Protein AF-A0A4S3JGA3-F1 (afdb_monomer)

Secondary structure (DSSP, 8-state):
---PPPPPPPPTTSTTTTTSEEEEETT---SS-SHHHHHHHHHHTSTTEEEEEEES-HHHHHHHHHHHHTTT-SSEEEEEE--TT-HHHHHHHHHHHHHHTS--SEEEE------TTSSSHHHHHHHHHIIIIIHHHHHHHHHHHHHHH---TT-EEEEE--GGG-HHHHH-TTSTTTT---HHHHHHHHHHHHHHHHHHHHHGGGT-EEEEEE--SB-STTSTT-SGGGTPBPHHHHHHHHHHHHTTTTGGGTTSEEETTGGG----------PPP----------------------------SEEEE--SHHHHHHHHHHTTSTT--EEEE-SS---TT-HHHHSGGGGGG-GGGEE--BPPP-GGGTT---B--EE-STTTHHHHS--EE----HHHHHHHHHHH--GGGSHHHHHHHHHHHEEE---SS--SS-----GGG--S-SEEEEE-SS--TTHHHHHHHHHHHHT--B--TTSS--SEEE--EE-B-TTT-PBP-HIIIIIHHHTT-TTEEEE-S-EEEEEEEETTEEEEEEEE-TTS-EEEEE-SEEEE-SHHHHHHHHHHHTTEE-HHHHHHTTPPPSEE-TTTT--BB--EEEEEEEEEPTTS--THHHHT-HHHHHHHHHHHHHHS-SGGGS-S---EEEEPPPHHHHHTTT--HHHHS-TT--SEEEEEESS-SS---TT--EEEEEEEESS-S--BEEE-SSS-TTSPPEEE--TT-SHHHHHHHHHHHHHHHHHHTSTTTTTTEEEEEETTTT--SHHHHHHHHHHTEEE-S--B-TT-BTTTB-TTSBBTT-BSEEE-SGGG-SS--SS-SHHHHHHHHHHHHHHHHHHHHHHT-

Foldseek 3Di:
DDDDDDDDDDDPPLVVCLQAAEEEQAPCLAQPADQSLLLVLVQLLDLRHEYADEDQDPVSQVSNQVSSVVVVGNHHYDYQHADLLDLVSLLVSLVVCCVRPVAHQEYELDFAALLPPDDDPVSSLVVRQSRQAVSLLSSCVSRVVRLLPDPDLQAEYEREAAPLLDPVLCPDPPRPCVPPPRCSNNVNRVNNLVSQLVCCVVCVVSSHFTAYEHLYLAQDPNDPCSDVVNVHDYSNLSCVVVVCSSVCVCSVQGSHYHYSPPVPDDDDDDDDDDDDDDDDDDDDDDDDDDDDDPDPDPPPVVDAAAEEEEAQALLQLLLQLLQLVPLNHFYEYEAQAEACPPPLCQWFQANLVVCQNQWDFDWAAQFVLLVGDIFTLIWGRYNHINLSRANFFDFFFAQVLQCVQCVLQVQPCSHSVNLLVLLQQAEAEDEQPLHEPDDFDDPRVSHHDHQQYKYADNYDWPVLVLLLVLLCVLVVFDGDGRSNRFHAHKGLTMGSADSQQLTGGGSCRRRVVSCPPSPSYHYAYSWAWQEFDDDQQETFWTWTQHPVRDIDIDGHQFYEYANAQALRLVRCLLHQHEQNVQSVVQVHHHRDHAPLQFWFKAFKKKFKWKFFWDPSTDAPCQQPVPPVSVVVQVVQSVVGNDHPRSHGFWRMKGFAADDPVLCVVLVHCQSVPPPHSFGQKMKIKGQYDPDDDDPPTRMIMIMMIGQFDPDAWGWADPHSGSPDGTHTDGCQCVDSSRVSSRLVRLVSNVVSCPDPSNVNTGDFTPPPGPVQDDSVSSSSSRSVRMHTSSQIAQSCERSRQAHSLQAGPPHHSYGYAFRPHSHGGRSDRRRSVRNSRSVSNSVSNCVVVVVVVD

Radius of gyration: 31.56 Å; Cα contacts (8 Å, |Δi|>4): 1904; chains: 1; bounding box: 88×87×96 Å

pLDDT: mean 89.13, std 17.18, range [24.33, 98.94]

Nearest PDB structures (foldseek):
  5zu2-assembly3_C  TM=9.181E-01  e=5.894E-46  Aspergillus oryzae RIB40
  5zu3-assembly2_B  TM=9.019E-01  e=1.068E-46  Aspergillus oryzae RIB40
  3q9t-assembly1_A  TM=9.085E-01  e=7.034E-45  Aspergillus oryzae RIB40
  8rpf-assembly1_A  TM=8.746E-01  e=6.372E-44  Sphingobacterium daejeonense
  8b7s-assembly1_A  TM=8.608E-01  e=5.016E-36  Novosphingobium sp. B 225

Mean predicted aligned error: 15.73 Å

Sequence (854 aa):
MCSAPVVCSLSASSMMVASRHLVLVTGAATATSGIGFELVAQLMAKASYHVLLGARSHEKGHAAVQALRSRGLPGSVEMLHIDVTDDSVIESAVRSVEQSFGYLDVLVNNAAVSAMTLPRLRDQMRDAFDTNATGPAVVTSVFAPLLQRSTAASRRIINITSGAGSIARRLDPSSPIYKVQQVQYRASKAALHMVTACQVAEYEPQGIKVFLYDPGFTQSNLGPHNTAANGARTAEDSVRPLMAVLEGERDHESGQILHNTELSNPRLPTGARTPKPTMFISSLLPGLLAVATIVSATPANNQRVHYVIIGAGPAGYVTAEKLTQNPRVMVTLLEAGPDGSTDPLITTPAKFFDTQEYMWPYNTQPEPNLGGLTPNLWQGRMLGGGSGVNGMLYCRGSASVFDEWAEISGNKGLAWRSLLEDFKKTAHYRSDPTDSDYAQVVDQQAFGDGPLEITRARKLVSFDEPFANALKNTLHLDEIDMISGTGIGVSLGLETIRASNRTRSYAVNAYGDRMAGRPNFRLIHDAWVQHIGFHRQTAQNVVYTNRRNQTLTIQADEVIVAAGAINSPQLLMLSGIGPKEKLAALKIPLVADIPEVGGNLYDHHYSVMQFQAAASVETAWQWSENATGAAIAQAQYTRHGGGPLGRNNGDVYGALRLPDAVFEAVNSSHYLQLPRDRPHVIYEYASTPFLPSSPNVSIMAAFVAVVQPEATGYVTLNTSDYRDAPLIRSNYYGSAGDKAAIQYGYKQLREIMHSDALSPFLGEELFPGKNVTLDLDIWAAIQQGAQSFHHALGTVALGTVLDRDWRVKGLKGIRVVGSAAMPRPPTCMTQAPSYAVAHRAALDIIRADSLAHR

InterPro domains:
  IPR000172 Glucose-methanol-choline oxidoreductase, N-terminal [PF00732] (376-604)
  IPR000172 Glucose-methanol-choline oxidoreductase, N-terminal [PS00623] (380-403)
  IPR000172 Glucose-methanol-choline oxidoreductase, N-terminal [PS00624] (564-578)
  IPR002347 Short-chain dehydrogenase/reductase SDR [PF00106] (23-223)
  IPR002347 Short-chain dehydrogenase/reductase SDR [PR00081] (25-42)
  IPR002347 Short-chain dehydrogenase/reductase SDR [PR00081] (102-113)
  IPR002347 Short-chain dehydrogenase/reductase SDR [PR00081] (149-165)
  IPR002347 Short-chain dehydrogenase/reductase SDR [PR00081] (185-204)
  IPR002347 Short-chain dehydrogenase/reductase SDR [PR00081] (206-223)
  IPR007867 Glucose-methanol-choline oxidoreductase, C-terminal [PF05199] (709-838)
  IPR012132 Glucose-methanol-choline oxidoreductase [PTHR11552] (241-849)
  IPR036188 FAD/NAD(P)-binding domain superfamily [G3DSA:3.50.50.60] (307-842)
  IPR036188 FAD/NAD(P)-binding domain superfamily [SSF51905] (299-848)
  IPR036291 NAD(P)-binding domain superfamily [SSF51735] (21-261)

Solvent-accessible surface area (backbone atoms only — not comparable to full-atom values): 44368 Å² total; per-residue (Å²): 136,90,82,84,85,84,83,83,78,84,63,79,72,66,75,74,51,83,83,40,51,38,33,39,35,31,53,24,33,44,57,84,55,23,55,41,33,44,43,52,50,61,46,20,62,36,60,54,28,35,34,36,38,17,11,70,46,66,69,42,18,52,47,19,46,50,52,52,58,74,67,70,46,65,19,43,74,46,70,35,64,33,35,63,78,37,70,69,42,40,52,50,36,45,52,51,40,45,74,74,67,54,40,30,32,30,44,33,40,47,39,68,51,50,34,79,87,50,93,45,71,67,56,15,32,46,55,7,27,37,37,38,23,52,12,50,50,53,56,47,64,67,42,40,65,29,37,69,59,35,87,58,90,63,25,31,41,38,38,59,50,45,71,68,23,35,66,67,49,56,72,32,82,86,35,96,60,41,82,68,88,49,67,30,34,23,52,14,28,33,46,29,52,52,48,48,54,51,48,28,73,63,35,40,86,73,64,30,43,29,38,38,37,19,46,61,67,38,27,32,91,61,47,96,69,32,31,61,91,70,70,21,40,52,30,63,75,37,33,55,71,52,51,41,49,68,71,49,80,42,60,90,50,50,71,37,82,45,61,66,70,68,92,72,71,91,86,83,86,90,84,79,92,81,81,86,89,77,90,86,88,86,90,84,89,86,90,82,92,79,90,78,86,82,66,88,71,74,81,72,71,88,64,79,31,44,34,36,31,38,21,34,15,40,21,25,34,42,27,50,45,58,54,42,70,43,78,86,36,24,37,39,39,29,17,57,19,50,84,50,85,85,36,63,46,43,35,30,36,50,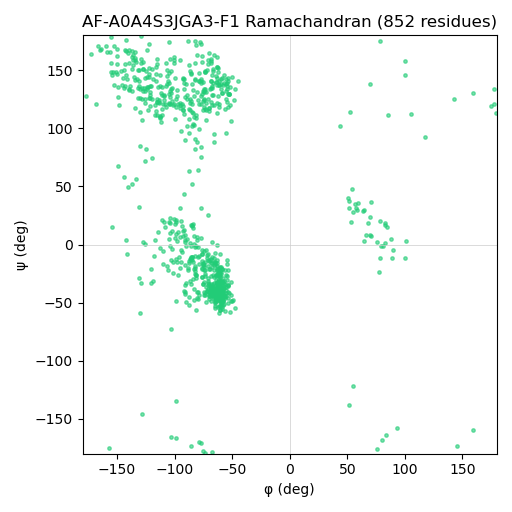34,30,88,71,35,66,91,39,37,41,87,41,50,34,48,68,31,74,72,36,79,49,44,50,47,55,52,50,41,41,31,25,60,7,13,49,57,41,47,48,78,43,67,52,33,49,12,24,34,69,51,28,38,48,43,10,62,61,21,66,27,68,65,42,18,36,82,51,32,49,55,29,41,13,58,41,26,19,76,43,80,45,85,65,76,51,97,70,88,76,70,72,66,68,83,53,40,40,85,15,58,31,40,31,16,64,66,65,65,80,58,83,56,44,65,42,50,51,50,38,47,28,68,77,67,72,38,56,81,39,44,37,62,75,34,44,26,61,22,30,30,74,46,31,28,26,30,30,54,88,56,20,30,52,36,30,30,45,79,33,34,44,65,77,44,61,86,43,92,31,56,43,82,42,58,29,25,39,68,48,31,49,42,64,60,77,54,30,39,41,32,41,33,27,33,38,82,83,75,44,83,46,76,47,64,26,62,25,37,37,39,18,45,34,28,69,49,36,31,48,40,37,37,63,37,12,36,16,37,54,70,64,32,54,77,54,70,40,68,82,59,43,77,38,66,60,44,9,30,54,24,41,57,36,39,29,31,52,35,33,25,32,37,24,95,85,47,86,32,49,46,52,47,74,77,30,71,68,42,27,53,50,31,50,53,36,24,75,73,70,18,34,59,70,39,31,33,58,57,58,49,40,41,37,24,36,68,71,66,62,67,60,26,59,77,58,73,31,61,66,77,75,64,51,59,88,56,51,28,45,34,38,37,38,47,29,28,41,73,91,61,95,70,70,88,94,60,46,32,34,22,38,35,37,26,38,35,62,64,78,42,55,16,31,43,45,73,69,63,75,51,71,86,56,70,57,44,30,42,60,43,64,57,61,32,64,42,38,39,44,50,47,56,52,43,48,56,51,50,51,54,48,64,69,28,80,72,34,50,86,48,43,58,56,54,69,33,80,28,87,83,56,74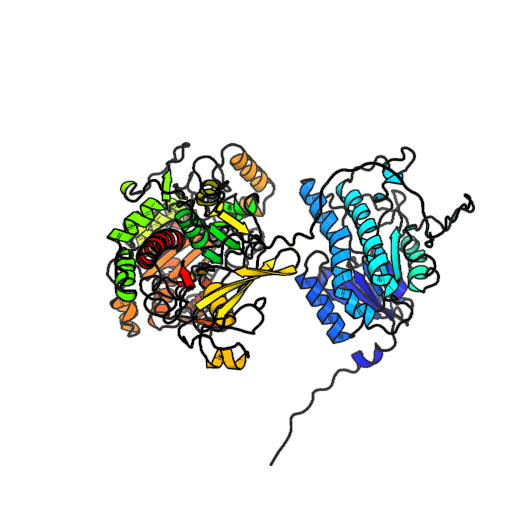,51,72,68,53,43,46,52,40,41,35,73,35,41,43,56,72,58,47,52,20,15,5,44,12,34,48,74,43,15,39,61,72,34,27,39,65,92,46,40,37,38,30,50,41,24,36,13,27,36,65,66,75,51,56,41,56,56,63,48,53,23,38,17,51,10,44,50,48,38,53,45,45,53,54,58,52,60,60,73,77,107

Organism: NCBI:txid1220188

Structure (mmCIF, N/CA/C/O backbone):
data_AF-A0A4S3JGA3-F1
#
_entry.id   AF-A0A4S3JGA3-F1
#
loop_
_atom_site.group_PDB
_atom_site.id
_atom_site.type_symbol
_atom_site.label_atom_id
_atom_site.label_alt_id
_atom_site.label_comp_id
_atom_site.label_asym_id
_atom_site.label_entity_id
_atom_site.label_seq_id
_atom_site.pdbx_PDB_ins_code
_atom_site.Cartn_x
_atom_site.Cartn_y
_atom_site.Cartn_z
_atom_site.occupancy
_atom_site.B_iso_or_equiv
_atom_site.auth_seq_id
_atom_site.auth_comp_id
_atom_site.auth_asym_id
_atom_site.auth_atom_id
_atom_site.pdbx_PDB_model_num
ATOM 1 N N . MET A 1 1 ? -4.998 -52.894 15.729 1.00 32.66 1 MET A N 1
ATOM 2 C CA . MET A 1 1 ? -3.821 -53.159 16.584 1.00 32.66 1 MET A CA 1
ATOM 3 C C . MET A 1 1 ? -2.814 -52.052 16.330 1.00 32.66 1 MET A C 1
ATOM 5 O O . MET A 1 1 ? -2.483 -51.808 15.180 1.00 32.66 1 MET A O 1
ATOM 9 N N . CYS A 1 2 ? -2.468 -51.316 17.386 1.00 27.77 2 CYS A N 1
ATOM 10 C CA . CYS A 1 2 ? -1.657 -50.099 17.371 1.00 27.77 2 CYS A CA 1
ATOM 11 C C . CYS A 1 2 ? -0.199 -50.343 16.966 1.00 27.77 2 CYS A C 1
ATOM 13 O O . CYS A 1 2 ? 0.382 -51.358 17.340 1.00 27.77 2 CYS A O 1
ATOM 15 N N . SER A 1 3 ? 0.430 -49.355 16.329 1.00 26.48 3 SER A N 1
ATOM 16 C CA . SER A 1 3 ? 1.883 -49.150 16.381 1.00 26.48 3 SER A CA 1
ATOM 17 C C . SER A 1 3 ? 2.172 -47.647 16.274 1.00 26.48 3 SER A C 1
ATOM 19 O O . SER A 1 3 ? 1.722 -46.992 15.339 1.00 26.48 3 SER A O 1
ATOM 21 N N . ALA A 1 4 ? 2.824 -47.111 17.308 1.00 27.50 4 ALA A N 1
ATOM 22 C CA . ALA A 1 4 ? 3.102 -45.696 17.564 1.00 27.50 4 ALA A CA 1
ATOM 23 C C . ALA A 1 4 ? 4.251 -45.129 16.695 1.00 27.50 4 ALA A C 1
ATOM 25 O O . ALA A 1 4 ? 5.055 -45.912 16.187 1.00 27.50 4 ALA A O 1
ATOM 26 N N . PRO A 1 5 ? 4.375 -43.791 16.550 1.00 35.59 5 PRO A N 1
ATOM 27 C CA . PRO A 1 5 ? 5.449 -43.171 15.783 1.00 35.59 5 PRO A CA 1
ATOM 28 C C . PRO A 1 5 ? 6.721 -42.962 16.619 1.00 35.59 5 PRO A C 1
ATOM 30 O O . PRO A 1 5 ? 6.682 -42.697 17.821 1.00 35.59 5 PRO A O 1
ATOM 33 N N . VAL A 1 6 ? 7.856 -43.077 15.932 1.00 29.61 6 VAL A N 1
ATOM 34 C CA . VAL A 1 6 ? 9.222 -42.896 16.430 1.00 29.61 6 VAL A CA 1
ATOM 35 C C . VAL A 1 6 ? 9.471 -41.426 16.782 1.00 29.61 6 VAL A C 1
ATOM 37 O O . VAL A 1 6 ? 9.352 -40.545 15.934 1.00 29.61 6 VAL A O 1
ATOM 40 N N . VAL A 1 7 ? 9.856 -41.175 18.034 1.00 30.16 7 VAL A N 1
ATOM 41 C CA . VAL A 1 7 ? 10.425 -39.900 18.490 1.00 30.16 7 VAL A CA 1
ATOM 42 C C . VAL A 1 7 ? 11.869 -39.828 17.992 1.00 30.16 7 VAL A C 1
ATOM 44 O O . VAL A 1 7 ? 12.700 -40.652 18.370 1.00 30.16 7 VAL A O 1
ATOM 47 N N . CYS A 1 8 ? 12.159 -38.862 17.121 1.00 28.33 8 CYS A N 1
ATOM 48 C CA . CYS A 1 8 ? 13.508 -38.601 16.630 1.00 28.33 8 CYS A CA 1
ATOM 49 C C . CYS A 1 8 ? 14.322 -37.864 17.709 1.00 28.33 8 CYS A C 1
ATOM 51 O O . CYS A 1 8 ? 13.868 -36.880 18.290 1.00 28.33 8 CYS A O 1
ATOM 53 N N . SER A 1 9 ? 15.510 -38.388 17.996 1.00 30.00 9 SER A N 1
ATOM 54 C CA . SER A 1 9 ? 16.444 -37.977 19.046 1.00 30.00 9 SER A CA 1
ATOM 55 C C . SER A 1 9 ? 17.089 -36.606 18.801 1.00 30.00 9 SER A C 1
ATOM 57 O O . SER A 1 9 ? 17.633 -36.364 17.724 1.00 30.00 9 SER A O 1
ATOM 59 N N . LEU A 1 10 ? 17.126 -35.759 19.836 1.00 30.92 10 LEU A N 1
ATOM 60 C CA . LEU A 1 10 ? 18.029 -34.605 19.939 1.00 30.92 10 LEU A CA 1
ATOM 61 C C . LEU A 1 10 ? 19.495 -35.081 19.927 1.00 30.92 10 LEU A C 1
ATOM 63 O O . LEU A 1 10 ? 19.833 -36.082 20.559 1.00 30.92 10 LEU A O 1
ATOM 67 N N . SER A 1 11 ? 20.362 -34.384 19.188 1.00 31.83 11 SER A N 1
ATOM 68 C CA . SER A 1 11 ? 21.767 -34.765 19.009 1.00 31.83 11 SER A CA 1
ATOM 69 C C . SER A 1 11 ? 22.613 -34.504 20.265 1.00 31.83 11 SER A C 1
ATOM 71 O O . SER A 1 11 ? 22.397 -33.548 21.010 1.00 31.83 11 SER A O 1
ATOM 73 N N . ALA A 1 12 ? 23.634 -35.340 20.474 1.00 31.73 12 ALA A N 1
ATOM 74 C CA . ALA A 1 12 ? 24.538 -35.316 21.628 1.00 31.73 12 ALA A CA 1
ATOM 75 C C . ALA A 1 12 ? 25.352 -34.011 21.808 1.00 31.73 12 ALA A C 1
ATOM 77 O O . ALA A 1 12 ? 25.996 -33.831 22.841 1.00 31.73 12 ALA A O 1
ATOM 78 N N . SER A 1 13 ? 25.323 -33.084 20.843 1.00 40.16 13 SER A N 1
ATOM 79 C CA . SER A 1 13 ? 25.988 -31.780 20.959 1.00 40.16 13 SER A CA 1
ATOM 80 C C . SER A 1 13 ? 25.274 -30.812 21.908 1.00 40.16 13 SER A C 1
ATOM 82 O O . SER A 1 13 ? 25.954 -29.988 22.515 1.00 40.16 13 SER A O 1
ATOM 84 N N . SER A 1 14 ? 23.950 -30.918 22.106 1.00 40.66 14 SER A N 1
ATOM 85 C CA . SER A 1 14 ? 23.231 -29.988 22.998 1.00 40.66 14 SER A CA 1
ATOM 86 C C . SER A 1 14 ? 23.454 -30.289 24.488 1.00 40.66 14 SER A C 1
ATOM 88 O O . SER A 1 14 ? 23.473 -29.375 25.309 1.00 40.66 14 SER A O 1
ATOM 90 N N . MET A 1 15 ? 23.728 -31.550 24.851 1.00 36.03 15 MET A N 1
ATOM 91 C CA . MET A 1 15 ? 23.945 -31.947 26.252 1.00 36.03 15 MET A CA 1
ATOM 92 C C . MET A 1 15 ? 25.307 -31.506 26.823 1.00 36.03 15 MET A C 1
ATOM 94 O O . MET A 1 15 ? 25.444 -31.433 28.041 1.00 36.03 15 MET A O 1
ATOM 98 N N . MET A 1 16 ? 26.307 -31.176 25.990 1.00 42.97 16 MET A N 1
ATOM 99 C CA . MET A 1 16 ? 27.628 -30.708 26.458 1.00 42.97 16 MET A CA 1
ATOM 100 C C . MET A 1 16 ? 27.710 -29.194 26.743 1.00 42.97 16 MET A C 1
ATOM 102 O O . MET A 1 16 ? 28.702 -28.747 27.320 1.00 42.97 16 MET A O 1
ATOM 106 N N . VAL A 1 17 ? 26.702 -28.396 26.359 1.00 51.03 17 VAL A N 1
ATOM 107 C CA . VAL A 1 17 ? 26.708 -26.928 26.550 1.00 51.03 17 VAL A CA 1
ATOM 108 C C . VAL A 1 17 ? 26.138 -26.503 27.912 1.00 51.03 17 VAL A C 1
ATOM 110 O O . VAL A 1 17 ? 26.509 -25.451 28.422 1.00 51.03 17 VAL A O 1
ATOM 113 N N . ALA A 1 18 ? 25.331 -27.351 28.558 1.00 48.34 18 ALA A N 1
ATOM 114 C CA . ALA A 1 18 ? 24.578 -27.034 29.780 1.00 48.34 18 ALA A CA 1
ATOM 115 C C . ALA A 1 18 ? 25.418 -26.695 31.040 1.00 48.34 18 ALA A C 1
ATOM 117 O O . ALA A 1 18 ? 24.849 -26.410 32.089 1.00 48.34 18 ALA A O 1
ATOM 118 N N . SER A 1 19 ? 26.754 -26.717 30.966 1.00 60.06 19 SER A N 1
ATOM 119 C CA . SER A 1 19 ? 27.661 -26.340 32.064 1.00 60.06 19 SER A CA 1
ATOM 120 C C . SER A 1 19 ? 28.549 -25.120 31.775 1.00 60.06 19 SER A C 1
ATOM 122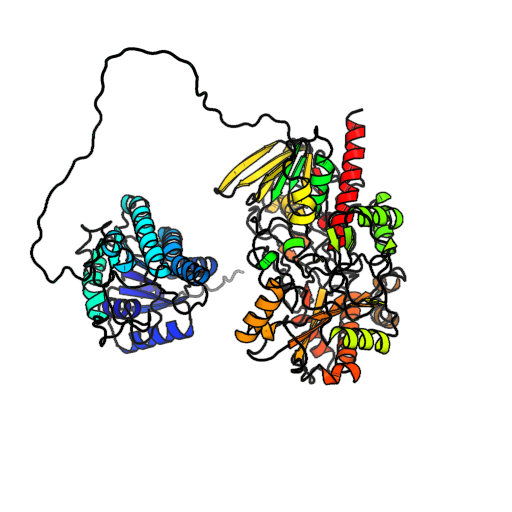 O O . SER A 1 19 ? 29.400 -24.789 32.603 1.00 60.06 19 SER A O 1
ATOM 124 N N . ARG A 1 20 ? 28.389 -24.450 30.623 1.00 80.81 20 ARG A N 1
ATOM 125 C CA . ARG A 1 20 ? 29.206 -23.288 30.227 1.00 80.81 20 ARG A CA 1
ATOM 126 C C . ARG A 1 20 ? 28.434 -21.971 30.371 1.00 80.81 20 ARG A C 1
ATOM 128 O O . ARG A 1 20 ? 27.230 -21.919 30.139 1.00 80.81 20 ARG A O 1
ATOM 135 N N . HIS A 1 21 ? 29.158 -20.905 30.705 1.00 90.62 21 HIS A N 1
ATOM 136 C CA . HIS A 1 21 ? 28.658 -19.536 30.720 1.00 90.62 21 HIS A CA 1
ATOM 137 C C . HIS A 1 21 ? 28.351 -19.064 29.298 1.00 90.62 21 HIS A C 1
ATOM 139 O O . HIS A 1 21 ? 29.251 -19.018 28.453 1.00 90.62 21 HIS A O 1
ATOM 145 N N . LEU A 1 22 ? 27.096 -18.704 29.046 1.00 95.69 22 LEU A N 1
ATOM 146 C CA . LEU A 1 22 ? 26.595 -18.301 27.740 1.00 95.69 22 LEU A CA 1
ATOM 147 C C . LEU A 1 22 ? 26.679 -16.783 27.558 1.00 95.69 22 LEU A C 1
ATOM 149 O O . LEU A 1 22 ? 25.996 -16.022 28.248 1.00 95.69 22 LEU A O 1
ATOM 153 N N . VAL A 1 23 ? 27.498 -16.344 26.605 1.00 97.00 23 VAL A N 1
ATOM 154 C CA . VAL A 1 23 ? 27.789 -14.924 26.362 1.00 97.00 23 VAL A CA 1
ATOM 155 C C . VAL A 1 23 ? 27.410 -14.543 24.939 1.00 97.00 23 VAL A C 1
ATOM 157 O O . VAL A 1 23 ? 27.916 -15.140 23.995 1.00 97.00 23 VAL A O 1
ATOM 160 N N . LEU A 1 24 ? 26.587 -13.511 24.765 1.00 97.69 24 LEU A N 1
ATOM 161 C CA . LEU A 1 24 ? 26.322 -12.897 23.464 1.00 97.69 24 LEU A CA 1
ATOM 162 C C . LEU A 1 24 ? 27.175 -11.638 23.301 1.00 97.69 24 LEU A C 1
ATOM 164 O O . LEU A 1 24 ? 27.090 -10.724 24.118 1.00 97.69 24 LEU A O 1
ATOM 168 N N . VAL A 1 25 ? 27.957 -11.568 22.221 1.00 97.38 25 VAL A N 1
ATOM 169 C CA . VAL A 1 25 ? 28.724 -10.374 21.837 1.00 97.38 25 VAL A CA 1
ATOM 170 C C . VAL A 1 25 ? 28.227 -9.860 20.489 1.00 97.38 25 VAL A C 1
ATOM 172 O O . VAL A 1 25 ? 28.449 -10.501 19.462 1.00 97.38 25 VAL A O 1
ATOM 175 N N . THR A 1 26 ? 27.571 -8.698 20.461 1.00 95.94 26 THR A N 1
ATOM 176 C CA . THR A 1 26 ? 27.086 -8.100 19.204 1.00 95.94 26 THR A CA 1
ATOM 177 C C . THR A 1 26 ? 28.208 -7.395 18.435 1.00 95.94 26 THR A C 1
ATOM 179 O O . THR A 1 26 ? 29.136 -6.834 19.016 1.00 95.94 26 THR A O 1
ATOM 182 N N . GLY A 1 27 ? 28.153 -7.400 17.100 1.00 85.31 27 GLY A N 1
ATOM 183 C CA . GLY A 1 27 ? 29.100 -6.653 16.264 1.00 85.31 27 GLY A CA 1
ATOM 184 C C . GLY A 1 27 ? 30.533 -7.205 16.252 1.00 85.31 27 GLY A C 1
ATOM 185 O O . GLY A 1 27 ? 31.485 -6.428 16.203 1.00 85.31 27 GLY A O 1
ATOM 186 N N . ALA A 1 28 ? 30.704 -8.529 16.293 1.00 76.69 28 ALA A N 1
ATOM 187 C CA . ALA A 1 28 ? 32.010 -9.204 16.356 1.00 76.69 28 ALA A CA 1
ATOM 188 C C . ALA A 1 28 ? 32.456 -9.840 15.013 1.00 76.69 28 ALA A C 1
ATOM 190 O O . ALA A 1 28 ? 33.274 -10.754 14.981 1.00 76.69 28 ALA A O 1
ATOM 191 N N . ALA A 1 29 ? 31.923 -9.353 13.886 1.00 64.81 29 ALA A N 1
ATOM 192 C CA . ALA A 1 29 ? 32.013 -9.996 12.566 1.00 64.81 29 ALA A CA 1
ATOM 193 C C . ALA A 1 29 ? 33.336 -9.792 11.793 1.00 64.81 29 ALA A C 1
ATOM 195 O O . ALA A 1 29 ? 33.421 -10.131 10.615 1.00 64.81 29 ALA A O 1
ATOM 196 N N . THR A 1 30 ? 34.361 -9.180 12.377 1.00 63.22 30 THR A N 1
ATOM 197 C CA . THR A 1 30 ? 35.634 -8.915 11.690 1.00 63.22 30 THR A CA 1
ATOM 198 C C . THR A 1 30 ? 36.604 -10.067 11.931 1.00 63.22 30 THR A C 1
ATOM 200 O O . THR A 1 30 ? 37.075 -10.246 13.043 1.00 63.22 30 THR A O 1
ATOM 203 N N . ALA A 1 31 ? 36.930 -10.841 10.890 1.00 55.28 31 ALA A N 1
ATOM 204 C CA . ALA A 1 31 ? 37.659 -12.111 11.020 1.00 55.28 31 ALA A CA 1
ATOM 205 C C . ALA A 1 31 ? 39.112 -12.018 11.542 1.00 55.28 31 ALA A C 1
ATOM 207 O O . ALA A 1 31 ? 39.739 -13.049 11.778 1.00 55.28 31 ALA A O 1
ATOM 208 N N . THR A 1 32 ? 39.672 -10.813 11.695 1.00 57.12 32 THR A N 1
ATOM 209 C CA . THR A 1 32 ? 41.094 -10.619 12.031 1.00 57.12 32 THR A CA 1
ATOM 210 C C . THR A 1 32 ? 41.394 -9.474 13.005 1.00 57.12 32 THR A C 1
ATOM 212 O O . THR A 1 32 ? 42.541 -9.348 13.430 1.00 57.12 32 THR A O 1
ATOM 215 N N . SER A 1 33 ? 40.428 -8.621 13.370 1.00 65.62 33 SER A N 1
ATOM 216 C CA . SER A 1 33 ? 40.697 -7.412 14.171 1.00 65.62 33 SER A CA 1
ATOM 217 C C . SER A 1 33 ? 39.456 -6.877 14.895 1.00 65.62 33 SER A C 1
ATOM 219 O O . SER A 1 33 ? 38.338 -7.244 14.553 1.00 65.62 33 SER A O 1
ATOM 221 N N . GLY A 1 34 ? 39.634 -5.981 15.874 1.00 81.31 34 GLY A N 1
ATOM 222 C CA . GLY A 1 34 ? 38.545 -5.277 16.568 1.00 81.31 34 GLY A CA 1
ATOM 223 C C . GLY A 1 34 ? 38.168 -5.853 17.939 1.00 81.31 34 GLY A C 1
ATOM 224 O O . GLY A 1 34 ? 38.435 -7.011 18.244 1.00 81.31 34 GLY A O 1
ATOM 225 N N . ILE A 1 35 ? 37.538 -5.014 18.768 1.00 85.81 35 ILE A N 1
ATOM 226 C CA . ILE A 1 35 ? 37.236 -5.301 20.184 1.00 85.81 35 ILE A CA 1
ATOM 227 C C . ILE A 1 35 ? 36.334 -6.527 20.330 1.00 85.81 35 ILE A C 1
ATOM 229 O O . ILE A 1 35 ? 36.632 -7.400 21.135 1.00 85.81 35 ILE A O 1
ATOM 233 N N . GLY A 1 36 ? 35.267 -6.618 19.530 1.00 90.25 36 GLY A N 1
ATOM 234 C CA . GLY A 1 36 ? 34.340 -7.750 19.580 1.00 90.25 36 GLY A CA 1
ATOM 235 C C . GLY A 1 36 ? 35.025 -9.084 19.283 1.00 90.25 36 GLY A C 1
ATOM 236 O O . GLY A 1 36 ? 34.889 -10.020 20.058 1.00 90.25 36 GLY A O 1
ATOM 237 N N . PHE A 1 37 ? 35.809 -9.163 18.204 1.00 91.31 37 PHE A N 1
ATOM 238 C CA . PHE A 1 37 ? 36.524 -10.388 17.831 1.00 91.31 37 PHE A CA 1
ATOM 239 C C . PHE A 1 37 ? 37.560 -10.805 18.887 1.00 91.31 37 PHE A C 1
ATOM 241 O O . PHE A 1 37 ? 37.631 -11.974 19.264 1.00 91.31 37 PHE A O 1
ATOM 248 N N . GLU A 1 38 ? 38.332 -9.844 19.399 1.00 93.06 38 GLU A N 1
ATOM 249 C CA . GLU A 1 38 ? 39.327 -10.096 20.443 1.00 93.06 38 GLU A CA 1
ATOM 250 C C . GLU A 1 38 ? 38.684 -10.517 21.770 1.00 93.06 38 GLU A C 1
ATOM 252 O O . GLU A 1 38 ? 39.164 -11.437 22.429 1.00 93.06 38 GLU A O 1
ATOM 257 N N . LEU A 1 39 ? 37.547 -9.920 22.132 1.00 94.19 39 LEU A N 1
ATOM 258 C CA . LEU A 1 39 ? 36.773 -10.334 23.297 1.00 94.19 39 LEU A CA 1
ATOM 259 C C . LEU A 1 39 ? 36.305 -11.785 23.181 1.00 94.19 39 LEU A C 1
ATOM 261 O O . LEU A 1 39 ? 36.451 -12.550 24.134 1.00 94.19 39 LEU A O 1
ATOM 265 N N . VAL A 1 40 ? 35.793 -12.190 22.014 1.00 95.31 40 VAL A N 1
ATOM 266 C CA . VAL A 1 40 ? 35.424 -13.593 21.791 1.00 95.31 40 VAL A CA 1
ATOM 267 C C . VAL A 1 40 ? 36.650 -14.503 21.919 1.00 95.31 40 VAL A C 1
ATOM 269 O O . VAL A 1 40 ? 36.553 -15.550 22.555 1.00 95.31 40 VAL A O 1
ATOM 272 N N . ALA A 1 41 ? 37.815 -14.107 21.396 1.00 93.81 41 ALA A N 1
ATOM 273 C CA . ALA A 1 41 ? 39.046 -14.886 21.540 1.00 93.81 41 ALA A CA 1
ATOM 274 C C . ALA A 1 41 ? 39.469 -15.067 23.012 1.00 93.81 41 ALA A C 1
ATOM 276 O O . ALA A 1 41 ? 39.779 -16.186 23.419 1.00 93.81 41 ALA A O 1
ATOM 277 N N . GLN A 1 42 ? 39.440 -14.007 23.827 1.00 94.19 42 GLN A N 1
ATOM 278 C CA . GLN A 1 42 ? 39.803 -14.089 25.249 1.00 94.19 42 GLN A CA 1
ATOM 279 C C . GLN A 1 42 ? 38.785 -14.890 26.073 1.00 94.19 42 GLN A C 1
ATOM 281 O O . GLN A 1 42 ? 39.181 -15.661 26.947 1.00 94.19 42 GLN A O 1
ATOM 286 N N . LEU A 1 43 ? 37.489 -14.792 25.757 1.00 94.38 43 LEU A N 1
ATOM 287 C CA . LEU A 1 43 ? 36.462 -15.650 26.356 1.00 94.38 43 LEU A CA 1
ATOM 288 C C . LEU A 1 43 ? 36.683 -17.120 25.983 1.00 94.38 43 LEU A C 1
ATOM 290 O O . LEU A 1 43 ? 36.665 -17.992 26.850 1.00 94.38 43 LEU A O 1
ATOM 294 N N . MET A 1 44 ? 36.973 -17.403 24.711 1.00 94.75 44 MET A N 1
ATOM 295 C CA . MET A 1 44 ? 37.271 -18.757 24.247 1.00 94.75 44 MET A CA 1
ATOM 296 C C . MET A 1 44 ? 38.564 -19.330 24.830 1.00 94.75 44 MET A C 1
ATOM 298 O O . MET A 1 44 ? 38.701 -20.548 24.888 1.00 94.75 44 MET A O 1
ATOM 302 N N . ALA A 1 45 ? 39.507 -18.509 25.298 1.00 93.94 45 ALA A N 1
ATOM 303 C CA . ALA A 1 45 ? 40.702 -19.000 25.985 1.00 93.94 45 ALA A CA 1
ATOM 304 C C . ALA A 1 45 ? 40.377 -19.745 27.296 1.00 93.94 45 ALA A C 1
ATOM 306 O O . ALA A 1 45 ? 41.229 -20.462 27.822 1.00 93.94 45 ALA A O 1
ATOM 307 N N . LYS A 1 46 ? 39.142 -19.632 27.808 1.00 91.44 46 LYS A N 1
ATOM 308 C CA . LYS A 1 46 ? 38.658 -20.360 28.984 1.00 91.44 46 LYS A CA 1
ATOM 309 C C . LYS A 1 46 ? 37.592 -21.385 28.583 1.00 91.44 46 LYS A C 1
ATOM 311 O O . LYS A 1 46 ? 36.606 -21.066 27.924 1.00 91.44 46 LYS A O 1
ATOM 316 N N . ALA A 1 47 ? 37.757 -22.629 29.039 1.00 90.25 47 ALA A N 1
ATOM 317 C CA . ALA A 1 47 ? 36.837 -23.734 28.734 1.00 90.25 47 ALA A CA 1
ATOM 318 C C . ALA A 1 47 ? 35.390 -23.485 29.206 1.00 90.25 47 ALA A C 1
ATOM 320 O O . ALA A 1 47 ? 34.448 -24.066 28.668 1.00 90.25 47 ALA A O 1
ATOM 321 N N . SER A 1 48 ? 35.226 -22.614 30.204 1.00 89.44 48 SER A N 1
ATOM 322 C CA . SER A 1 48 ? 33.960 -22.294 30.855 1.00 89.44 48 SER A CA 1
ATOM 323 C C . SER A 1 48 ? 33.001 -21.461 30.009 1.00 89.44 48 SER A C 1
ATOM 325 O O . SER A 1 48 ? 31.866 -21.308 30.436 1.00 89.44 48 SER A O 1
ATOM 327 N N . TYR A 1 49 ? 33.405 -20.922 28.852 1.00 93.81 49 TYR A N 1
ATOM 328 C CA . TYR A 1 49 ? 32.538 -20.073 28.028 1.00 93.81 49 TYR A CA 1
ATOM 329 C C . TYR A 1 49 ? 32.018 -20.770 26.762 1.00 93.81 49 TYR A C 1
ATOM 331 O O . TYR A 1 49 ? 32.737 -21.498 26.058 1.00 93.81 49 TYR A O 1
ATOM 339 N N . HIS A 1 50 ? 30.750 -20.494 26.463 1.00 95.94 50 HIS A N 1
ATOM 340 C CA . HIS A 1 50 ? 30.142 -20.649 25.147 1.00 95.94 50 HIS A CA 1
ATOM 341 C C . HIS A 1 50 ? 29.737 -19.261 24.646 1.00 95.94 50 HIS A C 1
ATOM 343 O O . HIS A 1 50 ? 29.006 -18.542 25.327 1.00 95.94 50 HIS A O 1
ATOM 349 N N . VAL A 1 51 ? 30.252 -18.858 23.487 1.00 97.19 51 VAL A N 1
ATOM 350 C CA . VAL A 1 51 ? 30.080 -17.498 22.973 1.00 97.19 51 VAL A CA 1
ATOM 351 C C . VAL A 1 51 ? 29.227 -17.502 21.712 1.00 97.19 51 VAL A C 1
ATOM 353 O O . VAL A 1 51 ? 29.561 -18.143 20.718 1.00 97.19 51 VAL A O 1
ATOM 356 N N . LEU A 1 52 ? 28.154 -16.723 21.737 1.00 97.62 52 LEU A N 1
ATOM 357 C CA . LEU A 1 52 ? 27.360 -16.375 20.572 1.00 97.62 52 LEU A CA 1
ATOM 358 C C . LEU A 1 52 ? 27.974 -15.125 19.936 1.00 97.62 52 LEU A C 1
ATOM 360 O O . LEU A 1 52 ? 27.913 -14.021 20.487 1.00 97.62 52 LEU A O 1
ATOM 364 N N . LEU A 1 53 ? 28.609 -15.306 18.781 1.00 97.06 53 LEU A N 1
ATOM 365 C CA . LEU A 1 53 ? 29.198 -14.231 17.993 1.00 97.06 53 LEU A CA 1
ATOM 366 C C . LEU A 1 53 ? 28.103 -13.596 17.132 1.00 97.06 53 LEU A C 1
ATOM 368 O O . LEU A 1 53 ? 27.699 -14.152 16.111 1.00 97.06 53 LEU A O 1
ATOM 372 N N . GLY A 1 54 ? 27.628 -12.425 17.553 1.00 96.00 54 GLY A N 1
ATOM 373 C CA . GLY A 1 54 ? 26.588 -11.669 16.868 1.00 96.00 54 GLY A CA 1
ATOM 374 C C . GLY A 1 54 ? 27.119 -10.928 15.641 1.00 96.00 54 GLY A C 1
ATOM 375 O O . GLY A 1 54 ? 28.008 -10.073 15.757 1.00 96.00 54 GLY A O 1
ATOM 376 N N . ALA A 1 55 ? 26.562 -11.218 14.465 1.00 92.75 55 ALA A N 1
ATOM 377 C CA . ALA A 1 55 ? 26.964 -10.596 13.206 1.00 92.75 55 ALA A CA 1
ATOM 378 C C . ALA A 1 55 ? 25.779 -10.352 12.259 1.00 92.75 55 ALA A C 1
ATOM 380 O O . ALA A 1 55 ? 24.978 -11.252 12.025 1.00 92.75 55 ALA A O 1
ATOM 381 N N . ARG A 1 56 ? 25.756 -9.164 11.635 1.00 90.75 56 ARG A N 1
ATOM 382 C CA . ARG A 1 56 ? 24.795 -8.790 10.579 1.00 90.75 56 ARG A CA 1
ATOM 383 C C . ARG A 1 56 ? 25.030 -9.525 9.257 1.00 90.75 56 ARG A C 1
ATOM 385 O O . ARG A 1 56 ? 24.105 -9.806 8.518 1.00 90.75 56 ARG A O 1
ATOM 392 N N . SER A 1 57 ? 26.286 -9.811 8.915 1.00 91.56 57 SER A N 1
ATOM 393 C CA . SER A 1 57 ? 26.633 -10.513 7.672 1.00 91.56 57 SER A CA 1
ATOM 394 C C . SER A 1 57 ? 26.923 -11.977 7.971 1.00 91.56 57 SER A C 1
ATOM 396 O O . SER A 1 57 ? 27.869 -12.268 8.706 1.00 91.56 57 SER A O 1
ATOM 398 N N . HIS A 1 58 ? 26.149 -12.883 7.364 1.00 88.12 58 HIS A N 1
ATOM 399 C CA . HIS A 1 58 ? 26.371 -14.329 7.446 1.00 88.12 58 HIS A CA 1
ATOM 400 C C . HIS A 1 58 ? 27.796 -14.714 7.048 1.00 88.12 58 HIS A C 1
ATOM 402 O O . HIS A 1 58 ? 28.481 -15.388 7.811 1.00 88.12 58 HIS A O 1
ATOM 408 N N . GLU A 1 59 ? 28.268 -14.239 5.899 1.00 90.06 59 GLU A N 1
ATOM 409 C CA . GLU A 1 59 ? 29.606 -14.538 5.383 1.00 90.06 59 GLU A CA 1
ATOM 410 C C . GLU A 1 59 ? 30.712 -14.102 6.357 1.00 90.06 59 GLU A C 1
ATOM 412 O O . GLU A 1 59 ? 31.535 -14.915 6.784 1.00 90.06 59 GLU A O 1
ATOM 417 N N . LYS A 1 60 ? 30.697 -12.829 6.777 1.00 87.81 60 LYS A N 1
ATOM 418 C CA . LYS A 1 60 ? 31.723 -12.276 7.674 1.00 87.81 60 LYS A CA 1
ATOM 419 C C . LYS A 1 60 ? 31.683 -12.923 9.061 1.00 87.81 60 LYS A C 1
ATOM 421 O O . LYS A 1 60 ? 32.733 -13.201 9.636 1.00 87.81 60 LYS A O 1
ATOM 426 N N . GLY A 1 61 ? 30.485 -13.199 9.580 1.00 91.25 61 GLY A N 1
ATOM 427 C CA . GLY A 1 61 ? 30.297 -13.886 10.856 1.00 91.25 61 GLY A CA 1
ATOM 428 C C . GLY A 1 61 ? 30.833 -15.320 10.837 1.00 91.25 61 GLY A C 1
ATOM 429 O O . GLY A 1 61 ? 31.593 -15.694 11.730 1.00 91.25 61 GLY A O 1
ATOM 430 N N . HIS A 1 62 ? 30.533 -16.100 9.793 1.00 91.31 62 HIS A N 1
ATOM 431 C CA . HIS A 1 62 ? 31.065 -17.460 9.645 1.00 91.31 62 HIS A CA 1
ATOM 432 C C . HIS A 1 62 ? 32.588 -17.461 9.487 1.00 91.31 62 HIS A C 1
ATOM 434 O O . HIS A 1 62 ? 33.258 -18.271 10.127 1.00 91.31 62 HIS A O 1
ATOM 440 N N . ALA A 1 63 ? 33.147 -16.530 8.707 1.00 90.56 63 ALA A N 1
ATOM 441 C CA . ALA A 1 63 ? 34.594 -16.382 8.568 1.00 90.56 63 ALA A CA 1
ATOM 442 C C . ALA A 1 63 ? 35.272 -16.062 9.915 1.00 90.56 63 ALA A C 1
ATOM 444 O O . ALA A 1 63 ? 36.297 -16.656 10.249 1.00 90.56 63 ALA A O 1
ATOM 445 N N . ALA A 1 64 ? 34.679 -15.179 10.728 1.00 91.31 64 ALA A N 1
ATOM 446 C CA . ALA A 1 64 ? 35.178 -14.871 12.067 1.00 91.31 64 ALA A CA 1
ATOM 447 C C . ALA A 1 64 ? 35.119 -16.086 13.008 1.00 91.31 64 ALA A C 1
ATOM 449 O O . ALA A 1 64 ? 36.102 -16.393 13.682 1.00 91.31 64 ALA A O 1
ATOM 450 N N . VAL A 1 65 ? 34.008 -16.829 13.008 1.00 93.94 65 VAL A N 1
ATOM 451 C CA . VAL A 1 65 ? 33.867 -18.075 13.780 1.00 93.94 65 VAL A CA 1
ATOM 452 C C . VAL A 1 65 ? 34.908 -19.114 13.359 1.00 93.94 65 VAL A C 1
ATOM 454 O O . VAL A 1 65 ? 35.521 -19.746 14.219 1.00 93.94 65 VAL A O 1
ATOM 457 N N . GLN A 1 66 ? 35.152 -19.280 12.058 1.00 92.94 66 GLN A N 1
ATOM 458 C CA . GLN A 1 66 ? 36.176 -20.196 11.549 1.00 92.94 66 GLN A CA 1
ATOM 459 C C . GLN A 1 66 ? 37.583 -19.783 11.995 1.00 92.94 66 GLN A C 1
ATOM 461 O O . GLN A 1 66 ? 38.323 -20.625 12.503 1.00 92.94 66 GLN A O 1
ATOM 466 N N . ALA A 1 67 ? 37.925 -18.496 11.885 1.00 92.44 67 ALA A N 1
ATOM 467 C CA . ALA A 1 67 ? 39.217 -17.961 12.315 1.00 92.44 67 ALA A CA 1
ATOM 468 C C . ALA A 1 67 ? 39.451 -18.095 13.832 1.00 92.44 67 ALA A C 1
ATOM 470 O O . ALA A 1 67 ? 40.583 -18.283 14.276 1.00 92.44 67 ALA A O 1
ATOM 471 N N . LEU A 1 68 ? 38.395 -18.013 14.647 1.00 93.00 68 LEU A N 1
ATOM 472 C CA . LEU A 1 68 ? 38.471 -18.249 16.092 1.00 93.00 68 LEU A CA 1
ATOM 473 C C . LEU A 1 68 ? 38.626 -19.737 16.417 1.00 93.00 68 LEU A C 1
ATOM 475 O O . LEU A 1 68 ? 39.468 -20.106 17.235 1.00 93.00 68 LEU A O 1
ATOM 479 N N . ARG A 1 69 ? 37.865 -20.610 15.746 1.00 93.38 69 ARG A N 1
ATOM 480 C CA . ARG A 1 69 ? 37.958 -22.069 15.922 1.00 93.38 69 ARG A CA 1
ATOM 481 C C . ARG A 1 69 ? 39.324 -22.615 15.508 1.00 93.38 69 ARG A C 1
ATOM 483 O O . ARG A 1 69 ? 39.845 -23.500 16.183 1.00 93.38 69 ARG A O 1
ATOM 490 N N . SER A 1 70 ? 39.948 -22.061 14.466 1.00 92.88 70 SER A N 1
ATOM 491 C CA . SER A 1 70 ? 41.283 -22.485 14.023 1.00 92.88 70 SER A CA 1
ATOM 492 C C . SER A 1 70 ? 42.392 -22.194 15.040 1.00 92.88 70 SER A C 1
ATOM 494 O O . SER A 1 70 ? 43.478 -22.752 14.918 1.00 92.88 70 SER A O 1
ATOM 496 N N . ARG A 1 71 ? 42.142 -21.351 16.054 1.00 92.69 71 ARG A N 1
ATOM 497 C CA . ARG A 1 71 ? 43.093 -21.084 17.149 1.00 92.69 71 ARG A CA 1
ATOM 498 C C . ARG A 1 71 ? 43.159 -22.211 18.187 1.00 92.69 71 ARG A C 1
ATOM 500 O O . ARG A 1 71 ? 44.017 -22.152 19.060 1.00 92.69 71 ARG A O 1
ATOM 507 N N . GLY A 1 72 ? 42.272 -23.211 18.124 1.00 90.56 72 GLY A N 1
ATOM 508 C CA . GLY A 1 72 ? 42.298 -24.366 19.034 1.00 90.56 72 GLY A CA 1
ATOM 509 C C . GLY A 1 72 ? 42.056 -24.012 20.506 1.00 90.56 72 GLY A C 1
ATOM 510 O O . GLY A 1 72 ? 42.585 -24.673 21.395 1.00 90.56 72 GLY A O 1
ATOM 511 N N . LEU A 1 73 ? 41.296 -22.944 20.767 1.00 93.62 73 LEU A N 1
ATOM 512 C CA . LEU A 1 73 ? 41.007 -22.463 22.118 1.00 93.62 73 LEU A CA 1
ATOM 513 C C . LEU A 1 73 ? 39.997 -23.390 22.838 1.00 93.62 73 LEU A C 1
ATOM 515 O O . LEU A 1 73 ? 39.137 -23.972 22.178 1.00 93.62 73 LEU A O 1
ATOM 519 N N . PRO A 1 74 ? 40.074 -23.539 24.175 1.00 90.88 74 PRO A N 1
ATOM 520 C CA . PRO A 1 74 ? 39.298 -24.540 24.927 1.00 90.88 74 PRO A CA 1
ATOM 521 C C . PRO A 1 74 ? 37.792 -24.227 25.080 1.00 90.88 74 PRO A C 1
ATOM 523 O O . PRO A 1 74 ? 36.979 -25.120 25.351 1.00 90.88 74 PRO A O 1
ATOM 526 N N . GLY A 1 75 ? 37.401 -22.961 24.950 1.00 93.12 75 GLY A N 1
ATOM 527 C CA . GLY A 1 75 ? 36.014 -22.506 24.906 1.00 93.12 75 GLY A CA 1
ATOM 528 C C . GLY A 1 75 ? 35.345 -22.812 23.564 1.00 93.12 75 GLY A C 1
ATOM 529 O O . GLY A 1 75 ? 35.925 -23.425 22.672 1.00 93.12 75 GLY A O 1
ATOM 530 N N . SER A 1 76 ? 34.091 -22.400 23.408 1.00 95.12 76 SER A N 1
ATOM 531 C CA . SER A 1 76 ? 33.325 -22.668 22.182 1.00 95.12 76 SER A CA 1
ATOM 532 C C . SER A 1 76 ? 32.640 -21.411 21.668 1.00 95.12 76 SER A C 1
ATOM 534 O O . SER A 1 76 ? 32.316 -20.520 22.447 1.00 95.12 76 SER A O 1
ATOM 536 N N . VAL A 1 77 ? 32.454 -21.342 20.352 1.00 96.31 77 VAL A N 1
ATOM 537 C CA . VAL A 1 77 ? 31.818 -20.210 19.675 1.00 96.31 77 VAL A CA 1
ATOM 538 C C . VAL A 1 77 ? 30.926 -20.699 18.544 1.00 96.31 77 VAL A C 1
ATOM 540 O O . VAL A 1 77 ? 31.294 -21.629 17.812 1.00 96.31 77 VAL A O 1
ATOM 543 N N . GLU A 1 78 ? 29.791 -20.041 18.368 1.00 95.69 78 GLU A N 1
ATOM 544 C CA . GLU A 1 78 ? 28.941 -20.152 17.186 1.00 95.69 78 GLU A CA 1
ATOM 545 C C . GLU A 1 78 ? 28.433 -18.783 16.736 1.00 95.69 78 GLU A C 1
ATOM 547 O O . GLU A 1 78 ? 28.502 -17.802 17.475 1.00 95.69 78 GLU A O 1
ATOM 552 N N . MET A 1 79 ? 27.984 -18.703 15.485 1.00 95.00 79 MET A N 1
ATOM 553 C CA . MET A 1 79 ? 27.451 -17.462 14.938 1.00 95.00 79 MET A CA 1
ATOM 554 C C . MET A 1 79 ? 25.977 -17.324 15.315 1.00 95.00 79 MET A C 1
ATOM 556 O O . MET A 1 79 ? 25.192 -18.232 15.059 1.00 95.00 79 MET A O 1
ATOM 560 N N . LEU A 1 80 ? 25.597 -16.143 15.800 1.00 96.94 80 LEU A N 1
ATOM 561 C CA . LEU A 1 80 ? 24.208 -15.702 15.870 1.00 96.94 80 LEU A CA 1
ATOM 562 C C . LEU A 1 80 ? 23.994 -14.602 14.826 1.00 96.94 80 LEU A C 1
ATOM 564 O O . LEU A 1 80 ? 24.670 -13.569 14.854 1.00 96.94 80 LEU A O 1
ATOM 568 N N . HIS A 1 81 ? 23.070 -14.817 13.890 1.00 96.50 81 HIS A N 1
ATOM 569 C CA . HIS A 1 81 ? 22.674 -13.754 12.972 1.00 96.50 81 HIS A CA 1
ATOM 570 C C . HIS A 1 81 ? 21.876 -12.704 13.747 1.00 96.50 81 HIS A C 1
ATOM 572 O O . HIS A 1 81 ? 20.813 -13.005 14.283 1.00 96.50 81 HIS A O 1
ATOM 578 N N . ILE A 1 82 ? 22.425 -11.494 13.844 1.00 95.31 82 ILE A N 1
ATOM 579 C CA . ILE A 1 82 ? 21.778 -10.369 14.514 1.00 95.31 82 ILE A CA 1
ATOM 580 C C . ILE A 1 82 ? 22.200 -9.059 13.852 1.00 95.31 82 ILE A C 1
ATOM 582 O O . ILE A 1 82 ? 23.396 -8.775 13.718 1.00 95.31 82 ILE A O 1
ATOM 586 N N . ASP A 1 83 ? 21.210 -8.258 13.468 1.00 95.31 83 ASP A N 1
ATOM 587 C CA . ASP A 1 83 ? 21.384 -6.861 13.098 1.00 95.31 83 ASP A CA 1
ATOM 588 C C . ASP A 1 83 ? 20.733 -5.989 14.170 1.00 95.31 83 ASP A C 1
ATOM 590 O O . ASP A 1 83 ? 19.533 -6.072 14.394 1.00 95.31 83 ASP A O 1
ATOM 594 N N . VAL A 1 84 ? 21.530 -5.177 14.867 1.00 95.69 84 VAL A N 1
ATOM 595 C CA . VAL A 1 84 ? 21.044 -4.380 16.007 1.00 95.69 84 VAL A CA 1
ATOM 596 C C . VAL A 1 84 ? 20.163 -3.202 15.581 1.00 95.69 84 VAL A C 1
ATOM 598 O O . VAL A 1 84 ? 19.654 -2.498 16.447 1.00 95.69 84 VAL A O 1
ATOM 601 N N . THR A 1 85 ? 20.011 -2.972 14.275 1.00 95.38 85 THR A N 1
ATOM 602 C CA . THR A 1 85 ? 19.137 -1.939 13.704 1.00 95.38 85 THR A CA 1
ATOM 603 C C . THR A 1 85 ? 17.850 -2.505 13.093 1.00 95.38 85 THR A C 1
ATOM 605 O O . THR A 1 85 ? 17.104 -1.745 12.486 1.00 95.38 85 THR A O 1
ATOM 608 N N . ASP A 1 86 ? 17.596 -3.814 13.212 1.00 95.25 86 ASP A N 1
ATOM 609 C CA . ASP A 1 86 ? 16.408 -4.480 12.662 1.00 95.25 86 ASP A CA 1
ATOM 610 C C . ASP A 1 86 ? 15.696 -5.305 13.745 1.00 95.25 86 ASP A C 1
ATOM 612 O O . ASP A 1 86 ? 16.158 -6.376 14.149 1.00 95.25 86 ASP A O 1
ATOM 616 N N . ASP A 1 87 ? 14.540 -4.815 14.195 1.00 94.75 87 ASP A N 1
ATOM 617 C CA . ASP A 1 87 ? 13.747 -5.432 15.264 1.00 94.75 87 ASP A CA 1
ATOM 618 C C . ASP A 1 87 ? 13.348 -6.882 14.943 1.00 94.75 87 ASP A C 1
ATOM 620 O O . ASP A 1 87 ? 13.384 -7.748 15.820 1.00 94.75 87 ASP A O 1
ATOM 624 N N . SER A 1 88 ? 13.036 -7.189 13.681 1.00 92.06 88 SER A N 1
ATOM 625 C CA . SER A 1 88 ? 12.619 -8.535 13.274 1.00 92.06 88 SER A CA 1
ATOM 626 C C . SER A 1 88 ? 13.769 -9.541 13.374 1.00 92.06 88 SER A C 1
ATOM 628 O O . SER A 1 88 ? 13.582 -10.685 13.813 1.00 92.06 88 SER A O 1
ATOM 630 N N . VAL A 1 89 ? 14.983 -9.101 13.028 1.00 95.38 89 VAL A N 1
ATOM 631 C CA . VAL A 1 89 ? 16.203 -9.904 13.126 1.00 95.38 89 VAL A CA 1
ATOM 632 C C . VAL A 1 89 ? 16.608 -10.074 14.590 1.00 95.38 89 VAL A C 1
ATOM 634 O O . VAL A 1 89 ? 16.980 -11.180 14.989 1.00 95.38 89 VAL A O 1
ATOM 637 N N . ILE A 1 90 ? 16.477 -9.030 15.414 1.00 97.31 90 ILE A N 1
ATOM 638 C CA . ILE A 1 90 ? 16.708 -9.096 16.863 1.00 97.31 90 ILE A CA 1
ATOM 639 C C . ILE A 1 90 ? 15.765 -10.115 17.516 1.00 97.31 90 ILE A C 1
ATOM 641 O O . ILE A 1 90 ? 16.219 -10.993 18.252 1.00 97.31 90 ILE A O 1
ATOM 645 N N . GLU A 1 91 ? 14.467 -10.060 17.219 1.00 94.62 91 GLU A N 1
ATOM 646 C CA . GLU A 1 91 ? 13.491 -11.019 17.741 1.00 94.62 91 GLU A CA 1
ATOM 647 C C . GLU A 1 91 ? 13.772 -12.451 17.273 1.00 94.62 91 GLU A C 1
ATOM 649 O O . GLU A 1 91 ? 13.648 -13.405 18.046 1.00 94.62 91 GLU A O 1
ATOM 654 N N . SER A 1 92 ? 14.173 -12.623 16.010 1.00 94.25 92 SER A N 1
ATOM 655 C CA . SER A 1 92 ? 14.572 -13.931 15.492 1.00 94.25 92 SER A CA 1
ATOM 656 C C . SER A 1 92 ? 15.798 -14.477 16.224 1.00 94.25 92 SER A C 1
ATOM 658 O O . SER A 1 92 ? 15.847 -15.670 16.532 1.00 94.25 92 SER A O 1
ATOM 660 N N . ALA A 1 93 ? 16.763 -13.615 16.547 1.00 96.88 93 ALA A N 1
ATOM 661 C CA . ALA A 1 93 ? 17.937 -13.980 17.326 1.00 96.88 93 ALA A CA 1
ATOM 662 C C . ALA A 1 93 ? 17.548 -14.418 18.749 1.00 96.88 93 ALA A C 1
ATOM 664 O O . ALA A 1 93 ? 18.005 -15.467 19.202 1.00 96.88 93 ALA A O 1
ATOM 665 N N . VAL A 1 94 ? 16.646 -13.691 19.424 1.00 96.94 94 VAL A N 1
ATOM 666 C CA . VAL A 1 94 ? 16.113 -14.078 20.746 1.00 96.94 94 VAL A CA 1
ATOM 667 C C . VAL A 1 94 ? 15.445 -15.448 20.688 1.00 96.94 94 VAL A C 1
ATOM 669 O O . VAL A 1 94 ? 15.779 -16.312 21.497 1.00 96.94 94 VAL A O 1
ATOM 672 N N . ARG A 1 95 ? 14.558 -15.685 19.709 1.00 96.44 95 ARG A N 1
ATOM 673 C CA . ARG A 1 95 ? 13.891 -16.988 19.528 1.00 96.44 95 ARG A CA 1
ATOM 674 C C . ARG A 1 95 ? 14.900 -18.113 19.313 1.00 96.44 95 ARG A C 1
ATOM 676 O O . ARG A 1 95 ? 14.757 -19.174 19.910 1.00 96.44 95 ARG A O 1
ATOM 683 N N . SER A 1 96 ? 15.939 -17.874 18.513 1.00 95.12 96 SER A N 1
ATOM 684 C CA . SER A 1 96 ? 17.002 -18.857 18.270 1.00 95.12 96 SER A CA 1
ATOM 685 C C . SER A 1 96 ? 17.757 -19.216 19.554 1.00 95.12 96 SER A C 1
ATOM 687 O O . SER A 1 96 ? 18.015 -20.394 19.806 1.00 95.12 96 SER A O 1
ATOM 689 N N . VAL A 1 97 ? 18.093 -18.222 20.383 1.00 96.69 97 VAL A N 1
ATOM 690 C CA . VAL A 1 97 ? 18.789 -18.436 21.664 1.00 96.69 97 VAL A CA 1
ATOM 691 C C . VAL A 1 97 ? 17.873 -19.104 22.687 1.00 96.69 97 VAL A C 1
ATOM 693 O O . VAL A 1 97 ? 18.291 -20.025 23.384 1.00 96.69 97 VAL A O 1
ATOM 696 N N . GLU A 1 98 ? 16.606 -18.706 22.751 1.00 95.12 98 GLU A N 1
ATOM 697 C CA . GLU A 1 98 ? 15.606 -19.333 23.613 1.00 95.12 98 GLU A CA 1
ATOM 698 C C . GLU A 1 98 ? 15.382 -20.806 23.261 1.00 95.12 98 GLU A C 1
ATOM 700 O O . GLU A 1 98 ? 15.366 -21.645 24.157 1.00 95.12 98 GLU A O 1
ATOM 705 N N . GLN A 1 99 ? 15.275 -21.138 21.976 1.00 93.44 99 GLN A N 1
ATOM 706 C CA . GLN A 1 99 ? 15.090 -22.517 21.521 1.00 93.44 99 GLN A CA 1
ATOM 707 C C . GLN A 1 99 ? 16.329 -23.385 21.752 1.00 93.44 99 GLN A C 1
ATOM 709 O O . GLN A 1 99 ? 16.197 -24.559 22.095 1.00 93.44 99 GLN A O 1
ATOM 714 N N . SER A 1 100 ? 17.523 -22.820 21.558 1.00 93.00 100 SER A N 1
ATOM 715 C CA . SER A 1 100 ? 18.775 -23.585 21.612 1.00 93.00 100 SER A CA 1
ATOM 716 C C . SER A 1 100 ? 19.332 -23.716 23.030 1.00 93.00 100 SER A C 1
ATOM 718 O O . SER A 1 100 ? 19.910 -24.748 23.368 1.00 93.00 100 SER A O 1
ATOM 720 N N . PHE A 1 101 ? 19.148 -22.688 23.865 1.00 94.31 101 PHE A N 1
ATOM 721 C CA . PHE A 1 101 ? 19.769 -22.592 25.190 1.00 94.31 101 PHE A CA 1
ATOM 722 C C . PHE A 1 101 ? 18.780 -22.288 26.317 1.00 94.31 101 PHE A C 1
ATOM 724 O O . PHE A 1 101 ? 18.981 -22.738 27.441 1.00 94.31 101 PHE A O 1
ATOM 731 N N . GLY A 1 102 ? 17.717 -21.524 26.051 1.00 93.12 102 GLY A N 1
ATOM 732 C CA . GLY A 1 102 ? 16.684 -21.175 27.039 1.00 93.12 102 GLY A CA 1
ATOM 733 C C . GLY A 1 102 ? 17.060 -20.063 28.031 1.00 93.12 102 GLY A C 1
ATOM 734 O O . GLY A 1 102 ? 16.178 -19.517 28.696 1.00 93.12 102 GLY A O 1
ATOM 735 N N . TYR A 1 103 ? 18.330 -19.665 28.102 1.00 95.19 103 TYR A N 1
ATOM 736 C CA . TYR A 1 103 ? 18.837 -18.582 28.954 1.00 95.19 103 TYR A CA 1
ATOM 737 C C . TYR A 1 103 ? 19.925 -17.772 28.234 1.00 95.19 103 TYR A C 1
ATOM 739 O O . TYR A 1 103 ? 20.313 -18.103 27.118 1.00 95.19 103 TYR A O 1
ATOM 747 N N . LEU A 1 104 ? 20.403 -16.701 28.870 1.00 96.31 104 LEU A N 1
ATOM 748 C CA . LEU A 1 104 ? 21.623 -15.970 28.514 1.00 96.31 104 LEU A CA 1
ATOM 749 C C . LEU A 1 104 ? 22.289 -15.507 29.815 1.00 96.31 104 LEU A C 1
ATOM 751 O O . LEU A 1 104 ? 21.589 -15.006 30.687 1.00 96.31 104 LEU A O 1
ATOM 755 N N . ASP A 1 105 ? 23.606 -15.651 29.981 1.00 96.31 105 ASP A N 1
ATOM 756 C CA . ASP A 1 105 ? 24.280 -15.161 31.197 1.00 96.31 105 ASP A CA 1
ATOM 757 C C . ASP A 1 105 ? 24.778 -13.729 31.024 1.00 96.31 105 ASP A C 1
ATOM 759 O O . ASP A 1 105 ? 24.683 -12.905 31.932 1.00 96.31 105 ASP A O 1
ATOM 763 N N . VAL A 1 106 ? 25.320 -13.419 29.848 1.00 97.00 106 VAL A N 1
ATOM 764 C CA . VAL A 1 106 ? 25.946 -12.126 29.589 1.00 97.00 106 VAL A CA 1
ATOM 765 C C . VAL A 1 106 ? 25.542 -11.592 28.226 1.00 97.00 106 VAL A C 1
ATOM 767 O O . VAL A 1 106 ? 25.675 -12.282 27.215 1.00 97.00 106 VAL A O 1
ATOM 770 N N . LEU A 1 107 ? 25.135 -10.325 28.197 1.00 98.00 107 LEU A N 1
ATOM 771 C CA . LEU A 1 107 ? 24.942 -9.557 26.973 1.00 98.00 107 LEU A CA 1
ATOM 772 C C . LEU A 1 107 ? 26.014 -8.469 26.863 1.00 98.00 107 LEU A C 1
ATOM 774 O O . LEU A 1 107 ? 26.095 -7.584 27.713 1.00 98.00 107 LEU A O 1
ATOM 778 N N . VAL A 1 108 ? 26.807 -8.502 25.794 1.00 97.88 108 VAL A N 1
ATOM 779 C CA . VAL A 1 108 ? 27.774 -7.454 25.450 1.00 97.88 108 VAL A CA 1
ATOM 780 C C . VAL A 1 108 ? 27.314 -6.731 24.185 1.00 97.88 108 VAL A C 1
ATOM 782 O O . VAL A 1 108 ? 27.451 -7.234 23.066 1.00 97.88 108 VAL A O 1
ATOM 785 N N . ASN A 1 109 ? 26.804 -5.514 24.364 1.00 97.62 109 ASN A N 1
ATOM 786 C CA . ASN A 1 109 ? 26.425 -4.606 23.289 1.00 97.62 109 ASN A CA 1
ATOM 787 C C . ASN A 1 109 ? 27.670 -3.891 22.744 1.00 97.62 109 ASN A C 1
ATOM 789 O O . ASN A 1 109 ? 28.050 -2.819 23.224 1.00 97.62 109 ASN A O 1
ATOM 793 N N . ASN A 1 110 ? 28.323 -4.507 21.756 1.00 94.75 110 ASN A N 1
ATOM 794 C CA . ASN A 1 110 ? 29.577 -4.030 21.165 1.00 94.75 110 ASN A CA 1
ATOM 795 C C . ASN A 1 110 ? 29.415 -3.432 19.752 1.00 94.75 110 ASN A C 1
ATOM 797 O O . ASN A 1 110 ? 30.287 -2.675 19.320 1.00 94.75 110 ASN A O 1
ATOM 801 N N . ALA A 1 111 ? 28.322 -3.720 19.036 1.00 88.75 111 ALA A N 1
ATOM 802 C CA . ALA A 1 111 ? 28.081 -3.150 17.709 1.00 88.75 111 ALA A CA 1
ATOM 803 C C . ALA A 1 111 ? 28.177 -1.610 17.722 1.00 88.75 111 ALA A C 1
ATOM 805 O O . ALA A 1 111 ? 27.593 -0.946 18.579 1.00 88.75 111 ALA A O 1
ATOM 806 N N . ALA A 1 112 ? 28.958 -1.046 16.793 1.00 89.44 112 ALA A N 1
ATOM 807 C CA . ALA A 1 112 ? 29.158 0.395 16.713 1.00 89.44 112 ALA A CA 1
ATOM 808 C C . ALA A 1 112 ? 29.561 0.879 15.312 1.00 89.44 112 ALA A C 1
ATOM 810 O O . ALA A 1 112 ? 30.294 0.195 14.595 1.00 89.44 112 ALA A O 1
ATOM 811 N N . VAL A 1 113 ? 29.155 2.105 14.972 1.00 89.50 113 VAL A N 1
ATOM 812 C CA . VAL A 1 113 ? 29.546 2.829 13.749 1.00 89.50 113 VAL A CA 1
ATOM 813 C C . VAL A 1 113 ? 29.907 4.281 14.062 1.00 89.50 113 VAL A C 1
ATOM 815 O O . VAL A 1 113 ? 29.291 4.920 14.914 1.00 89.50 113 VAL A O 1
ATOM 818 N N . SER A 1 114 ? 30.897 4.833 13.353 1.00 82.62 114 SER A N 1
ATOM 819 C CA . SER A 1 114 ? 31.190 6.279 13.362 1.00 82.62 114 SER A CA 1
ATOM 820 C C . SER A 1 114 ? 30.311 7.071 12.382 1.00 82.62 114 SER A C 1
ATOM 822 O O . SER A 1 114 ? 30.243 8.303 12.464 1.00 82.62 114 SER A O 1
ATOM 824 N N . ALA A 1 115 ? 29.659 6.356 11.455 1.00 81.88 115 ALA A N 1
ATOM 825 C CA . ALA A 1 115 ? 28.790 6.854 10.390 1.00 81.88 115 ALA A CA 1
ATOM 826 C C . ALA A 1 115 ? 29.419 7.943 9.495 1.00 81.88 115 ALA A C 1
ATOM 828 O O . ALA A 1 115 ? 28.715 8.677 8.814 1.00 81.88 115 ALA A O 1
ATOM 829 N N . MET A 1 116 ? 30.752 8.076 9.470 1.00 73.06 116 MET A N 1
ATOM 830 C CA . MET A 1 116 ? 31.441 9.158 8.744 1.00 73.06 116 MET A CA 1
ATOM 831 C C . MET A 1 116 ? 31.376 9.036 7.215 1.00 73.06 116 MET A C 1
ATOM 833 O O . MET A 1 116 ? 31.711 9.988 6.516 1.00 73.06 116 MET A O 1
ATOM 837 N N . THR A 1 117 ? 30.986 7.874 6.693 1.00 74.31 117 THR A N 1
ATOM 838 C CA . THR A 1 117 ? 30.937 7.580 5.255 1.00 74.31 117 THR A CA 1
ATOM 839 C C . THR A 1 117 ? 29.632 8.018 4.591 1.00 74.31 117 THR A C 1
ATOM 841 O O . THR A 1 117 ? 29.562 8.032 3.365 1.00 74.31 117 THR A O 1
ATOM 844 N N . LEU A 1 118 ? 28.603 8.383 5.367 1.00 78.69 118 LEU A N 1
ATOM 845 C CA . LEU A 1 118 ? 27.322 8.848 4.829 1.00 78.69 118 LEU A CA 1
ATOM 846 C C . LEU A 1 118 ? 27.394 10.342 4.456 1.00 78.69 118 LEU A C 1
ATOM 848 O O . LEU A 1 118 ? 28.001 11.125 5.187 1.00 78.69 118 LEU A O 1
ATOM 852 N N . PRO A 1 119 ? 26.771 10.782 3.348 1.00 73.56 119 PRO A N 1
ATOM 853 C CA . PRO A 1 119 ? 27.006 12.115 2.786 1.00 73.56 119 PRO A CA 1
ATOM 854 C C . PRO A 1 119 ? 26.312 13.252 3.549 1.00 73.56 119 PRO A C 1
ATOM 856 O O . PRO A 1 119 ? 26.790 14.386 3.535 1.00 73.56 119 PRO A O 1
ATOM 859 N N . ARG A 1 120 ? 25.179 12.984 4.214 1.00 88.06 120 ARG A N 1
ATOM 860 C CA . ARG A 1 120 ? 24.390 14.005 4.922 1.00 88.06 120 ARG A CA 1
ATOM 861 C C . ARG A 1 120 ? 24.475 13.802 6.424 1.00 88.06 120 ARG A C 1
ATOM 863 O O . ARG A 1 120 ? 24.236 12.702 6.908 1.00 88.06 120 ARG A O 1
ATOM 870 N N . LEU A 1 121 ? 24.674 14.887 7.173 1.00 88.19 121 LEU A N 1
ATOM 871 C CA . LEU A 1 121 ? 24.747 14.846 8.637 1.00 88.19 121 LEU A CA 1
ATOM 872 C C . LEU A 1 121 ? 23.530 14.163 9.287 1.00 88.19 121 LEU A C 1
ATOM 874 O O . LEU A 1 121 ? 23.688 13.459 10.275 1.00 88.19 121 LEU A O 1
ATOM 878 N N . ARG A 1 122 ? 22.323 14.333 8.730 1.00 92.50 122 ARG A N 1
ATOM 879 C CA . ARG A 1 122 ? 21.117 13.655 9.233 1.00 92.50 122 ARG A CA 1
ATOM 880 C C . ARG A 1 122 ? 21.239 12.133 9.157 1.00 92.50 122 ARG A C 1
ATOM 882 O O . ARG A 1 122 ? 20.894 11.470 10.126 1.00 92.50 122 ARG A O 1
ATOM 889 N N . ASP A 1 123 ? 21.736 11.608 8.043 1.00 90.56 123 ASP A N 1
ATOM 890 C CA . ASP A 1 123 ? 21.898 10.165 7.843 1.00 90.56 123 ASP A CA 1
ATOM 891 C C . ASP A 1 123 ? 23.020 9.640 8.738 1.00 90.56 123 ASP A C 1
ATO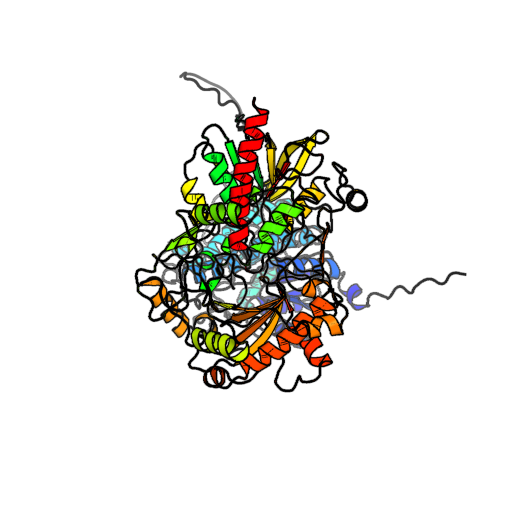M 893 O O . ASP A 1 123 ? 22.850 8.628 9.405 1.00 90.56 123 ASP A O 1
ATOM 897 N N . GLN A 1 124 ? 24.118 10.401 8.846 1.00 92.94 124 GLN A N 1
ATOM 898 C CA . GLN A 1 124 ? 25.196 10.115 9.792 1.00 92.94 124 GLN A CA 1
ATOM 899 C C . GLN A 1 124 ? 24.671 10.037 11.236 1.00 92.94 124 GLN A C 1
ATOM 901 O O . GLN A 1 124 ? 25.046 9.145 11.990 1.00 92.94 124 GLN A O 1
ATOM 906 N N . MET A 1 125 ? 23.807 10.979 11.639 1.00 95.81 125 MET A N 1
ATOM 907 C CA . MET A 1 125 ? 23.182 10.983 12.963 1.00 95.81 125 MET A CA 1
ATOM 908 C C . MET A 1 125 ? 22.217 9.816 13.142 1.00 95.81 125 MET A C 1
ATOM 910 O O . MET A 1 125 ? 22.275 9.184 14.187 1.00 95.81 125 MET A O 1
ATOM 914 N N . ARG A 1 126 ? 21.372 9.511 12.153 1.00 94.94 126 ARG A N 1
ATOM 915 C CA . ARG A 1 126 ? 20.430 8.386 12.214 1.00 94.94 126 ARG A CA 1
ATOM 916 C C . ARG A 1 126 ? 21.172 7.061 12.379 1.00 94.94 126 ARG A C 1
ATOM 918 O O . ARG A 1 126 ? 21.011 6.425 13.407 1.00 94.94 126 ARG A O 1
ATOM 925 N N . ASP A 1 127 ? 22.087 6.740 11.467 1.00 92.88 127 ASP A N 1
ATOM 926 C CA . ASP A 1 127 ? 22.878 5.500 11.496 1.00 92.88 127 ASP A CA 1
ATOM 927 C C . ASP A 1 127 ? 23.669 5.336 12.807 1.00 92.88 127 ASP A C 1
ATOM 929 O O . ASP A 1 127 ? 23.664 4.273 13.436 1.00 92.88 127 ASP A O 1
ATOM 933 N N . ALA A 1 128 ? 24.292 6.422 13.285 1.00 94.88 128 ALA A N 1
ATOM 934 C CA . ALA A 1 128 ? 25.013 6.404 14.552 1.00 94.88 128 ALA A CA 1
ATOM 935 C C . ALA A 1 128 ? 24.082 6.220 15.762 1.00 94.88 128 ALA A C 1
ATOM 937 O O . ALA A 1 128 ? 24.458 5.512 16.692 1.00 94.88 128 ALA A O 1
ATOM 938 N N . PHE A 1 129 ? 22.904 6.850 15.799 1.00 97.19 129 PHE A N 1
ATOM 939 C CA . PHE A 1 129 ? 21.945 6.666 16.896 1.00 97.19 129 PHE A CA 1
ATOM 940 C C . PHE A 1 129 ? 21.323 5.271 16.872 1.00 97.19 129 PHE A C 1
ATOM 942 O O . PHE A 1 129 ? 21.265 4.637 17.929 1.00 97.19 129 PHE A O 1
ATOM 949 N N . ASP A 1 130 ? 20.950 4.795 15.686 1.00 96.06 130 ASP A N 1
ATOM 950 C CA . ASP A 1 130 ? 20.312 3.499 15.487 1.00 96.06 130 ASP A CA 1
ATOM 951 C C . ASP A 1 130 ? 21.234 2.369 15.943 1.00 96.06 130 ASP A C 1
ATOM 953 O O . ASP A 1 130 ? 20.873 1.545 16.779 1.00 96.06 130 ASP A O 1
ATOM 957 N N . THR A 1 131 ? 22.494 2.397 15.508 1.00 95.44 131 THR A N 1
ATOM 958 C CA . THR A 1 131 ? 23.454 1.353 15.881 1.00 95.44 131 THR A CA 1
ATOM 959 C C . THR A 1 131 ? 24.023 1.532 17.292 1.00 95.44 131 THR A C 1
ATOM 961 O O . THR A 1 131 ? 24.186 0.551 18.014 1.00 95.44 131 THR A O 1
ATOM 964 N N . ASN A 1 132 ? 24.393 2.754 17.705 1.00 96.94 132 ASN A N 1
ATOM 965 C CA . ASN A 1 132 ? 25.172 2.944 18.938 1.00 96.94 132 ASN A CA 1
ATOM 966 C C . ASN A 1 132 ? 24.316 3.160 20.192 1.00 96.94 132 ASN A C 1
ATOM 968 O O . ASN A 1 132 ? 24.881 3.080 21.282 1.00 96.94 132 ASN A O 1
ATOM 972 N N . ALA A 1 133 ? 23.028 3.508 20.072 1.00 97.25 133 ALA A N 1
ATOM 973 C CA . ALA A 1 133 ? 22.191 3.892 21.212 1.00 97.25 133 ALA A CA 1
ATOM 974 C C . ALA A 1 133 ? 20.856 3.141 21.265 1.00 97.25 133 ALA A C 1
ATOM 976 O O . ALA A 1 133 ? 20.600 2.461 22.260 1.00 97.25 133 ALA A O 1
ATOM 977 N N . THR A 1 134 ? 20.014 3.244 20.232 1.00 97.38 134 THR A N 1
ATOM 978 C CA . THR A 1 134 ? 18.705 2.568 20.238 1.00 97.38 134 THR A CA 1
ATOM 979 C C . THR A 1 134 ? 18.869 1.060 20.082 1.00 97.38 134 THR A C 1
ATOM 981 O O . THR A 1 134 ? 18.251 0.331 20.850 1.00 97.38 134 THR A O 1
ATOM 984 N N . GLY A 1 135 ? 19.781 0.590 19.227 1.00 97.31 135 GLY A N 1
ATOM 985 C CA . GLY A 1 135 ? 20.109 -0.830 19.080 1.00 97.31 135 GLY A CA 1
ATOM 986 C C . GLY A 1 135 ? 20.446 -1.506 20.415 1.00 97.31 135 GLY A C 1
ATOM 987 O O . GLY A 1 135 ? 19.730 -2.417 20.819 1.00 97.31 135 GLY A O 1
ATOM 988 N N . PRO A 1 136 ? 21.451 -1.040 21.185 1.00 97.44 136 PRO A N 1
ATOM 989 C CA . PRO A 1 136 ? 21.727 -1.555 22.528 1.00 97.44 136 PRO A CA 1
ATOM 990 C C . PRO A 1 136 ? 20.545 -1.464 23.503 1.00 97.44 136 PRO A C 1
ATOM 992 O O . PRO A 1 136 ? 20.428 -2.304 24.392 1.00 97.44 136 PRO A O 1
ATOM 995 N N . ALA A 1 137 ? 19.669 -0.461 23.375 1.00 97.75 137 ALA A N 1
ATOM 996 C CA . ALA A 1 137 ? 18.475 -0.353 24.212 1.00 97.75 137 ALA A CA 1
ATOM 997 C C . ALA A 1 137 ? 17.461 -1.466 23.899 1.00 97.75 137 ALA A C 1
ATOM 999 O O . ALA A 1 137 ? 16.998 -2.138 24.821 1.00 97.75 137 ALA A O 1
ATOM 1000 N N . VAL A 1 138 ? 17.162 -1.675 22.613 1.00 97.94 138 VAL A N 1
ATOM 1001 C CA . VAL A 1 138 ? 16.206 -2.679 22.122 1.00 97.94 138 VAL A CA 1
ATOM 1002 C C . VAL A 1 138 ? 16.749 -4.093 22.311 1.00 97.94 138 VAL A C 1
ATOM 1004 O O . VAL A 1 138 ? 16.068 -4.942 22.874 1.00 97.94 138 VAL A O 1
ATOM 1007 N N . VAL A 1 139 ? 18.005 -4.347 21.932 1.00 98.19 139 VAL A N 1
ATOM 1008 C CA . VAL A 1 139 ? 18.656 -5.649 22.146 1.00 98.19 139 VAL A CA 1
ATOM 1009 C C . VAL A 1 139 ? 18.650 -6.010 23.631 1.00 98.19 139 VAL A C 1
ATOM 1011 O O . VAL A 1 139 ? 18.342 -7.144 23.983 1.00 98.19 139 VAL A O 1
ATOM 1014 N N . THR A 1 140 ? 18.925 -5.067 24.534 1.00 98.19 140 THR A N 1
ATOM 1015 C CA . THR A 1 140 ? 18.818 -5.356 25.969 1.00 98.19 140 THR A CA 1
ATOM 1016 C C . THR A 1 140 ? 17.383 -5.668 26.388 1.00 98.19 140 THR A C 1
ATOM 1018 O O . THR A 1 140 ? 17.185 -6.648 27.101 1.00 98.19 140 THR A O 1
ATOM 1021 N N . SER A 1 141 ? 16.382 -4.890 25.959 1.00 97.44 141 SER A N 1
ATOM 1022 C CA . SER A 1 141 ? 14.997 -5.091 26.410 1.00 97.44 141 SER A CA 1
ATOM 1023 C C . SER A 1 141 ? 14.421 -6.439 25.971 1.00 97.44 141 SER A C 1
ATOM 1025 O O . SER A 1 141 ? 13.738 -7.101 26.752 1.00 97.44 141 SER A O 1
ATOM 1027 N N . VAL A 1 142 ? 14.746 -6.894 24.760 1.00 97.00 142 VAL A N 1
ATOM 1028 C CA . VAL A 1 142 ? 14.251 -8.168 24.216 1.00 97.00 142 VAL A CA 1
ATOM 1029 C C . VAL A 1 142 ? 15.041 -9.389 24.702 1.00 97.00 142 VAL A C 1
ATOM 1031 O O . VAL A 1 142 ? 14.464 -10.466 24.832 1.00 97.00 142 VAL A O 1
ATOM 1034 N N . PHE A 1 143 ? 16.333 -9.247 25.028 1.00 97.81 143 PHE A N 1
ATOM 1035 C CA . PHE A 1 143 ? 17.132 -10.323 25.636 1.00 97.81 143 PHE A CA 1
ATOM 1036 C C . PHE A 1 143 ? 17.023 -10.365 27.170 1.00 97.81 143 PHE A C 1
ATOM 1038 O O . PHE A 1 143 ? 17.416 -11.362 27.780 1.00 97.81 143 PHE A O 1
ATOM 1045 N N . ALA A 1 144 ? 16.466 -9.337 27.819 1.00 96.50 144 ALA A N 1
ATOM 1046 C CA . ALA A 1 144 ? 16.299 -9.295 29.272 1.00 96.50 144 ALA A CA 1
ATOM 1047 C C . ALA A 1 144 ? 15.560 -10.517 29.858 1.00 96.50 144 ALA A C 1
ATOM 1049 O O . ALA A 1 144 ? 16.039 -11.044 30.865 1.00 96.50 144 ALA A O 1
ATOM 1050 N N . PRO A 1 145 ? 14.482 -11.056 29.248 1.00 96.50 145 PRO A N 1
ATOM 1051 C CA . PRO A 1 145 ? 13.847 -12.280 29.741 1.00 96.50 145 PRO A CA 1
ATOM 1052 C C . PRO A 1 145 ? 14.789 -13.495 29.761 1.00 96.50 145 PRO A C 1
ATOM 1054 O O . PRO A 1 145 ? 14.747 -14.294 30.694 1.00 96.50 145 PRO A O 1
ATOM 1057 N N . LEU A 1 146 ? 15.684 -13.628 28.773 1.00 96.44 146 LEU A N 1
ATOM 1058 C CA . LEU A 1 146 ? 16.701 -14.689 28.750 1.00 96.44 146 LEU A CA 1
ATOM 1059 C C . LEU A 1 146 ? 17.740 -14.504 29.863 1.00 96.44 146 LEU A C 1
ATOM 1061 O O . LEU A 1 146 ? 18.130 -15.487 30.494 1.00 96.44 146 LEU A O 1
ATOM 1065 N N . LEU A 1 147 ? 18.143 -13.256 30.131 1.00 95.88 147 LEU A N 1
ATOM 1066 C CA . LEU A 1 147 ? 19.036 -12.908 31.242 1.00 95.88 147 LEU A CA 1
ATOM 1067 C C . LEU A 1 147 ? 18.396 -13.230 32.598 1.00 95.88 147 LEU A C 1
ATOM 1069 O O . LEU A 1 147 ? 19.042 -13.823 33.456 1.00 95.88 147 LEU A O 1
ATOM 1073 N N . GLN A 1 148 ? 17.113 -12.916 32.786 1.00 93.25 148 GLN A N 1
ATOM 1074 C CA . GLN A 1 148 ? 16.365 -13.228 34.012 1.00 93.25 148 GLN A CA 1
ATOM 1075 C C . GLN A 1 148 ? 16.252 -14.737 34.275 1.00 93.25 148 GLN A C 1
ATOM 1077 O O . GLN A 1 148 ? 16.230 -15.155 35.432 1.00 93.25 148 GLN A O 1
ATOM 1082 N N . ARG A 1 149 ? 16.193 -15.559 33.218 1.00 93.56 149 ARG A N 1
ATOM 1083 C CA . ARG A 1 149 ? 16.143 -17.027 33.327 1.00 93.56 149 ARG A CA 1
ATOM 1084 C C . ARG A 1 149 ? 17.481 -17.666 33.698 1.00 93.56 149 ARG A C 1
ATOM 1086 O O . ARG A 1 149 ? 17.485 -18.813 34.141 1.00 93.56 149 ARG A O 1
ATOM 1093 N N . SER A 1 150 ? 18.600 -16.959 33.545 1.00 90.38 150 SER A N 1
ATOM 1094 C CA . SER A 1 150 ? 19.903 -17.481 33.953 1.00 90.38 150 SER A CA 1
ATOM 1095 C C . SER A 1 150 ? 19.958 -17.715 35.467 1.00 90.38 150 SER A C 1
ATOM 1097 O O . SER A 1 150 ? 19.538 -16.883 36.273 1.00 90.38 150 SER A O 1
ATOM 1099 N N . THR A 1 151 ? 20.531 -18.840 35.886 1.00 82.12 151 THR A N 1
ATOM 1100 C CA . THR A 1 151 ? 20.832 -19.121 37.299 1.00 82.12 151 THR A CA 1
ATOM 1101 C C . THR A 1 151 ? 22.224 -18.642 37.712 1.00 82.12 151 THR A C 1
ATOM 1103 O O . THR A 1 151 ? 22.599 -18.801 38.873 1.00 82.12 151 THR A O 1
ATOM 1106 N N . ALA A 1 152 ? 23.005 -18.068 36.793 1.00 79.00 152 ALA A N 1
ATOM 1107 C CA . ALA A 1 152 ? 24.349 -17.600 37.083 1.00 79.00 152 ALA A CA 1
ATOM 1108 C C . ALA A 1 152 ? 24.320 -16.388 38.025 1.00 79.00 152 ALA A C 1
ATOM 1110 O O . ALA A 1 152 ? 23.512 -15.472 37.883 1.00 79.00 152 ALA A O 1
ATOM 1111 N N . ALA A 1 153 ? 25.261 -16.344 38.969 1.00 72.25 153 ALA A N 1
ATOM 1112 C CA . ALA A 1 153 ? 25.494 -15.147 39.778 1.00 72.25 153 ALA A CA 1
ATOM 1113 C C . ALA A 1 153 ? 26.072 -13.982 38.944 1.00 72.25 153 ALA A C 1
ATOM 1115 O O . ALA A 1 153 ? 26.037 -12.836 39.376 1.00 72.25 153 ALA A O 1
ATOM 1116 N N . SER A 1 154 ? 26.582 -14.274 37.743 1.00 71.56 154 SER A N 1
ATOM 1117 C CA . SER A 1 154 ? 27.310 -13.362 36.861 1.00 71.56 154 SER A CA 1
ATOM 1118 C C . SER A 1 154 ? 26.448 -12.670 35.795 1.00 71.56 154 SER A C 1
ATOM 1120 O O . SER A 1 154 ? 27.008 -12.183 34.808 1.00 71.56 154 SER A O 1
ATOM 1122 N N . ARG A 1 155 ? 25.117 -12.605 35.976 1.00 93.19 155 ARG A N 1
ATOM 1123 C CA . ARG A 1 155 ? 24.201 -11.939 35.033 1.00 93.19 155 ARG A CA 1
ATOM 1124 C C . ARG A 1 155 ? 24.603 -10.492 34.813 1.00 93.19 155 ARG A C 1
ATOM 1126 O O . ARG A 1 155 ? 24.539 -9.685 35.747 1.00 93.19 155 ARG A O 1
ATOM 1133 N N . ARG A 1 156 ? 24.971 -10.145 33.581 1.00 95.25 156 ARG A N 1
ATOM 1134 C CA . ARG A 1 156 ? 25.398 -8.777 33.286 1.00 95.25 156 ARG A CA 1
ATOM 1135 C C . ARG A 1 156 ? 25.100 -8.311 31.867 1.00 95.25 156 ARG A C 1
ATOM 1137 O O . ARG A 1 156 ? 25.166 -9.081 30.911 1.00 95.25 156 ARG A O 1
ATOM 1144 N N . ILE A 1 157 ? 24.824 -7.017 31.758 1.00 97.62 157 ILE A N 1
ATOM 1145 C CA . ILE A 1 157 ? 24.715 -6.255 30.515 1.00 97.62 157 ILE A CA 1
ATOM 1146 C C . ILE A 1 157 ? 25.923 -5.324 30.451 1.00 97.62 157 ILE A C 1
ATOM 1148 O O . ILE A 1 157 ? 26.189 -4.574 31.390 1.00 97.62 157 ILE A O 1
ATOM 1152 N N . ILE A 1 158 ? 26.662 -5.359 29.349 1.00 97.19 158 ILE A N 1
ATOM 1153 C CA . ILE A 1 158 ? 27.825 -4.501 29.131 1.00 97.19 158 ILE A CA 1
ATOM 1154 C C . ILE A 1 158 ? 27.618 -3.714 27.842 1.00 97.19 158 ILE A C 1
ATOM 1156 O O . ILE A 1 158 ? 27.605 -4.285 26.754 1.00 97.19 158 ILE A O 1
ATOM 1160 N N . ASN A 1 159 ? 27.516 -2.393 27.957 1.00 97.62 159 ASN A N 1
ATOM 1161 C CA . ASN A 1 159 ? 27.447 -1.489 26.816 1.00 97.62 159 ASN A CA 1
ATOM 1162 C C . ASN A 1 159 ? 28.835 -0.921 26.509 1.00 97.62 159 ASN A C 1
ATOM 1164 O O . ASN A 1 159 ? 29.437 -0.244 27.348 1.00 97.62 159 ASN A O 1
ATOM 1168 N N . ILE A 1 160 ? 29.339 -1.157 25.295 1.00 94.88 160 ILE A N 1
ATOM 1169 C CA . ILE A 1 160 ? 30.625 -0.609 24.853 1.00 94.88 160 ILE A CA 1
ATOM 1170 C C . ILE A 1 160 ? 30.425 0.828 24.349 1.00 94.88 160 ILE A C 1
ATOM 1172 O O . ILE A 1 160 ? 29.839 1.084 23.290 1.00 94.88 160 ILE A O 1
ATOM 1176 N N . THR A 1 161 ? 30.934 1.796 25.110 1.00 93.25 161 THR A N 1
ATOM 1177 C CA . THR A 1 161 ? 30.880 3.225 24.784 1.00 93.25 161 THR A CA 1
ATOM 1178 C C . THR A 1 161 ? 32.217 3.756 24.254 1.00 93.25 161 THR A C 1
ATOM 1180 O O . THR A 1 161 ? 33.091 3.007 23.830 1.00 93.25 161 THR A O 1
ATOM 1183 N N . SER A 1 162 ? 32.361 5.079 24.215 1.00 89.50 162 SER A N 1
ATOM 1184 C CA . SER A 1 162 ? 33.604 5.782 23.952 1.00 89.50 162 SER A CA 1
ATOM 1185 C C . SER A 1 162 ? 33.693 7.027 24.822 1.00 89.50 162 SER A C 1
ATOM 1187 O O . SER A 1 162 ? 32.711 7.756 24.982 1.00 89.50 162 SER A O 1
ATOM 1189 N N . GLY A 1 163 ? 34.904 7.374 25.254 1.00 86.12 163 GLY A N 1
ATOM 1190 C CA . GLY A 1 163 ? 35.187 8.665 25.880 1.00 86.12 163 GLY A CA 1
ATOM 1191 C C . GLY A 1 163 ? 34.770 9.879 25.032 1.00 86.12 163 GLY A C 1
ATOM 1192 O O . GLY A 1 163 ? 34.617 10.976 25.568 1.00 86.12 163 GLY A O 1
ATOM 1193 N N . ALA A 1 164 ? 34.525 9.701 23.726 1.00 87.50 164 ALA A N 1
ATOM 1194 C CA . ALA A 1 164 ? 33.954 10.721 22.848 1.00 87.50 164 ALA A CA 1
ATOM 1195 C C . ALA A 1 164 ? 32.527 11.160 23.232 1.00 87.50 164 ALA A C 1
ATOM 1197 O O . ALA A 1 164 ? 32.172 12.309 22.953 1.00 87.50 164 ALA A O 1
ATOM 1198 N N . GLY A 1 165 ? 31.748 10.294 23.893 1.00 89.56 165 GLY A N 1
ATOM 1199 C CA . GLY A 1 165 ? 30.401 10.589 24.400 1.00 89.56 165 GLY A CA 1
ATOM 1200 C C . GLY A 1 165 ? 30.378 11.444 25.673 1.00 89.56 165 GLY A C 1
ATOM 1201 O O . GLY A 1 165 ? 29.320 11.898 26.098 1.00 89.56 165 GLY A O 1
ATOM 1202 N N . SER A 1 166 ? 31.533 11.709 26.295 1.00 89.75 166 SER A N 1
ATOM 1203 C CA . SER A 1 166 ? 31.600 12.531 27.505 1.00 89.75 166 SER A CA 1
ATOM 1204 C C . SER A 1 166 ? 31.389 14.018 27.199 1.00 89.75 166 SER A C 1
ATOM 1206 O O . SER A 1 166 ? 32.265 14.672 26.626 1.00 89.75 166 SER A O 1
ATOM 1208 N N . ILE A 1 167 ? 30.312 14.593 27.740 1.00 90.56 167 ILE A N 1
ATOM 1209 C CA . ILE A 1 167 ? 30.038 16.040 27.699 1.00 90.56 167 ILE A CA 1
ATOM 1210 C C . ILE A 1 167 ? 31.171 16.840 28.365 1.00 90.56 167 ILE A C 1
ATOM 1212 O O . ILE A 1 167 ? 31.649 17.810 27.783 1.00 90.56 167 ILE A O 1
ATOM 1216 N N . ALA A 1 168 ? 31.680 16.392 29.520 1.00 88.69 168 ALA A N 1
ATOM 1217 C CA . ALA A 1 168 ? 32.775 17.066 30.228 1.00 88.69 168 ALA A CA 1
ATOM 1218 C C . ALA A 1 168 ? 34.046 17.177 29.361 1.00 88.69 168 ALA A C 1
ATOM 1220 O O . ALA A 1 168 ? 34.502 18.275 29.057 1.00 88.69 168 ALA A O 1
ATOM 1221 N N . ARG A 1 169 ? 34.554 16.046 28.848 1.00 86.75 169 ARG A N 1
ATOM 1222 C CA . ARG A 1 169 ? 35.680 16.006 27.892 1.00 86.75 169 ARG A CA 1
ATOM 1223 C C . ARG A 1 169 ? 35.442 16.792 26.596 1.00 86.75 169 ARG A C 1
ATOM 1225 O O . ARG A 1 169 ? 36.404 17.235 25.980 1.00 86.75 169 ARG A O 1
ATOM 1232 N N . ARG A 1 170 ? 34.192 16.942 26.136 1.00 90.44 170 ARG A N 1
ATOM 1233 C CA . ARG A 1 170 ? 33.865 17.754 24.949 1.00 90.44 170 ARG A CA 1
ATOM 1234 C C . ARG A 1 170 ? 34.022 19.251 25.220 1.00 90.44 170 ARG A C 1
ATOM 1236 O O . ARG A 1 170 ? 34.397 19.977 24.301 1.00 90.44 170 ARG A O 1
ATOM 1243 N N . LEU A 1 171 ? 33.709 19.689 26.436 1.00 90.56 171 LEU A N 1
ATOM 1244 C CA . LEU A 1 171 ? 33.761 21.091 26.852 1.00 90.56 171 LEU A CA 1
ATOM 1245 C C . LEU A 1 171 ? 35.137 21.517 27.380 1.00 90.56 171 LEU A C 1
ATOM 1247 O O . LEU A 1 171 ? 35.400 22.711 27.433 1.00 90.56 171 LEU A O 1
ATOM 1251 N N . ASP A 1 172 ? 36.010 20.568 27.721 1.00 89.12 172 ASP A N 1
ATOM 1252 C CA . ASP A 1 172 ? 37.379 20.812 28.182 1.00 89.12 172 ASP A CA 1
ATOM 1253 C C . ASP A 1 172 ? 38.353 21.067 27.007 1.00 89.12 172 ASP A C 1
ATOM 1255 O O . ASP A 1 172 ? 38.661 20.130 26.257 1.00 89.12 172 ASP A O 1
ATOM 1259 N N . PRO A 1 173 ? 38.891 22.295 26.844 1.00 90.19 173 PRO A N 1
ATOM 1260 C CA . PRO A 1 173 ? 39.851 22.620 25.786 1.00 90.19 173 PRO A CA 1
ATOM 1261 C C . PRO A 1 173 ? 41.180 21.860 25.881 1.00 90.19 173 PRO A C 1
ATOM 1263 O O . PRO A 1 173 ? 41.890 21.767 24.879 1.00 90.19 173 PRO A O 1
ATOM 1266 N N . SER A 1 174 ? 41.523 21.318 27.055 1.00 88.25 174 SER A N 1
ATOM 1267 C CA . SER A 1 174 ? 42.729 20.508 27.266 1.00 88.25 174 SER A CA 1
ATOM 1268 C C . SER A 1 174 ? 42.553 19.044 26.846 1.00 88.25 174 SER A C 1
ATOM 1270 O O . SER A 1 174 ? 43.530 18.302 26.737 1.00 88.25 174 SER A O 1
ATOM 1272 N N . SER A 1 175 ? 41.320 18.617 26.550 1.00 83.19 175 SER A N 1
ATOM 1273 C CA . SER A 1 175 ? 41.047 17.241 26.154 1.00 83.19 175 SER A CA 1
ATOM 1274 C C . SER A 1 175 ? 41.669 16.915 24.788 1.00 83.19 175 SER A C 1
ATOM 1276 O O . SER A 1 175 ? 41.438 17.647 23.820 1.00 83.19 175 SER A O 1
ATOM 1278 N N . PRO A 1 176 ? 42.345 15.759 24.617 1.00 74.62 176 PRO A N 1
ATOM 1279 C CA . PRO A 1 176 ? 42.933 15.363 23.330 1.00 74.62 176 PRO A CA 1
ATOM 1280 C C . PRO A 1 176 ? 41.884 15.164 22.225 1.00 74.62 176 PRO A C 1
ATOM 1282 O O . PRO A 1 176 ? 42.200 15.162 21.040 1.00 74.62 176 PRO A O 1
ATOM 1285 N N . ILE A 1 177 ? 40.610 15.035 22.604 1.00 79.00 177 ILE A N 1
ATOM 1286 C CA . ILE A 1 177 ? 39.486 14.914 21.678 1.00 79.00 177 ILE A CA 1
ATOM 1287 C C . ILE A 1 177 ? 38.737 16.239 21.477 1.00 79.00 177 ILE A C 1
ATOM 1289 O O . ILE A 1 177 ? 37.727 16.242 20.783 1.00 79.00 177 ILE A O 1
ATOM 1293 N N . TYR A 1 178 ? 39.183 17.374 22.025 1.00 81.62 178 TYR A N 1
ATOM 1294 C CA . TYR A 1 178 ? 38.463 18.656 21.937 1.00 81.62 178 TYR A CA 1
ATOM 1295 C C . TYR A 1 178 ? 38.220 19.127 20.490 1.00 81.62 178 TYR A C 1
ATOM 1297 O O . TYR A 1 178 ? 37.176 19.700 20.183 1.00 81.62 178 TYR A O 1
ATOM 1305 N N . LYS A 1 179 ? 39.124 18.832 19.547 1.00 80.94 179 LYS A N 1
ATOM 1306 C CA . LYS A 1 179 ? 38.991 19.265 18.140 1.00 80.94 179 LYS A CA 1
ATOM 1307 C C . LYS A 1 179 ? 38.343 18.240 17.198 1.00 80.94 179 LYS A C 1
ATOM 1309 O O . LYS A 1 179 ? 38.086 18.573 16.047 1.00 80.94 179 LYS A O 1
ATOM 1314 N N . VAL A 1 180 ? 38.038 17.022 17.658 1.00 80.06 180 VAL A N 1
ATOM 1315 C CA . VAL A 1 180 ? 37.478 15.963 16.792 1.00 80.06 180 VAL A CA 1
ATOM 1316 C C . VAL A 1 180 ? 36.014 16.262 16.437 1.00 80.06 180 VAL A C 1
ATOM 1318 O O . VAL A 1 180 ? 35.151 16.248 17.325 1.00 80.06 180 VAL A O 1
ATOM 1321 N N . GLN A 1 181 ? 35.755 16.486 15.143 1.00 82.88 181 GLN A N 1
ATOM 1322 C CA . GLN A 1 181 ? 34.452 16.821 14.551 1.00 82.88 181 GLN A CA 1
ATOM 1323 C C . GLN A 1 181 ? 33.690 15.555 14.122 1.00 82.88 181 GLN A C 1
ATOM 1325 O O . GLN A 1 181 ? 33.846 15.075 13.006 1.00 82.88 181 GLN A O 1
ATOM 1330 N N . GLN A 1 182 ? 32.890 14.997 15.035 1.00 87.25 182 GLN A N 1
ATOM 1331 C CA . GLN A 1 182 ? 32.021 13.832 14.798 1.00 87.25 182 GLN A CA 1
ATOM 1332 C C . GLN A 1 182 ? 30.778 13.930 15.693 1.00 87.25 182 GLN A C 1
ATOM 1334 O O . GLN A 1 182 ? 30.640 13.202 16.679 1.00 87.25 182 GLN A O 1
ATOM 1339 N N . VAL A 1 183 ? 29.910 14.908 15.430 1.00 92.56 183 VAL A N 1
ATOM 1340 C CA . VAL A 1 183 ? 28.748 15.174 16.295 1.00 92.56 183 VAL A CA 1
ATOM 1341 C C . VAL A 1 183 ? 27.812 13.964 16.382 1.00 92.56 183 VAL A C 1
ATOM 1343 O O . VAL A 1 183 ? 27.352 13.647 17.473 1.00 92.56 183 VAL A O 1
ATOM 1346 N N . GLN A 1 184 ? 27.628 13.223 15.287 1.00 94.50 184 GLN A N 1
ATOM 1347 C CA . GLN A 1 184 ? 26.833 11.997 15.218 1.00 94.50 184 GLN A CA 1
ATOM 1348 C C . GLN A 1 184 ? 27.327 10.904 16.175 1.00 94.50 184 GLN A C 1
ATOM 1350 O O . GLN A 1 184 ? 26.551 10.338 16.946 1.00 94.50 184 GLN A O 1
ATOM 1355 N N . TYR A 1 185 ? 28.636 10.644 16.184 1.00 93.00 185 TYR A N 1
ATOM 1356 C CA . TYR A 1 185 ? 29.231 9.577 16.982 1.00 93.00 185 TYR A CA 1
ATOM 1357 C C . TYR A 1 185 ? 29.242 9.957 18.463 1.00 93.00 185 TYR A C 1
ATOM 1359 O O . TYR A 1 185 ? 28.893 9.165 19.333 1.00 93.00 185 TYR A O 1
ATOM 1367 N N . ARG A 1 186 ? 29.574 11.217 18.763 1.00 93.56 186 ARG A N 1
ATOM 1368 C CA . ARG A 1 186 ? 29.560 11.742 20.133 1.00 93.56 186 ARG A CA 1
ATOM 1369 C C . ARG A 1 186 ? 28.162 11.752 20.729 1.00 93.56 186 ARG A C 1
ATOM 1371 O O . ARG A 1 186 ? 27.993 11.306 21.856 1.00 93.56 186 ARG A O 1
ATOM 1378 N N . ALA A 1 187 ? 27.186 12.277 19.989 1.00 95.88 187 ALA A N 1
ATOM 1379 C CA . ALA A 1 187 ? 25.815 12.399 20.463 1.00 95.88 187 ALA A CA 1
ATOM 1380 C C . ALA A 1 187 ? 25.184 11.020 20.682 1.00 95.88 187 ALA A C 1
ATOM 1382 O O . ALA A 1 187 ? 24.568 10.806 21.719 1.00 95.88 187 ALA A O 1
ATOM 1383 N N . SER A 1 188 ? 25.415 10.067 19.775 1.00 97.19 188 SER A N 1
ATOM 1384 C CA . SER A 1 188 ? 24.926 8.696 19.951 1.00 97.19 188 SER A CA 1
ATOM 1385 C C . SER A 1 188 ? 25.599 7.973 21.125 1.00 97.19 188 SER A C 1
ATOM 1387 O O . SER A 1 188 ? 24.912 7.343 21.923 1.00 97.19 188 SER A O 1
ATOM 1389 N N . LYS A 1 189 ? 26.915 8.127 21.338 1.00 95.06 189 LYS A N 1
ATOM 1390 C CA . LYS A 1 189 ? 27.577 7.572 22.535 1.00 95.06 189 LYS A CA 1
ATOM 1391 C C . LYS A 1 189 ? 27.139 8.265 23.829 1.00 95.06 189 LYS A C 1
ATOM 1393 O O . LYS A 1 189 ? 26.956 7.589 24.832 1.00 95.06 189 LYS A O 1
ATOM 1398 N N . ALA A 1 190 ? 26.876 9.572 23.815 1.00 96.06 190 ALA A N 1
ATOM 1399 C CA . ALA A 1 190 ? 26.268 10.266 24.953 1.00 96.06 190 ALA A CA 1
ATOM 1400 C C . ALA A 1 190 ? 24.842 9.758 25.240 1.00 96.06 190 ALA A C 1
ATOM 1402 O O . ALA A 1 190 ? 24.477 9.572 26.399 1.00 96.06 190 ALA A O 1
ATOM 1403 N N . ALA A 1 191 ? 24.051 9.475 24.200 1.00 97.56 191 ALA A N 1
ATOM 1404 C CA . ALA A 1 191 ? 22.738 8.855 24.345 1.00 97.56 191 ALA A CA 1
ATOM 1405 C C . ALA A 1 191 ? 22.846 7.451 24.963 1.00 97.56 191 ALA A C 1
ATOM 1407 O O . ALA A 1 191 ? 22.104 7.148 25.894 1.00 97.56 191 ALA A O 1
ATOM 1408 N N . LEU A 1 192 ? 23.830 6.642 24.548 1.00 97.19 192 LEU A N 1
ATOM 1409 C CA . LEU A 1 192 ? 24.109 5.336 25.158 1.00 97.19 192 LEU A CA 1
ATOM 1410 C C . LEU A 1 192 ? 24.427 5.441 26.659 1.00 97.19 192 LEU A C 1
ATOM 1412 O O . LEU A 1 192 ? 24.073 4.542 27.420 1.00 97.19 192 LEU A O 1
ATOM 1416 N N . HIS A 1 193 ? 25.045 6.536 27.119 1.00 95.94 193 HIS A N 1
ATOM 1417 C CA . HIS A 1 193 ? 25.272 6.748 28.553 1.00 95.94 193 HIS A CA 1
ATOM 1418 C C . HIS A 1 193 ? 23.943 6.851 29.312 1.00 95.94 193 HIS A C 1
ATOM 1420 O O . HIS A 1 193 ? 23.778 6.209 30.347 1.00 95.94 193 HIS A O 1
ATOM 1426 N N . MET A 1 194 ? 22.984 7.617 28.779 1.00 96.88 194 MET A N 1
ATOM 1427 C CA . MET A 1 194 ? 21.657 7.749 29.385 1.00 96.88 194 MET A CA 1
ATOM 1428 C C . MET A 1 194 ? 20.862 6.444 29.290 1.00 96.88 194 MET A C 1
ATOM 1430 O O . MET A 1 194 ? 20.272 6.027 30.281 1.00 96.88 194 MET A O 1
ATOM 1434 N N . VAL A 1 195 ? 20.914 5.754 28.145 1.00 97.31 195 VAL A N 1
ATOM 1435 C CA . VAL A 1 195 ? 20.331 4.410 27.986 1.00 97.31 195 VAL A CA 1
ATOM 1436 C C . VAL A 1 195 ? 20.867 3.472 29.064 1.00 97.31 195 VAL A C 1
ATOM 1438 O O . VAL A 1 195 ? 20.092 2.793 29.728 1.00 97.31 195 VAL A O 1
ATOM 1441 N N . THR A 1 196 ? 22.179 3.477 29.298 1.00 96.94 196 THR A N 1
ATOM 1442 C CA . THR A 1 196 ? 22.795 2.616 30.313 1.00 96.94 196 THR A CA 1
ATOM 1443 C C . THR A 1 196 ? 22.343 2.989 31.722 1.00 96.94 196 THR A C 1
ATOM 1445 O O . THR A 1 196 ? 22.038 2.102 32.508 1.00 96.94 196 THR A O 1
ATOM 1448 N N . ALA A 1 197 ? 22.218 4.280 32.041 1.00 96.12 197 ALA A N 1
ATOM 1449 C CA . ALA A 1 197 ? 21.667 4.721 33.323 1.00 96.12 197 ALA A CA 1
ATOM 1450 C C . ALA A 1 197 ? 20.205 4.270 33.524 1.00 96.12 197 ALA A C 1
ATOM 1452 O O . ALA A 1 197 ? 19.840 3.848 34.622 1.00 96.12 197 ALA A O 1
ATOM 1453 N N . CYS A 1 198 ? 19.380 4.300 32.472 1.00 96.88 198 CYS A N 1
ATOM 1454 C CA . CYS A 1 198 ? 18.026 3.743 32.514 1.00 96.88 198 CYS A CA 1
ATOM 1455 C C . CYS A 1 198 ? 18.050 2.226 32.747 1.00 96.88 198 CYS A C 1
ATOM 1457 O O . CYS A 1 198 ? 17.328 1.734 33.609 1.00 96.88 198 CYS A O 1
ATOM 1459 N N . GLN A 1 199 ? 18.928 1.500 32.051 1.00 97.44 199 GLN A N 1
ATOM 1460 C CA . GLN A 1 199 ? 19.098 0.055 32.222 1.00 97.44 199 GLN A CA 1
ATOM 1461 C C . GLN A 1 199 ? 19.575 -0.308 33.637 1.00 97.44 199 GLN A C 1
ATOM 1463 O O . GLN A 1 199 ? 19.100 -1.282 34.206 1.00 97.44 199 GLN A O 1
ATOM 1468 N N . VAL A 1 200 ? 20.463 0.481 34.245 1.00 96.81 200 VAL A N 1
ATOM 1469 C CA . VAL A 1 200 ? 20.870 0.314 35.652 1.00 96.81 200 VAL A CA 1
ATOM 1470 C C . VAL A 1 200 ? 19.652 0.396 36.570 1.00 96.81 200 VAL A C 1
ATOM 1472 O O . VAL A 1 200 ? 19.416 -0.509 37.368 1.00 96.81 200 VAL A O 1
ATOM 1475 N N . ALA A 1 201 ? 18.847 1.454 36.427 1.00 95.81 201 ALA A N 1
ATOM 1476 C CA . ALA A 1 201 ? 17.652 1.652 37.245 1.00 95.81 201 ALA A CA 1
ATOM 1477 C C . ALA A 1 201 ? 16.613 0.532 37.062 1.00 95.81 201 ALA A C 1
ATOM 1479 O O . ALA A 1 201 ? 15.903 0.191 38.007 1.00 95.81 201 ALA A O 1
ATOM 1480 N N . GLU A 1 202 ? 16.530 -0.036 35.860 1.00 97.06 202 GLU A N 1
ATOM 1481 C CA . GLU A 1 202 ? 15.566 -1.074 35.506 1.00 97.06 202 GLU A CA 1
ATOM 1482 C C . GLU A 1 202 ? 16.010 -2.484 35.925 1.00 97.06 202 GLU A C 1
ATOM 1484 O O . GLU A 1 202 ? 15.229 -3.219 36.534 1.00 97.06 202 GLU A O 1
ATOM 1489 N N . TYR A 1 203 ? 17.253 -2.872 35.625 1.00 96.00 203 TYR A N 1
ATOM 1490 C CA . TYR A 1 203 ? 17.710 -4.265 35.694 1.00 96.00 203 TYR A CA 1
ATOM 1491 C C . TYR A 1 203 ? 18.533 -4.602 36.947 1.00 96.00 203 TYR A C 1
ATOM 1493 O O . TYR A 1 203 ? 18.511 -5.756 37.382 1.00 96.00 203 TYR A O 1
ATOM 1501 N N . GLU A 1 204 ? 19.193 -3.638 37.602 1.00 93.44 204 GLU A N 1
ATOM 1502 C CA . GLU A 1 204 ? 19.912 -3.930 38.855 1.00 93.44 204 GLU A CA 1
ATOM 1503 C C . GLU A 1 204 ? 19.006 -4.426 39.993 1.00 93.44 204 GLU A C 1
ATOM 1505 O O . GLU A 1 204 ? 19.408 -5.377 40.674 1.00 93.44 204 GLU A O 1
ATOM 1510 N N . PRO A 1 205 ? 17.782 -3.887 40.202 1.00 93.88 205 PRO A N 1
ATOM 1511 C CA . PRO A 1 205 ? 16.847 -4.434 41.190 1.00 93.88 205 PRO A CA 1
ATOM 1512 C C . PRO A 1 205 ? 16.475 -5.900 40.933 1.00 93.88 205 PRO A C 1
ATOM 1514 O O . PRO A 1 205 ? 16.049 -6.601 41.847 1.00 93.88 205 PRO A O 1
ATOM 1517 N N . GLN A 1 206 ? 16.655 -6.366 39.697 1.00 92.62 206 GLN A N 1
ATOM 1518 C CA . GLN A 1 206 ? 16.386 -7.734 39.256 1.00 92.62 206 GLN A CA 1
ATOM 1519 C C . GLN A 1 206 ? 17.624 -8.639 39.386 1.00 92.62 206 GLN A C 1
ATOM 1521 O O . GLN A 1 206 ? 17.595 -9.805 38.998 1.00 92.62 206 GLN A O 1
ATOM 1526 N N . GLY A 1 207 ? 18.727 -8.117 39.929 1.00 92.06 207 GLY A N 1
ATOM 1527 C CA . GLY A 1 207 ? 19.974 -8.852 40.111 1.00 92.06 207 GLY A CA 1
ATOM 1528 C C . GLY A 1 207 ? 20.814 -8.995 38.839 1.00 92.06 207 GLY A C 1
ATOM 1529 O O . GLY A 1 207 ? 21.657 -9.889 38.793 1.00 92.06 207 GLY A O 1
ATOM 1530 N N . ILE A 1 208 ? 20.598 -8.151 37.823 1.00 95.94 208 ILE A N 1
ATOM 1531 C CA . ILE A 1 208 ? 21.426 -8.084 36.608 1.00 95.94 208 ILE A CA 1
ATOM 1532 C C . ILE A 1 208 ? 22.325 -6.850 36.709 1.00 95.94 208 ILE A C 1
ATOM 1534 O O . ILE A 1 208 ? 21.840 -5.728 36.831 1.00 95.94 208 ILE A O 1
ATOM 1538 N N . LYS A 1 209 ? 23.644 -7.043 36.663 1.00 96.19 209 LYS A N 1
ATOM 1539 C CA . LYS A 1 209 ? 24.614 -5.940 36.723 1.00 96.19 209 LYS A CA 1
ATOM 1540 C C . LYS A 1 209 ? 24.722 -5.243 35.373 1.00 96.19 209 LYS A C 1
ATOM 1542 O O . LYS A 1 209 ? 24.720 -5.905 34.340 1.00 96.19 209 LYS A O 1
ATOM 1547 N N . VAL A 1 210 ? 24.831 -3.919 35.362 1.00 97.00 210 VAL A N 1
ATOM 1548 C CA . VAL A 1 210 ? 24.863 -3.138 34.119 1.00 97.00 210 VAL A CA 1
ATOM 1549 C C . VAL A 1 210 ? 26.102 -2.253 34.105 1.00 97.00 210 VAL A C 1
ATOM 1551 O O . VAL A 1 210 ? 26.330 -1.468 35.023 1.00 97.00 210 VAL A O 1
ATOM 1554 N N . PHE A 1 211 ? 26.905 -2.371 33.050 1.00 95.88 211 PHE A N 1
ATOM 1555 C CA . PHE A 1 211 ? 28.186 -1.684 32.922 1.00 95.88 211 PHE A CA 1
ATOM 1556 C C . PHE A 1 211 ? 28.252 -0.843 31.654 1.00 95.88 211 PHE A C 1
ATOM 1558 O O . PHE A 1 211 ? 27.787 -1.250 30.587 1.00 95.88 211 PHE A O 1
ATOM 1565 N N . LEU A 1 212 ? 28.915 0.306 31.766 1.00 94.31 212 LEU A N 1
ATOM 1566 C CA . LEU A 1 212 ? 29.278 1.151 30.639 1.00 94.31 212 LEU A CA 1
ATOM 1567 C C . LEU A 1 212 ? 30.799 1.155 30.487 1.00 94.31 212 LEU A C 1
ATOM 1569 O O . LEU A 1 212 ? 31.499 1.711 31.330 1.00 94.31 212 LEU A O 1
ATOM 1573 N N . TYR A 1 213 ? 31.318 0.543 29.426 1.00 94.31 213 TYR A N 1
ATOM 1574 C CA . TYR A 1 213 ? 32.758 0.335 29.257 1.00 94.31 213 TYR A CA 1
ATOM 1575 C C . TYR A 1 213 ? 33.323 1.145 28.086 1.00 94.31 213 TYR A C 1
ATOM 1577 O O . TYR A 1 213 ? 32.886 0.991 26.947 1.00 94.31 213 TYR A O 1
ATOM 1585 N N . ASP A 1 214 ? 34.310 2.000 28.352 1.00 92.00 214 ASP A N 1
ATOM 1586 C CA . ASP A 1 214 ? 35.086 2.740 27.354 1.00 92.00 214 ASP A CA 1
ATOM 1587 C C . ASP A 1 214 ? 36.440 2.038 27.107 1.00 92.00 214 ASP A C 1
ATOM 1589 O O . ASP A 1 214 ? 37.341 2.128 27.951 1.00 92.00 214 ASP A O 1
ATOM 1593 N N . PRO A 1 215 ? 36.630 1.386 25.944 1.00 88.44 215 PRO A N 1
ATOM 1594 C CA . PRO A 1 215 ? 37.838 0.623 25.612 1.00 88.44 215 PRO A CA 1
ATOM 1595 C C . PRO A 1 215 ? 39.071 1.507 25.361 1.00 88.44 215 PRO A C 1
ATOM 1597 O O . PRO A 1 215 ? 40.197 1.002 25.242 1.00 88.44 215 PRO A O 1
ATOM 1600 N N . GLY A 1 216 ? 38.882 2.829 25.298 1.00 85.69 216 GLY A N 1
ATOM 1601 C CA . GLY A 1 216 ? 39.903 3.790 24.909 1.00 85.69 216 GLY A CA 1
ATOM 1602 C C . GLY A 1 216 ? 40.076 3.884 23.391 1.00 85.69 216 GLY A C 1
ATOM 1603 O O . GLY A 1 216 ? 39.254 3.412 22.607 1.00 85.69 216 GLY A O 1
ATOM 1604 N N . PHE A 1 217 ? 41.144 4.557 22.957 1.00 84.94 217 PHE A N 1
ATOM 1605 C CA . PHE A 1 217 ? 41.452 4.682 21.534 1.00 84.94 217 PHE A CA 1
ATOM 1606 C C . PHE A 1 217 ? 42.113 3.395 21.027 1.00 84.94 217 PHE A C 1
ATOM 1608 O O . PHE A 1 217 ? 43.303 3.173 21.250 1.00 84.94 217 PHE A O 1
ATOM 1615 N N . THR A 1 218 ? 41.319 2.539 20.386 1.00 85.12 218 THR A N 1
ATOM 1616 C CA . THR A 1 218 ? 41.692 1.163 20.018 1.00 85.12 218 THR A CA 1
ATOM 1617 C C . THR A 1 218 ? 41.806 0.981 18.511 1.00 85.12 218 THR A C 1
ATOM 1619 O O . THR A 1 218 ? 41.035 1.570 17.744 1.00 85.12 218 THR A O 1
ATOM 1622 N N . GLN A 1 219 ? 42.738 0.128 18.087 1.00 84.25 219 GLN A N 1
ATOM 1623 C CA . GLN A 1 219 ? 42.852 -0.332 16.707 1.00 84.25 219 GLN A CA 1
ATOM 1624 C C . GLN A 1 219 ? 41.588 -1.091 16.294 1.00 84.25 219 GLN A C 1
ATOM 1626 O O . GLN A 1 219 ? 41.222 -2.098 16.901 1.00 84.25 219 GLN A O 1
ATOM 1631 N N . SER A 1 220 ? 40.881 -0.581 15.289 1.00 79.25 220 SER A N 1
ATOM 1632 C CA . SER A 1 220 ? 39.599 -1.139 14.855 1.00 79.25 220 SER A CA 1
ATOM 1633 C C . SER A 1 220 ? 39.196 -0.622 13.477 1.00 79.25 220 SER A C 1
ATOM 1635 O O . SER A 1 220 ? 39.721 0.378 12.995 1.00 79.25 220 SER A O 1
ATOM 1637 N N . ASN A 1 221 ? 38.188 -1.259 12.884 1.00 74.94 221 ASN A N 1
ATOM 1638 C CA . ASN A 1 221 ? 37.595 -0.830 11.615 1.00 74.94 221 ASN A CA 1
ATOM 1639 C C . ASN A 1 221 ? 36.520 0.263 11.792 1.00 74.94 221 ASN A C 1
ATOM 1641 O O . ASN A 1 221 ? 35.745 0.515 10.875 1.00 74.94 221 ASN A O 1
ATOM 1645 N N . LEU A 1 222 ? 36.441 0.898 12.970 1.00 76.06 222 LEU A N 1
ATOM 1646 C CA . LEU A 1 222 ? 35.425 1.911 13.279 1.00 76.06 222 LEU A CA 1
ATOM 1647 C C . LEU A 1 222 ? 35.616 3.210 12.471 1.00 76.06 222 LEU A C 1
ATOM 1649 O O . LEU A 1 222 ? 34.654 3.938 12.214 1.00 76.06 222 LEU A O 1
ATOM 1653 N N . GLY A 1 223 ? 36.852 3.507 12.066 1.00 72.62 223 GLY A N 1
ATOM 1654 C CA . GLY A 1 223 ? 37.196 4.651 11.230 1.00 72.62 223 GLY A CA 1
ATOM 1655 C C . GLY A 1 223 ? 38.667 4.625 10.797 1.00 72.62 223 GLY A C 1
ATOM 1656 O O . GLY A 1 223 ? 39.476 3.923 11.406 1.00 72.62 223 GLY A O 1
ATOM 1657 N N . PRO A 1 224 ? 39.053 5.417 9.780 1.00 71.94 224 PRO A N 1
ATOM 1658 C CA . PRO A 1 224 ? 40.397 5.376 9.188 1.00 71.94 224 PRO A CA 1
ATOM 1659 C C . PRO A 1 224 ? 41.512 5.809 10.154 1.00 71.94 224 PRO A C 1
ATOM 1661 O O . PRO A 1 224 ? 42.690 5.572 9.902 1.00 71.94 224 PRO A O 1
ATOM 1664 N N . HIS A 1 225 ? 41.160 6.445 11.275 1.00 77.06 225 HIS A N 1
ATOM 1665 C CA . HIS A 1 225 ? 42.123 6.930 12.259 1.00 77.06 225 HIS A CA 1
ATOM 1666 C C . HIS A 1 225 ? 42.499 5.889 13.320 1.00 77.06 225 HIS A C 1
ATOM 1668 O O . HIS A 1 225 ? 43.500 6.077 14.005 1.00 77.06 225 HIS A O 1
ATOM 1674 N N . ASN A 1 226 ? 41.754 4.793 13.450 1.00 79.62 226 ASN A N 1
ATOM 1675 C CA . ASN A 1 226 ? 41.935 3.779 14.489 1.00 79.62 226 ASN A CA 1
ATOM 1676 C C . ASN A 1 226 ? 43.085 2.807 14.160 1.00 79.62 226 ASN A C 1
ATOM 1678 O O . ASN A 1 226 ? 42.872 1.612 13.966 1.00 79.62 226 ASN A O 1
ATOM 1682 N N . THR A 1 227 ? 44.314 3.323 14.103 1.00 81.19 227 THR A N 1
ATOM 1683 C CA . THR A 1 227 ? 45.526 2.576 13.727 1.00 81.19 227 THR A CA 1
ATOM 1684 C C . THR A 1 227 ? 46.642 2.758 14.757 1.00 81.19 227 THR A C 1
ATOM 1686 O O . THR A 1 227 ? 46.687 3.771 15.461 1.00 81.19 227 THR A O 1
ATOM 1689 N N . ALA A 1 228 ? 47.579 1.804 14.822 1.00 82.81 228 ALA A N 1
ATOM 1690 C CA . ALA A 1 228 ? 48.756 1.894 15.692 1.00 82.81 228 ALA A CA 1
ATOM 1691 C C . ALA A 1 228 ? 49.561 3.184 15.446 1.00 82.81 228 ALA A C 1
ATOM 1693 O O . ALA A 1 228 ? 49.998 3.834 16.392 1.00 82.81 228 ALA A O 1
ATOM 1694 N N . ALA A 1 229 ? 49.684 3.589 14.176 1.00 81.00 229 ALA A N 1
ATOM 1695 C CA . ALA A 1 229 ? 50.401 4.794 13.760 1.00 81.00 229 ALA A CA 1
ATOM 1696 C C . ALA A 1 229 ? 49.812 6.084 14.357 1.00 81.00 229 ALA A C 1
ATOM 1698 O O . ALA A 1 229 ? 50.544 7.038 14.601 1.00 81.00 229 ALA A O 1
ATOM 1699 N N . ASN A 1 230 ? 48.509 6.098 14.651 1.00 79.81 230 ASN A N 1
ATOM 1700 C CA . ASN A 1 230 ? 47.834 7.235 15.278 1.00 79.81 230 ASN A CA 1
ATOM 1701 C C . ASN A 1 230 ? 47.774 7.126 16.813 1.00 79.81 230 ASN A C 1
ATOM 1703 O O . ASN A 1 230 ? 47.037 7.873 17.453 1.00 79.81 230 ASN A O 1
ATOM 1707 N N . GLY A 1 231 ? 48.520 6.193 17.416 1.00 80.62 231 GLY A N 1
ATOM 1708 C CA . GLY A 1 231 ? 48.553 5.979 18.864 1.00 80.62 231 GLY A CA 1
ATOM 1709 C C . GLY A 1 231 ? 47.413 5.110 19.400 1.00 80.62 231 GLY A C 1
ATOM 1710 O O . GLY A 1 231 ? 47.151 5.129 20.603 1.00 80.62 231 GLY A O 1
ATOM 1711 N N . ALA A 1 232 ? 46.715 4.361 18.537 1.00 83.31 232 ALA A N 1
ATOM 1712 C CA . ALA A 1 232 ? 45.673 3.444 18.981 1.00 83.31 232 ALA A CA 1
ATOM 1713 C C . ALA A 1 232 ? 46.274 2.178 19.618 1.00 83.31 232 ALA A C 1
ATOM 1715 O O . ALA A 1 232 ? 47.161 1.530 19.051 1.00 83.31 232 ALA A O 1
ATOM 1716 N N . ARG A 1 233 ? 45.754 1.802 20.788 1.00 85.94 233 ARG A N 1
ATOM 1717 C CA . ARG A 1 233 ? 46.147 0.592 21.525 1.00 85.94 233 ARG A CA 1
ATOM 1718 C C . ARG A 1 233 ? 45.713 -0.670 20.786 1.00 85.94 233 ARG A C 1
ATOM 1720 O O . ARG A 1 233 ? 44.791 -0.632 19.965 1.00 85.94 233 ARG A O 1
ATOM 1727 N N . THR A 1 234 ? 46.370 -1.785 21.088 1.00 87.50 234 THR A N 1
ATOM 1728 C CA . THR A 1 234 ? 45.962 -3.094 20.566 1.00 87.50 234 THR A CA 1
ATOM 1729 C C . THR A 1 234 ? 44.556 -3.445 21.064 1.00 87.50 234 THR A C 1
ATOM 1731 O O . THR A 1 234 ? 44.129 -2.985 22.126 1.00 87.50 234 THR A O 1
ATOM 1734 N N . ALA A 1 235 ? 43.814 -4.250 20.298 1.00 86.38 235 ALA A N 1
ATOM 1735 C CA . ALA A 1 235 ? 42.514 -4.744 20.752 1.00 86.38 235 ALA A CA 1
ATOM 1736 C C . ALA A 1 235 ? 42.653 -5.572 22.043 1.00 86.38 235 ALA A C 1
ATOM 1738 O O . ALA A 1 235 ? 41.805 -5.460 22.923 1.00 86.38 235 ALA A O 1
ATOM 1739 N N . GLU A 1 236 ? 43.753 -6.319 22.186 1.00 87.12 236 GLU A N 1
ATOM 1740 C CA . GLU A 1 236 ? 44.053 -7.136 23.366 1.00 87.12 236 GLU A CA 1
ATOM 1741 C C . GLU A 1 236 ? 44.144 -6.279 24.638 1.00 87.12 236 GLU A C 1
ATOM 1743 O O . GLU A 1 236 ? 43.446 -6.540 25.621 1.00 87.12 236 GLU A O 1
ATOM 1748 N N . ASP A 1 237 ? 44.926 -5.193 24.599 1.00 85.50 237 ASP A N 1
ATOM 1749 C CA . ASP A 1 237 ? 45.044 -4.243 25.713 1.00 85.50 237 ASP A CA 1
ATOM 1750 C C . ASP A 1 237 ? 43.723 -3.520 26.009 1.00 85.50 237 ASP A C 1
ATOM 1752 O O . ASP A 1 237 ? 43.496 -3.060 27.129 1.00 85.50 237 ASP A O 1
ATOM 1756 N N . SER A 1 238 ? 42.850 -3.394 25.009 1.00 86.06 238 SER A N 1
ATOM 1757 C CA . SER A 1 238 ? 41.523 -2.793 25.151 1.00 86.06 238 SER A CA 1
ATOM 1758 C C . SER A 1 238 ? 40.452 -3.717 25.702 1.00 86.06 238 SER A C 1
ATOM 1760 O O . SER A 1 238 ? 39.455 -3.223 26.217 1.00 86.06 238 SER A O 1
ATOM 1762 N N . VAL A 1 239 ? 40.650 -5.027 25.623 1.00 88.44 239 VAL A N 1
ATOM 1763 C CA . VAL A 1 239 ? 39.727 -6.035 26.155 1.00 88.44 239 VAL A CA 1
ATOM 1764 C C . VAL A 1 239 ? 40.167 -6.520 27.538 1.00 88.44 239 VAL A C 1
ATOM 1766 O O . VAL A 1 239 ? 39.323 -6.900 28.345 1.00 88.44 239 VAL A O 1
ATOM 1769 N N . ARG A 1 240 ? 41.461 -6.451 27.875 1.00 84.38 240 ARG A N 1
ATOM 1770 C CA . ARG A 1 240 ? 41.992 -7.013 29.128 1.00 84.38 240 ARG A CA 1
ATOM 1771 C C . ARG A 1 240 ? 41.214 -6.570 30.387 1.00 84.38 240 ARG A C 1
ATOM 1773 O O . ARG A 1 240 ? 40.809 -7.450 31.144 1.00 84.38 240 ARG A O 1
ATOM 1780 N N . PRO A 1 241 ? 40.899 -5.278 30.628 1.00 85.69 241 PRO A N 1
ATOM 1781 C CA . PRO A 1 241 ? 40.114 -4.902 31.815 1.00 85.69 241 PRO A CA 1
ATOM 1782 C C . PRO A 1 241 ? 38.621 -5.213 31.715 1.00 85.69 241 PRO A C 1
ATOM 1784 O O . PRO A 1 241 ? 37.934 -5.210 32.735 1.00 85.69 241 PRO A O 1
ATOM 1787 N N . LEU A 1 242 ? 38.110 -5.462 30.507 1.00 90.00 242 LEU A N 1
ATOM 1788 C CA . LEU A 1 242 ? 36.743 -5.925 30.295 1.00 90.00 242 LEU A CA 1
ATOM 1789 C C . LEU A 1 242 ? 36.578 -7.384 30.754 1.00 90.00 242 LEU A C 1
ATOM 1791 O O . LEU A 1 242 ? 35.526 -7.731 31.286 1.00 90.00 242 LEU A O 1
ATOM 1795 N N . MET A 1 243 ? 37.621 -8.215 30.660 1.00 90.94 243 MET A N 1
ATOM 1796 C CA . MET A 1 243 ? 37.596 -9.578 31.212 1.00 90.94 243 MET A CA 1
ATOM 1797 C C . MET A 1 243 ? 37.394 -9.590 32.734 1.00 90.94 243 MET A C 1
ATOM 1799 O O . MET A 1 243 ? 36.587 -10.371 33.229 1.00 90.94 243 MET A O 1
ATOM 1803 N N . ALA A 1 244 ? 38.010 -8.658 33.470 1.00 89.50 244 ALA A N 1
ATOM 1804 C CA . ALA A 1 244 ? 37.781 -8.502 34.912 1.00 89.50 244 ALA A CA 1
ATOM 1805 C C . ALA A 1 244 ? 36.323 -8.115 35.243 1.00 89.50 244 ALA A C 1
ATOM 1807 O O . ALA A 1 244 ? 35.771 -8.532 36.262 1.00 89.50 244 ALA A O 1
ATOM 1808 N N . VAL A 1 245 ? 35.663 -7.348 34.361 1.00 91.00 245 VAL A N 1
ATOM 1809 C CA . VAL A 1 245 ? 34.219 -7.078 34.474 1.00 91.00 245 VAL A CA 1
ATOM 1810 C C . VAL A 1 245 ? 33.425 -8.352 34.226 1.00 91.00 245 VAL A C 1
ATOM 1812 O O . VAL A 1 245 ? 32.491 -8.616 34.964 1.00 91.00 245 VAL A O 1
ATOM 1815 N N . LEU A 1 246 ? 33.771 -9.157 33.224 1.00 90.56 246 LEU A N 1
ATOM 1816 C CA . LEU A 1 246 ? 33.052 -10.397 32.900 1.00 90.56 246 LEU A CA 1
ATOM 1817 C C . LEU A 1 246 ? 33.170 -11.455 34.006 1.00 90.56 246 LEU A C 1
ATOM 1819 O O . LEU A 1 246 ? 32.211 -12.176 34.280 1.00 90.56 246 LEU A O 1
ATOM 1823 N N . GLU A 1 247 ? 34.309 -11.485 34.690 1.00 89.44 247 GLU A N 1
ATOM 1824 C CA . GLU A 1 247 ? 34.633 -12.441 35.756 1.00 89.44 247 GLU A CA 1
ATOM 1825 C C . GLU A 1 247 ? 34.129 -12.015 37.141 1.00 89.44 247 GLU A C 1
ATOM 1827 O O . GLU A 1 247 ? 34.263 -12.757 38.110 1.00 89.44 247 GLU A O 1
ATOM 1832 N N . GLY A 1 248 ? 33.489 -10.847 37.234 1.00 89.44 248 GLY A N 1
ATOM 1833 C CA . GLY A 1 248 ? 32.872 -10.350 38.463 1.00 89.44 248 GLY A CA 1
ATOM 1834 C C . GLY A 1 248 ? 33.828 -9.657 39.435 1.00 89.44 248 GLY A C 1
ATOM 1835 O O . GLY A 1 248 ? 33.393 -9.158 40.471 1.00 89.44 248 GLY A O 1
ATOM 1836 N N . GLU A 1 249 ? 35.112 -9.530 39.092 1.00 91.00 249 GLU A N 1
ATOM 1837 C CA . GLU A 1 249 ? 36.113 -8.830 39.914 1.00 91.00 249 GLU A CA 1
ATOM 1838 C C . GLU A 1 249 ? 35.760 -7.344 40.117 1.00 91.00 249 GLU A C 1
ATOM 1840 O O . GLU A 1 249 ? 36.139 -6.725 41.113 1.00 91.00 249 GLU A O 1
ATOM 1845 N N . ARG A 1 250 ? 34.978 -6.779 39.188 1.00 91.12 250 ARG A N 1
ATOM 1846 C CA . ARG A 1 250 ? 34.549 -5.371 39.171 1.00 91.12 250 ARG A CA 1
ATOM 1847 C C . ARG A 1 250 ? 33.054 -5.168 39.446 1.00 91.12 250 ARG A C 1
ATOM 1849 O O . ARG A 1 250 ? 32.509 -4.116 39.130 1.00 91.12 250 ARG A O 1
ATOM 1856 N N . ASP A 1 251 ? 32.369 -6.130 40.068 1.00 92.12 251 ASP A N 1
ATOM 1857 C CA . ASP A 1 251 ? 30.915 -6.041 40.321 1.00 92.12 251 ASP A CA 1
ATOM 1858 C C . ASP A 1 251 ? 30.501 -4.845 41.196 1.00 92.12 251 ASP A C 1
ATOM 1860 O O . ASP A 1 251 ? 29.379 -4.342 41.089 1.00 92.12 251 ASP A O 1
ATOM 1864 N N . HIS A 1 252 ? 31.415 -4.362 42.042 1.00 89.44 252 HIS A N 1
ATOM 1865 C CA . HIS A 1 252 ? 31.222 -3.169 42.868 1.00 89.44 252 HIS A CA 1
ATOM 1866 C C . HIS A 1 252 ? 31.166 -1.860 42.057 1.00 89.44 252 HIS A C 1
ATOM 1868 O O . HIS A 1 252 ? 30.766 -0.825 42.591 1.00 89.44 252 HIS A O 1
ATOM 1874 N N . GLU A 1 253 ? 31.537 -1.904 40.776 1.00 90.94 253 GLU A N 1
ATOM 1875 C CA . GLU A 1 253 ? 31.567 -0.765 39.854 1.00 90.94 253 GLU A CA 1
ATOM 1876 C C . GLU A 1 253 ? 30.387 -0.778 38.866 1.00 90.94 253 GLU A C 1
ATOM 1878 O O . GLU A 1 253 ? 30.350 0.012 37.922 1.00 90.94 253 GLU A O 1
ATOM 1883 N N . SER A 1 254 ? 29.399 -1.657 39.080 1.00 91.31 254 SER A N 1
ATOM 1884 C CA . SER A 1 254 ? 28.132 -1.643 38.337 1.00 91.31 254 SER A CA 1
ATOM 1885 C C . SER A 1 254 ? 27.467 -0.264 38.422 1.00 91.31 254 SER A C 1
ATOM 1887 O O . SER A 1 254 ? 27.519 0.409 39.455 1.00 91.31 254 SER A O 1
ATOM 1889 N N . GLY A 1 255 ? 26.904 0.184 37.301 1.00 85.00 255 GLY A N 1
ATOM 1890 C CA . GLY A 1 255 ? 26.330 1.518 37.142 1.00 85.00 255 GLY A CA 1
ATOM 1891 C C . GLY A 1 255 ? 27.336 2.662 36.978 1.00 85.00 255 GLY A C 1
ATOM 1892 O O . GLY A 1 255 ? 26.917 3.813 36.848 1.00 85.00 255 GLY A O 1
ATOM 1893 N N . GLN A 1 256 ? 28.645 2.383 36.947 1.00 85.81 256 GLN A N 1
ATOM 1894 C CA . GLN A 1 256 ? 29.690 3.385 36.707 1.00 85.81 256 GLN A CA 1
ATOM 1895 C C . GLN A 1 256 ? 30.207 3.352 35.260 1.00 85.81 256 GLN A C 1
ATOM 1897 O O . GLN A 1 256 ? 30.049 2.368 34.533 1.00 85.81 256 GLN A O 1
ATOM 1902 N N . ILE A 1 257 ? 30.848 4.451 34.843 1.00 82.81 257 ILE A N 1
ATOM 1903 C CA . ILE A 1 257 ? 31.582 4.517 33.573 1.00 82.81 257 ILE A CA 1
ATOM 1904 C C . ILE A 1 257 ? 32.991 3.978 33.809 1.00 82.81 257 ILE A C 1
ATOM 1906 O O . ILE A 1 257 ? 33.778 4.591 34.526 1.00 82.81 257 ILE A O 1
ATOM 1910 N N . LEU A 1 258 ? 33.316 2.848 33.190 1.00 86.94 258 LEU A N 1
ATOM 1911 C CA . LEU A 1 258 ? 34.618 2.206 33.316 1.00 86.94 258 LEU A CA 1
ATOM 1912 C C . LEU A 1 258 ? 35.512 2.629 32.154 1.00 86.94 258 LEU A C 1
ATOM 1914 O O . LEU A 1 258 ? 35.200 2.354 30.997 1.00 86.94 258 LEU A O 1
ATOM 1918 N N . HIS A 1 259 ? 36.646 3.256 32.451 1.00 79.31 259 HIS A N 1
ATOM 1919 C CA . HIS A 1 259 ? 37.629 3.629 31.437 1.00 79.31 259 HIS A CA 1
ATOM 1920 C C . HIS A 1 259 ? 38.815 2.664 31.433 1.00 79.31 259 HIS A C 1
ATOM 1922 O O . HIS A 1 259 ? 39.420 2.381 32.465 1.00 79.31 259 HIS A O 1
ATOM 1928 N N . ASN A 1 260 ? 39.230 2.229 30.244 1.00 68.81 260 ASN A N 1
ATOM 1929 C CA . ASN A 1 260 ? 40.433 1.413 30.051 1.00 68.81 260 ASN A CA 1
ATOM 1930 C C . ASN A 1 260 ? 41.768 2.157 30.351 1.00 68.81 260 ASN A C 1
ATOM 1932 O O . ASN A 1 260 ? 42.866 1.635 30.153 1.00 68.81 260 ASN A O 1
ATOM 1936 N N . THR A 1 261 ? 41.721 3.416 30.791 1.00 54.56 261 THR A N 1
ATOM 1937 C CA . THR A 1 261 ? 42.913 4.235 31.072 1.00 54.56 261 THR A CA 1
ATOM 1938 C C . THR A 1 261 ? 43.384 4.199 32.529 1.00 54.56 261 THR A C 1
ATOM 1940 O O . THR A 1 261 ? 44.448 4.742 32.808 1.00 54.56 261 THR A O 1
ATOM 1943 N N . GLU A 1 262 ? 42.658 3.565 33.454 1.00 46.44 262 GLU A N 1
ATOM 1944 C CA . GLU A 1 262 ? 42.925 3.707 34.900 1.00 46.44 262 GLU A CA 1
ATOM 1945 C C . GLU A 1 262 ? 43.903 2.694 35.520 1.00 46.44 262 GLU A C 1
ATOM 1947 O O . GLU A 1 262 ? 44.223 2.800 36.699 1.00 46.44 262 GLU A O 1
ATOM 1952 N N . LEU A 1 263 ? 44.494 1.778 34.746 1.00 39.53 263 LEU A N 1
ATOM 1953 C CA . LEU A 1 263 ? 45.567 0.907 35.261 1.00 39.53 263 LEU A CA 1
ATOM 1954 C C . LEU A 1 263 ? 46.955 1.576 35.296 1.00 39.53 263 LEU A C 1
ATOM 1956 O O . LEU A 1 263 ? 47.940 0.938 35.659 1.00 39.53 263 LEU A O 1
ATOM 1960 N N . SER A 1 264 ? 47.061 2.864 34.954 1.00 30.45 264 SER A N 1
ATOM 1961 C CA . SER A 1 264 ? 48.339 3.584 34.959 1.00 30.45 264 SER A CA 1
ATOM 1962 C C . SER A 1 264 ? 48.217 5.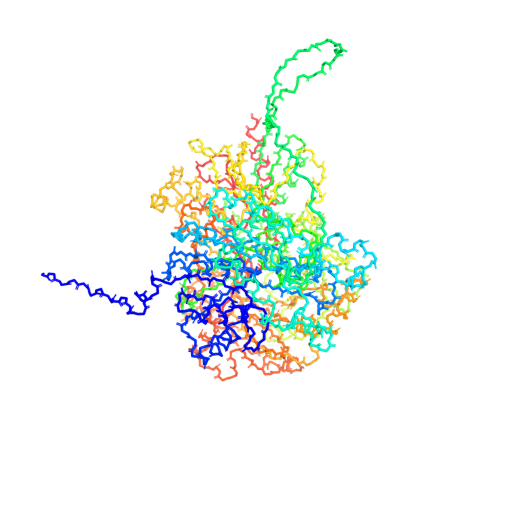049 35.400 1.00 30.45 264 SER A C 1
ATOM 1964 O O . SER A 1 264 ? 48.585 5.936 34.635 1.00 30.45 264 SER A O 1
ATOM 1966 N N . ASN A 1 265 ? 47.703 5.326 36.609 1.00 25.44 265 ASN A N 1
ATOM 1967 C CA . ASN A 1 265 ? 48.169 6.468 37.420 1.00 25.44 265 ASN A CA 1
ATOM 1968 C C . ASN A 1 265 ? 47.650 6.410 38.878 1.00 25.44 265 ASN A C 1
ATOM 1970 O O . ASN A 1 265 ? 46.436 6.450 39.080 1.00 25.44 265 ASN A O 1
ATOM 1974 N N . PRO A 1 266 ? 48.508 6.367 39.915 1.00 32.06 266 PRO A N 1
ATOM 1975 C CA . PRO A 1 266 ? 48.064 6.517 41.294 1.00 32.06 266 PRO A CA 1
ATOM 1976 C C . PRO A 1 266 ? 47.865 8.005 41.645 1.00 32.06 266 PRO A C 1
ATOM 1978 O O . PRO A 1 266 ? 48.782 8.806 41.498 1.00 32.06 266 PRO A O 1
ATOM 1981 N N . ARG A 1 267 ? 46.701 8.310 42.242 1.00 29.77 267 ARG A N 1
ATOM 1982 C CA . ARG A 1 267 ? 46.283 9.558 42.930 1.00 29.77 267 ARG A CA 1
ATOM 1983 C C . ARG A 1 267 ? 45.710 10.686 42.064 1.00 29.77 267 ARG A C 1
ATOM 1985 O O . ARG A 1 267 ? 46.456 11.429 41.447 1.00 29.77 267 ARG A O 1
ATOM 1992 N N . LEU A 1 268 ? 44.408 10.929 42.243 1.00 25.09 268 LEU A N 1
ATOM 1993 C CA . LEU A 1 268 ? 43.803 12.232 42.576 1.00 25.09 268 LEU A CA 1
ATOM 1994 C C . LEU A 1 268 ? 42.601 11.961 43.525 1.00 25.09 268 LEU A C 1
ATOM 1996 O O . LEU A 1 268 ? 42.075 10.850 43.514 1.00 25.09 268 LEU A O 1
ATOM 2000 N N . PRO A 1 269 ? 42.246 12.878 44.446 1.00 28.66 269 PRO A N 1
ATOM 2001 C CA . PRO A 1 269 ? 41.750 12.519 45.773 1.00 28.66 269 PRO A CA 1
ATOM 2002 C C . PRO A 1 269 ? 40.246 12.237 45.872 1.00 28.66 269 PRO A C 1
ATOM 2004 O O . PRO A 1 269 ? 39.410 12.869 45.236 1.00 28.66 269 PRO A O 1
ATOM 2007 N N . THR A 1 270 ? 39.940 11.323 46.790 1.00 38.09 270 THR A N 1
ATOM 2008 C CA . THR A 1 270 ? 38.628 10.999 47.352 1.00 38.09 270 THR A CA 1
ATOM 2009 C C . THR A 1 270 ? 37.958 12.186 48.054 1.00 38.09 270 THR A C 1
ATOM 2011 O O . THR A 1 270 ? 38.584 12.841 48.887 1.00 38.09 270 THR A O 1
ATOM 2014 N N . GLY A 1 271 ? 36.652 12.357 47.838 1.00 26.95 271 GLY A N 1
ATOM 2015 C CA . GLY A 1 271 ? 35.742 13.150 48.679 1.00 26.95 271 GLY A CA 1
ATOM 2016 C C . GLY A 1 271 ? 34.492 13.542 47.880 1.00 26.95 271 GLY A C 1
ATOM 2017 O O . GLY A 1 271 ? 34.622 14.009 46.763 1.00 26.95 271 GLY A O 1
ATOM 2018 N N . ALA A 1 272 ? 33.248 13.373 48.314 1.00 26.14 272 ALA A N 1
ATOM 2019 C CA . ALA A 1 272 ? 32.692 12.952 49.585 1.00 26.14 272 ALA A CA 1
ATOM 2020 C C . ALA A 1 272 ? 31.299 12.343 49.327 1.00 26.14 272 ALA A C 1
ATOM 2022 O O . ALA A 1 272 ? 30.563 12.788 48.447 1.00 26.14 272 ALA A O 1
ATOM 2023 N N . ARG A 1 273 ? 30.930 11.332 50.123 1.00 32.06 273 ARG A N 1
ATOM 2024 C CA . ARG A 1 273 ? 29.550 10.841 50.236 1.00 32.06 273 ARG A CA 1
ATOM 2025 C C . ARG A 1 273 ? 28.652 11.979 50.724 1.00 32.06 273 ARG A C 1
ATOM 2027 O O . ARG A 1 273 ? 28.974 12.604 51.730 1.00 32.06 273 ARG A O 1
ATOM 2034 N N . THR A 1 274 ? 27.496 12.171 50.096 1.00 26.64 274 THR A N 1
ATOM 2035 C CA . THR A 1 274 ? 26.357 12.855 50.728 1.00 26.64 274 THR A CA 1
ATOM 2036 C C . THR A 1 274 ? 25.184 11.873 50.859 1.00 26.64 274 THR A C 1
ATOM 2038 O O . THR A 1 274 ? 25.031 11.002 49.999 1.00 26.64 274 THR A O 1
ATOM 2041 N N . PRO A 1 275 ? 24.421 11.896 51.971 1.00 28.39 275 PRO A N 1
ATOM 2042 C CA . PRO A 1 275 ? 23.540 10.797 52.354 1.00 28.39 275 PRO A CA 1
ATOM 2043 C C . PRO A 1 275 ? 22.092 10.994 51.882 1.00 28.39 275 PRO A C 1
ATOM 2045 O O . PRO A 1 275 ? 21.634 12.108 51.640 1.00 28.39 275 PRO A O 1
ATOM 2048 N N . LYS A 1 276 ? 21.365 9.872 51.802 1.00 32.28 276 LYS A N 1
ATOM 2049 C CA . LYS A 1 276 ? 19.916 9.781 51.548 1.00 32.28 276 LYS A CA 1
ATOM 2050 C C . LYS A 1 276 ? 19.110 10.611 52.566 1.00 32.28 276 LYS A C 1
ATOM 2052 O O . LYS A 1 276 ? 19.443 10.545 53.750 1.00 32.28 276 LYS A O 1
ATOM 2057 N N . PRO A 1 277 ? 18.007 11.284 52.184 1.00 27.34 277 PRO A N 1
ATOM 2058 C CA . PRO A 1 277 ? 17.093 11.845 53.163 1.00 27.34 277 PRO A CA 1
ATOM 2059 C C . PRO A 1 277 ? 16.026 10.814 53.546 1.00 27.34 277 PRO A C 1
ATOM 2061 O O . PRO A 1 277 ? 15.340 10.245 52.695 1.00 27.34 277 PRO A O 1
ATOM 2064 N N . THR A 1 278 ? 15.879 10.614 54.853 1.00 27.50 278 THR A N 1
ATOM 2065 C CA . THR A 1 278 ? 14.713 9.975 55.469 1.00 27.50 278 THR A CA 1
ATOM 2066 C C . THR A 1 278 ? 13.873 11.064 56.132 1.00 27.50 278 THR A C 1
ATOM 2068 O O . THR A 1 278 ? 14.400 12.000 56.727 1.00 27.50 278 THR A O 1
ATOM 2071 N N . MET A 1 279 ? 12.567 10.915 55.965 1.00 30.34 279 MET A N 1
ATOM 2072 C CA . MET A 1 279 ? 11.432 11.716 56.431 1.00 30.34 279 MET A CA 1
ATOM 2073 C C . MET A 1 279 ? 11.503 12.162 57.909 1.00 30.34 279 MET A C 1
ATOM 2075 O O . MET A 1 279 ? 11.816 11.334 58.756 1.00 30.34 279 MET A O 1
ATOM 2079 N N . PHE A 1 280 ? 11.087 13.400 58.228 1.00 24.88 280 PHE A N 1
ATOM 2080 C CA . PHE A 1 280 ? 10.443 13.756 59.508 1.00 24.88 280 PHE A CA 1
ATOM 2081 C C . PHE A 1 280 ? 9.523 14.987 59.378 1.00 24.88 280 PHE A C 1
ATOM 2083 O O . PHE A 1 280 ? 9.727 15.865 58.544 1.00 24.88 280 PHE A O 1
ATOM 2090 N N . ILE A 1 281 ? 8.477 14.974 60.203 1.00 28.53 281 ILE A N 1
ATOM 2091 C CA . ILE A 1 281 ? 7.245 15.776 60.199 1.00 28.53 281 ILE A CA 1
ATOM 2092 C C . ILE A 1 281 ? 7.345 16.939 61.212 1.00 28.53 281 ILE A C 1
ATOM 2094 O O . ILE A 1 281 ? 7.851 16.732 62.310 1.00 28.53 281 ILE A O 1
ATOM 2098 N N . SER A 1 282 ? 6.778 18.113 60.884 1.00 24.33 282 SER A N 1
ATOM 2099 C CA . SER A 1 282 ? 5.840 18.919 61.716 1.00 24.33 282 SER A CA 1
ATOM 2100 C C . SER A 1 282 ? 5.995 20.458 61.634 1.00 24.33 282 SER A C 1
ATOM 2102 O O . SER A 1 282 ? 7.054 21.025 61.871 1.00 24.33 282 SER A O 1
ATOM 2104 N N . SER A 1 283 ? 4.850 21.083 61.307 1.00 26.23 283 SER A N 1
ATOM 2105 C CA . SER A 1 283 ? 4.230 22.316 61.844 1.00 26.23 283 SER A CA 1
ATOM 2106 C C . SER A 1 283 ? 4.997 23.652 61.953 1.00 26.23 283 SER A C 1
ATOM 2108 O O . SER A 1 283 ? 5.799 23.822 62.862 1.00 26.23 283 SER A O 1
ATOM 2110 N N . LEU A 1 284 ? 4.580 24.676 61.181 1.00 26.20 284 LEU A N 1
ATOM 2111 C CA . LEU A 1 284 ? 3.672 25.771 61.617 1.00 26.20 284 LEU A CA 1
ATOM 2112 C C . LEU A 1 284 ? 3.437 26.828 60.502 1.00 26.20 284 LEU A C 1
ATOM 2114 O O . LEU A 1 284 ? 4.360 27.265 59.826 1.00 26.20 284 LEU A O 1
ATOM 2118 N N . LEU A 1 285 ? 2.156 27.186 60.337 1.00 25.66 285 LEU A N 1
ATOM 2119 C CA . LEU A 1 285 ? 1.502 28.217 59.491 1.00 25.66 285 LEU A CA 1
ATOM 2120 C C . LEU A 1 285 ? 1.848 29.679 59.922 1.00 25.66 285 LEU A C 1
ATOM 2122 O O . LEU A 1 285 ? 2.510 29.795 60.952 1.00 25.66 285 LEU A O 1
ATOM 2126 N N . PRO A 1 286 ? 1.339 30.794 59.304 1.00 40.19 286 PRO A N 1
ATOM 2127 C CA . PRO A 1 286 ? 0.261 30.924 58.292 1.00 40.19 286 PRO A CA 1
ATOM 2128 C C . PRO A 1 286 ? 0.469 31.948 57.136 1.00 40.19 286 PRO A C 1
ATOM 2130 O O . PRO A 1 286 ? 1.234 32.899 57.235 1.00 40.19 286 PRO A O 1
ATOM 2133 N N . GLY A 1 287 ? -0.393 31.839 56.111 1.00 25.41 287 GLY A N 1
ATOM 2134 C CA . GLY A 1 287 ? -1.064 33.012 55.523 1.00 25.41 287 GLY A CA 1
ATOM 2135 C C . GLY A 1 287 ? -0.771 33.341 54.057 1.00 25.41 287 GLY A C 1
ATOM 2136 O O . GLY A 1 287 ? 0.107 34.143 53.786 1.00 25.41 287 GLY A O 1
ATOM 2137 N N . LEU A 1 288 ? -1.584 32.826 53.123 1.00 27.50 288 LEU A N 1
ATOM 2138 C CA . LEU A 1 288 ? -2.513 33.653 52.331 1.00 27.50 288 LEU A CA 1
ATOM 2139 C C . LEU A 1 288 ? -3.382 32.793 51.393 1.00 27.50 288 LEU A C 1
ATOM 2141 O O . LEU A 1 288 ? -2.902 31.962 50.628 1.00 27.50 288 LEU A O 1
ATOM 2145 N N . LEU A 1 289 ? -4.689 33.024 51.511 1.00 28.73 289 LEU A N 1
ATOM 2146 C CA . LEU A 1 289 ? -5.783 32.580 50.648 1.00 28.73 289 LEU A CA 1
ATOM 2147 C C . LEU A 1 289 ? -5.531 32.924 49.169 1.00 28.73 289 LEU A C 1
ATOM 2149 O O . LEU A 1 289 ? -5.267 34.084 48.873 1.00 28.73 289 LEU A O 1
ATOM 2153 N N . ALA A 1 290 ? -5.783 31.974 48.261 1.00 27.58 290 ALA A N 1
ATOM 2154 C CA . ALA A 1 290 ? -6.826 32.100 47.229 1.00 27.58 290 ALA A CA 1
ATOM 2155 C C . ALA A 1 290 ? -6.881 30.861 46.305 1.00 27.58 290 ALA A C 1
ATOM 2157 O O . ALA A 1 290 ? -5.974 30.605 45.526 1.00 27.58 290 ALA A O 1
ATOM 2158 N N . VAL A 1 291 ? -7.994 30.128 46.414 1.00 30.23 291 VAL A N 1
ATOM 2159 C CA . VAL A 1 291 ? -8.799 29.540 45.324 1.00 30.23 291 VAL A CA 1
ATOM 2160 C C . VAL A 1 291 ? -8.062 28.842 44.165 1.00 30.23 291 VAL A C 1
ATOM 2162 O O . VAL A 1 291 ? -7.671 29.479 43.196 1.00 30.23 291 VAL A O 1
ATOM 2165 N N . ALA A 1 292 ? -8.037 27.507 44.186 1.00 29.19 292 ALA A N 1
ATOM 2166 C CA . ALA A 1 292 ? -8.788 26.674 43.233 1.00 29.19 292 ALA A CA 1
ATOM 2167 C C . ALA A 1 292 ? -8.489 25.188 43.484 1.00 29.19 292 ALA A C 1
ATOM 2169 O O . ALA A 1 292 ? -7.356 24.721 43.414 1.00 29.19 292 ALA A O 1
ATOM 2170 N N . THR A 1 293 ? -9.547 24.443 43.767 1.00 27.44 293 THR A N 1
ATOM 2171 C CA . THR A 1 293 ? -9.621 22.986 43.743 1.00 27.44 293 THR A CA 1
ATOM 2172 C C . THR A 1 293 ? -9.098 22.434 42.414 1.00 27.44 293 THR A C 1
ATOM 2174 O O . THR A 1 293 ? -9.803 22.476 41.408 1.00 27.44 293 THR A O 1
ATOM 2177 N N . ILE A 1 294 ? -7.903 21.835 42.404 1.00 30.75 294 ILE A N 1
ATOM 2178 C CA . ILE A 1 294 ? -7.565 20.845 41.376 1.00 30.75 294 ILE A CA 1
ATOM 2179 C C . ILE A 1 294 ? -8.285 19.560 41.778 1.00 30.75 294 ILE A C 1
ATOM 2181 O O . ILE A 1 294 ? -7.759 18.685 42.462 1.00 30.75 294 ILE A O 1
ATOM 2185 N N . VAL A 1 295 ? -9.553 19.496 41.381 1.00 31.28 295 VAL A N 1
ATOM 2186 C CA . VAL A 1 295 ? -10.233 18.228 41.143 1.00 31.28 295 VAL A CA 1
ATOM 2187 C C . VAL A 1 295 ? -9.343 17.439 40.185 1.00 31.28 295 VAL A C 1
ATOM 2189 O O . VAL A 1 295 ? -8.917 17.968 39.158 1.00 31.28 295 VAL A O 1
ATOM 2192 N N . SER A 1 296 ? -9.052 16.184 40.529 1.00 32.78 296 SER A N 1
ATOM 2193 C CA . SER A 1 296 ? -8.548 15.202 39.571 1.00 32.78 296 SER A CA 1
ATOM 2194 C C . SER A 1 296 ? -9.534 15.119 38.411 1.00 32.78 296 SER A C 1
ATOM 2196 O O . SER A 1 296 ? -10.549 14.433 38.493 1.00 32.78 296 SER A O 1
ATOM 2198 N N . ALA A 1 297 ? -9.259 15.862 37.346 1.00 28.44 297 ALA A N 1
ATOM 2199 C CA . ALA A 1 297 ? -9.961 15.734 36.089 1.00 28.44 297 ALA A CA 1
ATOM 2200 C C . ALA A 1 297 ? -9.244 14.652 35.283 1.00 28.44 297 ALA A C 1
ATOM 2202 O O . ALA A 1 297 ? -8.268 14.903 34.579 1.00 28.44 297 ALA A O 1
ATOM 2203 N N . THR A 1 298 ? -9.758 13.429 35.362 1.00 34.69 298 THR A N 1
ATOM 2204 C CA . THR A 1 298 ? -9.867 12.621 34.151 1.00 34.69 298 THR A CA 1
ATOM 2205 C C . THR A 1 298 ? -10.510 13.507 33.079 1.00 34.69 298 THR A C 1
ATOM 2207 O O . THR A 1 298 ? -11.610 14.013 33.310 1.00 34.69 298 THR A O 1
ATOM 2210 N N . PRO A 1 299 ? -9.914 13.719 31.895 1.00 32.69 299 PRO A N 1
ATOM 2211 C CA . PRO A 1 299 ? -10.692 14.232 30.789 1.00 32.69 299 PRO A CA 1
ATOM 2212 C C . PRO A 1 299 ? -11.503 13.053 30.246 1.00 32.69 299 PRO A C 1
ATOM 2214 O O . PRO A 1 299 ? -11.210 12.500 29.191 1.00 32.69 299 PRO A O 1
ATOM 2217 N N . ALA A 1 300 ? -12.560 12.670 30.964 1.00 37.59 300 ALA A N 1
ATOM 2218 C CA . ALA A 1 300 ? -13.763 12.256 30.271 1.00 37.59 300 ALA A CA 1
ATOM 2219 C C . ALA A 1 300 ? -14.265 13.527 29.580 1.00 37.59 300 ALA A C 1
ATOM 2221 O O . ALA A 1 300 ? -14.980 14.331 30.176 1.00 37.59 300 ALA A O 1
ATOM 2222 N N . ASN A 1 301 ? -13.796 13.778 28.355 1.00 42.47 301 ASN A N 1
ATOM 2223 C CA . ASN A 1 301 ? -14.386 14.818 27.532 1.00 42.47 301 ASN A CA 1
ATOM 2224 C C . ASN A 1 301 ? -15.812 14.338 27.239 1.00 42.47 301 ASN A C 1
ATOM 2226 O O . ASN A 1 301 ? -16.020 13.509 26.359 1.00 42.47 301 ASN A O 1
ATOM 2230 N N . ASN A 1 302 ? -16.774 14.795 28.042 1.00 51.88 302 ASN A N 1
ATOM 2231 C CA . ASN A 1 302 ? -18.185 14.397 28.027 1.00 51.88 302 ASN A CA 1
ATOM 2232 C C . ASN A 1 302 ? -18.922 14.945 26.784 1.00 51.88 302 ASN A C 1
ATOM 2234 O O . ASN A 1 302 ? -20.123 15.206 26.802 1.00 51.88 302 ASN A O 1
ATOM 2238 N N . GLN A 1 303 ? -18.175 15.198 25.711 1.00 69.31 303 GLN A N 1
ATOM 2239 C CA . GLN A 1 303 ? -18.660 15.729 24.459 1.00 69.31 303 GLN A CA 1
ATOM 2240 C C . GLN A 1 303 ? -19.126 14.552 23.609 1.00 69.31 303 GLN A C 1
ATOM 2242 O O . GLN A 1 303 ? -18.335 13.688 23.234 1.00 69.31 303 GLN A O 1
ATOM 2247 N N . ARG A 1 304 ? -20.429 14.520 23.329 1.00 88.31 304 ARG A N 1
ATOM 2248 C CA . ARG A 1 304 ? -21.056 13.522 22.461 1.00 88.31 304 ARG A CA 1
ATOM 2249 C C . ARG A 1 304 ? -20.312 13.443 21.123 1.00 88.31 304 ARG A C 1
ATOM 2251 O O . ARG A 1 304 ? -20.235 14.436 20.398 1.00 88.31 304 ARG A O 1
ATOM 2258 N N . VAL A 1 305 ? -19.780 12.267 20.799 1.00 94.31 305 VAL A N 1
ATOM 2259 C CA . VAL A 1 305 ? -19.190 11.972 19.488 1.00 94.31 305 VAL A CA 1
ATOM 2260 C C . VAL A 1 305 ? -20.281 11.339 18.636 1.00 94.31 305 VAL A C 1
ATOM 2262 O O . VAL A 1 305 ? -20.845 10.318 19.015 1.00 94.31 305 VAL A O 1
ATOM 2265 N N . HIS A 1 306 ? -20.589 11.958 17.499 1.00 96.94 306 HIS A N 1
ATOM 2266 C CA . HIS A 1 306 ? -21.644 11.463 16.619 1.00 96.94 306 HIS A CA 1
ATOM 2267 C C . HIS A 1 306 ? -21.125 10.304 15.777 1.00 96.94 306 HIS A C 1
ATOM 2269 O O . HIS A 1 306 ? -21.739 9.244 15.741 1.00 96.94 306 HIS A O 1
ATOM 2275 N N . TYR A 1 307 ? -19.942 10.481 15.182 1.00 98.44 307 TYR A N 1
ATOM 2276 C CA . TYR A 1 307 ? -19.311 9.451 14.368 1.00 98.44 307 TYR A CA 1
ATOM 2277 C C . TYR A 1 307 ? -17.881 9.177 14.824 1.00 98.44 307 TYR A C 1
ATOM 2279 O O . TYR A 1 307 ? -17.074 10.101 14.980 1.00 98.44 307 TYR A O 1
ATOM 2287 N N . VAL A 1 308 ? -17.547 7.898 14.980 1.00 98.81 308 VAL A N 1
ATOM 2288 C CA . VAL A 1 308 ? -16.154 7.434 14.964 1.00 98.81 308 VAL A CA 1
ATOM 2289 C C . VAL A 1 308 ? -15.900 6.753 13.629 1.00 98.81 308 VAL A C 1
ATOM 2291 O O . VAL A 1 308 ? -16.582 5.792 13.285 1.00 98.81 308 VAL A O 1
ATOM 2294 N N . ILE A 1 309 ? -14.921 7.252 12.881 1.00 98.88 309 ILE A N 1
ATOM 2295 C CA . ILE A 1 309 ? -14.499 6.694 11.598 1.00 98.88 309 ILE A CA 1
ATOM 2296 C C . ILE A 1 309 ? -13.171 5.963 11.808 1.00 98.88 309 ILE A C 1
ATOM 2298 O O . ILE A 1 309 ? -12.246 6.523 12.397 1.00 98.88 309 ILE A O 1
ATOM 2302 N N . ILE A 1 310 ? -13.075 4.719 11.345 1.00 98.94 310 ILE A N 1
ATOM 2303 C CA . ILE A 1 310 ? -11.915 3.844 11.556 1.00 98.94 310 ILE A CA 1
ATOM 2304 C C . ILE A 1 310 ? -11.182 3.638 10.231 1.00 98.94 310 ILE A C 1
ATOM 2306 O O . ILE A 1 310 ? -11.701 2.967 9.344 1.00 98.94 310 ILE A O 1
ATOM 2310 N N . GLY A 1 311 ? -9.973 4.181 10.121 1.00 98.69 311 GLY A N 1
ATOM 2311 C CA . GLY A 1 311 ? -9.132 4.181 8.925 1.00 98.69 311 GLY A CA 1
ATOM 2312 C C . GLY A 1 311 ? -9.121 5.553 8.251 1.00 98.69 311 GLY A C 1
ATOM 2313 O O . GLY A 1 311 ? -10.119 5.979 7.671 1.00 98.69 311 GLY A O 1
ATOM 2314 N N . ALA A 1 312 ? -7.977 6.235 8.273 1.00 98.25 312 ALA A N 1
ATOM 2315 C CA . ALA A 1 312 ? -7.751 7.524 7.624 1.00 98.25 312 ALA A CA 1
ATOM 2316 C C . ALA A 1 312 ? -7.200 7.361 6.197 1.00 98.25 312 ALA A C 1
ATOM 2318 O O . ALA A 1 312 ? -6.292 8.073 5.778 1.00 98.25 312 ALA A O 1
ATOM 2319 N N . GLY A 1 313 ? -7.763 6.427 5.426 1.00 98.12 313 GLY A N 1
ATOM 2320 C CA . GLY A 1 313 ? -7.574 6.351 3.975 1.00 98.12 313 GLY A CA 1
ATOM 2321 C C . GLY A 1 313 ? -8.443 7.364 3.210 1.00 98.12 313 GLY A C 1
ATOM 2322 O O . GLY A 1 313 ? -9.108 8.199 3.832 1.00 98.12 313 GLY A O 1
ATOM 2323 N N . PRO A 1 314 ? -8.525 7.265 1.866 1.00 98.25 314 PRO A N 1
ATOM 2324 C CA . PRO A 1 314 ? -9.395 8.117 1.048 1.00 98.25 314 PRO A CA 1
ATOM 2325 C C . PRO A 1 314 ? -10.834 8.174 1.563 1.00 98.25 314 PRO A C 1
ATOM 2327 O O . PRO A 1 314 ? -11.382 9.254 1.771 1.00 98.25 314 PRO A O 1
ATOM 2330 N N . ALA A 1 315 ? -11.421 7.009 1.850 1.00 98.50 315 ALA A N 1
ATOM 2331 C CA . ALA A 1 315 ? -12.808 6.938 2.281 1.00 98.50 315 ALA A CA 1
ATOM 2332 C C . ALA A 1 315 ? -13.043 7.579 3.656 1.00 98.50 315 ALA A C 1
ATOM 2334 O O . ALA A 1 315 ? -14.041 8.278 3.844 1.00 98.50 315 ALA A O 1
ATOM 2335 N N . GLY A 1 316 ? -12.108 7.398 4.592 1.00 98.62 316 GLY A N 1
ATOM 2336 C CA . GLY A 1 316 ? -12.188 8.005 5.918 1.00 98.62 316 GLY A CA 1
ATOM 2337 C C . GLY A 1 316 ? -12.104 9.527 5.867 1.00 98.62 316 GLY A C 1
ATOM 2338 O O . GLY A 1 316 ? -12.950 10.206 6.446 1.00 98.62 316 GLY A O 1
ATOM 2339 N N . TYR A 1 317 ? -11.141 10.067 5.114 1.00 98.62 317 TYR A N 1
ATOM 2340 C CA . TYR A 1 317 ? -10.963 11.513 4.951 1.00 98.62 317 TYR A CA 1
ATOM 2341 C C . TYR A 1 317 ? -12.155 12.186 4.262 1.00 98.62 317 TYR A C 1
ATOM 2343 O O . TYR A 1 317 ? -12.641 13.200 4.759 1.00 98.62 317 TYR A O 1
ATOM 2351 N N . VAL A 1 318 ? -12.657 11.622 3.158 1.00 98.81 318 VAL A N 1
ATOM 2352 C CA . VAL A 1 318 ? -13.823 12.172 2.441 1.00 98.81 318 VAL A CA 1
ATOM 2353 C C . VAL A 1 318 ? -15.061 12.169 3.332 1.00 98.81 318 VAL A C 1
ATOM 2355 O O . VAL A 1 318 ? -15.763 13.176 3.431 1.00 98.81 318 VAL A O 1
ATOM 2358 N N . THR A 1 319 ? -15.315 11.049 4.014 1.00 98.69 319 THR A N 1
ATOM 2359 C CA . THR A 1 319 ? -16.484 10.910 4.891 1.00 98.69 319 THR A CA 1
ATOM 2360 C C . THR A 1 319 ? -16.400 11.883 6.067 1.00 98.69 319 THR A C 1
ATOM 2362 O O . THR A 1 319 ? -17.369 12.587 6.354 1.00 98.69 319 THR A O 1
ATOM 2365 N N . ALA A 1 320 ? -15.231 11.990 6.709 1.00 98.62 320 ALA A N 1
ATOM 2366 C CA . ALA A 1 320 ? -14.997 12.937 7.794 1.00 98.62 320 ALA A CA 1
ATOM 2367 C C . ALA A 1 320 ? -15.186 14.390 7.339 1.00 98.62 320 ALA A C 1
ATOM 2369 O O . ALA A 1 320 ? -15.872 15.161 8.017 1.00 98.62 320 ALA A O 1
ATOM 2370 N N . GLU A 1 321 ? -14.627 14.763 6.184 1.00 98.38 321 GLU A N 1
ATOM 2371 C CA . GLU A 1 321 ? -14.733 16.123 5.651 1.00 98.38 321 GLU A CA 1
ATOM 2372 C C . GLU A 1 321 ? -16.189 16.476 5.405 1.00 98.38 321 GLU A C 1
ATOM 2374 O O . GLU A 1 321 ? -16.637 17.536 5.843 1.00 98.38 321 GLU A O 1
ATOM 2379 N N . LYS A 1 322 ? -16.950 15.565 4.795 1.00 98.19 322 LYS A N 1
ATOM 2380 C CA . LYS A 1 322 ? -18.338 15.833 4.452 1.00 98.19 322 LYS A CA 1
ATOM 2381 C C . LYS A 1 322 ? -19.238 15.930 5.682 1.00 98.19 322 LYS A C 1
ATOM 2383 O O . LYS A 1 322 ? -20.037 16.861 5.773 1.00 98.19 322 LYS A O 1
ATOM 2388 N N . LEU A 1 323 ? -19.098 15.013 6.643 1.00 98.12 323 LEU A N 1
ATOM 2389 C CA . LEU A 1 323 ? -19.905 15.003 7.870 1.00 98.12 323 LEU A CA 1
ATOM 2390 C C . LEU A 1 323 ? -19.623 16.225 8.755 1.00 98.12 323 LEU A C 1
ATOM 2392 O O . LEU A 1 323 ? -20.549 16.819 9.308 1.00 98.12 323 LEU A O 1
ATOM 2396 N N . THR A 1 324 ? -18.361 16.651 8.846 1.00 97.81 324 THR A N 1
ATOM 2397 C CA . THR A 1 324 ? -17.961 17.793 9.687 1.00 97.81 324 THR A CA 1
ATOM 2398 C C . THR A 1 324 ? -18.309 19.159 9.091 1.00 97.81 324 THR A C 1
ATOM 2400 O O . THR A 1 324 ? -18.148 20.163 9.783 1.00 97.81 324 THR A O 1
ATOM 2403 N N . GLN A 1 325 ? -18.834 19.233 7.857 1.00 96.50 325 GLN A N 1
ATOM 2404 C CA . GLN A 1 325 ? -19.399 20.479 7.306 1.00 96.50 325 GLN A CA 1
ATOM 2405 C C . GLN A 1 325 ? -20.587 20.985 8.136 1.00 96.50 325 GLN A C 1
ATOM 2407 O O . GLN A 1 325 ? -20.840 22.188 8.181 1.00 96.50 325 GLN A O 1
ATOM 2412 N N . ASN A 1 326 ? -21.305 20.089 8.820 1.00 96.06 326 ASN A N 1
ATOM 2413 C CA . ASN A 1 326 ? -22.278 20.486 9.828 1.00 96.06 326 ASN A CA 1
ATOM 2414 C C . ASN A 1 326 ? -21.558 20.709 11.174 1.00 96.06 326 ASN A C 1
ATOM 2416 O O . ASN A 1 326 ? -21.118 19.733 11.784 1.00 96.06 326 ASN A O 1
ATOM 2420 N N . PRO A 1 327 ? -21.491 21.947 11.704 1.00 94.75 327 PRO A N 1
ATOM 2421 C CA . PRO A 1 327 ? -20.751 22.248 12.934 1.00 94.75 327 PRO A CA 1
ATOM 2422 C C . PRO A 1 327 ? -21.337 21.579 14.189 1.00 94.75 327 PRO A C 1
ATOM 2424 O O . PRO A 1 327 ? -20.695 21.573 15.237 1.00 94.75 327 PRO A O 1
ATOM 2427 N N . ARG A 1 328 ? -22.552 21.017 14.107 1.00 93.94 328 ARG A N 1
ATOM 2428 C CA . ARG A 1 328 ? -23.180 20.249 15.195 1.00 93.94 328 ARG A CA 1
ATOM 2429 C C . ARG A 1 328 ? -22.765 18.779 15.213 1.00 93.94 328 ARG A C 1
ATOM 2431 O O . ARG A 1 328 ? -23.030 18.102 16.199 1.00 93.94 328 ARG A O 1
ATOM 2438 N N . VAL A 1 329 ? -22.141 18.284 14.146 1.00 96.12 329 VAL A N 1
ATOM 2439 C CA . VAL A 1 329 ? -21.724 16.887 14.009 1.00 96.12 329 VAL A CA 1
ATOM 2440 C C . VAL A 1 329 ? -20.268 16.756 14.436 1.00 96.12 329 VAL A C 1
ATOM 2442 O O . VAL A 1 329 ? -19.381 17.341 13.824 1.00 96.12 329 VAL A O 1
ATOM 2445 N N . MET A 1 330 ? -20.039 15.975 15.489 1.00 97.38 330 MET A N 1
ATOM 2446 C CA . MET A 1 330 ? -18.721 15.692 16.062 1.00 97.38 330 MET A CA 1
ATOM 2447 C C . MET A 1 330 ? -18.168 14.392 15.487 1.00 97.38 330 MET A C 1
ATOM 2449 O O . MET A 1 330 ? -18.793 13.342 15.660 1.00 97.38 330 MET A O 1
ATOM 2453 N N . VAL A 1 331 ? -16.995 14.452 14.861 1.00 98.38 331 VAL A N 1
ATOM 2454 C CA . VAL A 1 331 ? -16.346 13.297 14.228 1.00 98.38 331 VAL A CA 1
ATOM 2455 C C . VAL A 1 331 ? -14.970 13.057 14.835 1.00 98.38 331 VAL A C 1
ATOM 2457 O O . VAL A 1 331 ? -14.155 13.974 14.927 1.00 98.38 331 VAL A O 1
ATOM 2460 N N . THR A 1 332 ? -14.689 11.810 15.216 1.00 98.56 332 THR A N 1
ATOM 2461 C CA . THR A 1 332 ? -13.321 11.344 15.483 1.00 98.56 332 THR A CA 1
ATOM 2462 C C . THR A 1 332 ? -12.881 10.378 14.386 1.00 98.56 332 THR A C 1
ATOM 2464 O O . THR A 1 332 ? -13.546 9.373 14.163 1.00 98.56 332 THR A O 1
ATOM 2467 N N . LEU A 1 333 ? -11.761 10.662 13.725 1.00 98.75 333 LEU A N 1
ATOM 2468 C CA . LEU A 1 333 ? -11.114 9.793 12.743 1.00 98.75 333 LEU A CA 1
ATOM 2469 C C . LEU A 1 333 ? -9.902 9.109 13.392 1.00 98.75 333 LEU A C 1
ATOM 2471 O O . LEU A 1 333 ? -9.031 9.793 13.930 1.00 98.75 333 LEU A O 1
ATOM 2475 N N . LEU A 1 334 ? -9.869 7.777 13.365 1.00 98.81 334 LEU A N 1
ATOM 2476 C CA . LEU A 1 334 ? -8.797 6.946 13.922 1.00 98.81 334 LEU A CA 1
ATOM 2477 C C . LEU A 1 334 ? -7.960 6.325 12.800 1.00 98.81 334 LEU A C 1
ATOM 2479 O O . LEU A 1 334 ? -8.525 5.802 11.844 1.00 98.81 334 LEU A O 1
ATOM 2483 N N . GLU A 1 335 ? -6.637 6.327 12.939 1.00 98.75 335 GLU A N 1
ATOM 2484 C CA . GLU A 1 335 ? -5.702 5.669 12.019 1.00 98.75 335 GLU A CA 1
ATOM 2485 C C . GLU A 1 335 ? -4.683 4.828 12.784 1.00 98.75 335 GLU A C 1
ATOM 2487 O O . GLU A 1 335 ? -4.110 5.288 13.770 1.00 98.75 335 GLU A O 1
ATOM 2492 N N . ALA A 1 336 ? -4.438 3.604 12.316 1.00 98.44 336 ALA A N 1
ATOM 2493 C CA . ALA A 1 336 ? -3.491 2.693 12.948 1.00 98.44 336 ALA A CA 1
ATOM 2494 C C . ALA A 1 336 ? -2.030 3.070 12.659 1.00 98.44 336 ALA A C 1
ATOM 2496 O O . ALA A 1 336 ? -1.164 2.837 13.502 1.00 98.44 336 ALA A O 1
ATOM 2497 N N . GLY A 1 337 ? -1.751 3.602 11.468 1.00 97.38 337 GLY A N 1
ATOM 2498 C CA . GLY A 1 337 ? -0.418 4.021 11.051 1.00 97.38 337 GLY A CA 1
ATOM 2499 C C . GLY A 1 337 ? 0.010 5.406 11.548 1.00 97.38 337 GLY A C 1
ATOM 2500 O O . GLY A 1 337 ? -0.803 6.151 12.108 1.00 97.38 337 GLY A O 1
ATOM 2501 N N . PRO A 1 338 ? 1.288 5.759 11.332 1.00 95.94 338 PRO A N 1
ATOM 2502 C CA . PRO A 1 338 ? 1.840 7.050 11.716 1.00 95.94 338 PRO A CA 1
ATOM 2503 C C . PRO A 1 338 ? 1.424 8.175 10.753 1.00 95.94 338 PRO A C 1
ATOM 2505 O O . PRO A 1 338 ? 0.847 7.956 9.681 1.00 95.94 338 PRO A O 1
ATOM 2508 N N . ASP A 1 339 ? 1.768 9.404 11.132 1.00 95.81 339 ASP A N 1
ATOM 2509 C CA . ASP A 1 339 ? 1.754 10.560 10.237 1.00 95.81 339 ASP A CA 1
ATOM 2510 C C . ASP A 1 339 ? 3.063 10.635 9.429 1.00 95.81 339 ASP A C 1
ATOM 2512 O O . ASP A 1 339 ? 4.103 11.042 9.947 1.00 95.81 339 ASP A O 1
ATOM 2516 N N . GLY A 1 340 ? 2.998 10.249 8.152 1.00 93.25 340 GLY A N 1
ATOM 2517 C CA . GLY A 1 340 ? 4.094 10.370 7.181 1.00 93.25 340 GLY A CA 1
ATOM 2518 C C . GLY A 1 340 ? 3.996 11.609 6.283 1.00 93.25 340 GLY A C 1
ATOM 2519 O O . GLY A 1 340 ? 4.705 11.707 5.285 1.00 93.25 340 GLY A O 1
ATOM 2520 N N . SER A 1 341 ? 3.103 12.561 6.575 1.00 93.00 341 SER A N 1
ATOM 2521 C CA . SER A 1 341 ? 2.719 13.622 5.628 1.00 93.00 341 SER A CA 1
ATOM 2522 C C . SER A 1 341 ? 3.830 14.609 5.258 1.00 93.00 341 SER A C 1
ATOM 2524 O O . SER A 1 341 ? 3.728 15.299 4.241 1.00 93.00 341 SER A O 1
ATOM 2526 N N . THR A 1 342 ? 4.897 14.659 6.057 1.00 92.50 342 THR A N 1
ATOM 2527 C CA . THR A 1 342 ? 6.086 15.494 5.823 1.00 92.50 342 THR A CA 1
ATOM 2528 C C . THR A 1 342 ? 7.290 14.704 5.309 1.00 92.50 342 THR A C 1
ATOM 2530 O O . THR A 1 342 ? 8.337 15.298 5.039 1.00 92.50 342 THR A O 1
ATOM 2533 N N . ASP A 1 343 ? 7.160 13.385 5.150 1.00 95.44 343 ASP A N 1
ATOM 2534 C CA . ASP A 1 343 ? 8.245 12.531 4.686 1.00 95.44 343 ASP A CA 1
ATOM 2535 C C . ASP A 1 343 ? 8.435 12.663 3.159 1.00 95.44 343 ASP A C 1
ATOM 2537 O O . ASP A 1 343 ? 7.478 12.510 2.385 1.00 95.44 343 ASP A O 1
ATOM 2541 N N . PRO A 1 344 ? 9.659 12.942 2.674 1.00 93.00 344 PRO A N 1
ATOM 2542 C CA . PRO A 1 344 ? 9.983 12.863 1.254 1.00 93.00 344 PRO A CA 1
ATOM 2543 C C . PRO A 1 344 ? 9.689 11.505 0.601 1.00 93.00 344 PRO A C 1
ATOM 2545 O O . PRO A 1 344 ? 9.446 11.490 -0.600 1.00 93.00 344 PRO A O 1
ATOM 2548 N N . LEU A 1 345 ? 9.692 10.389 1.338 1.00 92.69 345 LEU A N 1
ATOM 2549 C CA . LEU A 1 345 ? 9.305 9.071 0.807 1.00 92.69 345 LEU A CA 1
ATOM 2550 C C . LEU A 1 345 ? 7.844 9.048 0.334 1.00 92.69 345 LEU A C 1
ATOM 2552 O O . LEU A 1 345 ? 7.519 8.420 -0.667 1.00 92.69 345 LEU A O 1
ATOM 2556 N N . ILE A 1 346 ? 6.974 9.792 1.018 1.00 95.62 346 ILE A N 1
ATOM 2557 C CA . ILE A 1 346 ? 5.545 9.895 0.704 1.00 95.62 346 ILE A CA 1
ATOM 2558 C C . ILE A 1 346 ? 5.284 11.000 -0.317 1.00 95.62 346 ILE A C 1
ATOM 2560 O O . ILE A 1 346 ? 4.507 10.840 -1.261 1.00 95.62 346 ILE A O 1
ATOM 2564 N N . THR A 1 347 ? 5.905 12.160 -0.109 1.00 94.69 347 THR A N 1
ATOM 2565 C CA . THR A 1 347 ? 5.576 13.374 -0.865 1.00 94.69 347 THR A CA 1
ATOM 2566 C C . THR A 1 347 ? 6.236 13.440 -2.239 1.00 94.69 347 THR A C 1
ATOM 2568 O O . THR A 1 347 ? 5.673 14.093 -3.120 1.00 94.69 347 THR A O 1
ATOM 2571 N N . THR A 1 348 ? 7.384 12.783 -2.443 1.00 95.25 348 THR A N 1
ATOM 2572 C CA . THR A 1 348 ? 8.076 12.707 -3.739 1.00 95.25 348 THR A CA 1
ATOM 2573 C C . THR A 1 348 ? 7.548 11.523 -4.558 1.00 95.25 348 THR A C 1
ATOM 2575 O O . THR A 1 348 ? 7.761 10.383 -4.148 1.00 95.25 348 THR A O 1
ATOM 2578 N N . PRO A 1 349 ? 6.917 11.760 -5.724 1.00 94.75 349 PRO A N 1
ATOM 2579 C CA . PRO A 1 349 ? 6.287 10.720 -6.537 1.00 94.75 349 PRO A CA 1
ATOM 2580 C C . PRO A 1 349 ? 7.126 9.460 -6.785 1.00 94.75 349 PRO A C 1
ATOM 2582 O O . PRO A 1 349 ? 6.691 8.370 -6.424 1.00 94.75 349 PRO A O 1
ATOM 2585 N N . ALA A 1 350 ? 8.343 9.592 -7.317 1.00 92.38 350 ALA A N 1
ATOM 2586 C CA . ALA A 1 350 ? 9.146 8.435 -7.731 1.00 92.38 350 ALA A CA 1
ATOM 2587 C C . ALA A 1 350 ? 9.624 7.530 -6.579 1.00 92.38 350 ALA A C 1
ATOM 2589 O O . ALA A 1 350 ? 10.142 6.446 -6.822 1.00 92.38 350 ALA A O 1
ATOM 2590 N N . LYS A 1 351 ? 9.473 7.959 -5.318 1.00 90.81 351 LYS A N 1
ATOM 2591 C CA . LYS A 1 351 ? 9.940 7.215 -4.136 1.00 90.81 351 LYS A CA 1
ATOM 2592 C C . LYS A 1 351 ? 8.915 6.240 -3.567 1.00 90.81 351 LYS A C 1
ATOM 2594 O O . LYS A 1 351 ? 9.170 5.630 -2.535 1.00 90.81 351 LYS A O 1
ATOM 2599 N N . PHE A 1 352 ? 7.759 6.073 -4.209 1.00 89.94 352 PHE A N 1
ATOM 2600 C CA . PHE A 1 352 ? 6.697 5.222 -3.669 1.00 89.94 352 PHE A CA 1
ATOM 2601 C C . PHE A 1 352 ? 7.122 3.752 -3.478 1.00 89.94 352 PHE A C 1
ATOM 2603 O O . PHE A 1 352 ? 6.601 3.088 -2.584 1.00 89.94 352 PHE A O 1
ATOM 2610 N N . PHE A 1 353 ? 8.114 3.267 -4.237 1.00 86.19 353 PHE A N 1
ATOM 2611 C CA . PHE A 1 353 ? 8.712 1.938 -4.053 1.00 86.19 353 PHE A CA 1
ATOM 2612 C C . PHE A 1 353 ? 9.456 1.758 -2.728 1.00 86.19 353 PHE A C 1
ATOM 2614 O O . PHE A 1 353 ? 9.674 0.620 -2.338 1.00 86.19 353 PHE A O 1
ATOM 2621 N N . ASP A 1 354 ? 9.801 2.837 -2.025 1.00 88.00 354 ASP A N 1
ATOM 2622 C CA . ASP A 1 354 ? 10.574 2.820 -0.776 1.00 88.00 354 ASP A CA 1
ATOM 2623 C C . ASP A 1 354 ? 9.688 3.077 0.459 1.00 88.00 354 ASP A C 1
ATOM 2625 O O . ASP A 1 354 ? 10.159 3.511 1.509 1.00 88.00 354 ASP A O 1
ATOM 2629 N N . THR A 1 355 ? 8.370 2.878 0.338 1.00 91.69 355 THR A N 1
ATOM 2630 C CA . THR A 1 355 ? 7.391 3.230 1.385 1.00 91.69 355 THR A CA 1
ATOM 2631 C C . THR A 1 355 ? 6.963 2.048 2.260 1.00 91.69 355 THR A C 1
ATOM 2633 O O . THR A 1 355 ? 5.923 2.113 2.917 1.00 91.69 355 THR A O 1
ATOM 2636 N N . GLN A 1 356 ? 7.758 0.971 2.321 1.00 91.38 356 GLN A N 1
ATOM 2637 C CA . GLN A 1 356 ? 7.411 -0.266 3.042 1.00 91.38 356 GLN A CA 1
ATOM 2638 C C . GLN A 1 356 ? 7.114 -0.035 4.530 1.00 91.38 356 GLN A C 1
ATOM 2640 O O . GLN A 1 356 ? 6.235 -0.693 5.084 1.00 91.38 356 GLN A O 1
ATOM 2645 N N . GLU A 1 357 ? 7.792 0.921 5.177 1.00 91.19 357 GLU A N 1
ATOM 2646 C CA . GLU A 1 357 ? 7.555 1.261 6.591 1.00 91.19 357 GLU A CA 1
ATOM 2647 C C . GLU A 1 357 ? 6.140 1.812 6.854 1.00 91.19 357 GLU A C 1
ATOM 2649 O O . GLU A 1 357 ? 5.619 1.716 7.966 1.00 91.19 357 GLU A O 1
ATOM 2654 N N . TYR A 1 358 ? 5.489 2.339 5.813 1.00 96.25 358 TYR A N 1
ATOM 2655 C CA . TYR A 1 358 ? 4.131 2.879 5.835 1.00 96.25 358 TYR A CA 1
ATOM 2656 C C . TYR A 1 358 ? 3.099 1.880 5.301 1.00 96.25 358 TYR A C 1
ATOM 2658 O O . TYR A 1 358 ? 2.001 2.278 4.904 1.00 96.25 358 TYR A O 1
ATOM 2666 N N . MET A 1 359 ? 3.422 0.584 5.264 1.00 96.69 359 MET A N 1
ATOM 2667 C CA . MET A 1 359 ? 2.536 -0.466 4.768 1.00 96.69 359 MET A CA 1
ATOM 2668 C C . MET A 1 359 ? 2.259 -1.547 5.815 1.00 96.69 359 MET A C 1
ATOM 2670 O O . MET A 1 359 ? 3.068 -1.863 6.683 1.00 96.69 359 MET A O 1
ATOM 2674 N N . TRP A 1 360 ? 1.089 -2.163 5.699 1.00 97.12 360 TRP A N 1
ATOM 2675 C CA . TRP A 1 360 ? 0.823 -3.493 6.212 1.00 97.12 360 TRP A CA 1
ATOM 2676 C C . TRP A 1 360 ? 1.509 -4.517 5.299 1.00 97.12 360 TRP A C 1
ATOM 2678 O O . TRP A 1 360 ? 1.131 -4.602 4.127 1.00 97.12 360 TRP A O 1
ATOM 2688 N N . PRO A 1 361 ? 2.466 -5.319 5.794 1.00 95.69 361 PRO A N 1
ATOM 2689 C CA . PRO A 1 361 ? 3.242 -6.239 4.966 1.00 95.69 361 PRO A CA 1
ATOM 2690 C C . PRO A 1 361 ? 2.513 -7.580 4.763 1.00 95.69 361 PRO A C 1
ATOM 2692 O O . PRO A 1 361 ? 3.051 -8.649 5.049 1.00 95.69 361 PRO A O 1
ATOM 2695 N N . TYR A 1 362 ? 1.253 -7.545 4.322 1.00 97.06 362 TYR A N 1
ATOM 2696 C CA . TYR A 1 362 ? 0.463 -8.763 4.137 1.00 97.06 362 TYR A CA 1
ATOM 2697 C C . TYR A 1 362 ? 0.986 -9.639 2.999 1.00 97.06 362 TYR A C 1
ATOM 2699 O O . TYR A 1 362 ? 1.402 -9.142 1.953 1.00 97.06 362 TYR A O 1
ATOM 2707 N N . ASN A 1 363 ? 0.858 -10.951 3.188 1.00 95.69 363 ASN A N 1
ATOM 2708 C CA . ASN A 1 363 ? 1.045 -11.963 2.155 1.00 95.69 363 ASN A CA 1
ATOM 2709 C C . ASN A 1 363 ? -0.179 -12.875 2.124 1.00 95.69 363 ASN A C 1
ATOM 2711 O O . ASN A 1 363 ? -0.833 -13.089 3.152 1.00 95.69 363 ASN A O 1
ATOM 2715 N N . THR A 1 364 ? -0.482 -13.427 0.955 1.00 96.31 364 THR A N 1
ATOM 2716 C CA . THR A 1 364 ? -1.499 -14.472 0.853 1.00 96.31 364 THR A CA 1
ATOM 2717 C C . THR A 1 364 ? -1.012 -15.771 1.499 1.00 96.31 364 THR A C 1
ATOM 2719 O O . THR A 1 364 ? 0.174 -15.984 1.754 1.00 96.31 364 THR A O 1
ATOM 2722 N N . GLN A 1 365 ? -1.950 -16.675 1.753 1.00 96.56 365 GLN A N 1
ATOM 2723 C CA . GLN A 1 365 ? -1.655 -18.085 1.967 1.00 96.56 365 GLN A CA 1
ATOM 2724 C C . GLN A 1 365 ? -1.105 -18.707 0.670 1.00 96.56 365 GLN A C 1
ATOM 2726 O O . GLN A 1 365 ? -1.281 -18.120 -0.400 1.00 96.56 365 GLN A O 1
ATOM 2731 N N . PRO A 1 366 ? -0.450 -19.883 0.736 1.00 96.12 366 PRO A N 1
ATOM 2732 C CA . PRO A 1 366 ? 0.023 -20.578 -0.458 1.00 96.12 366 PRO A CA 1
ATOM 2733 C C . PRO A 1 366 ? -1.106 -20.782 -1.475 1.00 96.12 366 PRO A C 1
ATOM 2735 O O . PRO A 1 366 ? -2.102 -21.447 -1.179 1.00 96.12 366 PRO A O 1
ATOM 2738 N N . GLU A 1 367 ? -0.954 -20.205 -2.668 1.00 94.56 367 GLU A N 1
ATOM 2739 C CA . GLU A 1 367 ? -1.977 -20.219 -3.716 1.00 94.56 367 GLU A CA 1
ATOM 2740 C C . GLU A 1 367 ? -1.766 -21.418 -4.658 1.00 94.56 367 GLU A C 1
ATOM 2742 O O . GLU A 1 367 ? -0.764 -21.462 -5.383 1.00 94.56 367 GLU A O 1
ATOM 2747 N N . PRO A 1 368 ? -2.697 -22.392 -4.726 1.00 93.38 368 PRO A N 1
ATOM 2748 C CA . PRO A 1 368 ? -2.542 -23.560 -5.597 1.00 93.38 368 PRO A CA 1
ATOM 2749 C C . PRO A 1 368 ? -2.392 -23.189 -7.078 1.00 93.38 368 PRO A C 1
ATOM 2751 O O . PRO A 1 368 ? -1.574 -23.773 -7.789 1.00 93.38 368 PRO A O 1
ATOM 2754 N N . ASN A 1 369 ? -3.125 -22.167 -7.528 1.00 95.06 369 ASN A N 1
ATOM 2755 C CA . ASN A 1 369 ? -3.088 -21.698 -8.916 1.00 95.06 369 ASN A CA 1
ATOM 2756 C C . ASN A 1 369 ? -1.775 -20.989 -9.269 1.00 95.06 369 ASN A C 1
ATOM 2758 O O . ASN A 1 369 ? -1.472 -20.828 -10.448 1.00 95.06 369 ASN A O 1
ATOM 2762 N N . LEU A 1 370 ? -0.961 -20.631 -8.273 1.00 95.62 370 LEU A N 1
ATOM 2763 C CA . LEU A 1 370 ? 0.361 -20.024 -8.441 1.00 95.62 370 LEU A CA 1
ATOM 2764 C C . LEU A 1 370 ? 1.495 -20.985 -8.055 1.00 95.62 370 LEU A C 1
ATOM 2766 O O . LEU A 1 370 ? 2.597 -20.547 -7.750 1.00 95.62 370 LEU A O 1
ATOM 2770 N N . GLY A 1 371 ? 1.237 -22.297 -8.010 1.00 92.81 371 GLY A N 1
ATOM 2771 C CA . GLY A 1 371 ? 2.267 -23.283 -7.668 1.00 92.81 371 GLY A CA 1
ATOM 2772 C C . GLY A 1 371 ? 2.711 -23.229 -6.201 1.00 92.81 371 GLY A C 1
ATOM 2773 O O . GLY A 1 371 ? 3.818 -23.651 -5.883 1.00 92.81 371 GLY A O 1
ATOM 2774 N N . GLY A 1 372 ? 1.863 -22.709 -5.307 1.00 94.00 372 GLY A N 1
ATOM 2775 C CA . GLY A 1 372 ? 2.155 -22.563 -3.878 1.00 94.00 372 GLY A CA 1
ATOM 2776 C C . GLY A 1 372 ? 2.849 -21.253 -3.500 1.00 94.00 372 GLY A C 1
ATOM 2777 O O . GLY A 1 372 ? 3.193 -21.081 -2.331 1.00 94.00 372 GLY A O 1
ATOM 2778 N N . LEU A 1 373 ? 3.037 -20.328 -4.448 1.00 93.88 373 LEU A N 1
ATOM 2779 C CA . LEU A 1 373 ? 3.550 -18.989 -4.162 1.00 93.88 373 LEU A CA 1
ATOM 2780 C C . LEU A 1 373 ? 2.598 -18.203 -3.247 1.00 93.88 373 LEU A C 1
ATOM 2782 O O . LEU A 1 373 ? 1.385 -18.422 -3.232 1.00 93.88 373 LEU A O 1
ATOM 2786 N N . THR A 1 374 ? 3.180 -17.270 -2.497 1.00 94.44 374 THR A N 1
ATOM 2787 C CA . THR A 1 374 ? 2.494 -16.389 -1.543 1.00 94.44 374 THR A CA 1
ATOM 2788 C C . THR A 1 374 ? 2.699 -14.931 -1.964 1.00 94.44 374 THR A C 1
ATOM 2790 O O . THR A 1 374 ? 3.559 -14.253 -1.390 1.00 94.44 374 THR A O 1
ATOM 2793 N N . PRO A 1 375 ? 2.014 -14.444 -3.016 1.00 91.62 375 PRO A N 1
ATOM 2794 C CA . PRO A 1 375 ? 2.140 -13.056 -3.443 1.00 91.62 375 PRO A CA 1
ATOM 2795 C C . PRO A 1 375 ? 1.878 -12.089 -2.284 1.00 91.62 375 PRO A C 1
ATOM 2797 O O . PRO A 1 375 ? 1.022 -12.319 -1.420 1.00 91.62 375 PRO A O 1
ATOM 2800 N N . ASN A 1 376 ? 2.626 -10.989 -2.277 1.00 93.19 376 ASN A N 1
ATOM 2801 C CA . ASN A 1 376 ? 2.368 -9.918 -1.333 1.00 93.19 376 ASN A CA 1
ATOM 2802 C C . ASN A 1 376 ? 1.073 -9.175 -1.715 1.00 93.19 376 ASN A C 1
ATOM 2804 O O . ASN A 1 376 ? 0.679 -9.115 -2.881 1.00 93.19 376 ASN A O 1
ATOM 2808 N N . LEU A 1 377 ? 0.394 -8.642 -0.704 1.00 94.62 377 LEU A N 1
ATOM 2809 C CA . LEU A 1 377 ? -0.816 -7.831 -0.842 1.00 94.62 377 LEU A CA 1
ATOM 2810 C C . LEU A 1 377 ? -0.712 -6.637 0.106 1.00 94.62 377 LEU A C 1
ATOM 2812 O O . LEU A 1 377 ? -1.575 -6.402 0.952 1.00 94.62 377 LEU A O 1
ATOM 2816 N N . TRP A 1 378 ? 0.405 -5.915 0.017 1.00 95.00 378 TRP A N 1
ATOM 2817 C CA . TRP A 1 378 ? 0.689 -4.800 0.915 1.00 95.00 378 TRP A CA 1
ATOM 2818 C C . TRP A 1 378 ? -0.392 -3.722 0.827 1.00 95.00 378 TRP A C 1
ATOM 2820 O O . TRP A 1 378 ? -0.951 -3.482 -0.242 1.00 95.00 378 TRP A O 1
ATOM 2830 N N . GLN A 1 379 ? -0.725 -3.102 1.958 1.00 97.12 379 GLN A N 1
ATOM 2831 C CA . GLN A 1 379 ? -1.776 -2.081 2.060 1.00 97.12 379 GLN A CA 1
ATOM 2832 C C . GLN A 1 379 ? -1.254 -0.877 2.839 1.00 97.12 379 GLN A C 1
ATOM 2834 O O . GLN A 1 379 ? -0.551 -1.058 3.823 1.00 97.12 379 GLN A O 1
ATOM 2839 N N . GLY A 1 380 ? -1.620 0.350 2.465 1.00 97.50 380 GLY A N 1
ATOM 2840 C CA . GLY A 1 380 ? -1.164 1.541 3.194 1.00 97.50 380 GLY A CA 1
ATOM 2841 C C . GLY A 1 380 ? -1.579 1.534 4.674 1.00 97.50 380 GLY A C 1
ATOM 2842 O O . GLY A 1 380 ? -2.751 1.337 4.998 1.00 97.50 380 GLY A O 1
ATOM 2843 N N . ARG A 1 381 ? -0.611 1.784 5.557 1.00 97.81 381 ARG A N 1
ATOM 2844 C CA . ARG A 1 381 ? -0.711 1.910 7.016 1.00 97.81 381 ARG A CA 1
ATOM 2845 C C . ARG A 1 381 ? -0.115 3.255 7.437 1.00 97.81 381 ARG A C 1
ATOM 2847 O O . ARG A 1 381 ? 0.973 3.322 7.997 1.00 97.81 381 ARG A O 1
ATOM 2854 N N . MET A 1 382 ? -0.826 4.336 7.143 1.00 97.88 382 MET A N 1
ATOM 2855 C CA . MET A 1 382 ? -0.461 5.704 7.522 1.00 97.88 382 MET A CA 1
ATOM 2856 C C . MET A 1 382 ? -1.653 6.640 7.327 1.00 97.88 382 MET A C 1
ATOM 2858 O O . MET A 1 382 ? -2.638 6.271 6.678 1.00 97.88 382 MET A O 1
ATOM 2862 N N . LEU A 1 383 ? -1.545 7.886 7.797 1.00 98.19 383 LEU A N 1
ATOM 2863 C CA . LEU A 1 383 ? -2.471 8.938 7.372 1.00 98.19 383 LEU A CA 1
ATOM 2864 C C . LEU A 1 383 ? -2.500 9.044 5.840 1.00 98.19 383 LEU A C 1
ATOM 2866 O O . LEU A 1 383 ? -1.485 9.273 5.193 1.00 98.19 383 LEU A O 1
ATOM 2870 N N . GLY A 1 384 ? -3.679 8.890 5.248 1.00 97.44 384 GLY A N 1
ATOM 2871 C CA . GLY A 1 384 ? -3.890 8.847 3.802 1.00 97.44 384 GLY A CA 1
ATOM 2872 C C . GLY A 1 384 ? -4.042 7.436 3.230 1.00 97.44 384 GLY A C 1
ATOM 2873 O O . GLY A 1 384 ? -4.494 7.293 2.087 1.00 97.44 384 GLY A O 1
ATOM 2874 N N . GLY A 1 385 ? -3.741 6.396 4.017 1.00 97.75 385 GLY A N 1
ATOM 2875 C CA . GLY A 1 385 ? -3.869 4.987 3.643 1.00 97.75 385 GLY A CA 1
ATOM 2876 C C . GLY A 1 385 ? -3.190 4.674 2.309 1.00 97.75 385 GLY A C 1
ATOM 2877 O O . GLY A 1 385 ? -2.128 5.209 2.001 1.00 97.75 385 GLY A O 1
ATOM 2878 N N . GLY A 1 386 ? -3.839 3.858 1.472 1.00 97.19 386 GLY A N 1
ATOM 2879 C CA . GLY A 1 386 ? -3.310 3.483 0.154 1.00 97.19 386 GLY A CA 1
ATOM 2880 C C . GLY A 1 386 ? -2.954 4.667 -0.759 1.00 97.19 386 GLY A C 1
ATOM 2881 O O . GLY A 1 386 ? -1.995 4.580 -1.515 1.00 97.19 386 GLY A O 1
ATOM 2882 N N . SER A 1 387 ? -3.646 5.811 -0.653 1.00 97.88 387 SER A N 1
ATOM 2883 C CA . SER A 1 387 ? -3.323 6.984 -1.486 1.00 97.88 387 SER A CA 1
ATOM 2884 C C . SER A 1 387 ? -1.992 7.654 -1.129 1.00 97.88 387 SER A C 1
ATOM 2886 O O . SER A 1 387 ? -1.423 8.351 -1.965 1.00 97.88 387 SER A O 1
ATOM 2888 N N . GLY A 1 388 ? -1.487 7.435 0.090 1.00 96.81 388 GLY A N 1
ATOM 2889 C CA . GLY A 1 388 ? -0.177 7.925 0.525 1.00 96.81 388 GLY A CA 1
ATOM 2890 C C . GLY A 1 388 ? 0.998 7.126 -0.045 1.00 96.81 388 GLY A C 1
ATOM 2891 O O . GLY A 1 388 ? 2.098 7.655 -0.113 1.00 96.81 388 GLY A O 1
ATOM 2892 N N . VAL A 1 389 ? 0.766 5.889 -0.497 1.00 96.56 389 VAL A N 1
ATOM 2893 C CA . VAL A 1 389 ? 1.836 4.937 -0.860 1.00 96.56 389 VAL A CA 1
ATOM 2894 C C . VAL A 1 389 ? 1.717 4.360 -2.278 1.00 96.56 389 VAL A C 1
ATOM 2896 O O . VAL A 1 389 ? 2.532 3.544 -2.685 1.00 96.56 389 VAL A O 1
ATOM 2899 N N . ASN A 1 390 ? 0.702 4.749 -3.051 1.00 95.69 390 ASN A N 1
ATOM 2900 C CA . ASN A 1 390 ? 0.462 4.174 -4.379 1.00 95.69 390 ASN A CA 1
ATOM 2901 C C . ASN A 1 390 ? 1.318 4.789 -5.505 1.00 95.69 390 ASN A C 1
ATOM 2903 O O . ASN A 1 390 ? 1.987 5.809 -5.313 1.00 95.69 390 ASN A O 1
ATOM 2907 N N . GLY A 1 391 ? 1.192 4.217 -6.708 1.00 94.06 391 GLY A N 1
ATOM 2908 C CA . GLY A 1 391 ? 1.814 4.695 -7.951 1.00 94.06 391 GLY A CA 1
ATOM 2909 C C . GLY A 1 391 ? 1.150 5.914 -8.616 1.00 94.06 391 GLY A C 1
ATOM 2910 O O . GLY A 1 391 ? 1.576 6.315 -9.688 1.00 94.06 391 GLY A O 1
ATOM 2911 N N . MET A 1 392 ? 0.136 6.528 -7.993 1.00 96.44 392 MET A N 1
ATOM 2912 C CA . MET A 1 392 ? -0.503 7.801 -8.394 1.00 96.44 392 MET A CA 1
ATOM 2913 C C . MET A 1 392 ? -1.243 7.841 -9.741 1.00 96.44 392 MET A C 1
ATOM 2915 O O . MET A 1 392 ? -1.777 8.898 -10.073 1.00 96.44 392 MET A O 1
ATOM 2919 N N . LEU A 1 393 ? -1.345 6.741 -10.490 1.00 94.69 393 LEU A N 1
ATOM 2920 C CA . LEU A 1 393 ? -2.187 6.700 -11.689 1.00 94.69 393 LEU A CA 1
ATOM 2921 C C . LEU A 1 393 ? -3.668 6.917 -11.350 1.00 94.69 393 LEU A C 1
ATOM 2923 O O . LEU A 1 393 ? -4.196 6.410 -10.353 1.00 94.69 393 LEU A O 1
ATOM 2927 N N . TYR A 1 394 ? -4.343 7.686 -12.199 1.00 96.00 394 TYR A N 1
ATOM 2928 C CA . TYR A 1 394 ? -5.728 8.093 -12.038 1.00 96.00 394 TYR A CA 1
ATOM 2929 C C . TYR A 1 394 ? -6.549 7.791 -13.289 1.00 96.00 394 TYR A C 1
ATOM 2931 O O . TYR A 1 394 ? -6.270 8.265 -14.385 1.00 96.00 394 TYR A O 1
ATOM 2939 N N . CYS A 1 395 ? -7.628 7.050 -13.076 1.00 95.38 395 CYS A N 1
ATOM 2940 C CA . CYS A 1 395 ? -8.643 6.703 -14.060 1.00 95.38 395 CYS A CA 1
ATOM 2941 C C . CYS A 1 395 ? -9.920 6.289 -13.319 1.00 95.38 395 CYS A C 1
ATOM 2943 O O . CYS A 1 395 ? -9.921 6.139 -12.093 1.00 95.38 395 CYS A O 1
ATOM 2945 N N . ARG A 1 396 ? -11.024 6.112 -14.050 1.00 95.25 396 ARG A N 1
ATOM 2946 C CA . ARG A 1 396 ? -12.319 5.715 -13.469 1.00 95.25 396 ARG A CA 1
ATOM 2947 C C . ARG A 1 396 ? -12.835 4.400 -14.039 1.00 95.25 396 ARG A C 1
ATOM 2949 O O . ARG A 1 396 ? -13.427 3.623 -13.295 1.00 95.25 396 ARG A O 1
ATOM 2956 N N . GLY A 1 397 ? -12.554 4.129 -15.310 1.00 93.31 397 GLY A N 1
ATOM 2957 C CA . GLY A 1 397 ? -12.978 2.912 -15.992 1.00 93.31 397 GLY A CA 1
ATOM 2958 C C . GLY A 1 397 ? -14.406 2.989 -16.537 1.00 93.31 397 GLY A C 1
ATOM 2959 O O . GLY A 1 397 ? -14.982 4.067 -16.682 1.00 93.31 397 GLY A O 1
ATOM 2960 N N . SER A 1 398 ? -14.952 1.821 -16.862 1.00 96.81 398 SER A N 1
ATOM 2961 C CA . SER A 1 398 ? -16.164 1.652 -17.669 1.00 96.81 398 SER A CA 1
ATOM 2962 C C . SER A 1 398 ? -17.434 2.021 -16.906 1.00 96.81 398 SER A C 1
ATOM 2964 O O . SER A 1 398 ? -17.643 1.562 -15.779 1.00 96.81 398 SER A O 1
ATOM 2966 N N . ALA A 1 399 ? -18.317 2.792 -17.540 1.00 97.62 399 ALA A N 1
ATOM 2967 C CA . ALA A 1 399 ? -19.588 3.229 -16.966 1.00 97.62 399 ALA A CA 1
ATOM 2968 C C . ALA A 1 399 ? -20.454 2.051 -16.489 1.00 97.62 399 ALA A C 1
ATOM 2970 O O . ALA A 1 399 ? -21.010 2.095 -15.387 1.00 97.62 399 ALA A O 1
ATOM 2971 N N . SER A 1 400 ? -20.508 0.967 -17.270 1.00 97.88 400 SER A N 1
ATOM 2972 C CA . SER A 1 400 ? -21.370 -0.181 -16.978 1.00 97.88 400 SER A CA 1
ATOM 2973 C C . SER A 1 400 ? -21.040 -0.898 -15.667 1.00 97.88 400 SER A C 1
ATOM 2975 O O . SER A 1 400 ? -21.901 -1.595 -15.131 1.00 97.88 400 SER A O 1
ATOM 2977 N N . VAL A 1 401 ? -19.824 -0.759 -15.120 1.00 97.88 401 VAL A N 1
ATOM 2978 C CA . VAL A 1 401 ? -19.476 -1.320 -13.800 1.00 97.88 401 VAL A CA 1
ATOM 2979 C C . VAL A 1 401 ? -20.283 -0.649 -12.695 1.00 97.88 401 VAL A C 1
ATOM 2981 O O . VAL A 1 401 ? -20.798 -1.308 -11.796 1.00 97.88 401 VAL A O 1
ATOM 2984 N N . PHE A 1 402 ? -20.414 0.670 -12.769 1.00 98.31 402 PHE A N 1
ATOM 2985 C CA . PHE A 1 402 ? -21.087 1.464 -11.749 1.00 98.31 402 PHE A CA 1
ATOM 2986 C C . PHE A 1 402 ? -22.610 1.298 -11.822 1.00 98.31 402 PHE A C 1
ATOM 2988 O O . PHE A 1 402 ? -23.289 1.264 -10.794 1.00 98.31 402 PHE A O 1
ATOM 2995 N N . ASP A 1 403 ? -23.148 1.095 -13.025 1.00 98.50 403 ASP A N 1
ATOM 2996 C CA . ASP A 1 403 ? -24.550 0.706 -13.203 1.00 98.50 403 ASP A CA 1
ATOM 2997 C C . ASP A 1 403 ? -24.837 -0.673 -12.580 1.00 98.50 403 ASP A C 1
ATOM 2999 O O . ASP A 1 403 ? -25.825 -0.820 -11.857 1.00 98.50 403 ASP A O 1
ATOM 3003 N N . GLU A 1 404 ? -23.933 -1.647 -12.738 1.00 98.06 404 GLU A N 1
ATOM 3004 C CA . GLU A 1 404 ? -24.033 -2.944 -12.048 1.00 98.06 404 GLU A CA 1
ATOM 3005 C C . GLU A 1 404 ? -23.925 -2.788 -10.521 1.00 98.06 404 GLU A C 1
ATOM 3007 O O . GLU A 1 404 ? -24.666 -3.429 -9.777 1.00 98.06 404 GLU A O 1
ATOM 3012 N N . TRP A 1 405 ? -23.057 -1.905 -10.011 1.00 98.06 405 TRP A N 1
ATOM 3013 C CA . TRP A 1 405 ? -22.997 -1.632 -8.568 1.00 98.06 405 TRP A CA 1
ATOM 3014 C C . TRP A 1 405 ? -24.334 -1.123 -8.031 1.00 98.06 405 TRP A C 1
ATOM 3016 O O . TRP A 1 405 ? -24.749 -1.523 -6.939 1.00 98.06 405 TRP A O 1
ATOM 3026 N N . ALA A 1 406 ? -25.022 -0.257 -8.777 1.00 98.56 406 ALA A N 1
ATOM 3027 C CA . ALA A 1 406 ? -26.344 0.236 -8.406 1.00 98.56 406 ALA A CA 1
ATOM 3028 C C . ALA A 1 406 ? -27.404 -0.871 -8.412 1.00 98.56 406 ALA A C 1
ATOM 3030 O O . ALA A 1 406 ? -28.263 -0.890 -7.527 1.00 98.56 406 ALA A O 1
ATOM 3031 N N . GLU A 1 407 ? -27.331 -1.792 -9.373 1.00 98.25 407 GLU A N 1
ATOM 3032 C CA . GLU A 1 407 ? -28.211 -2.958 -9.457 1.00 98.25 407 GLU A CA 1
ATOM 3033 C C . GLU A 1 407 ? -28.005 -3.905 -8.268 1.00 98.25 407 GLU A C 1
ATOM 3035 O O . GLU A 1 407 ? -28.952 -4.155 -7.522 1.00 98.25 407 GLU A O 1
ATOM 3040 N N . ILE A 1 408 ? -26.766 -4.349 -8.025 1.00 97.75 408 ILE A N 1
ATOM 3041 C CA . ILE A 1 408 ? -26.426 -5.284 -6.937 1.00 97.75 408 ILE A CA 1
ATOM 3042 C C . ILE A 1 408 ? -26.802 -4.702 -5.569 1.00 97.75 408 ILE A C 1
ATOM 3044 O O . ILE A 1 408 ? -27.345 -5.393 -4.707 1.00 97.75 408 ILE A O 1
ATOM 3048 N N . SER A 1 409 ? -26.499 -3.421 -5.348 1.00 97.56 409 SER A N 1
ATOM 3049 C CA . SER A 1 409 ? -26.712 -2.772 -4.050 1.00 97.56 409 SER A CA 1
ATOM 3050 C C . SER A 1 409 ? -28.141 -2.273 -3.827 1.00 97.56 409 SER A C 1
ATOM 3052 O O . SER A 1 409 ? -28.524 -1.991 -2.689 1.00 97.56 409 SER A O 1
ATOM 3054 N N . GLY A 1 410 ? -28.914 -2.070 -4.897 1.00 97.44 410 GLY A N 1
ATOM 3055 C CA . GLY A 1 410 ? -30.153 -1.294 -4.867 1.00 97.44 410 GLY A CA 1
ATOM 3056 C C . GLY A 1 410 ? -29.953 0.206 -4.584 1.00 97.44 410 GLY A C 1
ATOM 3057 O O . GLY A 1 410 ? -30.939 0.925 -4.378 1.00 97.44 410 GLY A O 1
ATOM 3058 N N . ASN A 1 411 ? -28.710 0.704 -4.555 1.00 97.69 411 ASN A N 1
ATOM 3059 C CA . ASN A 1 411 ? -28.387 2.117 -4.373 1.00 97.69 411 ASN A CA 1
ATOM 3060 C C . ASN A 1 411 ? -28.212 2.801 -5.737 1.00 97.69 411 ASN A C 1
ATOM 3062 O O . ASN A 1 411 ? -27.138 2.802 -6.335 1.00 97.69 411 ASN A O 1
ATOM 3066 N N . LYS A 1 412 ? -29.276 3.466 -6.199 1.00 97.25 412 LYS A N 1
ATOM 3067 C CA . LYS A 1 412 ? -29.287 4.209 -7.473 1.00 97.25 412 LYS A CA 1
ATOM 3068 C C . LYS A 1 412 ? -28.237 5.323 -7.559 1.00 97.25 412 LYS A C 1
ATOM 3070 O O . LYS A 1 412 ? -27.908 5.745 -8.662 1.00 97.25 412 LYS A O 1
ATOM 3075 N N . GLY A 1 413 ? -27.727 5.809 -6.426 1.00 97.75 413 GLY A N 1
ATOM 3076 C CA . GLY A 1 413 ? -26.668 6.817 -6.387 1.00 97.75 413 GLY A CA 1
ATOM 3077 C C . GLY A 1 413 ? -25.318 6.309 -6.896 1.00 97.75 413 GLY A C 1
ATOM 3078 O O . GLY A 1 413 ? -24.466 7.131 -7.215 1.00 97.75 413 GLY A O 1
ATOM 3079 N N . LEU A 1 414 ? -25.137 4.987 -7.007 1.00 98.31 414 LEU A N 1
ATOM 3080 C CA . LEU A 1 414 ? -23.923 4.373 -7.545 1.00 98.31 414 LEU A CA 1
ATOM 3081 C C . LEU A 1 414 ? -23.917 4.235 -9.066 1.00 98.31 414 LEU A C 1
ATOM 3083 O O . LEU A 1 414 ? -22.853 3.990 -9.616 1.00 98.31 414 LEU A O 1
ATOM 3087 N N . ALA A 1 415 ? -25.053 4.428 -9.743 1.00 98.31 415 ALA A N 1
ATOM 3088 C CA . ALA A 1 415 ? -25.120 4.345 -11.200 1.00 98.31 415 ALA A CA 1
ATOM 3089 C C . ALA A 1 415 ? -24.229 5.422 -11.832 1.00 98.31 415 ALA A C 1
ATOM 3091 O O . ALA A 1 415 ? -24.118 6.526 -11.279 1.00 98.31 415 ALA A O 1
ATOM 3092 N N . TRP A 1 416 ? -23.646 5.146 -13.002 1.00 97.94 416 TRP A N 1
ATOM 3093 C CA . TRP A 1 416 ? -22.592 5.970 -13.609 1.00 97.94 416 TRP A CA 1
ATOM 3094 C C . TRP A 1 416 ? -22.950 7.454 -13.645 1.00 97.94 416 TRP A C 1
ATOM 3096 O O . TRP A 1 416 ? -22.183 8.301 -13.195 1.00 97.94 416 TRP A O 1
ATOM 3106 N N . ARG A 1 417 ? -24.163 7.779 -14.102 1.00 96.94 417 ARG A N 1
ATOM 3107 C CA . ARG A 1 417 ? -24.626 9.168 -14.211 1.00 96.94 417 ARG A CA 1
ATOM 3108 C C . ARG A 1 417 ? -24.597 9.918 -12.876 1.00 96.94 417 ARG A C 1
ATOM 3110 O O .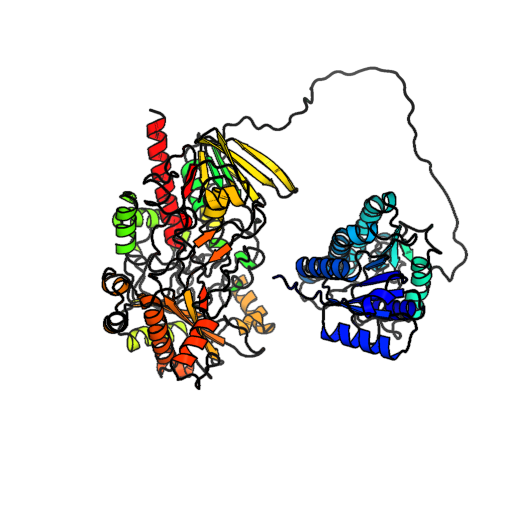 ARG A 1 417 ? -24.299 11.106 -12.860 1.00 96.94 417 ARG A O 1
ATOM 3117 N N . SER A 1 418 ? -24.967 9.263 -11.775 1.00 97.88 418 SER A N 1
ATOM 3118 C CA . SER A 1 418 ? -24.939 9.877 -10.440 1.00 97.88 418 SER A CA 1
ATOM 3119 C C . SER A 1 418 ? -23.535 9.889 -9.854 1.00 97.88 418 SER A C 1
ATOM 3121 O O . SER A 1 418 ? -23.127 10.903 -9.291 1.00 97.88 418 SER A O 1
ATOM 3123 N N . LEU A 1 419 ? -22.788 8.801 -10.030 1.00 97.94 419 LEU A N 1
ATOM 3124 C CA . LEU A 1 419 ? -21.448 8.671 -9.479 1.00 97.94 419 LEU A CA 1
ATOM 3125 C C . LEU A 1 419 ? -20.425 9.565 -10.198 1.00 97.94 419 LEU A C 1
ATOM 3127 O O . LEU A 1 419 ? -19.492 10.044 -9.563 1.00 97.94 419 LEU A O 1
ATOM 3131 N N . LEU A 1 420 ? -20.623 9.879 -11.483 1.00 98.06 420 LEU A N 1
ATOM 3132 C CA . LEU A 1 420 ? -19.834 10.876 -12.220 1.00 98.06 420 LEU A CA 1
ATOM 3133 C C . LEU A 1 420 ? -19.843 12.242 -11.524 1.00 98.06 420 LEU A C 1
ATOM 3135 O O . LEU A 1 420 ? -18.818 12.919 -11.471 1.00 98.06 420 LEU A O 1
ATOM 3139 N N . GLU A 1 421 ? -20.966 12.635 -10.926 1.00 98.12 421 GLU A N 1
ATOM 3140 C CA . GLU A 1 421 ? -21.035 13.880 -10.161 1.00 98.12 421 GLU A CA 1
ATOM 3141 C C . GLU A 1 421 ? -20.259 13.781 -8.838 1.00 98.12 421 GLU A C 1
ATOM 3143 O O . GLU A 1 421 ? -19.622 14.751 -8.427 1.00 98.12 421 GLU A O 1
ATOM 3148 N N . ASP A 1 422 ? -20.213 12.605 -8.203 1.00 98.56 422 ASP A N 1
ATOM 3149 C CA . ASP A 1 422 ? -19.352 12.366 -7.036 1.00 98.56 422 ASP A CA 1
ATOM 3150 C C . ASP A 1 422 ? -17.860 12.379 -7.415 1.00 98.56 422 ASP A C 1
ATOM 3152 O O . ASP A 1 422 ? -17.029 12.920 -6.680 1.00 98.56 422 ASP A O 1
ATOM 3156 N N . PHE A 1 423 ? -17.504 11.861 -8.593 1.00 98.38 423 PHE A N 1
ATOM 3157 C CA . PHE A 1 423 ? -16.152 11.972 -9.142 1.00 98.38 423 PHE A CA 1
ATOM 3158 C C . PHE A 1 423 ? -15.749 13.436 -9.373 1.00 98.38 423 PHE A C 1
ATOM 3160 O O . PHE A 1 423 ? -14.674 13.857 -8.944 1.00 98.38 423 PHE A O 1
ATOM 3167 N N . LYS A 1 424 ? -16.627 14.246 -9.977 1.00 98.38 424 LYS A N 1
ATOM 3168 C CA . LYS A 1 424 ? -16.404 15.693 -10.153 1.00 98.38 424 LYS A CA 1
ATOM 3169 C C . LYS A 1 424 ? -16.271 16.431 -8.821 1.00 98.38 424 LYS A C 1
ATOM 3171 O O . LYS A 1 424 ? -15.494 17.374 -8.711 1.00 98.38 424 LYS A O 1
ATOM 3176 N N . LYS A 1 425 ? -17.010 16.006 -7.791 1.00 98.25 425 LYS A N 1
ATOM 3177 C CA . LYS A 1 425 ? -16.948 16.614 -6.452 1.00 98.25 425 LYS A CA 1
ATOM 3178 C C . LYS A 1 425 ? -15.706 16.245 -5.658 1.00 98.25 425 LYS A C 1
ATOM 3180 O O . LYS A 1 425 ? -15.397 16.921 -4.679 1.00 98.25 425 LYS A O 1
ATOM 3185 N N . THR A 1 426 ? -14.987 15.207 -6.067 1.00 98.25 426 THR A N 1
ATOM 3186 C CA . THR A 1 426 ? -13.819 14.713 -5.335 1.00 98.25 426 THR A CA 1
ATOM 3187 C C . THR A 1 426 ? -12.494 15.061 -5.996 1.00 98.25 426 THR A C 1
ATOM 3189 O O . THR A 1 426 ? -11.495 15.137 -5.281 1.00 98.25 426 THR A O 1
ATOM 3192 N N . ALA A 1 427 ? -12.480 15.352 -7.301 1.00 98.00 427 ALA A N 1
ATOM 3193 C CA . ALA A 1 427 ? -11.272 15.698 -8.043 1.00 98.00 427 ALA A CA 1
ATOM 3194 C C . ALA A 1 427 ? -11.451 16.878 -9.017 1.00 98.00 427 ALA A C 1
ATOM 3196 O O . ALA A 1 427 ? -12.524 17.070 -9.595 1.00 98.00 427 ALA A O 1
ATOM 3197 N N . HIS A 1 428 ? -10.362 17.611 -9.248 1.00 98.00 428 HIS A N 1
ATOM 3198 C CA . HIS A 1 428 ? -10.238 18.629 -10.290 1.00 98.00 428 HIS A CA 1
ATOM 3199 C C . HIS A 1 428 ? -9.001 18.369 -11.153 1.00 98.00 428 HIS A C 1
ATOM 3201 O O . HIS A 1 428 ? -8.000 17.832 -10.676 1.00 98.00 428 HIS A O 1
ATOM 3207 N N . TYR A 1 429 ? -9.064 18.782 -12.417 1.00 96.62 429 TYR A N 1
ATOM 3208 C CA . TYR A 1 429 ? -7.906 18.783 -13.305 1.00 96.62 429 TYR A CA 1
ATOM 3209 C C . TYR A 1 429 ? -7.198 20.129 -13.249 1.00 96.62 429 TYR A C 1
ATOM 3211 O O . TYR A 1 429 ? -7.837 21.185 -13.250 1.00 96.62 429 TYR A O 1
ATOM 3219 N N . ARG A 1 430 ? -5.869 20.092 -13.235 1.00 93.88 430 ARG A N 1
ATOM 3220 C CA . ARG A 1 430 ? -5.032 21.280 -13.310 1.00 93.88 430 ARG A CA 1
ATOM 3221 C C . ARG A 1 430 ? -3.968 21.095 -14.378 1.00 93.88 430 ARG A C 1
ATOM 3223 O O . ARG A 1 430 ? -3.176 20.162 -14.328 1.00 93.88 430 ARG A O 1
ATOM 3230 N N . SER A 1 431 ? -3.899 22.032 -15.314 1.00 87.25 431 SER A N 1
ATOM 3231 C CA . SER A 1 431 ? -2.774 22.081 -16.244 1.00 87.25 431 SER A CA 1
ATOM 3232 C C . SER A 1 431 ? -1.493 22.458 -15.500 1.00 87.25 431 SER A C 1
ATOM 3234 O O . SER A 1 431 ? -1.483 23.388 -14.686 1.00 87.25 431 SER A O 1
ATOM 3236 N N . ASP A 1 432 ? -0.410 21.740 -15.786 1.00 79.38 432 ASP A N 1
ATOM 3237 C CA . ASP A 1 432 ? 0.917 22.096 -15.291 1.00 79.38 432 ASP A CA 1
ATOM 3238 C C . ASP A 1 432 ? 1.370 23.426 -15.932 1.00 79.38 432 ASP A C 1
ATOM 3240 O O . ASP A 1 432 ? 1.279 23.564 -17.154 1.00 79.38 432 ASP A O 1
ATOM 3244 N N . PRO A 1 433 ? 1.810 24.430 -15.144 1.00 69.12 433 PRO A N 1
ATOM 3245 C CA . PRO A 1 433 ? 2.245 25.723 -15.673 1.00 69.12 433 PRO A CA 1
ATOM 3246 C C . PRO A 1 433 ? 3.531 25.648 -16.505 1.00 69.12 433 PRO A C 1
ATOM 3248 O O . PRO A 1 433 ? 3.811 26.578 -17.261 1.00 69.12 433 PRO A O 1
ATOM 3251 N N . THR A 1 434 ? 4.329 24.585 -16.367 1.00 71.00 434 THR A N 1
ATOM 3252 C CA . THR A 1 434 ? 5.386 24.283 -17.333 1.00 71.00 434 THR A CA 1
ATOM 3253 C C . THR A 1 434 ? 4.769 23.398 -18.403 1.00 71.00 434 THR A C 1
ATOM 3255 O O . THR A 1 434 ? 4.514 22.223 -18.145 1.00 71.00 434 THR A O 1
ATOM 3258 N N . ASP A 1 435 ? 4.451 23.996 -19.550 1.00 60.31 435 ASP A N 1
ATOM 3259 C CA . ASP A 1 435 ? 3.774 23.307 -20.649 1.00 60.31 435 ASP A CA 1
ATOM 3260 C C . ASP A 1 435 ? 4.544 22.039 -21.045 1.00 60.31 435 ASP A C 1
ATOM 3262 O O . ASP A 1 435 ? 5.778 22.055 -21.099 1.00 60.31 435 ASP A O 1
ATOM 3266 N N . SER A 1 436 ? 3.825 20.937 -21.263 1.00 72.81 436 SER A N 1
ATOM 3267 C CA . SER A 1 436 ? 4.445 19.687 -21.693 1.00 72.81 436 SER A CA 1
ATOM 3268 C C . SER A 1 436 ? 4.562 19.662 -23.214 1.00 72.81 436 SER A C 1
ATOM 3270 O O . SER A 1 436 ? 3.742 20.236 -23.926 1.00 72.81 436 SER A O 1
ATOM 3272 N N . ASP A 1 437 ? 5.592 18.994 -23.721 1.00 81.25 437 ASP A N 1
ATOM 3273 C CA . ASP A 1 437 ? 5.961 18.937 -25.138 1.00 81.25 437 ASP A CA 1
ATOM 3274 C C . ASP A 1 437 ? 5.222 17.846 -25.933 1.00 81.25 437 ASP A C 1
ATOM 3276 O O . ASP A 1 437 ? 5.627 17.513 -27.044 1.00 81.25 437 ASP A O 1
ATOM 3280 N N . TYR A 1 438 ? 4.118 17.323 -25.391 1.00 88.00 438 TYR A N 1
ATOM 3281 C CA . TYR A 1 438 ? 3.339 16.233 -25.978 1.00 88.00 438 TYR A CA 1
ATOM 3282 C C . TYR A 1 438 ? 1.829 16.499 -25.912 1.00 88.00 438 TYR A C 1
ATOM 3284 O O . TYR A 1 438 ? 1.330 17.239 -25.053 1.00 88.00 438 TYR A O 1
ATOM 3292 N N . ALA A 1 439 ? 1.098 15.874 -26.835 1.00 87.31 439 ALA A N 1
ATOM 3293 C CA . ALA A 1 439 ? -0.358 15.883 -26.861 1.00 87.31 439 ALA A CA 1
ATOM 3294 C C . ALA A 1 439 ? -0.912 14.666 -26.111 1.00 87.31 439 ALA A C 1
ATOM 3296 O O . ALA A 1 439 ? -0.357 13.577 -26.194 1.00 87.31 439 ALA A O 1
ATOM 3297 N N . GLN A 1 440 ? -2.022 14.863 -25.404 1.00 89.94 440 GLN A N 1
ATOM 3298 C CA . GLN A 1 440 ? -2.749 13.804 -24.713 1.00 89.94 440 GLN A CA 1
ATOM 3299 C C . GLN A 1 440 ? -4.242 14.109 -24.770 1.00 89.94 440 GLN A C 1
ATOM 3301 O O . GLN A 1 440 ? -4.656 15.254 -24.549 1.00 89.94 440 GLN A O 1
ATOM 3306 N N . VAL A 1 441 ? -5.053 13.088 -25.031 1.00 89.81 441 VAL A N 1
ATOM 3307 C CA . VAL A 1 441 ? -6.512 13.192 -24.917 1.00 89.81 441 VAL A CA 1
ATOM 3308 C C . VAL A 1 441 ? -6.910 13.308 -23.441 1.00 89.81 441 VAL A C 1
ATOM 3310 O O . VAL A 1 441 ? -6.674 12.392 -22.659 1.00 89.81 441 VAL A O 1
ATOM 3313 N N . VAL A 1 442 ? -7.527 14.436 -23.065 1.00 91.38 442 VAL A N 1
ATOM 3314 C CA . VAL A 1 442 ? -8.080 14.664 -21.718 1.00 91.38 442 VAL A CA 1
ATOM 3315 C C . VAL A 1 442 ? -9.476 15.278 -21.815 1.00 91.38 442 VAL A C 1
ATOM 3317 O O . VAL A 1 442 ? -9.637 16.409 -22.286 1.00 91.38 442 VAL A O 1
ATOM 3320 N N . ASP A 1 443 ? -10.492 14.573 -21.323 1.00 92.88 443 ASP A N 1
ATOM 3321 C CA . ASP A 1 443 ? -11.863 15.070 -21.217 1.00 92.88 443 ASP A CA 1
ATOM 3322 C C . ASP A 1 443 ? -12.034 15.928 -19.957 1.00 92.88 443 ASP A C 1
ATOM 3324 O O . ASP A 1 443 ? -12.537 15.508 -18.912 1.00 92.88 443 ASP A O 1
ATOM 3328 N N . GLN A 1 444 ? -11.640 17.196 -20.058 1.00 92.38 444 GLN A N 1
ATOM 3329 C CA . GLN A 1 444 ? -11.725 18.127 -18.932 1.00 92.38 444 GLN A CA 1
ATOM 3330 C C . GLN A 1 444 ? -13.160 18.345 -18.414 1.00 92.38 444 GLN A C 1
ATOM 3332 O O . GLN A 1 444 ? -13.331 18.746 -17.261 1.00 92.38 444 GLN A O 1
ATOM 3337 N N . GLN A 1 445 ? -14.200 18.054 -19.208 1.00 93.56 445 GLN A N 1
ATOM 3338 C CA . GLN A 1 445 ? -15.600 18.193 -18.777 1.00 93.56 445 GLN A CA 1
ATOM 3339 C C . GLN A 1 445 ? -16.004 17.125 -17.752 1.00 93.56 445 GLN A C 1
ATOM 3341 O O . GLN A 1 445 ? -16.986 17.289 -17.018 1.00 93.56 445 GLN A O 1
ATOM 3346 N N . ALA A 1 446 ? -15.239 16.036 -17.668 1.00 94.00 446 ALA A N 1
ATOM 3347 C CA . ALA A 1 446 ? -15.426 14.984 -16.684 1.00 94.00 446 ALA A CA 1
ATOM 3348 C C . ALA A 1 446 ? -14.846 15.341 -15.299 1.00 94.00 446 ALA A C 1
ATOM 3350 O O . ALA A 1 446 ? -15.001 14.553 -14.360 1.00 94.00 446 ALA A O 1
ATOM 3351 N N . PHE A 1 447 ? -14.213 16.506 -15.130 1.00 97.06 447 PHE A N 1
ATOM 3352 C CA . PHE A 1 447 ? -13.726 17.013 -13.843 1.00 97.06 447 PHE A CA 1
ATOM 3353 C C . PHE A 1 447 ? -14.619 18.116 -13.264 1.00 97.06 447 PHE A C 1
ATOM 3355 O O . PHE A 1 447 ? -15.415 18.738 -13.964 1.00 97.06 447 PHE A O 1
ATOM 3362 N N . GLY A 1 448 ? -14.505 18.327 -11.951 1.00 97.00 448 GLY A N 1
ATOM 3363 C CA . GLY A 1 448 ? -15.191 19.403 -11.242 1.00 97.00 448 GLY A CA 1
ATOM 3364 C C . GLY A 1 448 ? -14.228 20.224 -10.394 1.00 97.00 448 GLY A C 1
ATOM 3365 O O . GLY A 1 448 ? -13.077 20.432 -10.763 1.00 97.00 448 GLY A O 1
ATOM 3366 N N . ASP A 1 449 ? -14.721 20.695 -9.252 1.00 95.88 449 ASP A N 1
ATOM 3367 C CA . ASP A 1 449 ? -14.024 21.562 -8.298 1.00 95.88 449 ASP A CA 1
ATOM 3368 C C . ASP A 1 449 ? -13.540 20.811 -7.043 1.00 95.88 449 ASP A C 1
ATOM 3370 O O . ASP A 1 449 ? -13.292 21.412 -5.992 1.00 95.88 449 ASP A O 1
ATOM 3374 N N . GLY A 1 450 ? -13.457 19.480 -7.126 1.00 97.12 450 GLY A N 1
ATOM 3375 C CA . GLY A 1 450 ? -13.129 18.629 -5.991 1.00 97.12 450 GLY A CA 1
ATOM 3376 C C . GLY A 1 450 ? -11.686 18.781 -5.486 1.00 97.12 450 GLY A C 1
ATOM 3377 O O . GLY A 1 450 ? -10.821 19.254 -6.215 1.00 97.12 450 GLY A O 1
ATOM 3378 N N . PRO A 1 451 ? -11.379 18.382 -4.238 1.00 97.31 451 PRO A N 1
ATOM 3379 C CA . PRO A 1 451 ? -10.103 18.728 -3.605 1.00 97.31 451 PRO A CA 1
ATOM 3380 C C . PRO A 1 451 ? -8.865 17.986 -4.123 1.00 97.31 451 PRO A C 1
ATOM 3382 O O . PRO A 1 451 ? -7.755 18.492 -3.976 1.00 97.31 451 PRO A O 1
ATOM 3385 N N . LEU A 1 452 ? -9.031 16.784 -4.678 1.00 98.38 452 LEU A N 1
ATOM 3386 C CA . LEU A 1 452 ? -7.921 15.994 -5.209 1.00 98.38 452 LEU A CA 1
ATOM 3387 C C . LEU A 1 452 ? -7.451 16.601 -6.538 1.00 98.38 452 LEU A C 1
ATOM 3389 O O . LEU A 1 452 ? -8.256 16.768 -7.452 1.00 98.38 452 LEU A O 1
ATOM 3393 N N . GLU A 1 453 ? -6.168 16.940 -6.641 1.00 98.12 453 GLU A N 1
ATOM 3394 C CA . GLU A 1 453 ? -5.590 17.563 -7.838 1.00 98.12 453 GLU A CA 1
ATOM 3395 C C . GLU A 1 453 ? -5.064 16.478 -8.780 1.00 98.12 453 GLU A C 1
ATOM 3397 O O . GLU A 1 453 ? -4.276 15.620 -8.372 1.00 98.12 453 GLU A O 1
ATOM 3402 N N . ILE A 1 454 ? -5.512 16.533 -10.032 1.00 97.25 454 ILE A N 1
ATOM 3403 C CA . ILE A 1 454 ? -5.134 15.622 -11.110 1.00 97.25 454 ILE A CA 1
ATOM 3404 C C . ILE A 1 454 ? -4.377 16.414 -12.170 1.00 97.25 454 ILE A C 1
ATOM 3406 O O . ILE A 1 454 ? -4.800 17.508 -12.553 1.00 97.25 454 ILE A O 1
ATOM 3410 N N . THR A 1 455 ? -3.274 15.862 -12.657 1.00 94.75 455 THR A N 1
ATOM 3411 C CA . THR A 1 455 ? -2.463 16.460 -13.719 1.00 94.75 455 THR A CA 1
ATOM 3412 C C . THR A 1 455 ? -2.094 15.410 -14.758 1.00 94.75 455 THR A C 1
ATOM 3414 O O . THR A 1 455 ? -2.253 14.213 -14.535 1.00 94.75 455 THR A O 1
ATOM 3417 N N . ARG A 1 456 ? -1.614 15.865 -15.913 1.00 92.50 456 ARG A N 1
ATOM 3418 C CA . ARG A 1 456 ? -0.832 15.024 -16.823 1.00 92.50 456 ARG A CA 1
ATOM 3419 C C . ARG A 1 456 ? 0.622 14.929 -16.347 1.00 92.50 456 ARG A C 1
ATOM 3421 O O . ARG A 1 456 ? 1.086 15.800 -15.593 1.00 92.50 456 ARG A O 1
ATOM 3428 N N . ALA A 1 457 ? 1.361 13.946 -16.858 1.00 89.81 457 ALA A N 1
ATOM 3429 C CA . ALA A 1 457 ? 2.804 13.886 -16.667 1.00 89.81 457 ALA A CA 1
ATOM 3430 C C . ALA A 1 457 ? 3.451 15.196 -17.135 1.00 89.81 457 ALA A C 1
ATOM 3432 O O . ALA A 1 457 ? 3.147 15.718 -18.210 1.00 89.81 457 ALA A O 1
ATOM 3433 N N . ARG A 1 458 ? 4.361 15.768 -16.341 1.00 88.44 458 ARG A N 1
ATOM 3434 C CA . ARG A 1 458 ? 5.053 17.001 -16.761 1.00 88.44 458 ARG A CA 1
ATOM 3435 C C . ARG A 1 458 ? 5.879 16.773 -18.027 1.00 88.44 458 ARG A C 1
ATOM 3437 O O . ARG A 1 458 ? 5.985 17.661 -18.867 1.00 88.44 458 ARG A O 1
ATOM 3444 N N . LYS A 1 459 ? 6.488 15.595 -18.124 1.00 87.44 459 LYS A N 1
ATOM 3445 C CA . LYS A 1 459 ? 7.288 15.156 -19.258 1.00 87.44 459 LYS A CA 1
ATOM 3446 C C . LYS A 1 459 ? 7.250 13.635 -19.334 1.00 87.44 459 LYS A C 1
ATOM 3448 O O . LYS A 1 459 ? 7.413 12.982 -18.302 1.00 87.44 459 LYS A O 1
ATOM 3453 N N . LEU A 1 460 ? 7.096 13.117 -20.544 1.00 88.81 460 LEU A N 1
ATOM 3454 C CA . LEU A 1 460 ? 7.161 11.689 -20.827 1.00 88.81 460 LEU A CA 1
ATOM 3455 C C . LEU A 1 460 ? 8.608 11.169 -20.769 1.00 88.81 460 LEU A C 1
ATOM 3457 O O . LEU A 1 460 ? 9.562 11.892 -21.089 1.00 88.81 460 LEU A O 1
ATOM 3461 N N . VAL A 1 461 ? 8.796 9.906 -20.378 1.00 88.31 461 VAL A N 1
ATOM 3462 C CA . VAL A 1 461 ? 10.018 9.178 -20.748 1.00 88.31 461 VAL A CA 1
ATOM 3463 C C . VAL A 1 461 ? 10.023 8.916 -22.244 1.00 88.31 461 VAL A C 1
ATOM 3465 O O . VAL A 1 461 ? 8.987 8.770 -22.883 1.00 88.31 461 VAL A O 1
ATOM 3468 N N . SER A 1 462 ? 11.227 8.722 -22.779 1.00 90.38 462 SER A N 1
ATOM 3469 C CA . SER A 1 462 ? 11.442 8.274 -24.155 1.00 90.38 462 SER A CA 1
ATOM 3470 C C . SER A 1 462 ? 10.723 6.968 -24.523 1.00 90.38 462 SER A C 1
ATOM 3472 O O . SER A 1 462 ? 10.642 6.673 -25.707 1.00 90.38 462 SER A O 1
ATOM 3474 N N . PHE A 1 463 ? 10.207 6.203 -23.552 1.00 93.88 463 PHE A N 1
ATOM 3475 C CA . PHE A 1 463 ? 9.494 4.943 -23.774 1.00 93.88 463 PHE A CA 1
ATOM 3476 C C . PHE A 1 463 ? 7.960 5.076 -23.841 1.00 93.88 463 PHE A C 1
ATOM 3478 O O . PHE A 1 463 ? 7.321 4.204 -24.423 1.00 93.88 463 PHE A O 1
ATOM 3485 N N . ASP A 1 464 ? 7.368 6.157 -23.315 1.00 94.31 464 ASP A N 1
ATOM 3486 C CA . ASP A 1 464 ? 5.904 6.307 -23.214 1.00 94.31 464 ASP A CA 1
ATOM 3487 C C . ASP A 1 464 ? 5.219 6.298 -24.587 1.00 94.31 464 ASP A C 1
ATOM 3489 O O . ASP A 1 464 ? 4.386 5.437 -24.869 1.00 94.31 464 ASP A O 1
ATOM 3493 N N . GLU A 1 465 ? 5.580 7.236 -25.471 1.00 94.31 465 GLU A N 1
ATOM 3494 C CA . GLU A 1 465 ? 4.968 7.328 -26.803 1.00 94.31 465 GLU A CA 1
ATOM 3495 C C . GLU A 1 465 ? 5.237 6.086 -27.666 1.00 94.31 465 GLU A C 1
ATOM 3497 O O . GLU A 1 465 ? 4.287 5.596 -28.286 1.00 94.31 465 GLU A O 1
ATOM 3502 N N . PRO A 1 466 ? 6.465 5.521 -27.724 1.00 95.50 466 PRO A N 1
ATOM 3503 C CA . PRO A 1 466 ? 6.700 4.263 -28.427 1.00 95.50 466 PRO A CA 1
ATOM 3504 C C . PRO A 1 466 ? 5.824 3.119 -27.918 1.00 95.50 466 PRO A C 1
ATOM 3506 O O . PRO A 1 466 ? 5.236 2.412 -28.735 1.00 95.50 466 PRO A O 1
ATOM 3509 N N . PHE A 1 467 ? 5.685 2.955 -26.598 1.00 97.12 467 PHE A N 1
ATOM 3510 C CA . PHE A 1 467 ? 4.851 1.903 -26.017 1.00 97.12 467 PHE A CA 1
ATOM 3511 C C . PHE A 1 467 ? 3.366 2.126 -26.310 1.00 97.12 467 PHE A C 1
ATOM 3513 O O . PHE A 1 467 ? 2.687 1.209 -26.775 1.00 97.12 467 PHE A O 1
ATOM 3520 N N . ALA A 1 468 ? 2.871 3.357 -26.160 1.00 96.56 468 ALA A N 1
ATOM 3521 C CA . ALA A 1 468 ? 1.503 3.714 -26.527 1.00 96.56 468 ALA A CA 1
ATOM 3522 C C . ALA A 1 468 ? 1.224 3.440 -28.014 1.00 96.56 468 ALA A C 1
ATOM 3524 O O . ALA A 1 468 ? 0.189 2.880 -28.368 1.00 96.56 468 ALA A O 1
ATOM 3525 N N . ASN A 1 469 ? 2.155 3.791 -28.902 1.00 95.81 469 ASN A N 1
ATOM 3526 C CA . ASN A 1 469 ? 2.027 3.534 -30.335 1.00 95.81 469 ASN A CA 1
ATOM 3527 C C . ASN A 1 469 ? 2.096 2.036 -30.661 1.00 95.81 469 ASN A C 1
ATOM 3529 O O . ASN A 1 469 ? 1.329 1.572 -31.504 1.00 95.81 469 ASN A O 1
ATOM 3533 N N . ALA A 1 470 ? 2.952 1.267 -29.982 1.00 97.19 470 ALA A N 1
ATOM 3534 C CA . ALA A 1 470 ? 3.014 -0.184 -30.133 1.00 97.19 470 ALA A CA 1
ATOM 3535 C C . ALA A 1 470 ? 1.687 -0.845 -29.729 1.00 97.19 470 ALA A C 1
ATOM 3537 O O . ALA A 1 470 ? 1.184 -1.691 -30.471 1.00 97.19 470 ALA A O 1
ATOM 3538 N N . LEU A 1 471 ? 1.071 -0.403 -28.626 1.00 97.38 471 LEU A N 1
ATOM 3539 C CA . LEU A 1 471 ? -0.262 -0.845 -28.213 1.00 97.38 471 LEU A CA 1
ATOM 3540 C C . LEU A 1 471 ? -1.325 -0.490 -29.259 1.00 97.38 471 LEU A C 1
ATOM 3542 O O . LEU A 1 471 ? -2.034 -1.380 -29.724 1.00 97.38 471 LEU A O 1
ATOM 3546 N N . LYS A 1 472 ? -1.410 0.780 -29.681 1.00 96.12 472 LYS A N 1
ATOM 3547 C CA . LYS A 1 472 ? -2.395 1.239 -30.681 1.00 96.12 472 LYS A CA 1
ATOM 3548 C C . LYS A 1 472 ? -2.296 0.451 -31.987 1.00 96.12 472 LYS A C 1
ATOM 3550 O O . LYS A 1 472 ? -3.308 -0.011 -32.506 1.00 96.12 472 LYS A O 1
ATOM 3555 N N . ASN A 1 473 ? -1.080 0.250 -32.492 1.00 94.69 473 ASN A N 1
ATOM 3556 C CA . ASN A 1 473 ? -0.853 -0.401 -33.781 1.00 94.69 473 ASN A CA 1
ATOM 3557 C C . ASN A 1 473 ? -1.069 -1.917 -33.726 1.00 94.69 473 ASN A C 1
ATOM 3559 O O . ASN A 1 473 ? -1.697 -2.466 -34.627 1.00 94.69 473 ASN A O 1
ATOM 3563 N N . THR A 1 474 ? -0.566 -2.584 -32.683 1.00 94.25 474 THR A N 1
ATOM 3564 C CA . THR A 1 474 ? -0.645 -4.052 -32.555 1.00 94.25 474 THR A CA 1
ATOM 3565 C C . THR A 1 474 ? -2.048 -4.508 -32.169 1.00 94.25 474 THR A C 1
ATOM 3567 O O . THR A 1 474 ? -2.498 -5.565 -32.600 1.00 94.25 474 THR A O 1
ATOM 3570 N N . LEU A 1 475 ? -2.751 -3.710 -31.360 1.00 94.69 475 LEU A N 1
ATOM 3571 C CA . LEU A 1 475 ? -4.071 -4.054 -30.826 1.00 94.69 475 LEU A CA 1
ATOM 3572 C C . LEU A 1 475 ? -5.225 -3.356 -31.553 1.00 94.69 475 LEU A C 1
ATOM 3574 O O . LEU A 1 475 ? -6.380 -3.621 -31.232 1.00 94.69 475 LEU A O 1
ATOM 3578 N N . HIS A 1 476 ? -4.925 -2.479 -32.517 1.00 94.69 476 HIS A N 1
ATOM 3579 C CA . HIS A 1 476 ? -5.904 -1.664 -33.246 1.00 94.69 476 HIS A CA 1
ATOM 3580 C C . HIS A 1 476 ? -6.812 -0.852 -32.309 1.00 94.69 476 HIS A C 1
ATOM 3582 O O . HIS A 1 476 ? -8.035 -0.853 -32.442 1.00 94.69 476 HIS A O 1
ATOM 3588 N N . LEU A 1 477 ? -6.191 -0.185 -31.335 1.00 95.19 477 LEU A N 1
ATOM 3589 C CA . LEU A 1 477 ? -6.867 0.619 -30.320 1.00 95.19 477 LEU A CA 1
ATOM 3590 C C . LEU A 1 477 ? -6.679 2.113 -30.584 1.00 95.19 477 LEU A C 1
ATOM 3592 O O . LEU A 1 477 ? -5.598 2.547 -30.982 1.00 95.19 477 LEU A O 1
ATOM 3596 N N . ASP A 1 478 ? -7.711 2.895 -30.277 1.00 94.31 478 ASP A N 1
ATOM 3597 C CA . ASP A 1 478 ? -7.639 4.354 -30.264 1.00 94.31 478 ASP A CA 1
ATOM 3598 C C . ASP A 1 478 ? -7.054 4.875 -28.941 1.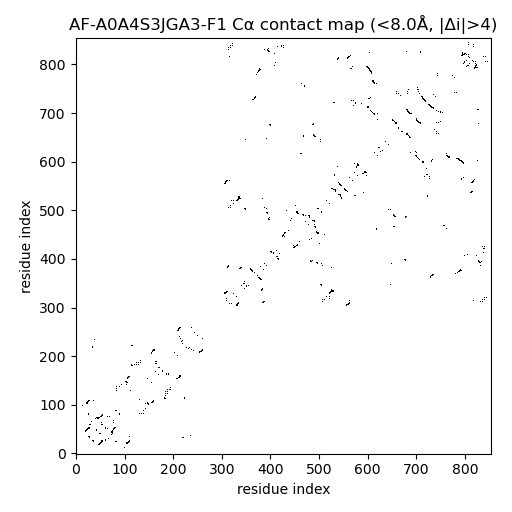00 94.31 478 ASP A C 1
ATOM 3600 O O . ASP A 1 478 ? -7.126 4.218 -27.895 1.00 94.31 478 ASP A O 1
ATOM 3604 N N . GLU A 1 479 ? -6.492 6.085 -28.980 1.00 94.88 479 GLU A N 1
ATOM 3605 C CA . GLU A 1 479 ? -6.165 6.826 -27.760 1.00 94.88 479 GLU A CA 1
ATOM 3606 C C . GLU A 1 479 ? -7.444 7.389 -27.129 1.00 94.88 479 GLU A C 1
ATOM 3608 O O . GLU A 1 479 ? -8.262 8.012 -27.810 1.00 94.88 479 GLU A O 1
ATOM 3613 N N . ILE A 1 480 ? -7.613 7.181 -25.824 1.00 93.81 480 ILE A N 1
ATOM 3614 C CA . ILE A 1 480 ? -8.796 7.584 -25.066 1.00 93.81 480 ILE A CA 1
ATOM 3615 C C . ILE A 1 480 ? -8.425 8.200 -23.715 1.00 93.81 480 ILE A C 1
ATOM 3617 O O . ILE A 1 480 ? -7.326 8.015 -23.187 1.00 93.81 480 ILE A O 1
ATOM 3621 N N . ASP A 1 481 ? -9.414 8.847 -23.102 1.00 89.94 481 ASP A N 1
ATOM 3622 C CA . ASP A 1 481 ? -9.388 9.196 -21.686 1.00 89.94 481 ASP A CA 1
ATOM 3623 C C . ASP A 1 481 ? -10.316 8.264 -20.882 1.00 89.94 481 ASP A C 1
ATOM 3625 O O . ASP A 1 481 ? -11.526 8.198 -21.119 1.00 89.94 481 ASP A O 1
ATOM 3629 N N . MET A 1 482 ? -9.754 7.545 -19.906 1.00 93.31 482 MET A N 1
ATOM 3630 C CA . MET A 1 482 ? -10.474 6.572 -19.071 1.00 93.31 482 MET A CA 1
ATOM 3631 C C . MET A 1 482 ? -11.194 7.198 -17.858 1.00 93.31 482 MET A C 1
ATOM 3633 O O . MET A 1 482 ? -11.579 6.489 -16.918 1.00 93.31 482 MET A O 1
ATOM 3637 N N . ILE A 1 483 ? -11.390 8.523 -17.831 1.00 94.50 483 ILE A N 1
ATOM 3638 C CA . ILE A 1 483 ? -12.164 9.217 -16.781 1.00 94.50 483 ILE A CA 1
ATOM 3639 C C . ILE A 1 483 ? -13.639 9.461 -17.135 1.00 94.50 483 ILE A C 1
ATOM 3641 O O . ILE A 1 483 ? -14.420 9.835 -16.256 1.00 94.50 483 ILE A O 1
ATOM 3645 N N . SER A 1 484 ? -14.032 9.324 -18.401 1.00 91.06 484 SER A N 1
ATOM 3646 C CA . SER A 1 484 ? -15.367 9.713 -18.887 1.00 91.06 484 SER A CA 1
ATOM 3647 C C . SER A 1 484 ? -16.342 8.537 -19.013 1.00 91.06 484 SER A C 1
ATOM 3649 O O . SER A 1 484 ? -17.462 8.709 -19.493 1.00 91.06 484 SER A O 1
ATOM 3651 N N . GLY A 1 485 ? -15.959 7.359 -18.509 1.00 92.88 485 GLY A N 1
ATOM 3652 C CA . GLY A 1 485 ? -16.781 6.144 -18.532 1.00 92.88 485 GLY A CA 1
ATOM 3653 C C . GLY A 1 485 ? -16.395 5.162 -19.638 1.00 92.88 485 GLY A C 1
ATOM 3654 O O . GLY A 1 485 ? -17.051 4.133 -19.786 1.00 92.88 485 GLY A O 1
ATOM 3655 N N . THR A 1 486 ? -15.341 5.463 -20.400 1.00 90.06 486 THR A N 1
ATOM 3656 C CA . THR A 1 486 ? -14.757 4.573 -21.413 1.00 90.06 486 THR A CA 1
ATOM 3657 C C . THR A 1 486 ? -13.670 3.703 -20.781 1.00 90.06 486 THR A C 1
ATOM 3659 O O . THR A 1 486 ? -12.876 4.196 -19.981 1.00 90.06 486 THR A O 1
ATOM 3662 N N . GLY A 1 487 ? -13.619 2.414 -21.132 1.00 88.56 487 GLY A N 1
ATOM 3663 C CA . GLY A 1 487 ? -12.661 1.458 -20.560 1.00 88.56 487 GLY A CA 1
ATOM 3664 C C . GLY A 1 487 ? -11.822 0.660 -21.558 1.00 88.56 487 GLY A C 1
ATOM 3665 O O . GLY A 1 487 ? -11.051 -0.184 -21.120 1.00 88.56 487 GLY A O 1
ATOM 3666 N N . ILE A 1 488 ? -11.957 0.886 -22.870 1.00 95.50 488 ILE A N 1
ATOM 3667 C CA . ILE A 1 488 ? -11.215 0.157 -23.914 1.00 95.50 488 ILE A CA 1
ATOM 3668 C C . ILE A 1 488 ? -10.490 1.159 -24.807 1.00 95.50 488 ILE A C 1
ATOM 3670 O O . ILE A 1 488 ? -11.133 2.009 -25.418 1.00 95.50 488 ILE A O 1
ATOM 3674 N N . GLY A 1 489 ? -9.169 1.037 -24.885 1.00 96.31 489 GLY A N 1
ATOM 3675 C CA . GLY A 1 489 ? -8.289 1.933 -25.629 1.00 96.31 489 GLY A CA 1
ATOM 3676 C C . GLY A 1 489 ? -6.942 2.116 -24.930 1.00 96.31 489 GLY A C 1
ATOM 3677 O O . GLY A 1 489 ? -6.648 1.443 -23.939 1.00 96.31 489 GLY A O 1
ATOM 3678 N N . VAL A 1 490 ? -6.122 3.026 -25.451 1.00 96.88 490 VAL A N 1
ATOM 3679 C CA . VAL A 1 490 ? -4.800 3.374 -24.905 1.00 96.88 490 VAL A CA 1
ATOM 3680 C C . VAL A 1 490 ? -4.858 4.745 -24.238 1.00 96.88 490 VAL A C 1
ATOM 3682 O O . VAL A 1 490 ? -5.462 5.664 -24.779 1.00 96.88 490 VAL A O 1
ATOM 3685 N N . SER A 1 491 ? -4.222 4.905 -23.080 1.00 93.94 491 SER A N 1
ATOM 3686 C CA . SER A 1 491 ? -4.122 6.186 -22.379 1.00 93.94 491 SER A CA 1
ATOM 3687 C C . SER A 1 491 ? -2.680 6.479 -21.977 1.00 93.94 491 SER A C 1
ATOM 3689 O O . SER A 1 491 ? -1.975 5.579 -21.528 1.00 93.94 491 SER A O 1
ATOM 3691 N N . LEU A 1 492 ? -2.270 7.746 -22.100 1.00 92.56 492 LEU A N 1
ATOM 3692 C CA . LEU A 1 492 ? -0.996 8.270 -21.579 1.00 92.56 492 LEU A CA 1
ATOM 3693 C C . LEU A 1 492 ? -1.068 8.672 -20.092 1.00 92.56 492 LEU A C 1
ATOM 3695 O O . LEU A 1 492 ? -0.233 9.444 -19.638 1.00 92.56 492 LEU A O 1
ATOM 3699 N N . GLY A 1 493 ? -2.086 8.193 -19.366 1.00 91.19 493 GLY A N 1
ATOM 3700 C CA . GLY A 1 493 ? -2.185 8.288 -17.911 1.00 91.19 493 GLY A CA 1
ATOM 3701 C C . GLY A 1 493 ? -2.417 9.694 -17.361 1.00 91.19 493 GLY A C 1
ATOM 3702 O O . GLY A 1 493 ? -1.838 10.690 -17.785 1.00 91.19 493 GLY A O 1
ATOM 3703 N N . LEU A 1 494 ? -3.290 9.795 -16.365 1.00 94.75 494 LEU A N 1
ATOM 3704 C CA . LEU A 1 494 ? -3.358 10.976 -15.511 1.00 94.75 494 LEU A CA 1
ATOM 3705 C C . LEU A 1 494 ? -2.778 10.626 -14.149 1.00 94.75 494 LEU A C 1
ATOM 3707 O O . LEU A 1 494 ? -2.883 9.490 -13.689 1.00 94.75 494 LEU A O 1
ATOM 3711 N N . GLU A 1 495 ? -2.202 11.615 -13.484 1.00 95.12 495 GLU A N 1
ATOM 3712 C CA . GLU A 1 495 ? -1.481 11.445 -12.234 1.00 95.12 495 GLU A CA 1
ATOM 3713 C C . GLU A 1 495 ? -2.139 12.252 -11.117 1.00 95.12 495 GLU A C 1
ATOM 3715 O O . GLU A 1 495 ? -2.538 13.408 -11.288 1.00 95.12 495 GLU A O 1
ATOM 3720 N N . THR A 1 496 ? -2.163 11.697 -9.910 1.00 97.31 496 THR A N 1
ATOM 3721 C CA . THR A 1 496 ? -2.488 12.458 -8.699 1.00 97.31 496 THR A CA 1
ATOM 3722 C C . THR A 1 496 ? -1.228 13.093 -8.136 1.00 97.31 496 THR A C 1
ATOM 3724 O O . THR A 1 496 ? -0.769 12.775 -7.037 1.00 97.31 496 THR A O 1
ATOM 3727 N N . ILE A 1 497 ? -0.644 13.987 -8.930 1.00 96.25 497 ILE A N 1
ATOM 3728 C CA . ILE A 1 497 ? 0.565 14.758 -8.639 1.00 96.25 497 ILE A CA 1
ATOM 3729 C C . ILE A 1 497 ? 0.235 16.232 -8.845 1.00 96.25 497 ILE A C 1
ATOM 3731 O O . ILE A 1 497 ? -0.397 16.599 -9.830 1.00 96.25 497 ILE A O 1
ATOM 3735 N N . ARG A 1 498 ? 0.648 17.094 -7.914 1.00 94.81 498 ARG A N 1
ATOM 3736 C CA . ARG A 1 498 ? 0.309 18.518 -7.952 1.00 94.81 498 ARG A CA 1
ATOM 3737 C C . ARG A 1 498 ? 1.108 19.266 -9.016 1.00 94.81 498 ARG A C 1
ATOM 3739 O O . ARG A 1 498 ? 2.335 19.215 -9.018 1.00 94.81 498 ARG A O 1
ATOM 3746 N N . ALA A 1 499 ? 0.447 20.070 -9.836 1.00 92.88 499 ALA A N 1
ATOM 3747 C CA . ALA A 1 499 ? 1.065 20.875 -10.892 1.00 92.88 499 ALA A CA 1
ATOM 3748 C C . ALA A 1 499 ? 2.022 21.940 -10.331 1.00 92.88 499 ALA A C 1
ATOM 3750 O O . ALA A 1 499 ? 3.006 22.305 -10.969 1.00 92.88 499 ALA A O 1
ATOM 3751 N N . SER A 1 500 ? 1.756 22.445 -9.123 1.00 90.31 500 SER A N 1
ATOM 3752 C CA . SER A 1 500 ? 2.529 23.547 -8.535 1.00 90.31 500 SER A CA 1
ATOM 3753 C C . SER A 1 500 ? 3.946 23.158 -8.107 1.00 90.31 500 SER A C 1
ATOM 3755 O O . SER A 1 500 ? 4.868 23.958 -8.247 1.00 90.31 500 SER A O 1
ATOM 3757 N N . ASN A 1 501 ? 4.125 21.957 -7.558 1.00 90.88 501 ASN A N 1
ATOM 3758 C CA . ASN A 1 501 ? 5.387 21.536 -6.944 1.00 90.88 501 ASN A CA 1
ATOM 3759 C C . ASN A 1 501 ? 5.740 20.064 -7.190 1.00 90.88 501 ASN A C 1
ATOM 3761 O O . ASN A 1 501 ? 6.720 19.584 -6.626 1.00 90.88 501 ASN A O 1
ATOM 3765 N N . ARG A 1 502 ? 4.935 19.354 -7.989 1.00 93.94 502 ARG A N 1
ATOM 3766 C CA . ARG A 1 502 ? 5.107 17.941 -8.347 1.00 93.94 502 ARG A CA 1
ATOM 3767 C C . ARG A 1 502 ? 5.213 16.997 -7.153 1.00 93.94 502 ARG A C 1
ATOM 3769 O O . ARG A 1 502 ? 5.799 15.929 -7.253 1.00 93.94 502 ARG A O 1
ATOM 3776 N N . THR A 1 503 ? 4.604 17.369 -6.030 1.00 95.31 503 THR A N 1
ATOM 3777 C CA . THR A 1 503 ? 4.394 16.445 -4.910 1.00 95.31 503 THR A CA 1
ATOM 3778 C C . THR A 1 503 ? 3.088 15.683 -5.089 1.00 95.31 503 THR A C 1
ATOM 3780 O O . THR A 1 503 ? 2.144 16.190 -5.701 1.00 95.31 503 THR A O 1
ATOM 3783 N N . ARG A 1 504 ? 2.999 14.497 -4.493 1.00 97.00 504 ARG A N 1
ATOM 3784 C CA . ARG A 1 504 ? 1.780 13.679 -4.443 1.00 97.00 504 ARG A CA 1
ATOM 3785 C C . ARG A 1 504 ? 0.539 14.491 -4.028 1.00 97.00 504 ARG A C 1
ATOM 3787 O O . ARG A 1 504 ? 0.572 15.225 -3.037 1.00 97.00 504 ARG A O 1
ATOM 3794 N N . SER A 1 505 ? -0.571 14.316 -4.740 1.00 97.75 505 SER A N 1
ATOM 3795 C CA . SER A 1 505 ? -1.922 14.719 -4.326 1.00 97.75 505 SER A CA 1
ATOM 3796 C C . SER A 1 505 ? -2.656 13.500 -3.766 1.00 97.75 505 SER A C 1
ATOM 3798 O O . SER A 1 505 ? -2.821 12.498 -4.454 1.00 97.75 505 SER A O 1
ATOM 3800 N N . TYR A 1 506 ? -3.045 13.544 -2.493 1.00 98.06 506 TYR A N 1
ATOM 3801 C CA . TYR A 1 506 ? -3.616 12.394 -1.786 1.00 98.06 506 TYR A CA 1
ATOM 3802 C C . TYR A 1 506 ? -4.493 12.843 -0.613 1.00 98.06 506 TYR A C 1
ATOM 3804 O O . TYR A 1 506 ? -4.632 14.035 -0.347 1.00 98.06 506 TYR A O 1
ATOM 3812 N N . ALA A 1 507 ? -5.105 11.898 0.105 1.00 97.94 507 ALA A N 1
ATOM 3813 C CA . ALA A 1 507 ? -6.207 12.203 1.017 1.00 97.94 507 ALA A CA 1
ATOM 3814 C C . ALA A 1 507 ? -5.850 13.238 2.101 1.00 97.94 507 ALA A C 1
ATOM 3816 O O . ALA A 1 507 ? -6.673 14.102 2.409 1.00 97.94 507 ALA A O 1
ATOM 3817 N N . VAL A 1 508 ? -4.619 13.205 2.630 1.00 97.62 508 VAL A N 1
ATOM 3818 C CA . VAL A 1 508 ? -4.178 14.128 3.690 1.00 97.62 508 VAL A CA 1
ATOM 3819 C C . VAL A 1 508 ? -4.139 15.570 3.193 1.00 97.62 508 VAL A C 1
ATOM 3821 O O . VAL A 1 508 ? -4.767 16.428 3.802 1.00 97.62 508 VAL A O 1
ATOM 3824 N N . ASN A 1 509 ? -3.458 15.852 2.080 1.00 96.25 509 ASN A N 1
ATOM 3825 C CA . ASN A 1 509 ? -3.337 17.228 1.585 1.00 96.25 509 ASN A CA 1
ATOM 3826 C C . ASN A 1 509 ? -4.555 17.700 0.772 1.00 96.25 509 ASN A C 1
ATOM 3828 O O . ASN A 1 509 ? -4.765 18.899 0.630 1.00 96.25 509 ASN A O 1
ATOM 3832 N N . ALA A 1 510 ? -5.391 16.783 0.281 1.00 96.81 510 ALA A N 1
ATOM 3833 C CA . ALA A 1 510 ? -6.639 17.130 -0.391 1.00 96.81 510 ALA A CA 1
ATOM 3834 C C . ALA A 1 510 ? -7.773 17.442 0.608 1.00 96.81 510 ALA A C 1
ATOM 3836 O O . ALA A 1 510 ? -8.533 18.391 0.412 1.00 96.81 510 ALA A O 1
ATOM 3837 N N . TYR A 1 511 ? -7.900 16.675 1.696 1.00 98.00 511 TYR A N 1
ATOM 3838 C CA . TYR A 1 511 ? -9.040 16.776 2.623 1.00 98.00 511 TYR A CA 1
ATOM 3839 C C . TYR A 1 511 ? -8.649 17.169 4.048 1.00 98.00 511 TYR A C 1
ATOM 3841 O O . TYR A 1 511 ? -9.434 17.842 4.718 1.00 98.00 511 TYR A O 1
ATOM 3849 N N . GLY A 1 512 ? -7.460 16.788 4.520 1.00 94.81 512 GLY A N 1
ATOM 3850 C CA . GLY A 1 512 ? -6.975 17.127 5.861 1.00 94.81 512 GLY A CA 1
ATOM 3851 C C . GLY A 1 512 ? -6.923 18.636 6.091 1.00 94.81 512 GLY A C 1
ATOM 3852 O O . GLY A 1 512 ? -7.518 19.119 7.053 1.00 94.81 512 GLY A O 1
ATOM 3853 N N . ASP A 1 513 ? -6.346 19.389 5.153 1.00 90.81 513 ASP A N 1
ATOM 3854 C CA . ASP A 1 513 ? -6.260 20.856 5.228 1.00 90.81 513 ASP A CA 1
ATOM 3855 C C . ASP A 1 513 ? -7.642 21.532 5.276 1.00 90.81 513 ASP A C 1
ATOM 3857 O O . ASP A 1 513 ? -7.825 22.553 5.933 1.00 90.81 513 ASP A O 1
ATOM 3861 N N . ARG A 1 514 ? -8.662 20.936 4.643 1.00 95.12 514 ARG A N 1
ATOM 3862 C CA . ARG A 1 514 ? -10.044 21.462 4.640 1.00 95.12 514 ARG A CA 1
ATOM 3863 C C . ARG A 1 514 ? -10.766 21.253 5.968 1.00 95.12 514 ARG A C 1
ATOM 3865 O O . ARG A 1 514 ? -11.767 21.925 6.240 1.00 95.12 514 ARG A O 1
ATOM 3872 N N . MET A 1 515 ? -10.303 20.291 6.758 1.00 95.94 515 MET A N 1
ATOM 3873 C CA . MET A 1 515 ? -10.795 20.008 8.104 1.00 95.94 515 MET A CA 1
ATOM 3874 C C . MET A 1 515 ? -9.915 20.619 9.194 1.00 95.94 515 MET A C 1
ATOM 3876 O O . MET A 1 515 ? -10.341 20.670 10.350 1.00 95.94 515 MET A O 1
ATOM 3880 N N . ALA A 1 516 ? -8.717 21.094 8.845 1.00 90.56 516 ALA A N 1
ATOM 3881 C CA . ALA A 1 516 ? -7.796 21.713 9.781 1.00 90.56 516 ALA A CA 1
ATOM 3882 C C . ALA A 1 516 ? -8.480 22.883 10.507 1.00 90.56 516 ALA A C 1
ATOM 3884 O O . ALA A 1 516 ? -9.051 23.783 9.894 1.00 90.56 516 ALA A O 1
ATOM 3885 N N . GLY A 1 517 ? -8.466 22.841 11.840 1.00 91.12 517 GLY A N 1
ATOM 3886 C CA . GLY A 1 517 ? -9.073 23.871 12.686 1.00 91.12 517 GLY A CA 1
ATOM 3887 C C . GLY A 1 517 ? -10.588 23.764 12.896 1.00 91.12 517 GLY A C 1
ATOM 3888 O O . GLY A 1 517 ? -11.133 24.568 13.653 1.00 91.12 517 GLY A O 1
ATOM 3889 N N . ARG A 1 518 ? -11.289 22.784 12.303 1.00 96.56 518 ARG A N 1
ATOM 3890 C CA . ARG A 1 518 ? -12.709 22.544 12.618 1.00 96.56 518 ARG A CA 1
ATOM 3891 C C . ARG A 1 518 ? -12.844 22.081 14.081 1.00 96.56 518 ARG A C 1
ATOM 3893 O O . ARG A 1 518 ? -12.310 21.027 14.421 1.00 96.56 518 ARG A O 1
ATOM 3900 N N . PRO A 1 519 ? -13.586 22.794 14.954 1.00 95.56 519 PRO A N 1
ATOM 3901 C CA . PRO A 1 519 ? -13.703 22.434 16.375 1.00 95.56 519 PRO A CA 1
ATOM 3902 C C . PRO A 1 519 ? -14.494 21.136 16.608 1.00 95.56 519 PRO A C 1
ATOM 3904 O O . PRO A 1 519 ? -14.496 20.593 17.710 1.00 95.56 519 PRO A O 1
ATOM 3907 N N . ASN A 1 520 ? -15.187 20.652 15.578 1.00 96.44 520 ASN A N 1
ATOM 3908 C CA . ASN A 1 520 ? -15.997 19.441 15.573 1.00 96.44 520 ASN A CA 1
ATOM 3909 C C . ASN A 1 520 ? -15.309 18.238 14.896 1.00 96.44 520 ASN A C 1
ATOM 3911 O O . ASN A 1 520 ? -15.963 17.227 14.632 1.00 96.44 520 ASN A O 1
ATOM 3915 N N . PHE A 1 521 ? -14.007 18.333 14.612 1.00 97.94 521 PHE A N 1
ATOM 3916 C CA . PHE A 1 521 ? -13.208 17.257 14.035 1.00 97.94 521 PHE A CA 1
ATOM 3917 C C . PHE A 1 521 ? -12.011 16.921 14.926 1.00 97.94 521 PHE A C 1
ATOM 3919 O O . PHE A 1 521 ? -11.295 17.806 15.391 1.00 97.94 521 PHE A O 1
ATOM 3926 N N . ARG A 1 522 ? -11.762 15.626 15.125 1.00 97.44 522 ARG A N 1
ATOM 3927 C CA . ARG A 1 522 ? -10.576 15.120 15.819 1.00 97.44 522 ARG A CA 1
ATOM 3928 C C . ARG A 1 522 ? -9.933 13.997 15.016 1.00 97.44 522 ARG A C 1
ATOM 3930 O O . ARG A 1 522 ? -10.589 13.003 14.731 1.00 97.44 522 ARG A O 1
ATOM 3937 N N . LEU A 1 523 ? -8.644 14.127 14.725 1.00 97.69 523 LEU A N 1
ATOM 3938 C CA . LEU A 1 523 ? -7.822 13.077 14.125 1.00 97.69 523 LEU A CA 1
ATOM 3939 C C . LEU A 1 523 ? -6.915 12.460 15.194 1.00 97.69 523 LEU A C 1
ATOM 3941 O O . LEU A 1 523 ? -6.265 13.192 15.940 1.00 97.69 523 LEU A O 1
ATOM 3945 N N . ILE A 1 524 ? -6.871 11.131 15.273 1.00 97.94 524 ILE A N 1
ATOM 3946 C CA . ILE A 1 524 ? -5.962 10.385 16.150 1.00 97.94 524 ILE A CA 1
ATOM 3947 C C . ILE A 1 524 ? -5.267 9.313 15.305 1.00 97.94 524 ILE A C 1
ATOM 3949 O O . ILE A 1 524 ? -5.923 8.397 14.819 1.00 97.94 524 ILE A O 1
ATOM 3953 N N . HIS A 1 525 ? -3.953 9.431 15.135 1.00 97.44 525 HIS A N 1
ATOM 3954 C CA . HIS A 1 525 ? -3.110 8.430 14.472 1.00 97.44 525 HIS A CA 1
ATOM 3955 C C . HIS A 1 525 ? -2.289 7.645 15.503 1.00 97.44 525 HIS A C 1
ATOM 3957 O O . HIS A 1 525 ? -2.348 7.954 16.699 1.00 97.44 525 HIS A O 1
ATOM 3963 N N . ASP A 1 526 ? -1.556 6.617 15.056 1.00 97.50 526 ASP A N 1
ATOM 3964 C CA . ASP A 1 526 ? -0.968 5.603 15.944 1.00 97.50 526 ASP A CA 1
ATOM 3965 C C . ASP A 1 526 ? -2.031 5.033 16.915 1.00 97.50 526 ASP A C 1
ATOM 3967 O O . ASP A 1 526 ? -1.810 4.881 18.121 1.00 97.50 526 ASP A O 1
ATOM 3971 N N . ALA A 1 527 ? -3.237 4.812 16.388 1.00 97.94 527 ALA A N 1
ATOM 3972 C CA . ALA A 1 527 ? -4.449 4.432 17.098 1.00 97.94 527 ALA A CA 1
ATOM 3973 C C . ALA A 1 527 ? -5.022 3.145 16.492 1.00 97.94 527 ALA A C 1
ATOM 3975 O O . ALA A 1 527 ? -5.929 3.164 15.658 1.00 97.94 527 ALA A O 1
ATOM 3976 N N . TRP A 1 528 ? -4.480 2.003 16.911 1.00 98.25 528 TRP A N 1
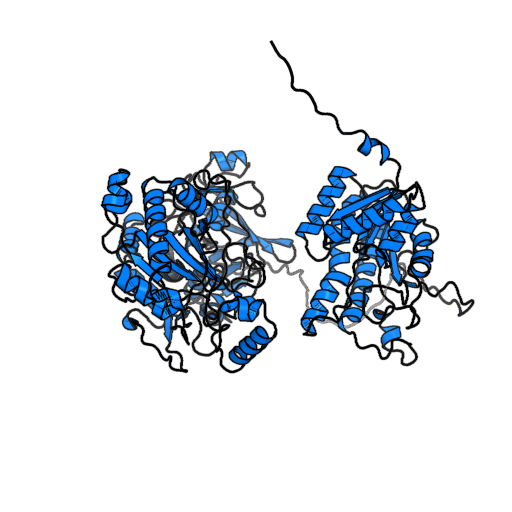ATOM 3977 C CA . TRP A 1 528 ? -4.872 0.703 16.376 1.00 98.25 528 TRP A CA 1
ATOM 3978 C C . TRP A 1 528 ? -6.150 0.213 17.053 1.00 98.25 528 TRP A C 1
ATOM 3980 O O . TRP A 1 528 ? -6.153 -0.144 18.232 1.00 98.25 528 TRP A O 1
ATOM 3990 N N . VAL A 1 529 ? -7.255 0.216 16.309 1.00 98.81 529 VAL A N 1
ATOM 3991 C CA . VAL A 1 529 ? -8.538 -0.304 16.794 1.00 98.81 529 VAL A CA 1
ATOM 3992 C C . VAL A 1 529 ? -8.463 -1.816 16.990 1.00 98.81 529 VAL A C 1
ATOM 3994 O O . VAL A 1 529 ? -8.077 -2.542 16.080 1.00 98.81 529 VAL A O 1
ATOM 3997 N N . GLN A 1 530 ? -8.872 -2.273 18.172 1.00 98.44 530 GLN A N 1
ATOM 3998 C CA . GLN A 1 530 ? -8.909 -3.686 18.541 1.00 98.44 530 GLN A CA 1
ATOM 3999 C C . GLN A 1 530 ? -10.235 -4.330 18.126 1.00 98.44 530 GLN A C 1
ATOM 4001 O O . GLN A 1 530 ? -10.253 -5.371 17.479 1.00 98.44 530 GLN A O 1
ATOM 4006 N N . HIS A 1 531 ? -11.350 -3.709 18.524 1.00 98.56 531 HIS A N 1
ATOM 4007 C CA . HIS A 1 531 ? -12.709 -4.160 18.231 1.00 98.56 531 HIS A CA 1
ATOM 4008 C C . HIS A 1 531 ? -13.729 -3.034 18.473 1.00 98.56 531 HIS A C 1
ATOM 4010 O O . HIS A 1 531 ? -13.428 -1.993 19.071 1.00 98.56 531 HIS A O 1
ATOM 4016 N N . ILE A 1 532 ? -14.956 -3.262 18.011 1.00 98.88 532 ILE A N 1
ATOM 4017 C CA . ILE A 1 532 ? -16.131 -2.417 18.222 1.00 98.88 532 ILE A CA 1
ATOM 4018 C C . ILE A 1 532 ? -17.004 -3.074 19.295 1.00 98.88 532 ILE A C 1
ATOM 4020 O O . ILE A 1 532 ? -17.310 -4.263 19.219 1.00 98.88 532 ILE A O 1
ATOM 4024 N N . GLY A 1 533 ? -17.406 -2.303 20.304 1.00 98.19 533 GLY A N 1
ATOM 4025 C CA . GLY A 1 533 ? -18.277 -2.768 21.378 1.00 98.19 533 GLY A CA 1
ATOM 4026 C C . GLY A 1 533 ? -19.756 -2.679 21.005 1.00 98.19 533 GLY A C 1
ATOM 4027 O O . GLY A 1 533 ? -20.212 -1.674 20.451 1.00 98.19 533 GLY A O 1
ATOM 4028 N N . PHE A 1 534 ? -20.515 -3.714 21.372 1.00 98.31 534 PHE A N 1
ATOM 4029 C CA . PHE A 1 534 ? -21.944 -3.835 21.087 1.00 98.31 534 PHE A CA 1
ATOM 4030 C C . PHE A 1 534 ? -22.781 -3.990 22.353 1.00 98.31 534 PHE A C 1
ATOM 4032 O O . PHE A 1 534 ? -22.421 -4.706 23.287 1.00 98.31 534 PHE A O 1
ATOM 4039 N N . HIS A 1 535 ? -23.970 -3.391 22.328 1.00 95.44 535 HIS A N 1
ATOM 4040 C CA . HIS A 1 535 ? -25.073 -3.781 23.194 1.00 95.44 535 HIS A CA 1
ATOM 4041 C C . HIS A 1 535 ? -26.177 -4.379 22.331 1.00 95.44 535 HIS A C 1
ATOM 4043 O O . HIS A 1 535 ? -26.842 -3.673 21.566 1.00 95.44 535 HIS A O 1
ATOM 4049 N N . ARG A 1 536 ? -26.377 -5.696 22.454 1.00 92.50 536 ARG A N 1
ATOM 4050 C CA . ARG A 1 536 ? -27.216 -6.469 21.525 1.00 92.50 536 ARG A CA 1
ATOM 4051 C C . ARG A 1 536 ? -26.724 -6.244 20.085 1.00 92.50 536 ARG A C 1
ATOM 4053 O O . ARG A 1 536 ? -25.562 -6.494 19.809 1.00 92.50 536 ARG A O 1
ATOM 4060 N N . GLN A 1 537 ? -27.580 -5.750 19.194 1.00 96.25 537 GLN A N 1
ATOM 4061 C CA . GLN A 1 537 ? -27.273 -5.508 17.779 1.00 96.25 537 GLN A CA 1
ATOM 4062 C C . GLN A 1 537 ? -26.951 -4.035 17.465 1.00 96.25 537 GLN A C 1
ATOM 4064 O O . GLN A 1 537 ? -27.018 -3.621 16.310 1.00 96.25 537 GLN A O 1
ATOM 4069 N N . THR A 1 538 ? -26.621 -3.228 18.477 1.00 98.25 538 THR A N 1
ATOM 4070 C CA . THR A 1 538 ? -26.268 -1.813 18.300 1.00 98.25 538 THR A CA 1
ATOM 4071 C C . THR A 1 538 ? -24.817 -1.580 18.706 1.00 98.25 538 THR A C 1
ATOM 4073 O O . THR A 1 538 ? -24.455 -1.859 19.853 1.00 98.25 538 THR A O 1
ATOM 4076 N N . ALA A 1 539 ? -23.998 -1.063 17.787 1.00 98.31 539 ALA A N 1
ATOM 4077 C CA . ALA A 1 539 ? -22.642 -0.614 18.094 1.00 98.31 539 ALA A CA 1
ATOM 4078 C C . ALA A 1 539 ? -22.693 0.633 18.988 1.00 98.31 539 ALA A C 1
ATOM 4080 O O . ALA A 1 539 ? -23.559 1.487 18.809 1.00 98.31 539 ALA A O 1
ATOM 4081 N N . GLN A 1 540 ? -21.795 0.725 19.969 1.00 96.12 540 GLN A N 1
ATOM 4082 C CA . GLN A 1 540 ? -21.811 1.809 20.965 1.00 96.12 540 GLN A CA 1
ATOM 4083 C C . GLN A 1 540 ? -20.462 2.490 21.153 1.00 96.12 540 GLN A C 1
ATOM 4085 O O . GLN A 1 540 ? -20.394 3.652 21.550 1.00 96.12 540 GLN A O 1
ATOM 4090 N N . ASN A 1 541 ? -19.373 1.758 20.934 1.00 97.38 541 ASN A N 1
ATOM 4091 C CA . ASN A 1 541 ? -18.041 2.278 21.183 1.00 97.38 541 ASN A CA 1
ATOM 4092 C C . ASN A 1 541 ? -16.972 1.568 20.364 1.00 97.38 541 ASN A C 1
ATOM 4094 O O . ASN A 1 541 ? -17.191 0.499 19.800 1.00 97.38 541 ASN A O 1
ATOM 4098 N N . VAL A 1 542 ? -15.801 2.191 20.331 1.00 98.62 542 VAL A N 1
ATOM 4099 C CA . VAL A 1 542 ? -14.595 1.675 19.691 1.00 98.62 542 VAL A CA 1
ATOM 4100 C C . VAL A 1 542 ? -13.494 1.579 20.737 1.00 98.62 542 VAL A C 1
ATOM 4102 O O . VAL A 1 542 ? -13.231 2.557 21.444 1.00 98.62 542 VAL A O 1
ATOM 4105 N N . VAL A 1 543 ? -12.855 0.413 20.828 1.00 98.69 543 VAL A N 1
ATOM 4106 C CA . VAL A 1 543 ? -11.714 0.154 21.715 1.00 98.69 543 VAL A CA 1
ATOM 4107 C C . VAL A 1 543 ? -10.439 0.136 20.880 1.00 98.69 543 VAL A C 1
ATOM 4109 O O . VAL A 1 543 ? -10.358 -0.588 19.890 1.00 98.69 543 VAL A O 1
ATOM 4112 N N . TYR A 1 544 ? -9.439 0.932 21.256 1.00 98.62 544 TYR A N 1
ATOM 4113 C CA . TYR A 1 544 ? -8.197 1.070 20.493 1.00 98.62 544 TYR A CA 1
ATOM 4114 C C . TYR A 1 544 ? -6.969 1.218 21.393 1.00 98.62 544 TYR A C 1
ATOM 4116 O O . TYR A 1 544 ? -7.066 1.684 22.529 1.00 98.62 544 TYR A O 1
ATOM 4124 N N . THR A 1 545 ? -5.806 0.851 20.864 1.00 98.00 545 THR A N 1
ATOM 4125 C CA . THR A 1 545 ? -4.497 1.060 21.492 1.00 98.00 545 THR A CA 1
ATOM 4126 C C . THR A 1 545 ? -3.847 2.308 20.910 1.00 98.00 545 THR A C 1
ATOM 4128 O O . THR A 1 545 ? -3.742 2.432 19.692 1.00 98.00 545 THR A O 1
ATOM 4131 N N . ASN A 1 546 ? -3.408 3.240 21.757 1.00 94.88 546 ASN A N 1
ATOM 4132 C CA . ASN A 1 546 ? -2.698 4.445 21.316 1.00 94.88 546 ASN A CA 1
ATOM 4133 C C . ASN A 1 546 ? -1.171 4.232 21.209 1.00 94.88 546 ASN A C 1
ATOM 4135 O O . ASN A 1 546 ? -0.632 3.229 21.674 1.00 94.88 546 ASN A O 1
ATOM 4139 N N . ARG A 1 547 ? -0.449 5.248 20.719 1.00 90.50 547 ARG A N 1
ATOM 4140 C CA . ARG A 1 547 ? 1.027 5.276 20.638 1.00 90.50 547 ARG A CA 1
ATOM 4141 C C . ARG A 1 547 ? 1.769 5.005 21.955 1.00 90.50 547 ARG A C 1
ATOM 4143 O O . ARG A 1 547 ? 2.940 4.649 21.940 1.00 90.50 547 ARG A O 1
ATOM 4150 N N . ARG A 1 548 ? 1.118 5.208 23.105 1.00 90.44 548 ARG A N 1
ATOM 4151 C CA . ARG A 1 548 ? 1.676 4.940 24.444 1.00 90.44 548 ARG A CA 1
ATOM 4152 C C . ARG A 1 548 ? 1.348 3.528 24.940 1.00 90.44 548 ARG A C 1
ATOM 4154 O O . ARG A 1 548 ? 1.515 3.254 26.124 1.00 90.44 548 ARG A O 1
ATOM 4161 N N . ASN A 1 549 ? 0.853 2.663 24.054 1.00 90.19 549 ASN A N 1
ATOM 4162 C CA . ASN A 1 549 ? 0.403 1.307 24.346 1.00 90.19 549 ASN A CA 1
ATOM 4163 C C . ASN A 1 549 ? -0.730 1.244 25.392 1.00 90.19 549 ASN A C 1
ATOM 4165 O O . ASN A 1 549 ? -0.847 0.290 26.158 1.00 90.19 549 ASN A O 1
ATOM 4169 N N . GLN A 1 550 ? -1.563 2.288 25.455 1.00 95.25 550 GLN A N 1
ATOM 4170 C CA . GLN A 1 550 ? -2.712 2.356 26.358 1.00 95.25 550 GLN A CA 1
ATOM 4171 C C . GLN A 1 550 ? -3.982 1.968 25.607 1.00 95.25 550 GLN A C 1
ATOM 4173 O O . GLN A 1 550 ? -4.243 2.496 24.525 1.00 95.25 550 GLN A O 1
ATOM 4178 N N . THR A 1 551 ? -4.793 1.097 26.212 1.00 97.75 551 THR A N 1
ATOM 4179 C CA . THR A 1 551 ? -6.135 0.779 25.710 1.00 97.75 551 THR A CA 1
ATOM 4180 C C . THR A 1 551 ? -7.111 1.876 26.128 1.00 97.75 551 THR A C 1
ATOM 4182 O O . THR A 1 551 ? -7.238 2.189 27.312 1.00 97.75 551 THR A O 1
ATOM 4185 N N . LEU A 1 552 ? -7.789 2.467 25.150 1.00 97.62 552 LEU A N 1
ATOM 4186 C CA . LEU A 1 552 ? -8.747 3.555 25.310 1.00 97.62 552 LEU A CA 1
ATOM 4187 C C . LEU A 1 552 ? -10.071 3.194 24.631 1.00 97.62 552 LEU A C 1
ATOM 4189 O O . LEU A 1 552 ? -10.115 2.381 23.708 1.00 97.62 552 LEU A O 1
ATOM 4193 N N . THR A 1 553 ? -11.156 3.833 25.068 1.00 98.00 553 THR A N 1
ATOM 4194 C CA . THR A 1 553 ? -12.505 3.601 24.538 1.00 98.00 553 THR A CA 1
ATOM 4195 C C . THR A 1 553 ? -13.169 4.924 24.179 1.00 98.00 553 THR A C 1
ATOM 4197 O O . THR A 1 553 ? -13.147 5.866 24.972 1.00 98.00 553 THR A O 1
ATOM 4200 N N . ILE A 1 554 ? -13.788 4.994 22.999 1.00 97.44 554 ILE A N 1
ATOM 4201 C CA . ILE A 1 554 ? -14.570 6.151 22.538 1.00 97.44 554 ILE A CA 1
ATOM 4202 C C . ILE A 1 554 ? -16.015 5.707 22.342 1.00 97.44 554 ILE A C 1
ATOM 4204 O O . ILE A 1 554 ? -16.269 4.813 21.541 1.00 97.44 554 ILE A O 1
ATOM 4208 N N . GLN A 1 555 ? -16.950 6.331 23.060 1.00 97.19 555 GLN A N 1
ATOM 4209 C CA . GLN A 1 555 ? -18.388 6.161 22.822 1.00 97.19 555 GLN A CA 1
ATOM 4210 C C . GLN A 1 555 ? -18.804 6.966 21.587 1.00 97.19 555 GLN A C 1
ATOM 4212 O O . GLN A 1 555 ? -18.322 8.088 21.417 1.00 97.19 555 GLN A O 1
ATOM 4217 N N . ALA A 1 556 ? -19.689 6.420 20.753 1.00 94.62 556 ALA A N 1
ATOM 4218 C CA . ALA A 1 556 ? -20.186 7.081 19.548 1.00 94.62 556 ALA A CA 1
ATOM 4219 C C . ALA A 1 556 ? -21.647 6.711 19.263 1.00 94.62 556 ALA A C 1
ATOM 4221 O O . ALA A 1 556 ? -22.062 5.594 19.568 1.00 94.62 556 ALA A O 1
ATOM 4222 N N . ASP A 1 557 ? -22.410 7.624 18.654 1.00 95.44 557 ASP A N 1
ATOM 4223 C CA . ASP A 1 557 ? -23.760 7.294 18.172 1.00 95.44 557 ASP A CA 1
ATOM 4224 C C . ASP A 1 557 ? -23.709 6.296 16.999 1.00 95.44 557 ASP A C 1
ATOM 4226 O O . ASP A 1 557 ? -24.552 5.404 16.898 1.00 95.44 557 ASP A O 1
ATOM 4230 N N . GLU A 1 558 ? -22.714 6.436 16.117 1.00 97.62 558 GLU A N 1
ATOM 4231 C CA . GLU A 1 558 ? -22.483 5.544 14.982 1.00 97.62 558 GLU A CA 1
ATOM 4232 C C . GLU A 1 558 ? -20.978 5.351 14.699 1.00 97.62 558 GLU A C 1
ATOM 4234 O O . GLU A 1 558 ? -20.158 6.265 14.830 1.00 97.62 558 GLU A O 1
ATOM 4239 N N . VAL A 1 559 ? -20.602 4.134 14.306 1.00 98.81 559 VAL A N 1
ATOM 4240 C CA . VAL A 1 559 ? -19.244 3.740 13.918 1.00 98.81 559 VAL A CA 1
ATOM 4241 C C . VAL A 1 559 ? -19.195 3.489 12.413 1.00 98.81 559 VAL A C 1
ATOM 4243 O O . VAL A 1 559 ? -19.990 2.727 11.869 1.00 98.81 559 VAL A O 1
ATOM 4246 N N . ILE A 1 560 ? -18.236 4.103 11.726 1.00 98.94 560 ILE A N 1
ATOM 4247 C CA . ILE A 1 560 ? -18.026 3.940 10.286 1.00 98.94 560 ILE A CA 1
ATOM 4248 C C . ILE A 1 560 ? -16.660 3.287 10.067 1.00 98.94 560 ILE A C 1
ATOM 4250 O O . ILE A 1 560 ? -15.620 3.876 10.356 1.00 98.94 560 ILE A O 1
ATOM 4254 N N . VAL A 1 561 ? -16.644 2.069 9.536 1.00 98.94 561 VAL A N 1
ATOM 4255 C CA . VAL A 1 561 ? -15.410 1.356 9.192 1.00 98.94 561 VAL A CA 1
ATOM 4256 C C . VAL A 1 561 ? -14.976 1.747 7.779 1.00 98.94 561 VAL A C 1
ATOM 4258 O O . VAL A 1 561 ? -15.717 1.564 6.818 1.00 98.94 561 VAL A O 1
ATOM 4261 N N . ALA A 1 562 ? -13.764 2.275 7.656 1.00 98.81 562 ALA A N 1
ATOM 4262 C CA . ALA A 1 562 ? -13.120 2.696 6.413 1.00 98.81 562 ALA A CA 1
ATOM 4263 C C . ALA A 1 562 ? -11.692 2.118 6.304 1.00 98.81 562 ALA A C 1
ATOM 4265 O O . ALA A 1 562 ? -10.794 2.735 5.729 1.00 98.81 562 ALA A O 1
ATOM 4266 N N . ALA A 1 563 ? -11.473 0.924 6.864 1.00 98.50 563 ALA A N 1
ATOM 4267 C CA . ALA A 1 563 ? -10.152 0.319 7.046 1.00 98.50 563 ALA A CA 1
ATOM 4268 C C . ALA A 1 563 ? -9.614 -0.411 5.792 1.00 98.50 563 ALA A C 1
ATOM 4270 O O . ALA A 1 563 ? -8.586 -1.078 5.848 1.00 98.50 563 ALA A O 1
ATOM 4271 N N . GLY A 1 564 ? -10.297 -0.303 4.648 1.00 98.12 564 GLY A N 1
ATOM 4272 C CA . GLY A 1 564 ? -9.929 -1.004 3.412 1.00 98.12 564 GLY A CA 1
ATOM 4273 C C . GLY A 1 564 ? -10.342 -2.479 3.406 1.00 98.12 564 GLY A C 1
ATOM 4274 O O . GLY A 1 564 ? -10.884 -2.996 4.385 1.00 98.12 564 GLY A O 1
ATOM 4275 N N . ALA A 1 565 ? -10.126 -3.160 2.282 1.00 98.19 565 ALA A N 1
ATOM 4276 C CA . ALA A 1 565 ? -10.684 -4.491 2.031 1.00 98.19 565 ALA A CA 1
ATOM 4277 C C . ALA A 1 565 ? -10.088 -5.616 2.887 1.00 98.19 565 ALA A C 1
ATOM 4279 O O . ALA A 1 565 ? -10.738 -6.636 3.080 1.00 98.19 565 ALA A O 1
ATOM 4280 N N . ILE A 1 566 ? -8.889 -5.446 3.440 1.00 98.62 566 ILE A N 1
ATOM 4281 C CA . ILE A 1 566 ? -8.281 -6.474 4.296 1.00 98.62 566 ILE A CA 1
ATOM 4282 C C . ILE A 1 566 ? -8.661 -6.258 5.764 1.00 98.62 566 ILE A C 1
ATOM 4284 O O . ILE A 1 566 ? -9.173 -7.165 6.417 1.00 98.62 566 ILE A O 1
ATOM 4288 N N . ASN A 1 567 ? -8.504 -5.033 6.271 1.00 98.69 567 ASN A N 1
ATOM 4289 C CA . ASN A 1 567 ? -8.711 -4.755 7.694 1.00 98.69 567 ASN A CA 1
ATOM 4290 C C . ASN A 1 567 ? -10.181 -4.572 8.089 1.00 98.69 567 ASN A C 1
ATOM 4292 O O . ASN A 1 567 ? -10.531 -4.830 9.238 1.00 98.69 567 ASN A O 1
ATOM 4296 N N . SER A 1 568 ? -11.066 -4.157 7.173 1.00 98.88 568 SER A N 1
ATOM 4297 C CA . SER A 1 568 ? -12.498 -4.020 7.491 1.00 98.88 568 SER A CA 1
ATOM 4298 C C . SER A 1 568 ? -13.151 -5.351 7.890 1.00 98.88 568 SER A C 1
ATOM 4300 O O . SER A 1 568 ? -13.729 -5.401 8.976 1.00 98.88 568 SER A O 1
ATOM 4302 N N . PRO A 1 569 ? -13.059 -6.445 7.100 1.00 98.88 569 PRO A N 1
ATOM 4303 C CA . PRO A 1 569 ? -13.637 -7.726 7.506 1.00 98.88 569 PRO A CA 1
ATOM 4304 C C . PRO A 1 569 ? -12.942 -8.304 8.746 1.00 98.88 569 PRO A C 1
ATOM 4306 O O . PRO A 1 569 ? -13.622 -8.862 9.604 1.00 98.88 569 PRO A O 1
ATOM 4309 N N . GLN A 1 570 ? -11.621 -8.124 8.894 1.00 98.81 570 GLN A N 1
ATOM 4310 C CA . GLN A 1 570 ? -10.896 -8.525 10.105 1.00 98.81 570 GLN A CA 1
ATOM 4311 C C . GLN A 1 570 ? -11.479 -7.848 11.350 1.00 98.81 570 GLN A C 1
ATOM 4313 O O . GLN A 1 570 ? -11.827 -8.531 12.313 1.00 98.81 570 GLN A O 1
ATOM 4318 N N . LEU A 1 571 ? -11.639 -6.523 11.319 1.00 98.88 571 LEU A N 1
ATOM 4319 C CA . LEU A 1 571 ? -12.201 -5.764 12.431 1.00 98.88 571 LEU A CA 1
ATOM 4320 C C . LEU A 1 571 ? -13.645 -6.177 12.741 1.00 98.88 571 LEU A C 1
ATOM 4322 O O . LEU A 1 571 ? -13.999 -6.309 13.913 1.00 98.88 571 LEU A O 1
ATOM 4326 N N . LEU A 1 572 ? -14.477 -6.401 11.719 1.00 98.94 572 LEU A N 1
ATOM 4327 C CA . LEU A 1 572 ? -15.845 -6.888 11.917 1.00 98.94 572 LEU A CA 1
ATOM 4328 C C . LEU A 1 572 ? -15.852 -8.252 12.619 1.00 98.94 572 LEU A C 1
ATOM 4330 O O . LEU A 1 572 ? -16.544 -8.404 13.626 1.00 98.94 572 LEU A O 1
ATOM 4334 N N . MET A 1 573 ? -15.024 -9.201 12.169 1.00 98.88 573 MET A N 1
ATOM 4335 C CA . MET A 1 573 ? -14.923 -10.522 12.794 1.00 98.88 573 MET A CA 1
ATOM 4336 C C . MET A 1 573 ? -14.408 -10.440 14.236 1.00 98.88 573 MET A C 1
ATOM 4338 O O . MET A 1 573 ? -14.999 -11.055 15.118 1.00 98.88 573 MET A O 1
ATOM 4342 N N . LEU A 1 574 ? -13.375 -9.634 14.515 1.00 98.88 574 LEU A N 1
ATOM 4343 C CA . LEU A 1 574 ? -12.884 -9.386 15.884 1.00 98.88 574 LEU A CA 1
ATOM 4344 C C . LEU A 1 574 ? -13.948 -8.744 16.787 1.00 98.88 574 LEU A C 1
ATOM 4346 O O . LEU A 1 574 ? -13.911 -8.906 18.004 1.00 98.88 574 LEU A O 1
ATOM 4350 N N . SER A 1 575 ? -14.920 -8.054 16.189 1.00 98.88 575 SER A N 1
ATOM 4351 C CA . SER A 1 575 ? -16.066 -7.447 16.874 1.00 98.88 575 SER A CA 1
ATOM 4352 C C . SER A 1 575 ? -17.284 -8.379 16.969 1.00 98.88 575 SER A C 1
ATOM 4354 O O . SER A 1 575 ? -18.361 -7.938 17.365 1.00 98.88 575 SER A O 1
ATOM 4356 N N . GLY A 1 576 ? -17.144 -9.656 16.594 1.00 98.62 576 GLY A N 1
ATOM 4357 C CA . GLY A 1 576 ? -18.215 -10.652 16.671 1.00 98.62 576 GLY A CA 1
ATOM 4358 C C . GLY A 1 576 ? -19.172 -10.678 15.475 1.00 98.62 576 GLY A C 1
ATOM 4359 O O . GLY A 1 576 ? -20.253 -11.260 15.583 1.00 98.62 576 GLY A O 1
ATOM 4360 N N . ILE A 1 577 ? -18.816 -10.053 14.350 1.00 98.88 577 ILE A N 1
ATOM 4361 C CA . ILE A 1 577 ? -19.633 -9.990 13.129 1.00 98.88 577 ILE A CA 1
ATOM 4362 C C . ILE A 1 577 ? -18.937 -10.779 12.020 1.00 98.88 577 ILE A C 1
ATOM 4364 O O . ILE A 1 577 ? -17.919 -10.342 11.486 1.00 98.88 577 ILE A O 1
ATOM 4368 N N . GLY A 1 578 ? -19.480 -11.935 11.652 1.00 98.62 578 GLY A N 1
ATOM 4369 C CA . GLY A 1 578 ? -18.894 -12.776 10.609 1.00 98.62 578 GLY A CA 1
ATOM 4370 C C . GLY A 1 578 ? -19.346 -14.234 10.685 1.00 98.62 578 GLY A C 1
ATOM 4371 O O . GLY A 1 578 ? -20.365 -14.508 11.321 1.00 98.62 578 GLY A O 1
ATOM 4372 N N . PRO A 1 579 ? -18.599 -15.175 10.078 1.00 98.62 579 PRO A N 1
ATOM 4373 C CA . PRO A 1 579 ? -18.959 -16.591 10.077 1.00 98.62 579 PRO A CA 1
ATOM 4374 C C . PRO A 1 579 ? -18.964 -17.177 11.496 1.00 98.62 579 PRO A C 1
ATOM 4376 O O . PRO A 1 579 ? -17.910 -17.316 12.127 1.00 98.62 579 PRO A O 1
ATOM 4379 N N . LYS A 1 580 ? -20.140 -17.566 12.002 1.00 98.69 580 LYS A N 1
ATOM 4380 C CA . LYS A 1 580 ? -20.326 -18.037 13.386 1.00 98.69 580 LYS A CA 1
ATOM 4381 C C . LYS A 1 580 ? -19.362 -19.141 13.814 1.00 98.69 580 LYS A C 1
ATOM 4383 O O . LYS A 1 580 ? -18.833 -19.088 14.922 1.00 98.69 580 LYS A O 1
ATOM 4388 N N . GLU A 1 581 ? -19.126 -20.131 12.958 1.00 98.44 581 GLU A N 1
ATOM 4389 C CA . GLU A 1 581 ? -18.237 -21.259 13.267 1.00 98.44 581 GLU A CA 1
ATOM 4390 C C . GLU A 1 581 ? -16.791 -20.800 13.485 1.00 98.44 581 GLU A C 1
ATOM 4392 O O . GLU A 1 581 ? -16.134 -21.221 14.440 1.00 98.44 581 GLU A O 1
ATOM 4397 N N . LYS A 1 582 ? -16.315 -19.868 12.650 1.00 98.38 582 LYS A N 1
ATOM 4398 C CA . LYS A 1 582 ? -14.969 -19.304 12.760 1.00 98.38 582 LYS A CA 1
ATOM 4399 C C . LYS A 1 582 ? -14.805 -18.483 14.037 1.00 98.38 582 LYS A C 1
ATOM 4401 O O . LYS A 1 582 ? -13.795 -18.623 14.727 1.00 98.38 582 LYS A O 1
ATOM 4406 N N . LEU A 1 583 ? -15.801 -17.660 14.367 1.00 98.75 583 LEU A N 1
ATOM 4407 C CA . LEU A 1 583 ? -15.804 -16.852 15.590 1.00 98.75 583 LEU A CA 1
ATOM 4408 C C . LEU A 1 583 ? -15.825 -17.732 16.845 1.00 98.75 583 LEU A C 1
ATOM 4410 O O . LEU A 1 583 ? -15.040 -17.511 17.768 1.00 98.75 583 LEU A O 1
ATOM 4414 N N . ALA A 1 584 ? -16.652 -18.783 16.851 1.00 98.56 584 ALA A N 1
ATOM 4415 C CA . ALA A 1 584 ? -16.722 -19.745 17.947 1.00 98.56 584 ALA A CA 1
ATOM 4416 C C . ALA A 1 584 ? -15.389 -20.481 18.163 1.00 98.56 584 ALA A C 1
ATOM 4418 O O . ALA A 1 584 ? -14.945 -20.612 19.305 1.00 98.56 584 ALA A O 1
ATOM 4419 N N . ALA A 1 585 ? -14.716 -20.900 17.084 1.00 98.50 585 ALA A N 1
ATOM 4420 C CA . ALA A 1 585 ? -13.408 -21.557 17.153 1.00 98.50 585 ALA A CA 1
ATOM 4421 C C . ALA A 1 585 ? -12.325 -20.673 17.802 1.00 98.50 585 ALA A C 1
ATOM 4423 O O . ALA A 1 585 ? -11.438 -21.181 18.486 1.00 98.50 585 ALA A O 1
ATOM 4424 N N . LEU A 1 586 ? -12.426 -19.351 17.633 1.00 98.56 586 LEU A N 1
ATOM 4425 C CA . LEU A 1 586 ? -11.521 -18.359 18.220 1.00 98.56 586 LEU A CA 1
ATOM 4426 C C . LEU A 1 586 ? -12.036 -17.762 19.539 1.00 98.56 586 LEU A C 1
ATOM 4428 O O . LEU A 1 586 ? -11.415 -16.852 20.080 1.00 98.56 586 LEU A O 1
ATOM 4432 N N . LYS A 1 587 ? -13.148 -18.282 20.079 1.00 98.44 587 LYS A N 1
ATOM 4433 C CA . LYS A 1 587 ? -13.792 -17.814 21.321 1.00 98.44 587 LYS A CA 1
ATOM 4434 C C . LYS A 1 587 ? -14.186 -16.332 21.286 1.00 98.44 587 LYS A C 1
ATOM 4436 O O . LYS A 1 587 ? -14.216 -15.673 22.325 1.00 98.44 587 LYS A O 1
ATOM 4441 N N . ILE A 1 588 ? -14.521 -15.818 20.107 1.00 98.56 588 ILE A N 1
ATOM 4442 C CA . ILE A 1 588 ? -15.037 -14.460 19.931 1.00 98.56 588 ILE A CA 1
ATOM 4443 C C . ILE A 1 588 ? -16.560 -14.499 20.133 1.00 98.56 588 ILE A C 1
ATOM 4445 O O . ILE A 1 588 ? -17.237 -15.287 19.464 1.00 98.56 588 ILE A O 1
ATOM 4449 N N . PRO A 1 589 ? -17.129 -13.687 21.044 1.00 97.81 589 PRO A N 1
ATOM 4450 C CA . PRO A 1 589 ? -18.573 -13.627 21.239 1.00 97.81 589 PRO A CA 1
ATOM 4451 C C . PRO A 1 589 ? -19.302 -13.220 19.956 1.00 97.81 589 PRO A C 1
ATOM 4453 O O . PRO A 1 589 ? -18.959 -12.223 19.326 1.00 97.81 589 PRO A O 1
ATOM 4456 N N . LEU A 1 590 ? -20.332 -13.980 19.585 1.00 98.44 590 LEU A N 1
ATOM 4457 C CA . LEU A 1 590 ? -21.132 -13.698 18.396 1.00 98.44 590 LEU A CA 1
ATOM 4458 C C . LEU A 1 590 ? -22.067 -12.504 18.636 1.00 98.44 590 LEU A C 1
ATOM 4460 O O . LEU A 1 590 ? -22.898 -12.535 19.544 1.00 98.44 590 LEU A O 1
ATOM 4464 N N . VAL A 1 591 ? -21.977 -11.501 17.767 1.00 98.56 591 VAL A N 1
ATOM 4465 C CA . VAL A 1 591 ? -22.924 -10.382 17.649 1.00 98.56 591 VAL A CA 1
ATOM 4466 C C . VAL A 1 591 ? -23.903 -10.642 16.504 1.00 98.56 591 VAL A C 1
ATOM 4468 O O . VAL A 1 591 ? -25.116 -10.533 16.692 1.00 98.56 591 VAL A O 1
ATOM 4471 N N . ALA A 1 592 ? -23.390 -11.021 15.330 1.00 98.50 592 ALA A N 1
ATOM 4472 C CA . ALA A 1 592 ? -24.196 -11.396 14.173 1.00 98.50 592 ALA A CA 1
ATOM 4473 C C . ALA A 1 592 ? -23.477 -12.434 13.306 1.00 98.50 592 ALA A C 1
ATOM 4475 O O . ALA A 1 592 ? -22.288 -12.301 13.018 1.00 98.50 592 ALA A O 1
ATOM 4476 N N . ASP A 1 593 ? -24.229 -13.449 12.882 1.00 98.56 593 ASP A N 1
ATOM 4477 C CA . ASP A 1 593 ? -23.770 -14.454 11.926 1.00 98.56 593 ASP A CA 1
ATOM 4478 C C . ASP A 1 593 ? -23.987 -13.923 10.509 1.00 98.56 593 ASP A C 1
ATOM 4480 O O . ASP A 1 593 ? -25.119 -13.863 10.029 1.00 98.56 593 ASP A O 1
ATOM 4484 N N . ILE A 1 594 ? -22.905 -13.456 9.891 1.00 98.50 594 ILE A N 1
ATOM 4485 C CA . ILE A 1 594 ? -22.891 -12.950 8.515 1.00 98.50 594 ILE A CA 1
ATOM 4486 C C . ILE A 1 594 ? -21.730 -13.653 7.802 1.00 98.50 594 ILE A C 1
ATOM 4488 O O . ILE A 1 594 ? -20.609 -13.132 7.803 1.00 98.50 594 ILE A O 1
ATOM 4492 N N . PRO A 1 595 ? -21.946 -14.868 7.268 1.00 98.38 595 PRO A N 1
ATOM 4493 C CA . PRO A 1 595 ? -20.874 -15.693 6.715 1.00 98.38 595 PRO A CA 1
ATOM 4494 C C . PRO A 1 595 ? -20.175 -15.059 5.505 1.00 98.38 595 PRO A C 1
ATOM 4496 O O . PRO A 1 595 ? -19.051 -15.433 5.185 1.00 98.38 595 PRO A O 1
ATOM 4499 N N . GLU A 1 596 ? -20.801 -14.080 4.854 1.00 98.62 596 GLU A N 1
ATOM 4500 C CA . GLU A 1 596 ? -20.243 -13.360 3.712 1.00 98.62 596 GLU A CA 1
ATOM 4501 C C . GLU A 1 596 ? -19.170 -12.329 4.103 1.00 98.62 596 GLU A C 1
ATOM 4503 O O . GLU A 1 596 ? -18.436 -11.863 3.230 1.00 98.62 596 GLU A O 1
ATOM 4508 N N . VAL A 1 597 ? -19.033 -11.968 5.389 1.00 98.88 597 VAL A N 1
ATOM 4509 C CA . VAL A 1 597 ? -17.957 -11.071 5.850 1.00 98.88 597 VAL A CA 1
ATOM 4510 C C . VAL A 1 597 ? -16.600 -11.707 5.562 1.00 98.88 597 VAL A C 1
ATOM 4512 O O . VAL A 1 597 ? -16.275 -12.775 6.078 1.00 98.88 597 VAL A O 1
ATOM 4515 N N . GLY A 1 598 ? -15.787 -11.008 4.772 1.00 98.62 598 GLY A N 1
ATOM 4516 C CA . GLY A 1 598 ? -14.469 -11.468 4.353 1.00 98.62 598 GLY A CA 1
ATOM 4517 C C . GLY A 1 598 ? -14.471 -12.296 3.069 1.00 98.62 598 GLY A C 1
ATOM 4518 O O . GLY A 1 598 ? -13.398 -12.498 2.515 1.00 98.62 598 GLY A O 1
ATOM 4519 N N . GLY A 1 599 ? -15.621 -12.739 2.552 1.00 98.19 599 GLY A N 1
ATOM 4520 C CA . GLY A 1 599 ? -15.708 -13.375 1.229 1.00 98.19 599 GLY A CA 1
ATOM 4521 C C . GLY A 1 599 ? -15.566 -12.365 0.085 1.00 98.19 599 GLY A C 1
ATOM 4522 O O . GLY A 1 599 ? -15.435 -11.176 0.333 1.00 98.19 599 GLY A O 1
ATOM 4523 N N . ASN A 1 600 ? -15.632 -12.811 -1.174 1.00 96.69 600 ASN A N 1
ATOM 4524 C CA . ASN A 1 600 ? -15.691 -11.919 -2.346 1.00 96.69 600 ASN A CA 1
ATOM 4525 C C . ASN A 1 600 ? -14.507 -10.926 -2.443 1.00 96.69 600 ASN A C 1
ATOM 4527 O O . ASN A 1 600 ? -14.677 -9.782 -2.866 1.00 96.69 600 ASN A O 1
ATOM 4531 N N . LEU A 1 601 ? -13.304 -11.352 -2.030 1.00 98.50 601 LEU A N 1
ATOM 4532 C CA . LEU A 1 601 ? -12.089 -10.558 -2.222 1.00 98.50 601 LEU A CA 1
ATOM 4533 C C . LEU A 1 601 ? -11.741 -10.542 -3.713 1.00 98.50 601 LEU A C 1
ATOM 4535 O O . LEU A 1 601 ? -11.430 -11.589 -4.284 1.00 98.50 601 LEU A O 1
ATOM 4539 N N . TYR A 1 602 ? -11.757 -9.357 -4.313 1.00 97.88 602 TYR A N 1
ATOM 4540 C CA . TYR A 1 602 ? -11.217 -9.109 -5.648 1.00 97.88 602 TYR A CA 1
ATOM 4541 C C . TYR A 1 602 ? -9.926 -8.310 -5.568 1.00 97.88 602 TYR A C 1
ATOM 4543 O O . TYR A 1 602 ? -9.726 -7.534 -4.632 1.00 97.88 602 TYR A O 1
ATOM 4551 N N . ASP A 1 603 ? -9.110 -8.453 -6.605 1.00 97.50 603 ASP A N 1
ATOM 4552 C CA . ASP A 1 603 ? -7.955 -7.615 -6.886 1.00 97.50 603 ASP A CA 1
ATOM 4553 C C . ASP A 1 603 ? -7.640 -7.654 -8.391 1.00 97.50 603 ASP A C 1
ATOM 4555 O O . ASP A 1 603 ? -7.985 -8.622 -9.081 1.00 97.50 603 ASP A O 1
ATOM 4559 N N . HIS A 1 604 ? -6.962 -6.627 -8.900 1.00 96.81 604 HIS A N 1
ATOM 4560 C CA . HIS A 1 604 ? -6.304 -6.725 -10.200 1.00 96.81 604 HIS A CA 1
ATOM 4561 C C . HIS A 1 604 ? -4.955 -7.392 -9.995 1.00 96.81 604 HIS A C 1
ATOM 4563 O O . HIS A 1 604 ? -4.158 -6.979 -9.156 1.00 96.81 604 HIS A O 1
ATOM 4569 N N . HIS A 1 605 ? -4.697 -8.429 -10.772 1.00 95.00 605 HIS A N 1
ATOM 4570 C CA . HIS A 1 605 ? -3.490 -9.224 -10.640 1.00 95.00 605 HIS A CA 1
ATOM 4571 C C . HIS A 1 605 ? -2.858 -9.386 -12.012 1.00 95.00 605 HIS A C 1
ATOM 4573 O O . HIS A 1 605 ? -3.556 -9.590 -13.009 1.00 95.00 605 HIS A O 1
ATOM 4579 N N . TYR A 1 606 ? -1.540 -9.226 -12.050 1.00 96.69 606 TYR A N 1
ATOM 4580 C CA . TYR A 1 606 ? -0.760 -9.226 -13.276 1.00 96.69 606 TYR A CA 1
ATOM 4581 C C . TYR A 1 606 ? 0.343 -10.250 -13.251 1.00 96.69 606 TYR A C 1
ATOM 4583 O O . TYR A 1 606 ? 0.686 -10.786 -12.200 1.00 96.69 606 TYR A O 1
ATOM 4591 N N . SER A 1 607 ? 0.919 -10.485 -14.424 1.00 97.69 607 SER A N 1
ATOM 4592 C CA . SER A 1 607 ? 2.204 -11.149 -14.547 1.00 97.69 607 SER A CA 1
ATOM 4593 C C . SER A 1 607 ? 3.186 -10.312 -15.356 1.00 97.69 607 SER A C 1
ATOM 4595 O O . SER A 1 607 ? 2.792 -9.619 -16.298 1.00 97.69 607 SER A O 1
ATOM 4597 N N . VAL A 1 608 ? 4.457 -10.358 -14.955 1.00 96.94 608 VAL A N 1
ATOM 4598 C CA . VAL A 1 608 ? 5.512 -9.475 -15.462 1.00 96.94 608 VAL A CA 1
ATOM 4599 C C . VAL A 1 608 ? 6.399 -10.131 -16.515 1.00 96.94 608 VAL A C 1
ATOM 4601 O O . VAL A 1 608 ? 6.609 -11.345 -16.537 1.00 96.94 608 VAL A O 1
ATOM 4604 N N . MET A 1 609 ? 7.010 -9.276 -17.323 1.00 97.25 609 MET A N 1
ATOM 4605 C CA . MET A 1 609 ? 8.225 -9.521 -18.088 1.00 97.25 609 MET A CA 1
ATOM 4606 C C . MET A 1 609 ? 9.251 -8.450 -17.735 1.00 97.25 609 MET A C 1
ATOM 4608 O O . MET A 1 609 ? 8.886 -7.315 -17.423 1.00 97.25 609 MET A O 1
ATOM 4612 N N . GLN A 1 610 ? 10.533 -8.795 -17.801 1.00 96.38 610 GLN A N 1
ATOM 4613 C CA . GLN A 1 610 ? 11.623 -7.841 -17.620 1.00 96.38 610 GLN A CA 1
ATOM 4614 C C . GLN A 1 610 ? 12.541 -7.860 -18.829 1.00 96.38 610 GLN A C 1
ATOM 4616 O O . GLN A 1 610 ? 12.973 -8.918 -19.283 1.00 96.38 610 GLN A O 1
ATOM 4621 N N . PHE A 1 611 ? 12.882 -6.669 -19.295 1.00 96.00 611 PHE A N 1
ATOM 4622 C CA . PHE A 1 611 ? 13.810 -6.432 -20.384 1.00 96.00 611 PHE A CA 1
ATOM 4623 C C . PHE A 1 611 ? 14.935 -5.539 -19.882 1.00 96.00 611 PHE A C 1
ATOM 4625 O O . PHE A 1 611 ? 14.726 -4.646 -19.055 1.00 96.00 611 PHE A O 1
ATOM 4632 N N . GLN A 1 612 ? 16.134 -5.745 -20.410 1.00 95.38 612 GLN A N 1
ATOM 4633 C CA . GLN A 1 612 ? 17.183 -4.750 -20.288 1.00 95.38 612 GLN A CA 1
ATOM 4634 C C . GLN A 1 612 ? 16.729 -3.476 -21.008 1.00 95.38 612 GLN A C 1
ATOM 4636 O O . GLN A 1 612 ? 16.342 -3.520 -22.172 1.00 95.38 612 GLN A O 1
ATOM 4641 N N . ALA A 1 613 ? 16.781 -2.334 -20.333 1.00 95.19 613 ALA A N 1
ATOM 4642 C CA . ALA A 1 613 ? 16.518 -1.046 -20.955 1.00 95.19 613 ALA A CA 1
ATOM 4643 C C . ALA A 1 613 ? 17.751 -0.578 -21.746 1.00 95.19 613 ALA A C 1
ATOM 4645 O O . ALA A 1 613 ? 18.893 -0.738 -21.298 1.00 95.19 613 ALA A O 1
ATOM 4646 N N . ALA A 1 614 ? 17.533 0.028 -22.914 1.00 93.69 614 ALA A N 1
ATOM 4647 C CA . ALA A 1 614 ? 18.594 0.699 -23.655 1.00 93.69 614 ALA A CA 1
ATOM 4648 C C . ALA A 1 614 ? 19.148 1.890 -22.854 1.00 93.69 614 ALA A C 1
ATOM 4650 O O . ALA A 1 614 ? 18.437 2.526 -22.078 1.00 93.69 614 ALA A O 1
ATOM 4651 N N . ALA A 1 615 ? 20.411 2.256 -23.088 1.00 88.94 615 ALA A N 1
ATOM 4652 C CA . ALA A 1 615 ? 21.061 3.366 -22.378 1.00 88.94 615 ALA A CA 1
ATOM 4653 C C . ALA A 1 615 ? 20.369 4.735 -22.581 1.00 88.94 615 ALA A C 1
ATOM 4655 O O . ALA A 1 615 ? 20.590 5.659 -21.801 1.00 88.94 615 ALA A O 1
ATOM 4656 N N . SER A 1 616 ? 19.547 4.868 -23.627 1.00 86.81 616 SER A N 1
ATOM 4657 C CA . SER A 1 616 ? 18.727 6.046 -23.939 1.00 86.81 616 SER A CA 1
ATOM 4658 C C . SER A 1 616 ? 17.443 6.155 -23.104 1.00 86.81 616 SER A C 1
ATOM 4660 O O . SER A 1 616 ? 16.764 7.184 -23.164 1.00 86.81 616 SER A O 1
ATOM 4662 N N . VAL A 1 617 ? 17.084 5.114 -22.351 1.00 90.00 617 VAL A N 1
ATOM 4663 C CA . VAL A 1 617 ? 15.867 5.058 -21.539 1.00 90.00 617 VAL A CA 1
ATOM 4664 C C . VAL A 1 617 ? 16.215 5.351 -20.083 1.00 90.00 617 VAL A C 1
ATOM 4666 O O . VAL A 1 617 ? 17.015 4.653 -19.459 1.00 90.00 617 VAL A O 1
ATOM 4669 N N . GLU A 1 618 ? 15.605 6.399 -19.530 1.00 89.00 618 GLU A N 1
ATOM 4670 C CA . GLU A 1 618 ? 15.723 6.711 -18.106 1.00 89.00 618 GLU A CA 1
ATOM 4671 C C . GLU A 1 618 ? 14.866 5.735 -17.288 1.00 89.00 618 GLU A C 1
ATOM 4673 O O . GLU A 1 618 ? 13.660 5.628 -17.502 1.00 89.00 618 GLU A O 1
ATOM 4678 N N . THR A 1 619 ? 15.493 5.041 -16.338 1.00 91.69 619 THR A N 1
ATOM 4679 C CA . THR A 1 619 ? 14.846 4.116 -15.396 1.00 91.69 619 THR A CA 1
ATOM 4680 C C . THR A 1 619 ? 15.117 4.541 -13.953 1.00 91.69 619 THR A C 1
ATOM 4682 O O . THR A 1 619 ? 15.916 5.447 -13.697 1.00 91.69 619 THR A O 1
ATOM 4685 N N . ALA A 1 620 ? 14.473 3.883 -12.987 1.00 89.88 620 ALA A N 1
ATOM 4686 C CA . ALA A 1 620 ? 14.745 4.085 -11.565 1.00 89.88 620 ALA A CA 1
ATOM 4687 C C . ALA A 1 620 ? 16.238 3.914 -11.233 1.00 89.88 620 ALA A C 1
ATOM 4689 O O . ALA A 1 620 ? 16.799 4.684 -10.453 1.00 89.88 620 ALA A O 1
ATOM 4690 N N . TRP A 1 621 ? 16.904 2.986 -11.929 1.00 90.44 621 TRP A N 1
ATOM 4691 C CA . TRP A 1 621 ? 18.311 2.646 -11.730 1.00 90.44 621 TRP A CA 1
ATOM 4692 C C . TRP A 1 621 ? 19.248 3.865 -11.773 1.00 90.44 621 TRP A C 1
ATOM 4694 O O . TRP A 1 621 ? 20.146 3.991 -10.941 1.00 90.44 621 TRP A O 1
ATOM 4704 N N . GLN A 1 622 ? 19.034 4.803 -12.705 1.00 89.00 622 GLN A N 1
ATOM 4705 C CA . GLN A 1 622 ? 19.903 5.971 -12.889 1.00 89.00 622 GLN A CA 1
ATOM 4706 C C . GLN A 1 622 ? 19.929 6.904 -11.674 1.00 89.00 622 GLN A C 1
ATOM 4708 O O . GLN A 1 622 ? 20.904 7.633 -11.503 1.00 89.00 622 GLN A O 1
ATOM 4713 N N . TRP A 1 623 ? 18.891 6.917 -10.841 1.00 88.44 623 TRP A N 1
ATOM 4714 C CA . TRP A 1 623 ? 18.825 7.785 -9.664 1.00 88.44 623 TRP A CA 1
ATOM 4715 C C . TRP A 1 623 ? 18.734 7.019 -8.340 1.00 88.44 623 TRP A C 1
ATOM 4717 O O . TRP A 1 623 ? 18.918 7.646 -7.297 1.00 88.44 623 TRP A O 1
ATOM 4727 N N . SER A 1 624 ? 18.522 5.700 -8.362 1.00 86.94 624 SER A N 1
ATOM 4728 C CA . SER A 1 624 ? 18.609 4.839 -7.176 1.00 86.94 624 SER A CA 1
ATOM 4729 C C . SER A 1 624 ? 20.015 4.259 -6.970 1.00 86.94 624 SER A C 1
ATOM 4731 O O . SER A 1 624 ? 20.533 4.309 -5.859 1.00 86.94 624 SER A O 1
ATOM 4733 N N . GLU A 1 625 ? 20.680 3.796 -8.035 1.00 87.12 625 GLU A N 1
ATOM 4734 C CA . GLU A 1 625 ? 21.970 3.082 -7.954 1.00 87.12 625 GLU A CA 1
ATOM 4735 C C . GLU A 1 625 ? 23.184 3.947 -8.337 1.00 87.12 625 GLU A C 1
ATOM 4737 O O . GLU A 1 625 ? 24.334 3.580 -8.089 1.00 87.12 625 GLU A O 1
ATOM 4742 N N . ASN A 1 626 ? 22.964 5.119 -8.940 1.00 88.12 626 ASN A N 1
ATOM 4743 C CA . ASN A 1 626 ? 24.030 6.024 -9.372 1.00 88.12 626 ASN A CA 1
ATOM 4744 C C . ASN A 1 626 ? 23.980 7.350 -8.600 1.00 88.12 626 ASN A C 1
ATOM 4746 O O . ASN A 1 626 ? 23.103 8.185 -8.811 1.00 88.12 626 ASN A O 1
ATOM 4750 N N . ALA A 1 627 ? 24.982 7.585 -7.746 1.00 90.75 627 ALA A N 1
ATOM 4751 C CA . ALA A 1 627 ? 25.054 8.767 -6.884 1.00 90.75 627 ALA A CA 1
ATOM 4752 C C . ALA A 1 627 ? 25.069 10.105 -7.649 1.00 90.75 627 ALA A C 1
ATOM 4754 O O . ALA A 1 627 ? 24.491 11.092 -7.187 1.00 90.75 627 ALA A O 1
ATOM 4755 N N . THR A 1 628 ? 25.707 10.163 -8.823 1.00 92.69 628 THR A N 1
ATOM 4756 C CA . THR A 1 628 ? 25.704 11.372 -9.660 1.00 92.69 628 THR A CA 1
ATOM 4757 C C . THR A 1 628 ? 24.324 11.606 -10.263 1.00 92.69 628 THR A C 1
ATOM 4759 O O . THR A 1 628 ? 23.824 12.731 -10.213 1.00 92.69 628 THR A O 1
ATOM 4762 N N . GLY A 1 629 ? 23.684 10.554 -10.781 1.00 91.62 629 GLY A N 1
ATOM 4763 C CA . GLY A 1 629 ? 22.319 10.636 -11.301 1.00 91.62 629 GLY A CA 1
ATOM 4764 C C . GLY A 1 629 ? 21.310 11.020 -10.215 1.00 91.62 629 GLY A C 1
ATOM 4765 O O . GLY A 1 629 ? 20.501 11.921 -10.429 1.00 91.62 629 GLY A O 1
ATOM 4766 N N . ALA A 1 630 ? 21.448 10.468 -9.007 1.00 92.00 630 ALA A N 1
ATOM 4767 C CA . ALA A 1 630 ? 20.655 10.837 -7.835 1.00 92.00 630 ALA A CA 1
ATOM 4768 C C . ALA A 1 630 ? 20.788 12.330 -7.487 1.00 92.00 630 ALA A C 1
ATOM 4770 O O . ALA A 1 630 ? 19.791 13.013 -7.241 1.00 92.00 630 ALA A O 1
ATOM 4771 N N . ALA A 1 631 ? 22.012 12.871 -7.506 1.00 94.44 631 ALA A N 1
ATOM 4772 C CA . ALA A 1 631 ? 22.255 14.289 -7.245 1.00 94.44 631 ALA A CA 1
ATOM 4773 C C . ALA A 1 631 ? 21.635 15.198 -8.323 1.00 94.44 631 ALA A C 1
ATOM 4775 O O . ALA A 1 631 ? 21.057 16.235 -7.989 1.00 94.44 631 ALA A O 1
ATOM 4776 N N . ILE A 1 632 ? 21.714 14.806 -9.600 1.00 93.69 632 ILE A N 1
ATOM 4777 C CA . ILE A 1 632 ? 21.094 15.532 -10.722 1.00 93.69 632 ILE A CA 1
ATOM 4778 C C . ILE A 1 632 ? 19.568 15.519 -10.590 1.00 93.69 632 ILE A C 1
ATOM 4780 O O . ILE A 1 632 ? 18.945 16.583 -10.626 1.00 93.69 632 ILE A O 1
ATOM 4784 N N . ALA A 1 633 ? 18.980 14.342 -10.379 1.00 93.56 633 ALA A N 1
ATOM 4785 C CA . ALA A 1 633 ? 17.545 14.155 -10.197 1.00 93.56 633 ALA A CA 1
ATOM 4786 C C . ALA A 1 633 ? 17.014 14.991 -9.021 1.00 93.56 633 ALA A C 1
ATOM 4788 O O . ALA A 1 633 ? 16.031 15.723 -9.153 1.00 93.56 633 ALA A O 1
ATOM 4789 N N . GLN A 1 634 ? 17.721 14.973 -7.887 1.00 94.75 634 GLN A N 1
ATOM 4790 C CA . GLN A 1 634 ? 17.372 15.780 -6.721 1.00 94.75 634 GLN A CA 1
ATOM 4791 C C . GLN A 1 634 ? 17.478 17.284 -7.002 1.00 94.75 634 GLN A C 1
ATOM 4793 O O . GLN A 1 634 ? 16.616 18.046 -6.565 1.00 94.75 634 GLN A O 1
ATOM 4798 N N . ALA A 1 635 ? 18.505 17.735 -7.727 1.00 94.19 635 ALA A N 1
ATOM 4799 C CA . ALA A 1 635 ? 18.670 19.145 -8.075 1.00 94.19 635 ALA A CA 1
ATOM 4800 C C . ALA A 1 635 ? 17.577 19.648 -9.037 1.00 94.19 635 ALA A C 1
ATOM 4802 O O . ALA A 1 635 ? 17.093 20.773 -8.874 1.00 94.19 635 ALA A O 1
ATOM 4803 N N . GLN A 1 636 ? 17.166 18.828 -10.010 1.00 92.12 636 GLN A N 1
ATOM 4804 C CA . GLN A 1 636 ? 16.047 19.126 -10.913 1.00 92.12 636 GLN A CA 1
ATOM 4805 C C . GLN A 1 636 ? 14.732 19.258 -10.134 1.00 92.12 636 GLN A C 1
ATOM 4807 O O . GLN A 1 636 ? 14.039 20.273 -10.263 1.00 92.12 636 GLN A O 1
ATOM 4812 N N . TYR A 1 637 ? 14.452 18.298 -9.250 1.00 93.38 637 TYR A N 1
ATOM 4813 C CA . TYR A 1 637 ? 13.239 18.292 -8.437 1.00 93.38 637 TYR A CA 1
ATOM 4814 C C . TYR A 1 637 ? 13.183 19.474 -7.465 1.00 93.38 637 TYR A C 1
ATOM 4816 O O . TYR A 1 637 ? 12.184 20.185 -7.412 1.00 93.38 637 TYR A O 1
ATOM 4824 N N . THR A 1 638 ? 14.274 19.781 -6.757 1.00 91.62 638 THR A N 1
ATOM 4825 C CA . THR A 1 638 ? 14.312 20.918 -5.820 1.00 91.62 638 THR A CA 1
ATOM 4826 C C . THR A 1 638 ? 14.111 22.268 -6.518 1.00 91.62 638 THR A C 1
ATOM 4828 O O . THR A 1 638 ? 13.537 23.180 -5.929 1.00 91.62 638 THR A O 1
ATOM 4831 N N . ARG A 1 639 ? 14.580 22.430 -7.764 1.00 87.06 639 ARG A N 1
ATOM 4832 C CA . ARG A 1 639 ? 14.499 23.716 -8.477 1.00 87.06 639 ARG A CA 1
ATOM 4833 C C . ARG A 1 639 ? 13.084 24.039 -8.963 1.00 87.06 639 ARG A C 1
ATOM 4835 O O . ARG A 1 639 ? 12.701 25.202 -8.933 1.00 87.06 639 ARG A O 1
ATOM 4842 N N . HIS A 1 640 ? 12.355 23.053 -9.482 1.00 79.94 640 HIS A N 1
ATOM 4843 C CA . HIS A 1 640 ? 11.069 23.294 -10.154 1.00 79.94 640 HIS A CA 1
ATOM 4844 C C . HIS A 1 640 ? 10.109 22.091 -10.129 1.00 79.94 640 HIS A C 1
ATOM 4846 O O . HIS A 1 640 ? 9.163 22.059 -10.913 1.00 79.94 640 HIS A O 1
ATOM 4852 N N . GLY A 1 641 ? 10.348 21.089 -9.278 1.00 85.94 641 GLY A N 1
ATOM 4853 C CA . GLY A 1 641 ? 9.583 19.837 -9.240 1.00 85.94 641 GLY A CA 1
ATOM 4854 C C . GLY A 1 641 ? 9.833 18.911 -10.437 1.00 85.94 641 GLY A C 1
ATOM 4855 O O . GLY A 1 641 ? 9.122 17.931 -10.597 1.00 85.94 641 GLY A O 1
ATOM 4856 N N . GLY A 1 642 ? 10.804 19.219 -11.305 1.00 84.25 642 GLY A N 1
ATOM 4857 C CA . GLY A 1 642 ? 11.065 18.459 -12.531 1.00 84.25 642 GLY A CA 1
ATOM 4858 C C . GLY A 1 642 ? 11.987 17.252 -12.343 1.00 84.25 642 GLY A C 1
ATOM 4859 O O . GLY A 1 642 ? 12.396 16.919 -11.231 1.00 84.25 642 GLY A O 1
ATOM 4860 N N . GLY A 1 643 ? 12.354 16.629 -13.464 1.00 89.81 643 GLY A N 1
ATOM 4861 C CA . GLY A 1 643 ? 13.206 15.438 -13.481 1.00 89.81 643 GLY A CA 1
ATOM 4862 C C . GLY A 1 643 ? 12.471 14.155 -13.071 1.00 89.81 643 GLY A C 1
ATOM 4863 O O . GLY A 1 643 ? 11.261 14.185 -12.827 1.00 89.81 643 GLY A O 1
ATOM 4864 N N . PRO A 1 644 ? 13.190 13.023 -12.968 1.00 91.00 644 PRO A N 1
ATOM 4865 C CA . PRO A 1 644 ? 12.585 11.718 -12.711 1.00 91.00 644 PRO A CA 1
ATOM 4866 C C . PRO A 1 644 ? 11.847 11.617 -11.375 1.00 91.00 644 PRO A C 1
ATOM 4868 O O . PRO A 1 644 ? 10.943 10.806 -11.260 1.00 91.00 644 PRO A O 1
ATOM 4871 N N . LEU A 1 645 ? 12.177 12.451 -10.381 1.00 93.44 645 LEU A N 1
ATOM 4872 C CA . LEU A 1 645 ? 11.550 12.381 -9.056 1.00 93.44 645 LEU A CA 1
ATOM 4873 C C . LEU A 1 645 ? 10.127 12.960 -8.999 1.00 93.44 645 LEU A C 1
ATOM 4875 O O . LEU A 1 645 ? 9.386 12.637 -8.072 1.00 93.44 645 LEU A O 1
ATOM 4879 N N . GLY A 1 646 ? 9.754 13.830 -9.944 1.00 92.69 646 GLY A N 1
ATOM 4880 C CA . GLY A 1 646 ? 8.473 14.554 -9.954 1.00 92.69 646 GLY A CA 1
ATOM 4881 C C . GLY A 1 646 ? 7.349 13.887 -10.747 1.00 92.69 646 GLY A C 1
ATOM 4882 O O . GLY A 1 646 ? 6.370 14.551 -11.101 1.00 92.69 646 GLY A O 1
ATOM 4883 N N . ARG A 1 647 ? 7.508 12.608 -11.067 1.00 88.50 647 ARG A N 1
ATOM 4884 C CA . ARG A 1 647 ? 6.590 11.781 -11.856 1.00 88.50 647 ARG A CA 1
ATOM 4885 C C . ARG A 1 647 ? 6.555 10.366 -11.288 1.00 88.50 647 ARG A C 1
ATOM 4887 O O . ARG A 1 647 ? 7.394 10.032 -10.445 1.00 88.50 647 ARG A O 1
ATOM 4894 N N . ASN A 1 648 ? 5.586 9.564 -11.706 1.00 88.00 648 ASN A N 1
ATOM 4895 C CA . ASN A 1 648 ? 5.613 8.134 -11.415 1.00 88.00 648 ASN A CA 1
ATOM 4896 C C . ASN A 1 648 ? 6.603 7.398 -12.352 1.00 88.00 648 ASN A C 1
ATOM 4898 O O . ASN A 1 648 ? 7.411 8.016 -13.049 1.00 88.00 648 ASN A O 1
ATOM 4902 N N . ASN A 1 649 ? 6.591 6.065 -12.319 1.00 86.44 649 ASN A N 1
ATOM 4903 C CA . ASN A 1 649 ? 7.536 5.229 -13.058 1.00 86.44 649 ASN A CA 1
ATOM 4904 C C . ASN A 1 649 ? 6.919 4.498 -14.258 1.00 86.44 649 ASN A C 1
ATOM 4906 O O . ASN A 1 649 ? 7.572 3.595 -14.777 1.00 86.44 649 ASN A O 1
ATOM 4910 N N . GLY A 1 650 ? 5.731 4.890 -14.714 1.00 86.56 650 GLY A N 1
ATOM 4911 C CA . GLY A 1 650 ? 5.056 4.337 -15.885 1.00 86.56 650 GLY A CA 1
ATOM 4912 C C . GLY A 1 650 ? 3.662 4.942 -16.028 1.00 86.56 650 GLY A C 1
ATOM 4913 O O . GLY A 1 650 ? 2.835 4.783 -15.134 1.00 86.56 650 GLY A O 1
ATOM 4914 N N . ASP A 1 651 ? 3.419 5.629 -17.145 1.00 86.75 651 ASP A N 1
ATOM 4915 C CA . ASP A 1 651 ? 2.210 6.437 -17.356 1.00 86.75 651 ASP A CA 1
ATOM 4916 C C . ASP A 1 651 ? 1.274 5.882 -18.436 1.00 86.75 651 ASP A C 1
ATOM 4918 O O . ASP A 1 651 ? 0.194 6.418 -18.660 1.00 86.75 651 ASP A O 1
ATOM 4922 N N . VAL A 1 652 ? 1.644 4.790 -19.108 1.00 94.50 652 VAL A N 1
ATOM 4923 C CA . VAL A 1 652 ? 0.885 4.283 -20.258 1.00 94.50 652 VAL A CA 1
ATOM 4924 C C . VAL A 1 652 ? 0.199 2.970 -19.936 1.00 94.50 652 VAL A C 1
ATOM 4926 O O . VAL A 1 652 ? 0.850 2.002 -19.542 1.00 94.50 652 VAL A O 1
ATOM 4929 N N . TYR A 1 653 ? -1.103 2.919 -20.212 1.00 92.88 653 TYR A N 1
ATOM 4930 C CA . TYR A 1 653 ? -1.884 1.692 -20.152 1.00 92.88 653 TYR A CA 1
ATOM 4931 C C . TYR A 1 653 ? -2.791 1.503 -21.367 1.00 92.88 653 TYR A C 1
ATOM 4933 O O . TYR A 1 653 ? -3.401 2.446 -21.873 1.00 92.88 653 TYR A O 1
ATOM 4941 N N . GLY A 1 654 ? -2.898 0.255 -21.824 1.00 95.88 654 GLY A N 1
ATOM 4942 C CA . GLY A 1 654 ? -3.791 -0.168 -22.902 1.00 95.88 654 GLY A CA 1
ATOM 4943 C C . GLY A 1 654 ? -4.751 -1.245 -22.425 1.00 95.88 654 GLY A C 1
ATOM 4944 O O . GLY A 1 654 ? -4.315 -2.321 -22.029 1.00 95.88 654 GLY A O 1
ATOM 4945 N N . ALA A 1 655 ? -6.052 -0.981 -22.479 1.00 97.06 655 ALA A N 1
ATOM 4946 C CA . ALA A 1 655 ? -7.081 -1.918 -22.044 1.00 97.06 655 ALA A CA 1
ATOM 4947 C C . ALA A 1 655 ? -7.905 -2.417 -23.233 1.00 97.06 655 ALA A C 1
ATOM 4949 O O . ALA A 1 655 ? -8.302 -1.631 -24.096 1.00 97.06 655 ALA A O 1
ATOM 4950 N N . LEU A 1 656 ? -8.190 -3.720 -23.275 1.00 96.88 656 LEU A N 1
ATOM 4951 C CA . LEU A 1 656 ? -8.976 -4.321 -24.354 1.00 96.88 656 LEU A CA 1
ATOM 4952 C C . LEU A 1 656 ? -9.778 -5.545 -23.924 1.00 96.88 656 LEU A C 1
ATOM 4954 O O . LEU A 1 656 ? -9.565 -6.144 -22.866 1.00 96.88 656 LEU A O 1
ATOM 4958 N N . ARG A 1 657 ? -10.675 -5.953 -24.821 1.00 97.56 657 ARG A N 1
ATOM 4959 C CA . ARG A 1 657 ? -11.309 -7.269 -24.804 1.00 97.56 657 ARG A CA 1
ATOM 4960 C C . ARG A 1 657 ? -10.502 -8.246 -25.649 1.00 97.56 657 ARG A C 1
ATOM 4962 O O . ARG A 1 657 ? -10.122 -7.938 -26.773 1.00 97.56 657 ARG A O 1
ATOM 4969 N N . LEU A 1 658 ? -10.272 -9.429 -25.095 1.00 97.69 658 LEU A N 1
ATOM 4970 C CA . LEU A 1 658 ? -9.679 -10.549 -25.824 1.00 97.69 658 LEU A CA 1
ATOM 4971 C C . LEU A 1 658 ? -10.716 -11.200 -26.757 1.00 97.69 658 LEU A C 1
ATOM 4973 O O . LEU A 1 658 ? -11.911 -11.079 -26.475 1.00 97.69 658 LEU A O 1
ATOM 4977 N N . PRO A 1 659 ? -10.295 -11.907 -27.825 1.00 97.56 659 PRO A N 1
ATOM 4978 C CA . PRO A 1 659 ? -11.219 -12.613 -28.711 1.00 97.56 659 PRO A CA 1
ATOM 4979 C C . PRO A 1 659 ? -12.090 -13.628 -27.961 1.00 97.56 659 PRO A C 1
ATOM 4981 O O . PRO A 1 659 ? -11.580 -14.387 -27.138 1.00 97.56 659 PRO A O 1
ATOM 4984 N N . ASP A 1 660 ? -13.380 -13.704 -28.298 1.00 98.12 660 ASP A N 1
ATOM 4985 C CA . ASP A 1 660 ? -14.338 -14.617 -27.650 1.00 98.12 660 ASP A CA 1
ATOM 4986 C C . ASP A 1 660 ? -13.889 -16.090 -27.715 1.00 98.12 660 ASP A C 1
ATOM 4988 O O . ASP A 1 660 ? -14.034 -16.830 -26.739 1.00 98.12 660 ASP A O 1
ATOM 4992 N N . ALA A 1 661 ? -13.221 -16.482 -28.807 1.00 98.25 661 ALA A N 1
ATOM 4993 C CA . ALA A 1 661 ? -12.656 -17.819 -29.002 1.00 98.25 661 ALA A CA 1
ATOM 4994 C C . ALA A 1 661 ? -11.700 -18.266 -27.873 1.00 98.25 661 ALA A C 1
ATOM 4996 O O . ALA A 1 661 ? -11.576 -19.463 -27.615 1.00 98.25 661 ALA A O 1
ATOM 4997 N N . VAL A 1 662 ? -11.047 -17.326 -27.171 1.00 98.00 662 VAL A N 1
ATOM 4998 C CA . VAL A 1 662 ? -10.198 -17.617 -25.998 1.00 98.00 662 VAL A CA 1
ATOM 4999 C C . VAL A 1 662 ? -11.020 -18.253 -24.875 1.00 98.00 662 VAL A C 1
ATOM 5001 O O . VAL A 1 662 ? -10.562 -19.191 -24.224 1.00 98.00 662 VAL A O 1
ATOM 5004 N N . PHE A 1 663 ? -12.241 -17.765 -24.660 1.00 98.38 663 PHE A N 1
ATOM 5005 C CA . PHE A 1 663 ? -13.120 -18.198 -23.574 1.00 98.38 663 PHE A CA 1
ATOM 5006 C C . PHE A 1 663 ? -14.017 -19.365 -23.983 1.00 98.38 663 PHE A C 1
ATOM 5008 O O . PHE A 1 663 ? -14.270 -20.254 -23.168 1.00 98.38 663 PHE A O 1
ATOM 5015 N N . GLU A 1 664 ? -14.433 -19.417 -25.251 1.00 98.00 664 GLU A N 1
ATOM 5016 C CA . GLU A 1 664 ? -15.141 -20.566 -25.827 1.00 98.00 664 GLU A CA 1
ATOM 5017 C C . GLU A 1 664 ? -14.297 -21.844 -25.731 1.00 98.00 664 GLU A C 1
ATOM 5019 O O . GLU A 1 664 ? -14.807 -22.889 -25.332 1.00 98.00 664 GLU A O 1
ATOM 5024 N N . ALA A 1 665 ? -12.987 -21.751 -25.990 1.00 97.25 665 ALA A N 1
ATOM 5025 C CA . ALA A 1 665 ? -12.062 -22.885 -25.908 1.00 97.25 665 ALA A CA 1
ATOM 5026 C C . ALA A 1 665 ? -11.980 -23.525 -24.509 1.00 97.25 665 ALA A C 1
ATOM 5028 O O . ALA A 1 665 ? -11.603 -24.690 -24.383 1.00 97.25 665 ALA A O 1
ATOM 5029 N N . VAL A 1 666 ? -12.338 -22.780 -23.459 1.00 97.38 666 VAL A N 1
ATOM 5030 C CA . VAL A 1 666 ? -12.334 -23.247 -22.063 1.00 97.38 666 VAL A CA 1
ATOM 5031 C C . VAL A 1 666 ? -13.733 -23.305 -21.447 1.00 97.38 666 VAL A C 1
ATOM 5033 O O . VAL A 1 666 ? -13.858 -23.508 -20.241 1.00 97.38 666 VAL A O 1
ATOM 5036 N N . ASN A 1 667 ? -14.787 -23.148 -22.257 1.00 96.06 667 ASN A N 1
ATOM 5037 C CA . ASN A 1 667 ? -16.186 -23.102 -21.820 1.00 96.06 667 ASN A CA 1
ATOM 5038 C C . ASN A 1 667 ? -16.447 -22.090 -20.679 1.00 96.06 667 ASN A C 1
ATOM 5040 O O . ASN A 1 667 ? -17.243 -22.365 -19.780 1.00 96.06 667 ASN A O 1
ATOM 5044 N N . SER A 1 668 ? -15.782 -20.927 -20.689 1.00 93.94 668 SER A N 1
ATOM 5045 C CA . SER A 1 668 ? -16.018 -19.861 -19.701 1.00 93.94 668 SER A CA 1
ATOM 5046 C C . SER A 1 668 ? -17.052 -18.864 -20.224 1.00 93.94 668 SER A C 1
ATOM 5048 O O . SER A 1 668 ? -16.844 -18.211 -21.244 1.00 93.94 668 SER A O 1
ATOM 5050 N N . SER A 1 669 ? -18.172 -18.720 -19.512 1.00 95.44 669 SER A N 1
ATOM 5051 C CA . SER A 1 669 ? -19.239 -17.782 -19.880 1.00 95.44 669 SER A CA 1
ATOM 5052 C C . SER A 1 669 ? -19.059 -16.379 -19.302 1.00 95.44 669 SER A C 1
ATOM 5054 O O . SER A 1 669 ? -19.655 -15.443 -19.826 1.00 95.44 669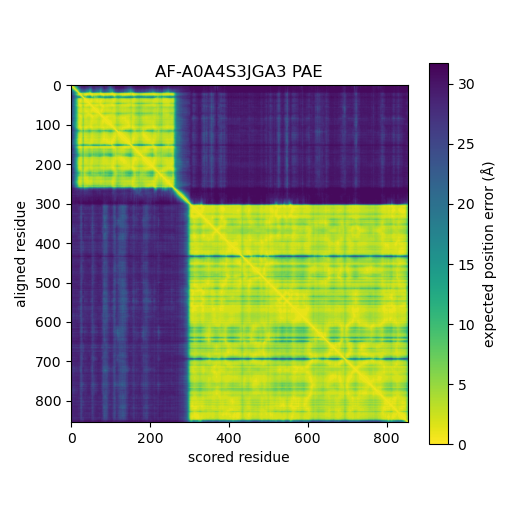 SER A O 1
ATOM 5056 N N . HIS A 1 670 ? -18.262 -16.216 -18.239 1.00 96.69 670 HIS A N 1
ATOM 5057 C CA . HIS A 1 670 ? -18.107 -14.943 -17.522 1.00 96.69 670 HIS A CA 1
ATOM 5058 C C . HIS A 1 670 ? -17.661 -13.808 -18.452 1.00 96.69 670 HIS A C 1
ATOM 5060 O O . HIS A 1 670 ? -18.379 -12.826 -18.619 1.00 96.69 670 HIS A O 1
ATOM 5066 N N . TYR A 1 671 ? -16.528 -13.977 -19.137 1.00 96.69 671 TYR A N 1
ATOM 5067 C CA . TYR A 1 671 ? -15.959 -12.954 -20.023 1.00 96.69 671 TYR A CA 1
ATOM 5068 C C . TYR A 1 671 ? -16.813 -12.670 -21.269 1.00 96.69 671 TYR A C 1
ATOM 5070 O O . TYR A 1 671 ? -16.912 -11.524 -21.717 1.00 96.69 671 TYR A O 1
ATOM 5078 N N . LEU A 1 672 ? -17.488 -13.698 -21.792 1.00 96.88 672 LEU A N 1
ATOM 5079 C CA . LEU A 1 672 ? -18.410 -13.578 -22.927 1.00 96.88 672 LEU A CA 1
ATOM 5080 C C . LEU A 1 672 ? -19.649 -12.736 -22.582 1.00 96.88 672 LEU A C 1
ATOM 5082 O O . LEU A 1 672 ? -20.242 -12.113 -23.459 1.00 96.88 672 LEU A O 1
ATOM 5086 N N . GLN A 1 673 ? -20.041 -12.714 -21.306 1.00 96.56 673 GLN A N 1
ATOM 5087 C CA . GLN A 1 673 ? -21.226 -12.005 -20.820 1.00 96.56 673 GLN A CA 1
ATOM 5088 C C . GLN A 1 673 ? -20.923 -10.612 -20.262 1.00 96.56 673 GLN A C 1
ATOM 5090 O O . GLN A 1 673 ? -21.857 -9.843 -20.024 1.00 96.56 673 GLN A O 1
ATOM 5095 N N . LEU A 1 674 ? -19.647 -10.260 -20.064 1.00 96.44 674 LEU A N 1
ATOM 5096 C CA . LEU A 1 674 ? -19.275 -8.915 -19.631 1.00 96.44 674 LEU A CA 1
ATOM 5097 C C . LEU A 1 674 ? -19.801 -7.867 -20.631 1.00 96.44 674 LEU A C 1
ATOM 5099 O O . LEU A 1 674 ? -19.653 -8.057 -21.843 1.00 96.44 674 LEU A O 1
ATOM 5103 N N . PRO A 1 675 ? -20.358 -6.735 -20.154 1.00 96.69 675 PRO A N 1
ATOM 5104 C CA . PRO A 1 675 ? -20.746 -5.627 -21.018 1.00 96.69 675 PRO A CA 1
ATOM 5105 C C . PRO A 1 675 ? -19.623 -5.200 -21.973 1.00 96.69 675 PRO A C 1
ATOM 5107 O O . PRO A 1 675 ? -18.441 -5.225 -21.625 1.00 96.69 675 PRO A O 1
ATOM 5110 N N . ARG A 1 676 ? -20.002 -4.800 -23.193 1.00 95.31 676 ARG A N 1
ATOM 5111 C CA . ARG A 1 676 ? -19.060 -4.552 -24.301 1.00 95.31 676 ARG A CA 1
ATOM 5112 C C . ARG A 1 676 ? -18.036 -3.449 -24.036 1.00 95.31 676 ARG A C 1
ATOM 5114 O O . ARG A 1 676 ? -16.994 -3.457 -24.677 1.00 95.31 676 ARG A O 1
ATOM 5121 N N . ASP A 1 677 ? -18.331 -2.511 -23.142 1.00 95.56 677 ASP A N 1
ATOM 5122 C CA . ASP A 1 677 ? -17.424 -1.426 -22.759 1.00 95.56 677 ASP A CA 1
ATOM 5123 C C . ASP A 1 677 ? -16.346 -1.867 -21.759 1.00 95.56 677 ASP A C 1
ATOM 5125 O O . ASP A 1 677 ? -15.396 -1.119 -21.539 1.00 95.56 677 ASP A O 1
ATOM 5129 N N . ARG A 1 678 ? -16.459 -3.071 -21.175 1.00 96.44 678 ARG A N 1
ATOM 5130 C CA . ARG A 1 678 ? -15.515 -3.567 -20.171 1.00 96.44 678 ARG A CA 1
ATOM 5131 C C . ARG A 1 678 ? -14.342 -4.313 -20.807 1.00 96.44 678 ARG A C 1
ATOM 5133 O O . ARG A 1 678 ? -14.577 -5.298 -21.519 1.00 96.44 678 ARG A O 1
ATOM 5140 N N . PRO A 1 679 ? -13.093 -3.915 -20.511 1.00 97.19 679 PRO A N 1
ATOM 5141 C CA . PRO A 1 679 ? -11.910 -4.677 -20.884 1.00 97.19 679 PRO A CA 1
ATOM 5142 C C . PRO A 1 679 ? -11.787 -5.963 -20.057 1.00 97.19 679 PRO A C 1
ATOM 5144 O O . PRO A 1 679 ? -12.278 -6.059 -18.931 1.00 97.19 679 PRO A O 1
ATOM 5147 N N . HIS A 1 680 ? -11.093 -6.949 -20.621 1.00 97.75 680 HIS A N 1
ATOM 5148 C CA . HIS A 1 680 ? -10.706 -8.181 -19.928 1.00 97.75 680 HIS A CA 1
ATOM 5149 C C . HIS A 1 680 ? -9.324 -8.039 -19.294 1.00 97.75 680 HIS A C 1
ATOM 5151 O O . HIS A 1 680 ? -9.109 -8.495 -18.168 1.00 97.75 680 HIS A O 1
ATOM 5157 N N . VAL A 1 681 ? -8.408 -7.384 -20.015 1.00 98.00 681 VAL A N 1
ATOM 5158 C CA . VAL A 1 681 ? -7.026 -7.179 -19.585 1.00 98.00 681 VAL A CA 1
ATOM 5159 C C . VAL A 1 681 ? -6.565 -5.740 -19.792 1.00 98.00 681 VAL A C 1
ATOM 5161 O O . VAL A 1 681 ? -7.109 -5.024 -20.638 1.00 98.00 681 VAL A O 1
ATOM 5164 N N . ILE A 1 682 ? -5.551 -5.345 -19.023 1.00 97.50 682 ILE A N 1
ATOM 5165 C CA . ILE A 1 682 ? -4.811 -4.088 -19.177 1.00 97.50 682 ILE A CA 1
ATOM 5166 C C . ILE A 1 682 ? -3.317 -4.386 -19.327 1.00 97.50 682 ILE A C 1
ATOM 5168 O O . ILE A 1 682 ? -2.784 -5.234 -18.611 1.00 97.50 682 ILE A O 1
ATOM 5172 N N . TYR A 1 683 ? -2.664 -3.718 -20.273 1.00 97.88 683 TYR A N 1
ATOM 5173 C CA . TYR A 1 683 ? -1.222 -3.748 -20.501 1.00 97.88 683 TYR A CA 1
ATOM 5174 C C . TYR A 1 683 ? -0.595 -2.480 -19.967 1.00 97.88 683 TYR A C 1
ATOM 5176 O O . TYR A 1 683 ? -1.068 -1.393 -20.285 1.00 97.88 683 TYR A O 1
ATOM 5184 N N . GLU A 1 684 ? 0.495 -2.625 -19.233 1.00 96.75 684 GLU A N 1
ATOM 5185 C CA . GLU A 1 684 ? 1.226 -1.530 -18.613 1.00 96.75 684 GLU A CA 1
ATOM 5186 C C . GLU A 1 684 ? 2.726 -1.804 -18.647 1.00 96.75 684 GLU A C 1
ATOM 5188 O O . GLU A 1 684 ? 3.186 -2.919 -18.923 1.00 96.75 684 GLU A O 1
ATOM 5193 N N . TYR A 1 685 ? 3.495 -0.766 -18.347 1.00 95.81 685 TYR A N 1
ATOM 5194 C CA . TYR A 1 685 ? 4.930 -0.871 -18.188 1.00 95.81 685 TYR A CA 1
ATOM 5195 C C . TYR A 1 685 ? 5.397 -0.094 -16.953 1.00 95.81 685 TYR A C 1
ATOM 5197 O O . TYR A 1 685 ? 4.722 0.817 -16.477 1.00 95.81 685 TYR A O 1
ATOM 5205 N N . ALA A 1 686 ? 6.570 -0.451 -16.436 1.00 94.12 686 ALA A N 1
ATOM 5206 C CA . ALA A 1 686 ? 7.257 0.308 -15.407 1.00 94.12 686 ALA A CA 1
ATOM 5207 C C . ALA A 1 686 ? 8.765 0.386 -15.674 1.00 94.12 686 ALA A C 1
ATOM 5209 O O . ALA A 1 686 ? 9.441 -0.602 -15.956 1.00 94.12 686 ALA A O 1
ATOM 5210 N N . SER A 1 687 ? 9.322 1.576 -15.489 1.00 92.62 687 SER A N 1
ATOM 5211 C CA . SER A 1 687 ? 10.750 1.901 -15.574 1.00 92.62 687 SER A CA 1
ATOM 5212 C C . SER A 1 687 ? 11.550 1.449 -14.337 1.00 92.62 687 SER A C 1
ATOM 5214 O O . SER A 1 687 ? 12.506 2.104 -13.922 1.00 92.62 687 SER A O 1
ATOM 5216 N N . THR A 1 688 ? 11.137 0.353 -13.700 1.00 90.50 688 THR A N 1
ATOM 5217 C CA . THR A 1 688 ? 11.700 -0.187 -12.455 1.00 90.50 688 THR A CA 1
ATOM 5218 C C . THR A 1 688 ? 11.518 -1.712 -12.403 1.00 90.50 688 THR A C 1
ATOM 5220 O O . THR A 1 688 ? 10.554 -2.230 -12.976 1.00 90.50 688 THR A O 1
ATOM 5223 N N . PRO A 1 689 ? 12.423 -2.476 -11.766 1.00 90.50 689 PRO A N 1
ATOM 5224 C CA . PRO A 1 689 ? 12.269 -3.922 -11.669 1.00 90.50 689 PRO A CA 1
ATOM 5225 C C . PRO A 1 689 ? 11.192 -4.333 -10.651 1.00 90.50 689 PRO A C 1
ATOM 5227 O O . PRO A 1 689 ? 11.189 -3.872 -9.515 1.00 90.50 689 PRO A O 1
ATOM 5230 N N . PHE A 1 690 ? 10.317 -5.270 -11.036 1.00 88.31 690 PHE A N 1
ATOM 5231 C CA . PHE A 1 690 ? 9.353 -5.922 -10.130 1.00 88.31 690 PHE A CA 1
ATOM 5232 C C . PHE A 1 690 ? 9.806 -7.294 -9.609 1.00 88.31 690 PHE A C 1
ATOM 5234 O O . PHE A 1 690 ? 9.253 -7.808 -8.640 1.00 88.31 690 PHE A O 1
ATOM 5241 N N . LEU A 1 691 ? 10.821 -7.894 -10.230 1.00 88.50 691 LEU A N 1
ATOM 5242 C CA . LEU A 1 691 ? 11.481 -9.115 -9.771 1.00 88.50 691 LEU A CA 1
ATOM 5243 C C . LEU A 1 691 ? 12.939 -8.819 -9.406 1.00 88.50 691 LEU A C 1
ATOM 5245 O O . LEU A 1 691 ? 13.510 -7.872 -9.959 1.00 88.50 691 LEU A O 1
ATOM 5249 N N . PRO A 1 692 ? 13.555 -9.628 -8.519 1.00 80.19 692 PRO A N 1
ATOM 5250 C CA . PRO A 1 692 ? 14.972 -9.512 -8.205 1.00 80.19 692 PRO A CA 1
ATOM 5251 C C . PRO A 1 692 ? 15.825 -9.540 -9.472 1.00 80.19 692 PRO A C 1
ATOM 5253 O O . PRO A 1 692 ? 15.691 -10.440 -10.300 1.00 80.19 692 PRO A O 1
ATOM 5256 N N . SER A 1 693 ? 16.722 -8.570 -9.600 1.00 72.00 693 SER A N 1
ATOM 5257 C CA . SER A 1 693 ? 17.547 -8.392 -10.788 1.00 72.00 693 SER A CA 1
ATOM 5258 C C . SER A 1 693 ? 19.026 -8.252 -10.460 1.00 72.00 693 SER A C 1
ATOM 5260 O O . SER A 1 693 ? 19.406 -7.906 -9.340 1.00 72.00 693 SER A O 1
ATOM 5262 N N . SER A 1 694 ? 19.880 -8.497 -11.456 1.00 67.69 694 SER A N 1
ATOM 5263 C CA . SER A 1 694 ? 21.319 -8.296 -11.314 1.00 67.69 694 SER A CA 1
ATOM 5264 C C . SER A 1 694 ? 21.649 -6.830 -11.005 1.00 67.69 694 SER A C 1
ATOM 5266 O O . SER A 1 694 ? 21.096 -5.931 -11.646 1.00 67.69 694 SER A O 1
ATOM 5268 N N . PRO A 1 695 ? 22.583 -6.567 -10.072 1.00 62.34 695 PRO A N 1
ATOM 5269 C CA . PRO A 1 695 ? 23.100 -5.221 -9.887 1.00 62.34 695 PRO A CA 1
ATOM 5270 C C . PRO A 1 695 ? 23.777 -4.767 -11.189 1.00 62.34 695 PRO A C 1
ATOM 5272 O O . PRO A 1 695 ? 24.473 -5.553 -11.834 1.00 62.34 695 PRO A O 1
ATOM 5275 N N . ASN A 1 696 ? 23.598 -3.493 -11.549 1.00 78.50 696 ASN A N 1
ATOM 5276 C CA . ASN A 1 696 ? 24.168 -2.821 -12.735 1.00 78.50 696 ASN A CA 1
ATOM 5277 C C . ASN A 1 696 ? 23.438 -2.992 -14.078 1.00 78.50 696 ASN A C 1
ATOM 5279 O O . ASN A 1 696 ? 24.032 -2.718 -15.121 1.00 78.50 696 ASN A O 1
ATOM 5283 N N . VAL A 1 697 ? 22.167 -3.394 -14.082 1.00 84.38 697 VAL A N 1
ATOM 5284 C CA . VAL A 1 697 ? 21.350 -3.417 -15.306 1.00 84.38 697 VAL A CA 1
ATOM 5285 C C . VAL A 1 697 ? 20.145 -2.495 -15.132 1.00 84.38 697 VAL A C 1
ATOM 5287 O O . VAL A 1 697 ? 19.386 -2.638 -14.177 1.00 84.38 697 VAL A O 1
ATOM 5290 N N . SER A 1 698 ? 19.960 -1.546 -16.055 1.00 91.75 698 SER A N 1
ATOM 5291 C CA . SER A 1 698 ? 18.715 -0.775 -16.152 1.00 91.75 698 SER A CA 1
ATOM 5292 C C . SER A 1 698 ? 17.615 -1.669 -16.708 1.00 91.75 698 SER A C 1
ATOM 5294 O O . SER A 1 698 ? 17.827 -2.349 -17.712 1.00 91.75 698 SER A O 1
ATOM 5296 N N . ILE A 1 699 ? 16.451 -1.675 -16.062 1.00 93.38 699 ILE A N 1
ATOM 5297 C CA . ILE A 1 699 ? 15.363 -2.601 -16.382 1.00 93.38 699 ILE A CA 1
ATOM 5298 C C . ILE A 1 699 ? 14.110 -1.839 -16.766 1.00 93.38 699 ILE A C 1
ATOM 5300 O O . ILE A 1 699 ? 13.720 -0.880 -16.100 1.00 93.38 699 ILE A O 1
ATOM 5304 N N . MET A 1 700 ? 13.479 -2.331 -17.826 1.00 94.69 700 MET A N 1
ATOM 5305 C CA . MET A 1 700 ? 12.109 -2.020 -18.184 1.00 94.69 700 MET A CA 1
ATOM 5306 C C . MET A 1 700 ? 11.247 -3.244 -17.886 1.00 94.69 700 MET A C 1
ATOM 5308 O O . MET A 1 700 ? 11.471 -4.320 -18.446 1.00 94.69 700 MET A O 1
ATOM 5312 N N . ALA A 1 701 ? 10.282 -3.098 -16.985 1.00 95.69 701 ALA A N 1
ATOM 5313 C CA . ALA A 1 701 ? 9.265 -4.105 -16.743 1.00 95.69 701 ALA A CA 1
ATOM 5314 C C . ALA A 1 701 ? 8.036 -3.802 -17.603 1.00 95.69 701 ALA A C 1
ATOM 5316 O O . ALA A 1 701 ? 7.657 -2.646 -17.769 1.00 95.69 701 ALA A O 1
ATOM 5317 N N . ALA A 1 702 ? 7.394 -4.839 -18.119 1.00 97.06 702 ALA A N 1
ATOM 5318 C CA . ALA A 1 702 ? 6.064 -4.731 -18.701 1.00 97.06 702 ALA A CA 1
ATOM 5319 C C . ALA A 1 702 ? 5.177 -5.825 -18.132 1.00 97.06 702 ALA A C 1
ATOM 5321 O O . ALA A 1 702 ? 5.665 -6.886 -17.739 1.00 97.06 702 ALA A O 1
ATOM 5322 N N . PHE A 1 703 ? 3.883 -5.564 -18.035 1.00 97.62 703 PHE A N 1
ATOM 5323 C CA . PHE A 1 703 ? 2.963 -6.480 -17.387 1.00 97.62 703 PHE A CA 1
ATOM 5324 C C . PHE A 1 703 ? 1.564 -6.396 -17.976 1.00 97.62 703 PHE A C 1
ATOM 5326 O O . PHE A 1 703 ? 1.156 -5.402 -18.575 1.00 97.62 703 PHE A O 1
ATOM 5333 N N . VAL A 1 704 ? 0.839 -7.496 -17.813 1.00 98.31 704 VAL A N 1
ATOM 5334 C CA . VAL A 1 704 ? -0.556 -7.630 -18.218 1.00 98.31 704 VAL A CA 1
ATOM 5335 C C . VAL A 1 704 ? -1.371 -8.089 -17.027 1.00 98.31 704 VAL A C 1
ATOM 5337 O O . VAL A 1 704 ? -0.977 -9.037 -16.346 1.00 98.31 704 VAL A O 1
ATOM 5340 N N . ALA A 1 705 ? -2.496 -7.427 -16.779 1.00 97.44 705 ALA A N 1
ATOM 5341 C CA . ALA A 1 705 ? -3.394 -7.733 -15.674 1.00 97.44 705 ALA A CA 1
ATOM 5342 C C . ALA A 1 705 ? -4.755 -8.205 -16.146 1.00 97.44 705 ALA A C 1
ATOM 5344 O O . ALA A 1 705 ? -5.285 -7.680 -17.120 1.00 97.44 705 ALA A O 1
ATOM 5345 N N . VAL A 1 706 ? -5.366 -9.104 -15.379 1.00 97.75 706 VAL A N 1
ATOM 5346 C CA . VAL A 1 706 ? -6.800 -9.391 -15.473 1.00 97.75 706 VAL A CA 1
ATOM 5347 C C . VAL A 1 706 ? -7.559 -8.373 -14.616 1.00 97.75 706 VAL A C 1
ATOM 5349 O O . VAL A 1 706 ? -7.330 -8.283 -13.408 1.00 97.75 706 VAL A O 1
ATOM 5352 N N . VAL A 1 707 ? -8.464 -7.605 -15.236 1.00 96.12 707 VAL A N 1
ATOM 5353 C CA . VAL A 1 707 ? -9.167 -6.469 -14.588 1.00 96.12 707 VAL A CA 1
ATOM 5354 C C . VAL A 1 707 ? -10.657 -6.709 -14.325 1.00 96.12 707 VAL A C 1
ATOM 5356 O O . VAL A 1 707 ? -11.329 -5.893 -13.698 1.00 96.12 707 VAL A O 1
ATOM 5359 N N . GLN A 1 708 ? -11.201 -7.834 -14.788 1.00 95.81 708 GLN A N 1
ATOM 5360 C CA . GLN A 1 708 ? -12.563 -8.286 -14.475 1.00 95.81 708 GLN A CA 1
ATOM 5361 C C . GLN A 1 708 ? -12.558 -9.776 -14.087 1.00 95.81 708 GLN A C 1
ATOM 5363 O O . GLN A 1 708 ? -13.238 -10.571 -14.739 1.00 95.81 708 GLN A O 1
ATOM 5368 N N . PRO A 1 709 ? -11.772 -10.177 -13.067 1.00 96.19 709 PRO A N 1
ATOM 5369 C CA . PRO A 1 709 ? -11.629 -11.583 -12.698 1.00 96.19 709 PRO A CA 1
ATOM 5370 C C . PRO A 1 709 ? -12.961 -12.229 -12.302 1.00 96.19 709 PRO A C 1
ATOM 5372 O O . PRO A 1 709 ? -13.809 -11.606 -11.657 1.00 96.19 709 PRO A O 1
ATOM 5375 N N . GLU A 1 710 ? -13.128 -13.490 -12.689 1.00 95.81 710 GLU A N 1
ATOM 5376 C CA . GLU A 1 710 ? -14.265 -14.335 -12.325 1.00 95.81 710 GLU A CA 1
ATOM 5377 C C . GLU A 1 710 ? -14.084 -14.919 -10.921 1.00 95.81 710 GLU A C 1
ATOM 5379 O O . GLU A 1 710 ? -15.009 -14.911 -10.103 1.00 95.81 710 GLU A O 1
ATOM 5384 N N . ALA A 1 711 ? -12.885 -15.434 -10.634 1.00 94.75 711 ALA A N 1
ATOM 5385 C CA . ALA A 1 711 ? -12.573 -16.057 -9.362 1.00 94.75 711 ALA A CA 1
ATOM 5386 C C . ALA A 1 711 ? -12.389 -15.016 -8.251 1.00 94.75 711 ALA A C 1
ATOM 5388 O O . ALA A 1 711 ? -11.759 -13.975 -8.430 1.00 94.75 711 ALA A O 1
ATOM 5389 N N . THR A 1 712 ? -12.915 -15.340 -7.069 1.00 96.44 712 THR A N 1
ATOM 5390 C CA . THR A 1 712 ? -12.774 -14.520 -5.861 1.00 96.44 712 THR A CA 1
ATOM 5391 C C . THR A 1 712 ? -11.989 -15.239 -4.781 1.00 96.44 712 THR A C 1
ATOM 5393 O O . THR A 1 712 ? -11.977 -16.473 -4.694 1.00 96.44 712 THR A O 1
ATOM 5396 N N . GLY A 1 713 ? -11.342 -14.437 -3.945 1.00 97.81 713 GLY A N 1
ATOM 5397 C CA . GLY A 1 713 ? -10.672 -14.854 -2.729 1.00 97.81 713 GLY A CA 1
ATOM 5398 C C . GLY A 1 713 ? -11.503 -14.615 -1.465 1.00 97.81 713 GLY A C 1
ATOM 5399 O O . GLY A 1 713 ? -12.694 -14.288 -1.511 1.00 97.81 713 GLY A O 1
ATOM 5400 N N . TYR A 1 714 ? -10.840 -14.721 -0.315 1.00 98.56 714 TYR A N 1
ATOM 5401 C CA . TYR A 1 714 ? -11.396 -14.357 0.985 1.00 98.56 714 TYR A CA 1
ATOM 5402 C C . TYR A 1 714 ? -10.326 -13.873 1.977 1.00 98.56 714 TYR A C 1
ATOM 5404 O O . TYR A 1 714 ? -9.134 -14.156 1.848 1.00 98.56 714 TYR A O 1
ATOM 5412 N N . VAL A 1 715 ? -10.789 -13.197 3.026 1.00 98.81 715 VAL A N 1
ATOM 5413 C CA . VAL A 1 715 ? -10.042 -12.789 4.217 1.00 98.81 715 VAL A CA 1
ATOM 5414 C C . VAL A 1 715 ? -10.733 -13.387 5.440 1.00 98.81 715 VAL A C 1
ATOM 5416 O O . VAL A 1 715 ? -11.925 -13.179 5.648 1.00 98.81 715 VAL A O 1
ATOM 5419 N N . THR A 1 716 ? -10.003 -14.121 6.278 1.00 98.69 716 THR A N 1
ATOM 5420 C CA . THR A 1 716 ? -10.531 -14.666 7.538 1.00 98.69 716 THR A CA 1
ATOM 5421 C C . THR A 1 716 ? -9.539 -14.482 8.684 1.00 98.69 716 THR A C 1
ATOM 5423 O O . THR A 1 716 ? -8.358 -14.228 8.465 1.00 98.69 716 THR A O 1
ATOM 5426 N N . LEU A 1 717 ? -9.997 -14.599 9.929 1.00 98.62 717 LEU A N 1
ATOM 5427 C CA . LEU A 1 717 ? -9.116 -14.473 11.088 1.00 98.62 717 LEU A CA 1
ATOM 5428 C C . LEU A 1 717 ? -8.102 -15.619 11.161 1.00 98.62 717 LEU A C 1
ATOM 5430 O O . LEU A 1 717 ? -8.451 -16.784 10.963 1.00 98.62 717 LEU A O 1
ATOM 5434 N N . ASN A 1 718 ? -6.859 -15.305 11.517 1.00 97.31 718 ASN A N 1
ATOM 5435 C CA . ASN A 1 718 ? -5.918 -16.322 11.978 1.00 97.31 718 ASN A CA 1
ATOM 5436 C C . ASN A 1 718 ? -6.172 -16.626 13.462 1.00 97.31 718 ASN A C 1
ATOM 5438 O O . ASN A 1 718 ? -6.506 -17.752 13.828 1.00 97.31 718 ASN A O 1
ATOM 5442 N N . THR A 1 719 ? -6.118 -15.581 14.290 1.00 98.31 719 THR A N 1
ATOM 5443 C CA . THR A 1 719 ? -6.303 -15.634 15.743 1.00 98.31 719 THR A CA 1
ATOM 5444 C C . THR A 1 719 ? -7.334 -14.590 16.195 1.00 98.31 719 THR A C 1
ATOM 5446 O O . THR A 1 719 ? -7.902 -13.860 15.379 1.00 98.31 719 THR A O 1
ATOM 5449 N N . SER A 1 720 ? -7.605 -14.531 17.501 1.00 97.75 720 SER A N 1
ATOM 5450 C CA . SER A 1 720 ? -8.408 -13.471 18.123 1.00 97.75 720 SER A CA 1
ATOM 5451 C C . SER A 1 720 ? -7.589 -12.231 18.512 1.00 97.75 720 SER A C 1
ATOM 5453 O O . SER A 1 720 ? -8.138 -11.319 19.127 1.00 97.75 720 SER A O 1
ATOM 5455 N N . ASP A 1 721 ? -6.283 -12.207 18.238 1.00 97.88 721 ASP A N 1
ATOM 5456 C CA . ASP A 1 721 ? -5.432 -11.051 18.511 1.00 97.88 721 ASP A CA 1
ATOM 5457 C C . ASP A 1 721 ? -5.503 -10.076 17.334 1.00 97.88 721 ASP A C 1
ATOM 5459 O O . ASP A 1 721 ? -5.218 -10.429 16.192 1.00 97.88 721 ASP A O 1
ATOM 5463 N N . TYR A 1 722 ? -5.874 -8.827 17.611 1.00 96.69 722 TYR A N 1
ATOM 5464 C CA . TYR A 1 722 ? -5.992 -7.783 16.593 1.00 96.69 722 TYR A CA 1
ATOM 5465 C C . TYR A 1 722 ? -4.654 -7.423 15.928 1.00 96.69 722 TYR A C 1
ATOM 5467 O O . TYR A 1 722 ? -4.652 -6.772 14.883 1.00 96.69 722 TYR A O 1
ATOM 5475 N N . ARG A 1 723 ? -3.529 -7.817 16.540 1.00 95.19 723 ARG A N 1
ATOM 5476 C CA . ARG A 1 723 ? -2.171 -7.582 16.034 1.00 95.19 723 ARG A CA 1
ATOM 5477 C C . ARG A 1 723 ? -1.743 -8.611 14.997 1.00 95.19 723 ARG A C 1
ATOM 5479 O O . ARG A 1 723 ? -0.855 -8.322 14.197 1.00 95.19 723 ARG A O 1
ATOM 5486 N N . ASP A 1 724 ? -2.363 -9.787 15.008 1.00 96.81 724 ASP A N 1
ATOM 5487 C CA . ASP A 1 724 ? -2.027 -10.850 14.075 1.00 96.81 724 ASP A CA 1
ATOM 5488 C C . ASP A 1 724 ? -2.625 -10.551 12.698 1.00 96.81 724 ASP A C 1
ATOM 5490 O O . ASP A 1 724 ? -3.768 -10.104 12.563 1.00 96.81 724 ASP A O 1
ATOM 5494 N N . ALA A 1 725 ? -1.850 -10.816 11.647 1.00 96.69 725 ALA A N 1
ATOM 5495 C CA . ALA A 1 725 ? -2.339 -10.683 10.282 1.00 96.69 725 ALA A CA 1
ATOM 5496 C C . ALA A 1 725 ? -3.497 -11.670 10.013 1.00 96.69 725 ALA A C 1
ATOM 5498 O O . ALA A 1 725 ? -3.466 -12.812 10.494 1.00 96.69 725 ALA A O 1
ATOM 5499 N N . PRO A 1 726 ? -4.513 -11.273 9.226 1.00 98.12 726 PRO A N 1
ATOM 5500 C CA . PRO A 1 726 ? -5.556 -12.193 8.810 1.00 98.12 726 PRO A CA 1
ATOM 5501 C C . PRO A 1 726 ? -5.003 -13.208 7.799 1.00 98.12 726 PRO A C 1
ATOM 5503 O O . PRO A 1 726 ? -4.001 -12.974 7.123 1.00 98.12 726 PRO A O 1
ATOM 5506 N N . LEU A 1 727 ? -5.689 -14.339 7.663 1.00 98.44 727 LEU A N 1
ATOM 5507 C CA . LEU A 1 727 ? -5.440 -15.289 6.586 1.00 98.44 727 LEU A CA 1
ATOM 5508 C C . LEU A 1 727 ? -6.105 -14.761 5.314 1.00 98.44 727 LEU A C 1
ATOM 5510 O O . LEU A 1 727 ? -7.322 -14.565 5.285 1.00 98.44 727 LEU A O 1
ATOM 5514 N N . ILE A 1 728 ? -5.310 -14.556 4.270 1.00 98.62 728 ILE A N 1
ATOM 5515 C CA . ILE A 1 728 ? -5.764 -14.027 2.982 1.00 98.62 728 ILE A CA 1
ATOM 5516 C C . ILE A 1 728 ? -5.574 -15.110 1.930 1.00 98.62 728 ILE A C 1
ATOM 5518 O O . ILE A 1 728 ? -4.463 -15.597 1.751 1.00 98.62 728 ILE A O 1
ATOM 5522 N N . ARG A 1 729 ? -6.632 -15.468 1.211 1.00 97.75 729 ARG A N 1
ATOM 5523 C CA . ARG A 1 729 ? -6.529 -16.226 -0.037 1.00 97.75 729 ARG A CA 1
ATOM 5524 C C . ARG A 1 729 ? -7.003 -15.317 -1.156 1.00 97.75 729 ARG A C 1
ATOM 5526 O O . ARG A 1 729 ? -8.143 -14.872 -1.105 1.00 97.75 729 ARG A O 1
ATOM 5533 N N . SER A 1 730 ? -6.169 -15.050 -2.147 1.00 95.94 730 SER A N 1
ATOM 5534 C CA . SER A 1 730 ? -6.518 -14.194 -3.277 1.00 95.94 730 SER A CA 1
ATOM 5535 C C . SER A 1 730 ? -7.213 -14.947 -4.409 1.00 95.94 730 SER A C 1
ATOM 5537 O O . SER A 1 730 ? -8.085 -14.380 -5.058 1.00 95.94 730 SER A O 1
ATOM 5539 N N . ASN A 1 731 ? -6.881 -16.230 -4.604 1.00 96.00 731 ASN A N 1
ATOM 5540 C CA . ASN A 1 731 ? -7.424 -17.077 -5.668 1.00 96.00 731 ASN A CA 1
ATOM 5541 C C . ASN A 1 731 ? -7.155 -16.545 -7.095 1.00 96.00 731 ASN A C 1
ATOM 5543 O O . ASN A 1 731 ? -7.990 -16.693 -7.990 1.00 96.00 731 ASN A O 1
ATOM 5547 N N . TYR A 1 732 ? -5.984 -15.936 -7.312 1.00 96.81 732 TYR A N 1
ATOM 5548 C CA . TYR A 1 732 ? -5.557 -15.450 -8.631 1.00 96.81 732 TYR A CA 1
ATOM 5549 C C . TYR A 1 732 ? -5.579 -16.554 -9.689 1.00 96.81 732 TYR A C 1
ATOM 5551 O O . TYR A 1 732 ? -5.180 -17.691 -9.425 1.00 96.81 732 TYR A O 1
ATOM 5559 N N . TYR A 1 733 ? -6.058 -16.200 -10.885 1.00 96.38 733 TYR A N 1
ATOM 5560 C CA . TYR A 1 733 ? -6.263 -17.112 -12.016 1.00 96.38 733 TYR A CA 1
ATOM 5561 C C . TYR A 1 733 ? -7.078 -18.370 -11.665 1.00 96.38 733 TYR A C 1
ATOM 5563 O O . TYR A 1 733 ? -6.831 -19.451 -12.202 1.00 96.38 733 TYR A O 1
ATOM 5571 N N . GLY A 1 734 ? -8.014 -18.251 -10.716 1.00 95.50 734 GLY A N 1
ATOM 5572 C CA . GLY A 1 734 ? -8.724 -19.394 -10.145 1.00 95.50 734 GLY A CA 1
ATOM 5573 C C . GLY A 1 734 ? -9.801 -20.008 -11.031 1.00 95.50 734 GLY A C 1
ATOM 5574 O O . GLY A 1 734 ? -10.193 -21.149 -10.784 1.00 95.50 734 GLY A O 1
ATOM 5575 N N . SER A 1 735 ? -10.266 -19.297 -12.061 1.00 97.31 735 SER A N 1
ATOM 5576 C CA . SER A 1 735 ? -11.178 -19.845 -13.065 1.00 97.31 735 SER A CA 1
ATOM 5577 C C . SER A 1 735 ? -10.440 -20.221 -14.351 1.00 97.31 735 SER A C 1
ATOM 5579 O O . SER A 1 735 ? -9.361 -19.707 -14.660 1.00 97.31 735 SER A O 1
ATOM 5581 N N . ALA A 1 736 ? -11.044 -21.111 -15.142 1.00 97.62 736 ALA A N 1
ATOM 5582 C CA . ALA A 1 736 ? -10.519 -21.443 -16.464 1.00 97.62 736 ALA A CA 1
ATOM 5583 C C . ALA A 1 736 ? -10.486 -20.213 -17.392 1.00 97.62 736 ALA A C 1
ATOM 5585 O O . ALA A 1 736 ? -9.555 -20.073 -18.183 1.00 97.62 736 ALA A O 1
ATOM 5586 N N . GLY A 1 737 ? -11.459 -19.304 -17.253 1.00 98.19 737 GLY A N 1
ATOM 5587 C CA . GLY A 1 737 ? -11.501 -18.037 -17.981 1.00 98.19 737 GLY A CA 1
ATOM 5588 C C . GLY A 1 737 ? -10.377 -17.089 -17.570 1.00 98.19 737 GLY A C 1
ATOM 5589 O O . GLY A 1 737 ? -9.691 -16.560 -18.439 1.00 98.19 737 GLY A O 1
ATOM 5590 N N . ASP A 1 738 ? -10.132 -16.925 -16.266 1.00 98.12 738 ASP A N 1
ATOM 5591 C CA . ASP A 1 738 ? -9.060 -16.058 -15.755 1.00 98.12 738 ASP A CA 1
ATOM 5592 C C . ASP A 1 738 ? -7.685 -16.553 -16.216 1.00 98.12 738 ASP A C 1
ATOM 5594 O O . ASP A 1 738 ? -6.848 -15.772 -16.674 1.00 98.12 738 ASP A O 1
ATOM 5598 N N . LYS A 1 739 ? -7.469 -17.872 -16.149 1.00 97.81 739 LYS A N 1
ATOM 5599 C CA . LYS A 1 739 ? -6.250 -18.514 -16.643 1.00 97.81 739 LYS A CA 1
ATOM 5600 C C . LYS A 1 739 ? -6.071 -18.319 -18.152 1.00 97.81 739 LYS A C 1
ATOM 5602 O O . LYS A 1 739 ? -4.976 -17.974 -18.593 1.00 97.81 739 LYS A O 1
ATOM 5607 N N . ALA A 1 740 ? -7.128 -18.510 -18.942 1.00 98.12 740 ALA A N 1
ATOM 5608 C CA . ALA A 1 740 ? -7.076 -18.295 -20.386 1.00 98.12 740 ALA A CA 1
ATOM 5609 C C . ALA A 1 740 ? -6.782 -16.824 -20.732 1.00 98.12 740 ALA A C 1
ATOM 5611 O O . ALA A 1 740 ? -5.943 -16.555 -21.596 1.00 98.12 740 ALA A O 1
ATOM 5612 N N . ALA A 1 741 ? -7.403 -15.881 -20.014 1.00 98.44 741 ALA A N 1
ATOM 5613 C CA . ALA A 1 741 ? -7.191 -14.450 -20.199 1.00 98.44 741 ALA A CA 1
ATOM 5614 C C . ALA A 1 741 ? -5.731 -14.055 -19.963 1.00 98.44 741 ALA A C 1
ATOM 5616 O O . ALA A 1 741 ? -5.120 -13.432 -20.834 1.00 98.44 741 ALA A O 1
ATOM 5617 N N . ILE A 1 742 ? -5.147 -14.449 -18.823 1.00 98.44 742 ILE A N 1
ATOM 5618 C CA . ILE A 1 742 ? -3.757 -14.089 -18.527 1.00 98.44 742 ILE A CA 1
ATOM 5619 C C . ILE A 1 742 ? -2.778 -14.767 -19.485 1.00 98.44 742 ILE A C 1
ATOM 5621 O O . ILE A 1 742 ? -1.833 -14.125 -19.924 1.00 98.44 742 ILE A O 1
ATOM 5625 N N . GLN A 1 743 ? -2.994 -16.032 -19.864 1.00 98.19 743 GLN A N 1
ATOM 5626 C CA . GLN A 1 743 ? -2.083 -16.729 -20.776 1.00 98.19 743 GLN A CA 1
ATOM 5627 C C . GLN A 1 743 ? -2.080 -16.101 -22.171 1.00 98.19 743 GLN A C 1
ATOM 5629 O O . GLN A 1 743 ? -1.012 -15.923 -22.759 1.00 98.19 743 GLN A O 1
ATOM 5634 N N . TYR A 1 744 ? -3.257 -15.747 -22.691 1.00 98.38 744 TYR A N 1
ATOM 5635 C CA . TYR A 1 744 ? -3.366 -15.050 -23.969 1.00 98.38 744 TYR A CA 1
ATOM 5636 C C . TYR A 1 744 ? -2.736 -13.657 -23.883 1.00 98.38 744 TYR A C 1
ATOM 5638 O O . TYR A 1 744 ? -1.893 -13.308 -24.709 1.00 98.38 744 TYR A O 1
ATOM 5646 N N . GLY A 1 745 ? -3.095 -12.893 -22.847 1.00 98.19 745 GLY A N 1
ATOM 5647 C CA . GLY A 1 745 ? -2.564 -11.554 -22.626 1.00 98.19 745 GLY A CA 1
ATOM 5648 C C . GLY A 1 745 ? -1.044 -11.550 -22.483 1.00 98.19 745 GLY A C 1
ATOM 5649 O O . GLY A 1 745 ? -0.369 -10.711 -23.063 1.00 98.19 745 GLY A O 1
ATOM 5650 N N . TYR A 1 746 ? -0.472 -12.531 -21.785 1.00 98.56 746 TYR A N 1
ATOM 5651 C CA . TYR A 1 746 ? 0.974 -12.642 -21.608 1.00 98.56 746 TYR A CA 1
ATOM 5652 C C . TYR A 1 746 ? 1.689 -12.877 -22.938 1.00 98.56 746 TYR A C 1
ATOM 5654 O O . TYR A 1 746 ? 2.668 -12.209 -23.241 1.00 98.56 746 TYR A O 1
ATOM 5662 N N . LYS A 1 747 ? 1.181 -13.775 -23.788 1.00 98.00 747 LYS A N 1
ATOM 5663 C CA . LYS A 1 747 ? 1.761 -13.997 -25.122 1.00 98.00 747 LYS A CA 1
ATOM 5664 C C . LYS A 1 747 ? 1.683 -12.734 -25.986 1.00 98.00 747 LYS A C 1
ATOM 5666 O O . LYS A 1 747 ? 2.686 -12.346 -26.576 1.00 98.00 747 LYS A O 1
ATOM 5671 N N . GLN A 1 748 ? 0.538 -12.054 -25.974 1.00 97.81 748 GLN A N 1
ATOM 5672 C CA . GLN A 1 748 ? 0.344 -10.799 -26.699 1.00 97.81 748 GLN A CA 1
ATOM 5673 C C . GLN A 1 748 ? 1.252 -9.673 -26.173 1.00 97.81 748 GLN A C 1
ATOM 5675 O O . GLN A 1 748 ? 1.823 -8.928 -26.964 1.00 97.81 748 GLN A O 1
ATOM 5680 N N . LEU A 1 749 ? 1.461 -9.575 -24.855 1.00 98.12 749 LEU A N 1
ATOM 5681 C CA . LEU A 1 749 ? 2.412 -8.629 -24.271 1.00 98.12 749 LEU A CA 1
ATOM 5682 C C . LEU A 1 749 ? 3.831 -8.878 -24.792 1.00 98.12 749 LEU A C 1
ATOM 5684 O O . LEU A 1 749 ? 4.524 -7.928 -25.149 1.00 98.12 749 LEU A O 1
ATOM 5688 N N . ARG A 1 750 ? 4.261 -10.144 -24.873 1.00 97.50 750 ARG A N 1
ATOM 5689 C CA . ARG A 1 750 ? 5.579 -10.482 -25.423 1.00 97.50 750 ARG A CA 1
ATOM 5690 C C . ARG A 1 750 ? 5.699 -10.027 -26.877 1.00 97.50 750 ARG A C 1
ATOM 5692 O O . ARG A 1 750 ? 6.716 -9.447 -27.236 1.00 97.50 750 ARG A O 1
ATOM 5699 N N . GLU A 1 751 ? 4.672 -10.252 -27.696 1.00 96.62 751 GLU A N 1
ATOM 5700 C CA . GLU A 1 751 ? 4.638 -9.787 -29.092 1.00 96.62 751 GLU A CA 1
ATOM 5701 C C . GLU A 1 751 ? 4.771 -8.261 -29.191 1.00 96.62 751 GLU A C 1
ATOM 5703 O O . GLU A 1 751 ? 5.578 -7.768 -29.978 1.00 96.62 751 GLU A O 1
ATOM 5708 N N . ILE A 1 752 ? 4.051 -7.511 -28.348 1.00 97.62 752 ILE A N 1
ATOM 5709 C CA . ILE A 1 752 ? 4.148 -6.044 -28.282 1.00 97.62 752 ILE A CA 1
ATOM 5710 C C . ILE A 1 752 ? 5.576 -5.617 -27.927 1.00 97.62 752 ILE A C 1
ATOM 5712 O O . ILE A 1 752 ? 6.154 -4.774 -28.616 1.00 97.62 752 ILE A O 1
ATOM 5716 N N . MET A 1 753 ? 6.160 -6.213 -26.883 1.00 97.56 753 MET A N 1
ATOM 5717 C CA . MET A 1 753 ? 7.494 -5.864 -26.380 1.00 97.56 753 MET A CA 1
ATOM 5718 C C . MET A 1 753 ? 8.623 -6.200 -27.365 1.00 97.56 753 MET A C 1
ATOM 5720 O O . MET A 1 753 ? 9.645 -5.521 -27.363 1.00 97.56 753 MET A O 1
ATOM 5724 N N . HIS A 1 754 ? 8.434 -7.187 -28.244 1.00 96.25 754 HIS A N 1
ATOM 5725 C CA . HIS A 1 754 ? 9.380 -7.530 -29.318 1.00 96.25 754 HIS A CA 1
ATOM 5726 C C . HIS A 1 754 ? 9.087 -6.830 -30.655 1.00 96.25 754 HIS A C 1
ATOM 5728 O O . HIS A 1 754 ? 9.728 -7.138 -31.659 1.00 96.25 754 HIS A O 1
ATOM 5734 N N . SER A 1 755 ? 8.138 -5.891 -30.700 1.00 96.12 755 SER A N 1
ATOM 5735 C CA . SER A 1 755 ? 7.832 -5.148 -31.926 1.00 96.12 755 SER A CA 1
ATOM 5736 C C . SER A 1 755 ? 8.987 -4.239 -32.370 1.00 96.12 755 SER A C 1
ATOM 5738 O O . SER A 1 755 ? 9.731 -3.686 -31.553 1.00 96.12 755 SER A O 1
ATOM 5740 N N . ASP A 1 756 ? 9.088 -4.002 -33.683 1.00 94.44 756 ASP A N 1
ATOM 5741 C CA . ASP A 1 756 ? 10.102 -3.114 -34.273 1.00 94.44 756 ASP A CA 1
ATOM 5742 C C . ASP A 1 756 ? 10.100 -1.716 -33.634 1.00 94.44 756 ASP A C 1
ATOM 5744 O O . ASP A 1 756 ? 11.160 -1.120 -33.441 1.00 94.44 756 ASP A O 1
ATOM 5748 N N . ALA A 1 757 ? 8.918 -1.222 -33.248 1.00 93.38 757 ALA A N 1
ATOM 5749 C CA . ALA A 1 757 ? 8.733 0.071 -32.595 1.00 93.38 757 ALA A CA 1
ATOM 5750 C C . ALA A 1 757 ? 9.452 0.187 -31.238 1.00 93.38 757 ALA A C 1
ATOM 5752 O O . ALA A 1 757 ? 9.861 1.288 -30.863 1.00 93.38 757 ALA A O 1
ATOM 5753 N N . LEU A 1 758 ? 9.620 -0.923 -30.510 1.00 96.88 758 LEU A N 1
ATOM 5754 C CA . LEU A 1 758 ? 10.240 -0.943 -29.180 1.00 96.88 758 LEU A CA 1
ATOM 5755 C C . LEU A 1 758 ? 11.694 -1.423 -29.190 1.00 96.88 758 LEU A C 1
ATOM 5757 O O . LEU A 1 758 ? 12.430 -1.141 -28.242 1.00 96.88 758 LEU A O 1
ATOM 5761 N N . SER A 1 759 ? 12.142 -2.051 -30.281 1.00 94.81 759 SER A N 1
ATOM 5762 C CA . SER A 1 759 ? 13.525 -2.517 -30.458 1.00 94.81 759 SER A CA 1
ATOM 5763 C C . SER A 1 759 ? 14.630 -1.472 -30.186 1.00 94.81 759 SER A C 1
ATOM 5765 O O . SER A 1 759 ? 15.675 -1.866 -29.670 1.00 94.81 759 SER A O 1
ATOM 5767 N N . PRO A 1 760 ? 14.458 -0.148 -30.422 1.00 96.38 760 PRO A N 1
ATOM 5768 C CA . PRO A 1 760 ? 15.493 0.835 -30.078 1.00 96.38 760 PRO A CA 1
ATOM 5769 C C . PRO A 1 760 ? 15.619 1.114 -28.572 1.00 96.38 760 PRO A C 1
ATOM 5771 O O . PRO A 1 760 ? 16.591 1.737 -28.139 1.00 96.38 760 PRO A O 1
ATOM 5774 N N . PHE A 1 761 ? 14.626 0.706 -27.781 1.00 96.31 761 PHE A N 1
ATOM 5775 C CA . PHE A 1 761 ? 14.500 1.028 -26.358 1.00 96.31 761 PHE A CA 1
ATOM 5776 C C . PHE A 1 761 ? 14.730 -0.182 -25.448 1.00 96.31 761 PHE A C 1
ATOM 5778 O O . PHE A 1 761 ? 14.984 -0.009 -24.254 1.00 96.31 761 PHE A O 1
ATOM 5785 N N . LEU A 1 762 ? 14.662 -1.391 -26.004 1.00 96.25 762 LEU A N 1
ATOM 5786 C CA . LEU A 1 762 ? 14.752 -2.653 -25.280 1.00 96.25 762 LEU A CA 1
ATOM 5787 C C . LEU A 1 762 ? 15.933 -3.486 -25.788 1.00 96.25 762 LEU A C 1
ATOM 5789 O O . LEU A 1 762 ? 16.183 -3.588 -26.985 1.00 96.25 762 LEU A O 1
ATOM 5793 N N . GLY A 1 763 ? 16.669 -4.068 -24.847 1.00 93.62 763 GLY A N 1
ATOM 5794 C CA . GLY A 1 763 ? 17.735 -5.034 -25.077 1.00 93.62 763 GLY A CA 1
ATOM 5795 C C . GLY A 1 763 ? 17.248 -6.468 -24.867 1.00 93.62 763 GLY A C 1
ATOM 5796 O O . GLY A 1 763 ? 16.188 -6.862 -25.343 1.00 93.62 763 GLY A O 1
ATOM 5797 N N . GLU A 1 764 ? 18.041 -7.268 -24.155 1.00 93.25 764 GLU A N 1
ATOM 5798 C CA . GLU A 1 764 ? 17.710 -8.666 -23.872 1.00 93.25 764 GLU A CA 1
ATOM 5799 C C . GLU A 1 764 ? 16.445 -8.811 -23.008 1.00 93.25 764 GLU A C 1
ATOM 5801 O O . GLU A 1 764 ? 16.247 -8.078 -22.038 1.00 93.25 764 GLU A O 1
ATOM 5806 N N . GLU A 1 765 ? 15.612 -9.804 -23.332 1.00 95.94 765 GLU A N 1
ATOM 5807 C CA . GLU A 1 765 ? 14.540 -10.273 -22.453 1.00 95.94 765 GLU A CA 1
ATOM 5808 C C . GLU A 1 765 ? 15.146 -11.066 -21.283 1.00 95.94 765 GLU A C 1
ATOM 5810 O O . GLU A 1 765 ? 15.608 -12.195 -21.460 1.00 95.94 765 GLU A O 1
ATOM 5815 N N . LEU A 1 766 ? 15.137 -10.467 -20.092 1.00 95.19 766 LEU A N 1
ATOM 5816 C CA . LEU A 1 766 ? 15.720 -11.013 -18.863 1.00 95.19 766 LEU A CA 1
ATOM 5817 C C . LEU A 1 766 ? 14.772 -11.987 -18.160 1.00 95.19 766 LEU A C 1
ATOM 5819 O O . LEU A 1 766 ? 15.209 -13.001 -17.620 1.00 95.19 766 LEU A O 1
ATOM 5823 N N . PHE A 1 767 ? 13.473 -11.683 -18.169 1.00 96.31 767 PHE A N 1
ATOM 5824 C CA . PHE A 1 767 ? 12.436 -12.554 -17.632 1.00 96.31 767 PHE A CA 1
ATOM 5825 C C . PHE A 1 767 ? 11.203 -12.547 -18.545 1.00 96.31 767 PHE A C 1
ATOM 5827 O O . PHE A 1 767 ? 10.742 -11.466 -18.916 1.00 96.31 767 PHE A O 1
ATOM 5834 N N . PRO A 1 768 ? 10.628 -13.720 -18.858 1.00 96.44 768 PRO A N 1
ATOM 5835 C CA . PRO A 1 768 ? 11.073 -15.057 -18.446 1.00 96.44 768 PRO A CA 1
ATOM 5836 C C . PRO A 1 768 ? 12.196 -15.609 -19.336 1.00 96.44 768 PRO A C 1
ATOM 5838 O O . PRO A 1 768 ? 12.733 -16.681 -19.070 1.00 96.44 768 PRO A O 1
ATOM 5841 N N . GLY A 1 769 ? 12.586 -14.852 -20.361 1.00 94.88 769 GLY A N 1
ATOM 5842 C CA . GLY A 1 769 ? 13.699 -15.155 -21.240 1.00 94.88 769 GLY A CA 1
ATOM 5843 C C . GLY A 1 769 ? 13.231 -15.760 -22.557 1.00 94.88 769 GLY A C 1
ATOM 5844 O O . GLY A 1 769 ? 12.279 -16.543 -22.623 1.00 94.88 769 GLY A O 1
ATOM 5845 N N . LYS A 1 770 ? 13.963 -15.438 -23.626 1.00 92.88 770 LYS A N 1
ATOM 5846 C CA . LYS A 1 770 ? 13.628 -15.811 -25.012 1.00 92.88 770 LYS A CA 1
ATOM 5847 C C . LYS A 1 770 ? 13.453 -17.317 -25.268 1.00 92.88 770 LYS A C 1
ATOM 5849 O O . LYS A 1 770 ? 12.826 -17.700 -26.248 1.00 92.88 770 LYS A O 1
ATOM 5854 N N . ASN A 1 771 ? 14.021 -18.171 -24.412 1.00 94.69 771 ASN A N 1
ATOM 5855 C CA . ASN A 1 771 ? 13.958 -19.630 -24.560 1.00 94.69 771 ASN A CA 1
ATOM 5856 C C . ASN A 1 771 ? 12.680 -20.246 -23.958 1.00 94.69 771 ASN A C 1
ATOM 5858 O O . ASN A 1 771 ? 12.411 -21.422 -24.189 1.00 94.69 771 ASN A O 1
ATOM 5862 N N . VAL A 1 772 ? 11.889 -19.478 -23.203 1.00 96.12 772 VAL A N 1
ATOM 5863 C CA . VAL A 1 772 ? 10.619 -19.930 -22.616 1.00 96.12 772 VAL A CA 1
ATOM 5864 C C . VAL A 1 772 ? 9.524 -19.828 -23.674 1.00 96.12 772 VAL A C 1
ATOM 5866 O O . VAL A 1 772 ? 8.913 -18.774 -23.835 1.00 96.12 772 VAL A O 1
ATOM 5869 N N . THR A 1 773 ? 9.301 -20.900 -24.435 1.00 93.69 773 THR A N 1
ATOM 5870 C CA . THR A 1 773 ? 8.370 -20.908 -25.585 1.00 93.69 773 THR A CA 1
ATOM 5871 C C . THR A 1 773 ? 7.234 -21.920 -25.466 1.00 93.69 773 THR A C 1
ATOM 5873 O O . THR A 1 773 ? 6.208 -21.752 -26.121 1.00 93.69 773 THR A O 1
ATOM 5876 N N . LEU A 1 774 ? 7.380 -22.952 -24.630 1.00 95.81 774 LEU A N 1
ATOM 5877 C CA . LEU A 1 774 ? 6.327 -23.939 -24.397 1.00 95.81 774 LEU A CA 1
ATOM 5878 C C . LEU A 1 774 ? 5.256 -23.374 -23.461 1.00 95.81 774 LEU A C 1
ATOM 5880 O O . LEU A 1 774 ? 5.571 -22.716 -22.473 1.00 95.81 774 LEU A O 1
ATOM 5884 N N . ASP A 1 775 ? 3.988 -23.703 -23.712 1.00 94.38 775 ASP A N 1
ATOM 5885 C CA . ASP A 1 775 ? 2.855 -23.204 -22.917 1.00 94.38 775 ASP A CA 1
ATOM 5886 C C . ASP A 1 775 ? 2.943 -23.549 -21.426 1.00 94.38 775 ASP A C 1
ATOM 5888 O O . ASP A 1 775 ? 2.496 -22.768 -20.584 1.00 94.38 775 ASP A O 1
ATOM 5892 N N . LEU A 1 776 ? 3.539 -24.698 -21.094 1.00 95.38 776 LEU A N 1
ATOM 5893 C CA . LEU A 1 776 ? 3.787 -25.100 -19.709 1.00 95.38 776 LEU A CA 1
ATOM 5894 C C . LEU A 1 776 ? 4.838 -24.211 -19.036 1.00 95.38 776 LEU A C 1
ATOM 5896 O O . LEU A 1 776 ? 4.631 -23.787 -17.900 1.00 95.38 776 LEU A O 1
ATOM 5900 N N . ASP A 1 777 ? 5.919 -23.881 -19.742 1.00 96.56 777 ASP A N 1
ATOM 5901 C CA . ASP A 1 777 ? 6.984 -23.026 -19.212 1.00 96.56 777 ASP A CA 1
ATOM 5902 C C . ASP A 1 777 ? 6.521 -21.565 -19.134 1.00 96.56 777 ASP A C 1
ATOM 5904 O O . ASP A 1 777 ? 6.818 -20.868 -18.166 1.00 96.56 777 ASP A O 1
ATOM 5908 N N . ILE A 1 778 ? 5.717 -21.112 -20.104 1.00 97.69 778 ILE A N 1
ATOM 5909 C CA . ILE A 1 778 ? 5.040 -19.809 -20.061 1.00 97.69 778 ILE A CA 1
ATOM 5910 C C . ILE A 1 778 ? 4.098 -19.745 -18.859 1.00 97.69 778 ILE A C 1
ATOM 5912 O O . ILE A 1 778 ? 4.057 -18.734 -18.169 1.00 97.69 778 ILE A O 1
ATOM 5916 N N . TRP A 1 779 ? 3.348 -20.811 -18.572 1.00 97.69 779 TRP A N 1
ATOM 5917 C CA . TRP A 1 779 ? 2.498 -20.847 -17.386 1.00 97.69 779 TRP A CA 1
ATOM 5918 C C . TRP A 1 779 ? 3.313 -20.761 -16.092 1.00 97.69 779 TRP A C 1
ATOM 5920 O O . TRP A 1 779 ? 2.969 -19.968 -15.219 1.00 97.69 779 TRP A O 1
ATOM 5930 N N . ALA A 1 780 ? 4.416 -21.505 -15.982 1.00 97.00 780 ALA A N 1
ATOM 5931 C CA . ALA A 1 780 ? 5.309 -21.419 -14.827 1.00 97.00 780 ALA A CA 1
ATOM 5932 C C . ALA A 1 780 ? 5.894 -20.003 -14.657 1.00 97.00 780 ALA A C 1
ATOM 5934 O O . ALA A 1 780 ? 5.918 -19.471 -13.547 1.00 97.00 780 ALA A O 1
ATOM 5935 N N . ALA A 1 781 ? 6.284 -19.359 -15.760 1.00 97.06 781 ALA A N 1
ATOM 5936 C CA . ALA A 1 781 ? 6.706 -17.963 -15.774 1.00 97.06 781 ALA A CA 1
ATOM 5937 C C . ALA A 1 781 ? 5.588 -17.012 -15.330 1.00 97.06 781 ALA A C 1
ATOM 5939 O O . ALA A 1 781 ? 5.833 -16.124 -14.515 1.00 97.06 781 ALA A O 1
ATOM 5940 N N . ILE A 1 782 ? 4.354 -17.222 -15.801 1.00 98.00 782 ILE A N 1
ATOM 5941 C CA . ILE A 1 782 ? 3.197 -16.419 -15.395 1.00 98.00 782 ILE A CA 1
ATOM 5942 C C . ILE A 1 782 ? 2.994 -16.505 -13.884 1.00 98.00 782 ILE A C 1
ATOM 5944 O O . ILE A 1 782 ? 2.800 -15.473 -13.245 1.00 98.00 782 ILE A O 1
ATOM 5948 N N . GLN A 1 783 ? 3.068 -17.714 -13.319 1.00 97.06 783 GLN A N 1
ATOM 5949 C CA . GLN A 1 783 ? 2.944 -17.949 -11.880 1.00 97.06 783 GLN A CA 1
ATOM 5950 C C . GLN A 1 783 ? 4.066 -17.251 -11.103 1.00 97.06 783 GLN A C 1
ATOM 5952 O O . GLN A 1 783 ? 3.784 -16.551 -10.136 1.00 97.06 783 GLN A O 1
ATOM 5957 N N . GLN A 1 784 ? 5.319 -17.387 -11.543 1.00 95.75 784 GLN A N 1
ATOM 5958 C CA . GLN A 1 784 ? 6.476 -16.766 -10.892 1.00 95.75 784 GLN A CA 1
ATOM 5959 C C . GLN A 1 784 ? 6.457 -15.233 -10.974 1.00 95.75 784 GLN A C 1
ATOM 5961 O O . GLN A 1 784 ? 6.852 -14.558 -10.026 1.00 95.75 784 GLN A O 1
ATOM 5966 N N . GLY A 1 785 ? 5.995 -14.687 -12.097 1.00 95.00 785 GLY A N 1
ATOM 5967 C CA . GLY A 1 785 ? 5.844 -13.254 -12.316 1.00 95.00 785 GLY A CA 1
ATOM 5968 C C . GLY A 1 785 ? 4.549 -12.674 -11.751 1.00 95.00 785 GLY A C 1
ATOM 5969 O O . GLY A 1 785 ? 4.323 -11.480 -11.930 1.00 95.00 785 GLY A O 1
ATOM 5970 N N . ALA A 1 786 ? 3.690 -13.485 -11.121 1.00 95.62 786 ALA A N 1
ATOM 5971 C CA . ALA A 1 786 ? 2.378 -13.051 -10.663 1.00 95.62 786 ALA A CA 1
ATOM 5972 C C . ALA A 1 786 ? 2.479 -12.104 -9.459 1.00 95.62 786 ALA A C 1
ATOM 5974 O O . ALA A 1 786 ? 3.043 -12.461 -8.424 1.00 95.62 786 ALA A O 1
ATOM 5975 N N . GLN A 1 787 ? 1.882 -10.920 -9.572 1.00 93.62 787 GLN A N 1
ATOM 5976 C CA . GLN A 1 787 ? 1.856 -9.908 -8.517 1.00 93.62 787 GLN A CA 1
ATOM 5977 C C . GLN A 1 787 ? 0.496 -9.205 -8.442 1.00 93.62 787 GLN A C 1
ATOM 5979 O O . GLN A 1 787 ? -0.352 -9.309 -9.331 1.00 93.62 787 GLN A O 1
ATOM 5984 N N . SER A 1 788 ? 0.284 -8.512 -7.327 1.00 94.69 788 SER A N 1
ATOM 5985 C CA . SER A 1 788 ? -0.919 -7.741 -7.031 1.00 94.69 788 SER A CA 1
ATOM 5986 C C . SER A 1 788 ? -0.756 -6.284 -7.477 1.00 94.69 788 SER A C 1
ATOM 5988 O O . SER A 1 788 ? 0.309 -5.701 -7.291 1.00 94.69 788 SER A O 1
ATOM 5990 N N . PHE A 1 789 ? -1.820 -5.657 -7.995 1.00 92.81 789 PHE A N 1
ATOM 5991 C CA . PHE A 1 789 ? -1.895 -4.187 -8.110 1.00 92.81 789 PHE A CA 1
ATOM 5992 C C . PHE A 1 789 ? -2.136 -3.488 -6.765 1.00 92.81 789 PHE A C 1
ATOM 5994 O O . PHE A 1 789 ? -2.159 -2.260 -6.688 1.00 92.81 789 PHE A O 1
ATOM 6001 N N . HIS A 1 790 ? -2.364 -4.256 -5.703 1.00 95.38 790 HIS A N 1
ATOM 6002 C CA . HIS A 1 790 ? -2.789 -3.792 -4.390 1.00 95.38 790 HIS A CA 1
ATOM 6003 C C . HIS A 1 790 ? -4.185 -3.139 -4.406 1.00 95.38 790 HIS A C 1
ATOM 6005 O O . HIS A 1 790 ? -4.491 -2.280 -3.575 1.00 95.38 790 HIS A O 1
ATOM 6011 N N . HIS A 1 791 ? -5.065 -3.571 -5.315 1.00 97.00 791 HIS A N 1
ATOM 6012 C CA . HIS A 1 791 ? -6.426 -3.069 -5.536 1.00 97.00 791 HIS A CA 1
ATOM 6013 C C . HIS A 1 791 ? -7.511 -3.883 -4.806 1.00 97.00 791 HIS A C 1
ATOM 6015 O O . HIS A 1 791 ? -8.652 -3.958 -5.265 1.00 97.00 791 HIS A O 1
ATOM 6021 N N . ALA A 1 792 ? -7.184 -4.451 -3.644 1.00 97.50 792 ALA A N 1
ATOM 6022 C CA . ALA A 1 792 ? -8.103 -5.267 -2.855 1.00 97.50 792 ALA A CA 1
ATOM 6023 C C . ALA A 1 792 ? -9.454 -4.563 -2.570 1.00 97.50 792 ALA A C 1
ATOM 6025 O O . ALA A 1 792 ? -9.495 -3.429 -2.065 1.00 97.50 792 ALA A O 1
ATOM 6026 N N . LEU A 1 793 ? -10.569 -5.257 -2.840 1.00 98.06 793 LEU A N 1
ATOM 6027 C CA . LEU A 1 793 ? -11.949 -4.773 -2.648 1.00 98.06 793 LEU A CA 1
ATOM 6028 C C . LEU A 1 793 ? -12.958 -5.909 -2.389 1.00 98.06 793 LEU A C 1
ATOM 6030 O O . LEU A 1 793 ? -12.632 -7.084 -2.530 1.00 98.06 793 LEU A O 1
ATOM 6034 N N . GLY A 1 794 ? -14.190 -5.547 -2.014 1.00 98.12 794 GLY A N 1
ATOM 6035 C CA . GLY A 1 794 ? -15.362 -6.443 -2.054 1.00 98.12 794 GLY A CA 1
ATOM 6036 C C . GLY A 1 794 ? -15.663 -7.286 -0.818 1.00 98.12 794 GLY A C 1
ATOM 6037 O O . GLY A 1 794 ? -16.727 -7.902 -0.748 1.00 98.12 794 GLY A O 1
ATOM 6038 N N . THR A 1 795 ? -14.799 -7.250 0.192 1.00 98.75 795 THR A N 1
ATOM 6039 C CA . THR A 1 795 ? -14.884 -8.126 1.373 1.00 98.75 795 THR A CA 1
ATOM 6040 C C . THR A 1 795 ? -16.014 -7.832 2.357 1.00 98.75 795 THR A C 1
ATOM 6042 O O . THR A 1 795 ? -16.287 -8.626 3.258 1.00 98.75 795 THR A O 1
ATOM 6045 N N . VAL A 1 796 ? -16.676 -6.686 2.210 1.00 98.75 796 VAL A N 1
ATOM 6046 C CA . VAL A 1 796 ? -17.845 -6.265 2.991 1.00 98.75 796 VAL A CA 1
ATOM 6047 C C . VAL A 1 796 ? -18.831 -5.564 2.044 1.00 98.75 796 VAL A C 1
ATOM 6049 O O . VAL A 1 796 ? -19.262 -4.440 2.282 1.00 98.75 796 VAL A O 1
ATOM 6052 N N . ALA A 1 797 ? -19.129 -6.197 0.907 1.00 98.19 797 ALA A N 1
ATOM 6053 C CA . ALA A 1 797 ? -19.815 -5.559 -0.215 1.00 98.19 797 ALA A CA 1
ATOM 6054 C C . ALA A 1 797 ? -21.258 -5.103 0.078 1.00 98.19 797 ALA A C 1
ATOM 6056 O O . ALA A 1 797 ? -22.038 -5.788 0.755 1.00 98.19 797 ALA A O 1
ATOM 6057 N N . LEU A 1 798 ? -21.649 -3.981 -0.536 1.00 98.19 798 LEU A N 1
ATOM 6058 C CA . LEU A 1 798 ? -23.048 -3.570 -0.682 1.00 98.19 798 LEU A CA 1
ATOM 6059 C C . LEU A 1 798 ? -23.889 -4.630 -1.395 1.00 98.19 798 LEU A C 1
ATOM 6061 O O . LEU A 1 798 ? -23.410 -5.344 -2.273 1.00 98.19 798 LEU A O 1
ATOM 6065 N N . GLY A 1 799 ? -25.158 -4.743 -1.000 1.00 96.94 799 GLY A N 1
ATOM 6066 C CA . GLY A 1 799 ? -26.077 -5.755 -1.528 1.00 96.94 799 GLY A CA 1
ATOM 6067 C C . GLY A 1 799 ? -25.852 -7.145 -0.929 1.00 96.94 799 GLY A C 1
ATOM 6068 O O . GLY A 1 799 ? -26.807 -7.911 -0.812 1.00 96.94 799 GLY A O 1
ATOM 6069 N N . THR A 1 800 ? -24.648 -7.429 -0.422 1.00 96.44 800 THR A N 1
ATOM 6070 C CA . THR A 1 800 ? -24.275 -8.708 0.200 1.00 96.44 800 THR A CA 1
ATOM 6071 C C . THR A 1 800 ? -24.245 -8.590 1.723 1.00 96.44 800 THR A C 1
ATOM 6073 O O . THR A 1 800 ? -25.189 -9.025 2.381 1.00 96.44 800 THR A O 1
ATOM 6076 N N . VAL A 1 801 ? -23.235 -7.916 2.281 1.00 98.62 801 VAL A N 1
ATOM 6077 C CA . VAL A 1 801 ? -23.061 -7.706 3.731 1.00 98.62 801 VAL A CA 1
ATOM 6078 C C . VAL A 1 801 ? -23.733 -6.414 4.194 1.00 98.62 801 VAL A C 1
ATOM 6080 O O . VAL A 1 801 ? -24.275 -6.346 5.300 1.00 98.62 801 VAL A O 1
ATOM 6083 N N . LEU A 1 802 ? -23.718 -5.389 3.341 1.00 98.75 802 LEU A N 1
ATOM 6084 C CA . LEU A 1 802 ? -24.292 -4.082 3.643 1.00 98.75 802 LEU A CA 1
ATOM 6085 C C . LEU A 1 802 ? -25.637 -3.885 2.938 1.00 98.75 802 LEU A C 1
ATOM 6087 O O . LEU A 1 802 ? -25.869 -4.404 1.840 1.00 98.75 802 LEU A O 1
ATOM 6091 N N . ASP A 1 803 ? -26.527 -3.116 3.558 1.00 97.50 803 ASP A N 1
ATOM 6092 C CA . ASP A 1 803 ? -27.727 -2.600 2.903 1.00 97.50 803 ASP A CA 1
ATOM 6093 C C . ASP A 1 803 ? -27.414 -1.399 1.992 1.00 97.50 803 ASP A C 1
ATOM 6095 O O . ASP A 1 803 ? -26.291 -0.899 1.953 1.00 97.50 803 ASP A O 1
ATOM 6099 N N . ARG A 1 804 ? -28.417 -0.914 1.249 1.00 95.81 804 ARG A N 1
ATOM 6100 C CA . ARG A 1 804 ? -28.263 0.222 0.319 1.00 95.81 804 ARG A CA 1
ATOM 6101 C C . ARG A 1 804 ? -27.814 1.532 0.979 1.00 95.81 804 ARG A C 1
ATOM 6103 O O . ARG A 1 804 ? -27.342 2.419 0.276 1.00 95.81 804 ARG A O 1
ATOM 6110 N N . ASP A 1 805 ? -27.991 1.656 2.294 1.00 95.00 805 ASP A N 1
ATOM 6111 C CA . ASP A 1 805 ? -27.600 2.811 3.097 1.00 95.00 805 ASP A CA 1
ATOM 6112 C C . ASP A 1 805 ? -26.278 2.544 3.844 1.00 95.00 805 ASP A C 1
ATOM 6114 O O . ASP A 1 805 ? -25.973 3.227 4.823 1.00 95.00 805 ASP A O 1
ATOM 6118 N N . TRP A 1 806 ? -25.457 1.599 3.372 1.00 98.06 806 TRP A N 1
ATOM 6119 C CA . TRP A 1 806 ? -24.109 1.309 3.882 1.00 98.06 806 TRP A CA 1
ATOM 6120 C C . TRP A 1 806 ? -24.077 0.668 5.275 1.00 98.06 806 TRP A C 1
ATOM 6122 O O . TRP A 1 806 ? -22.997 0.523 5.853 1.00 98.06 806 TRP A O 1
ATOM 6132 N N . ARG A 1 807 ? -25.229 0.279 5.838 1.00 98.19 807 ARG A N 1
ATOM 6133 C CA . ARG A 1 807 ? -25.303 -0.352 7.164 1.00 98.19 807 ARG A CA 1
ATOM 6134 C C . ARG A 1 807 ? -25.013 -1.831 7.070 1.00 98.19 807 ARG A C 1
ATOM 6136 O O . ARG A 1 807 ? -25.460 -2.494 6.138 1.00 98.19 807 ARG A O 1
ATOM 6143 N N . VAL A 1 808 ? -24.319 -2.364 8.072 1.00 98.69 808 VAL A N 1
ATOM 6144 C CA . VAL A 1 808 ? -24.178 -3.817 8.211 1.00 98.69 808 VAL A CA 1
ATOM 6145 C C . VAL A 1 808 ? -25.566 -4.407 8.449 1.00 98.69 808 VAL A C 1
ATOM 6147 O O . VAL A 1 808 ? -26.262 -4.007 9.387 1.00 98.69 808 VAL A O 1
ATOM 6150 N N . LYS A 1 809 ? -25.998 -5.325 7.578 1.00 97.75 809 LYS A N 1
ATOM 6151 C CA . LYS A 1 809 ? -27.363 -5.864 7.606 1.00 97.75 809 LYS A CA 1
ATOM 6152 C C . LYS A 1 809 ? -27.690 -6.454 8.980 1.00 97.75 809 LYS A C 1
ATOM 6154 O O . LYS A 1 809 ? -26.921 -7.224 9.545 1.00 97.75 809 LYS A O 1
ATOM 6159 N N . GLY A 1 810 ? -28.855 -6.087 9.514 1.00 96.50 810 GLY A N 1
ATOM 6160 C CA . GLY A 1 810 ? -29.330 -6.559 10.818 1.00 96.50 810 GLY A CA 1
ATOM 6161 C C . GLY A 1 810 ? -28.718 -5.854 12.035 1.00 96.50 810 GLY A C 1
ATOM 6162 O O . GLY A 1 810 ? -29.130 -6.150 13.154 1.00 96.50 810 GLY A O 1
ATOM 6163 N N . LEU A 1 811 ? -27.793 -4.907 11.845 1.00 98.31 811 LEU A N 1
ATOM 6164 C CA . LEU A 1 811 ? -27.159 -4.148 12.924 1.00 98.31 811 LEU A CA 1
ATOM 6165 C C . LEU A 1 811 ? -27.501 -2.654 12.858 1.00 98.31 811 LEU A C 1
ATOM 6167 O O . LEU A 1 811 ? -27.916 -2.119 11.830 1.00 98.31 811 LEU A O 1
ATOM 6171 N N . LYS A 1 812 ? -27.334 -1.970 13.992 1.00 97.50 812 LYS A N 1
ATOM 6172 C CA . LYS A 1 812 ? -27.541 -0.524 14.149 1.00 97.50 812 LYS A CA 1
ATOM 6173 C C . LYS A 1 812 ? -26.256 0.163 14.596 1.00 97.50 812 LYS A C 1
ATOM 6175 O O . LYS A 1 812 ? -25.447 -0.432 15.306 1.00 97.50 812 LYS A O 1
ATOM 6180 N N . GLY A 1 813 ? -26.103 1.431 14.216 1.00 97.19 813 GLY A N 1
ATOM 6181 C CA . GLY A 1 813 ? -24.958 2.256 14.611 1.00 97.19 813 GLY A CA 1
ATOM 6182 C C . GLY A 1 813 ? -23.630 1.805 14.000 1.00 97.19 813 GLY A C 1
ATOM 6183 O O . GLY A 1 813 ? -22.583 2.165 14.525 1.00 97.19 813 GLY A O 1
ATOM 6184 N N . ILE A 1 814 ? -23.647 1.004 12.928 1.00 98.69 814 ILE A N 1
ATOM 6185 C CA . ILE A 1 814 ? -22.432 0.570 12.236 1.00 98.69 814 ILE A CA 1
ATOM 6186 C C . ILE A 1 814 ? -22.605 0.563 10.715 1.00 98.69 814 ILE A C 1
ATOM 6188 O O . ILE A 1 814 ? -23.575 0.013 10.180 1.00 98.69 814 ILE A O 1
ATOM 6192 N N . ARG A 1 815 ? -21.620 1.138 10.021 1.00 98.75 815 ARG A N 1
ATOM 6193 C CA . ARG A 1 815 ? -21.507 1.164 8.556 1.00 98.75 815 ARG A CA 1
ATOM 6194 C C . ARG A 1 815 ? -20.108 0.818 8.097 1.00 98.75 815 ARG A C 1
ATOM 6196 O O . ARG A 1 815 ? -19.152 0.965 8.857 1.00 98.75 815 ARG A O 1
ATOM 6203 N N . VAL A 1 816 ? -19.987 0.426 6.833 1.00 98.88 816 VAL A N 1
ATOM 6204 C CA . VAL A 1 816 ? -18.692 0.239 6.170 1.00 98.88 816 VAL A CA 1
ATOM 6205 C C . VAL A 1 816 ? -18.668 1.016 4.857 1.00 98.88 816 VAL A C 1
ATOM 6207 O O . VAL A 1 816 ? -19.630 0.996 4.094 1.00 98.88 816 VAL A O 1
ATOM 6210 N N . VAL A 1 817 ? -17.569 1.726 4.607 1.00 98.50 817 VAL A N 1
ATOM 6211 C CA . VAL A 1 817 ? -17.362 2.572 3.424 1.00 98.50 817 VAL A CA 1
ATOM 6212 C C . VAL A 1 817 ? -15.973 2.332 2.823 1.00 98.50 817 VAL A C 1
ATOM 6214 O O . VAL A 1 817 ? -15.055 1.872 3.500 1.00 98.50 817 VAL A O 1
ATOM 6217 N N . GLY A 1 818 ? -15.792 2.672 1.546 1.00 97.31 818 GLY A N 1
ATOM 6218 C CA . GLY A 1 818 ? -14.524 2.489 0.828 1.00 97.31 818 GLY A CA 1
ATOM 6219 C C . GLY A 1 818 ? -14.436 1.159 0.076 1.00 97.31 818 GLY A C 1
ATOM 6220 O O . GLY A 1 818 ? -15.460 0.566 -0.255 1.00 97.31 818 GLY A O 1
ATOM 6221 N N . SER A 1 819 ? -13.216 0.694 -0.224 1.00 97.88 819 SER A N 1
ATOM 6222 C CA . SER A 1 819 ? -13.002 -0.439 -1.143 1.00 97.88 819 SER A CA 1
ATOM 6223 C C . SER A 1 819 ? -13.626 -1.754 -0.673 1.00 97.88 819 SER A C 1
ATOM 6225 O O . SER A 1 819 ? -14.123 -2.523 -1.489 1.00 97.88 819 SER A O 1
ATOM 6227 N N . ALA A 1 820 ? -13.708 -1.991 0.640 1.00 98.44 820 ALA A N 1
ATOM 6228 C CA . ALA A 1 820 ? -14.391 -3.165 1.185 1.00 98.44 820 ALA A CA 1
ATOM 6229 C C . ALA A 1 820 ? -15.874 -3.240 0.767 1.00 98.44 820 ALA A C 1
ATOM 6231 O O . ALA A 1 820 ? -16.402 -4.334 0.596 1.00 98.44 820 ALA A O 1
ATOM 6232 N N . ALA A 1 821 ? -16.530 -2.089 0.578 1.00 98.62 821 ALA A N 1
ATOM 6233 C CA . ALA A 1 821 ? -17.954 -1.991 0.260 1.00 98.62 821 ALA A CA 1
ATOM 6234 C C . ALA A 1 821 ? -18.273 -2.098 -1.245 1.00 98.62 821 ALA A C 1
ATOM 6236 O O . ALA A 1 821 ? -19.446 -2.219 -1.605 1.00 98.62 821 ALA A O 1
ATOM 6237 N N . MET A 1 822 ? -17.263 -2.054 -2.123 1.00 98.06 822 MET A N 1
ATOM 6238 C CA . MET A 1 822 ? -17.442 -2.106 -3.582 1.00 98.06 822 MET A CA 1
ATOM 6239 C C . MET A 1 822 ? -17.849 -3.520 -4.034 1.00 98.06 822 MET A C 1
ATOM 6241 O O . MET A 1 822 ? -17.089 -4.450 -3.791 1.00 98.06 822 MET A O 1
ATOM 6245 N N . PRO A 1 823 ? -19.000 -3.723 -4.704 1.00 96.88 823 PRO A N 1
ATOM 6246 C CA . PRO A 1 823 ? -19.469 -5.074 -5.040 1.00 96.88 823 PRO A CA 1
ATOM 6247 C C . PRO A 1 823 ? -18.625 -5.829 -6.075 1.00 96.88 823 PRO A C 1
ATOM 6249 O O . PRO A 1 823 ? -18.517 -7.054 -6.007 1.00 96.88 823 PRO A O 1
ATOM 6252 N N . ARG A 1 824 ? -18.053 -5.103 -7.042 1.00 96.25 824 ARG A N 1
ATOM 6253 C CA . ARG A 1 824 ? -17.281 -5.635 -8.177 1.00 96.25 824 ARG A CA 1
ATOM 6254 C C . ARG A 1 824 ? -16.060 -4.757 -8.450 1.00 96.25 824 ARG A C 1
ATOM 6256 O O . ARG A 1 824 ? -16.111 -3.574 -8.111 1.00 96.25 824 ARG A O 1
ATOM 6263 N N . PRO A 1 825 ? -14.997 -5.275 -9.082 1.00 96.69 825 PRO A N 1
ATOM 6264 C CA . PRO A 1 825 ? -13.848 -4.455 -9.431 1.00 96.69 825 PRO A CA 1
ATOM 6265 C C . PRO A 1 825 ? -14.189 -3.415 -10.517 1.00 96.69 825 PRO A C 1
ATOM 6267 O O . PRO A 1 825 ? -14.868 -3.756 -11.491 1.00 96.69 825 PRO A O 1
ATOM 6270 N N . PRO A 1 826 ? -13.737 -2.151 -10.379 1.00 96.38 826 PRO A N 1
ATOM 6271 C CA . PRO A 1 826 ? -13.711 -1.205 -11.497 1.00 96.38 826 PRO A CA 1
ATOM 6272 C C . PRO A 1 826 ? -12.772 -1.723 -12.591 1.00 96.38 826 PRO A C 1
ATOM 6274 O O . PRO A 1 826 ? -11.900 -2.533 -12.324 1.00 96.38 826 PRO A O 1
ATOM 6277 N N . THR A 1 827 ? -12.881 -1.231 -13.822 1.00 95.44 827 THR A N 1
ATOM 6278 C CA . THR A 1 827 ? -11.999 -1.693 -14.917 1.00 95.44 827 THR A CA 1
ATOM 6279 C C . THR A 1 827 ? -10.660 -0.948 -14.970 1.00 95.44 827 THR A C 1
ATOM 6281 O O . THR A 1 827 ? -10.014 -0.932 -16.010 1.00 95.44 827 THR A O 1
ATOM 6284 N N . CYS A 1 828 ? -10.287 -0.256 -13.891 1.00 91.00 828 CYS A N 1
ATOM 6285 C CA . CYS A 1 828 ? -9.064 0.540 -13.781 1.00 91.00 828 CYS A CA 1
ATOM 6286 C C . CYS A 1 828 ? -8.656 0.711 -12.299 1.00 91.00 828 CYS A C 1
ATOM 6288 O O . CYS A 1 828 ? -9.286 0.114 -11.424 1.00 91.00 828 CYS A O 1
ATOM 6290 N N . MET A 1 829 ? -7.616 1.491 -11.983 1.00 93.50 829 MET A N 1
ATOM 6291 C CA . MET A 1 829 ? -7.127 1.685 -10.608 1.00 93.50 829 MET A CA 1
ATOM 6292 C C . MET A 1 829 ? -8.231 2.143 -9.636 1.00 93.50 829 MET A C 1
ATOM 6294 O O . MET A 1 829 ? -9.069 2.995 -9.937 1.00 93.50 829 MET A O 1
ATOM 6298 N N . THR A 1 830 ? -8.212 1.613 -8.410 1.00 95.81 830 THR A N 1
ATOM 6299 C CA . THR A 1 830 ? -9.306 1.775 -7.429 1.00 95.81 830 THR A CA 1
ATOM 6300 C C . THR A 1 830 ? -9.281 3.093 -6.653 1.00 95.81 830 THR A C 1
ATOM 6302 O O . THR A 1 830 ? -10.188 3.357 -5.851 1.00 95.81 830 THR A O 1
ATOM 6305 N N . GLN A 1 831 ? -8.289 3.959 -6.889 1.00 96.69 831 GLN A N 1
ATOM 6306 C CA . GLN A 1 831 ? -8.181 5.233 -6.181 1.00 96.69 831 GLN A CA 1
ATOM 6307 C C . GLN A 1 831 ? -9.403 6.119 -6.429 1.00 96.69 831 GLN A C 1
ATOM 6309 O O . GLN A 1 831 ? -10.047 6.537 -5.465 1.00 96.69 831 GLN A O 1
ATOM 6314 N N . ALA A 1 832 ? -9.728 6.424 -7.689 1.00 97.38 832 ALA A N 1
ATOM 6315 C CA . ALA A 1 832 ? -10.821 7.344 -7.983 1.00 97.38 832 ALA A CA 1
ATOM 6316 C C . ALA A 1 832 ? -12.163 6.817 -7.442 1.00 97.38 832 ALA A C 1
ATOM 6318 O O . ALA A 1 832 ? -12.842 7.575 -6.737 1.00 97.38 832 ALA A O 1
ATOM 6319 N N . PRO A 1 833 ? -12.539 5.536 -7.673 1.00 97.75 833 PRO A N 1
ATOM 6320 C CA . PRO A 1 833 ? -13.758 4.978 -7.095 1.00 97.75 833 PRO A CA 1
ATOM 6321 C C . PRO A 1 833 ? -13.792 5.072 -5.568 1.00 97.75 833 PRO A C 1
ATOM 6323 O O . PRO A 1 833 ? -14.848 5.348 -5.009 1.00 97.75 833 PRO A O 1
ATOM 6326 N N . SER A 1 834 ? -12.653 4.924 -4.880 1.00 98.25 834 SER A N 1
ATOM 6327 C CA . SER A 1 834 ? -12.589 5.029 -3.414 1.00 98.25 834 SER A CA 1
ATOM 6328 C C . SER A 1 834 ? -12.971 6.417 -2.893 1.00 98.25 834 SER A C 1
ATOM 6330 O O . SER A 1 834 ? -13.621 6.513 -1.852 1.00 98.25 834 SER A O 1
ATOM 6332 N N . TYR A 1 835 ? -12.613 7.488 -3.610 1.00 98.69 835 TYR A N 1
ATOM 6333 C CA . TYR A 1 835 ? -13.043 8.848 -3.268 1.00 98.69 835 TYR A CA 1
ATOM 6334 C C . TYR A 1 835 ? -14.528 9.073 -3.586 1.00 98.69 835 TYR A C 1
ATOM 6336 O O . TYR A 1 835 ? -15.271 9.545 -2.724 1.00 98.69 835 TYR A O 1
ATOM 6344 N N . ALA A 1 836 ? -14.975 8.714 -4.794 1.00 98.44 836 ALA A N 1
ATOM 6345 C CA . ALA A 1 836 ? -16.350 8.958 -5.240 1.00 98.44 836 ALA A CA 1
ATOM 6346 C C . ALA A 1 836 ? -17.383 8.177 -4.412 1.00 98.44 836 ALA A C 1
ATOM 6348 O O . ALA A 1 836 ? -18.369 8.747 -3.946 1.00 98.44 836 ALA A O 1
ATOM 6349 N N . VAL A 1 837 ? -17.117 6.894 -4.143 1.00 98.00 837 VAL A N 1
ATOM 6350 C CA . VAL A 1 837 ? -17.952 6.045 -3.279 1.00 98.00 837 VAL A CA 1
ATOM 6351 C C . VAL A 1 837 ? -18.061 6.621 -1.874 1.00 98.00 837 VAL A C 1
ATOM 6353 O O . VAL A 1 837 ? -19.148 6.640 -1.305 1.00 98.00 837 VAL A O 1
ATOM 6356 N N . ALA A 1 838 ? -16.967 7.131 -1.311 1.00 98.50 838 ALA A N 1
ATOM 6357 C CA . ALA A 1 838 ? -17.000 7.728 0.017 1.00 98.50 838 ALA A CA 1
ATOM 6358 C C . ALA A 1 838 ? -17.804 9.033 0.058 1.00 98.50 838 ALA A C 1
ATOM 6360 O O . ALA A 1 838 ? -18.540 9.272 1.015 1.00 98.50 838 ALA A O 1
ATOM 6361 N N . HIS A 1 839 ? -17.723 9.855 -0.994 1.00 98.69 839 HIS A N 1
ATOM 6362 C CA . HIS A 1 839 ? -18.551 11.055 -1.109 1.00 98.69 839 HIS A CA 1
ATOM 6363 C C . HIS A 1 839 ? -20.039 10.687 -1.191 1.00 98.69 839 HIS A C 1
ATOM 6365 O O . HIS A 1 839 ? -20.851 11.234 -0.439 1.00 98.69 839 HIS A O 1
ATOM 6371 N N . ARG A 1 840 ? -20.390 9.698 -2.027 1.00 98.69 840 ARG A N 1
ATOM 6372 C CA . ARG A 1 840 ? -21.753 9.158 -2.119 1.00 98.69 840 ARG A CA 1
ATOM 6373 C C . ARG A 1 840 ? -22.239 8.615 -0.776 1.00 98.69 840 ARG A C 1
ATOM 6375 O O . ARG A 1 840 ? -23.327 8.983 -0.333 1.00 98.69 840 ARG A O 1
ATOM 6382 N N . ALA A 1 841 ? -21.422 7.807 -0.105 1.00 98.50 841 ALA A N 1
ATOM 6383 C CA . ALA A 1 841 ? -21.745 7.234 1.195 1.00 98.50 841 ALA A CA 1
ATOM 6384 C C . ALA A 1 841 ? -22.026 8.314 2.240 1.00 98.50 841 ALA A C 1
ATOM 6386 O O . ALA A 1 841 ? -23.036 8.247 2.935 1.00 98.50 841 ALA A O 1
ATOM 6387 N N . ALA A 1 842 ? -21.201 9.360 2.309 1.00 98.38 842 ALA A N 1
ATOM 6388 C CA . ALA A 1 842 ? -21.427 10.464 3.234 1.00 98.38 842 ALA A CA 1
ATOM 6389 C C . ALA A 1 842 ? -22.759 11.192 2.973 1.00 98.38 842 ALA A C 1
ATOM 6391 O O . ALA A 1 842 ? -23.467 11.529 3.922 1.00 98.38 842 ALA A O 1
ATOM 6392 N N . LEU A 1 843 ? -23.143 11.400 1.706 1.00 98.06 843 LEU A N 1
ATOM 6393 C CA . LEU A 1 843 ? -24.449 11.975 1.358 1.00 98.06 843 LEU A CA 1
ATOM 6394 C C . LEU A 1 843 ? -25.613 11.069 1.777 1.00 98.06 843 LEU A C 1
ATOM 6396 O O . LEU A 1 843 ? -26.608 11.554 2.322 1.00 98.06 843 LEU A O 1
ATOM 6400 N N . ASP A 1 844 ? -25.490 9.765 1.538 1.00 97.56 844 ASP A N 1
ATOM 6401 C CA . ASP A 1 844 ? -26.511 8.788 1.908 1.00 97.56 844 ASP A CA 1
ATOM 6402 C C . ASP A 1 844 ? -26.669 8.687 3.433 1.00 97.56 844 ASP A C 1
ATOM 6404 O O . ASP A 1 844 ? -27.800 8.659 3.920 1.00 97.56 844 ASP A O 1
ATOM 6408 N N . ILE A 1 845 ? -25.564 8.724 4.187 1.00 96.12 845 ILE A N 1
ATOM 6409 C CA . ILE A 1 845 ? -25.549 8.757 5.659 1.00 96.12 845 ILE A CA 1
ATOM 6410 C C . ILE A 1 845 ? -26.272 10.005 6.167 1.00 96.12 845 ILE A C 1
ATOM 6412 O O . ILE A 1 845 ? -27.235 9.889 6.924 1.00 96.12 845 ILE A O 1
ATOM 6416 N N . ILE A 1 846 ? -25.891 11.193 5.681 1.00 95.69 846 ILE A N 1
ATOM 6417 C CA . ILE A 1 846 ? -26.530 12.461 6.068 1.00 95.69 846 ILE A CA 1
ATOM 6418 C C . ILE A 1 846 ? -28.038 12.409 5.809 1.00 95.69 846 ILE A C 1
ATOM 6420 O O . ILE A 1 846 ? -28.827 12.831 6.659 1.00 95.69 846 ILE A O 1
ATOM 6424 N N . ARG A 1 847 ? -28.459 11.890 4.650 1.00 94.44 847 ARG A N 1
ATOM 6425 C CA . ARG A 1 847 ? -29.878 11.760 4.298 1.00 94.44 847 ARG A CA 1
ATOM 6426 C C . ARG A 1 847 ? -30.599 10.789 5.230 1.00 94.44 847 ARG A C 1
ATOM 6428 O O . ARG A 1 847 ? -31.676 11.123 5.720 1.00 94.44 847 ARG A O 1
ATOM 6435 N N . ALA A 1 848 ? -30.031 9.608 5.457 1.00 89.62 848 ALA A N 1
ATOM 6436 C CA . ALA A 1 848 ? -30.647 8.573 6.275 1.00 89.62 848 ALA A CA 1
ATOM 6437 C C . ALA A 1 848 ? -30.800 9.017 7.740 1.00 89.62 848 ALA A C 1
ATOM 6439 O O . ALA A 1 848 ? -31.830 8.749 8.355 1.00 89.62 848 ALA A O 1
ATOM 6440 N N . ASP A 1 849 ? -29.828 9.756 8.270 1.00 83.94 849 ASP A N 1
ATOM 6441 C CA . ASP A 1 849 ? -29.823 10.173 9.674 1.00 83.94 849 ASP A CA 1
ATOM 6442 C C . ASP A 1 849 ? -30.649 11.449 9.895 1.00 83.94 849 ASP A C 1
ATOM 6444 O O . ASP A 1 849 ? -31.299 11.608 10.926 1.00 83.94 849 ASP A O 1
ATOM 6448 N N . SER A 1 850 ? -30.743 12.321 8.884 1.00 75.50 850 SER A N 1
ATOM 6449 C CA . SER A 1 850 ? -31.675 13.462 8.902 1.00 75.50 850 SER A CA 1
ATOM 6450 C C . SER A 1 850 ? -33.144 13.026 8.936 1.00 75.50 850 SER A C 1
ATOM 6452 O O . SER A 1 850 ? -33.991 13.770 9.427 1.00 75.50 850 SER A O 1
ATOM 6454 N N . LEU A 1 851 ? -33.454 11.838 8.407 1.00 55.69 851 LEU A N 1
ATOM 6455 C CA . LEU A 1 851 ? -34.790 11.242 8.460 1.00 55.69 851 LEU A CA 1
ATOM 6456 C C . LEU A 1 851 ? -35.066 10.526 9.788 1.00 55.69 851 LEU A C 1
ATOM 6458 O O . LEU A 1 851 ? -36.223 10.425 10.165 1.00 55.69 851 LEU A O 1
ATOM 6462 N N . ALA A 1 852 ? -34.036 10.065 10.504 1.00 53.09 852 ALA A N 1
ATOM 6463 C CA . ALA A 1 852 ? -34.178 9.430 11.818 1.00 53.09 852 ALA A CA 1
ATOM 6464 C C . ALA A 1 852 ? -34.386 10.438 12.969 1.00 53.09 852 ALA A C 1
ATOM 6466 O O . ALA A 1 852 ? -34.798 10.056 14.062 1.00 53.09 852 ALA A O 1
ATOM 6467 N N . HIS A 1 853 ? -34.081 11.719 12.731 1.00 45.09 853 HIS A N 1
ATOM 6468 C CA . HIS A 1 853 ? -34.279 12.829 13.672 1.00 45.09 853 HIS A CA 1
ATOM 6469 C C . HIS A 1 853 ? -35.571 13.638 13.436 1.00 45.09 853 HIS A C 1
ATOM 6471 O O . HIS A 1 853 ? -35.791 14.637 14.126 1.00 45.09 853 HIS A O 1
ATOM 6477 N N . ARG A 1 854 ? -36.407 13.231 12.473 1.00 32.84 854 ARG A N 1
ATOM 6478 C CA . ARG A 1 854 ? -37.800 13.678 12.317 1.00 32.84 854 ARG A CA 1
ATOM 6479 C C . ARG A 1 854 ? -38.726 12.582 12.813 1.00 32.84 854 ARG A C 1
ATOM 6481 O O . ARG A 1 854 ? -39.791 12.950 13.350 1.00 32.84 854 ARG A O 1
#